Protein 9N2F (pdb70)

Sequence (948 aa):
QKALKNEDVAAKFEVATKMYDAGKYNKAIRLFEQLAPTYRGKPQAEKLFYMFSQSYYKTKQYYLAGYQFESFVSGYPRSEKVQEAAFLGAYSYSKLAPVYSLDQADTVKALDKLQAFIDNYPNSEYLAQANESVKILNGKLEKKAYENAKGYNTISDYKSALVAFDNFIADFPGTPLKEDALFYKYDSAYQLAINSVPSKMEERLHVAQTAYANLMKYKSDTKYKEKADQMNARVETDLQKFTKISSIDFTGNKQLSDSKLRAAMKDTKQKNVLRVFKASKFIPEKYKTDLEKVIASYKEKGYRDARIIYDSVIYNKKKNMLAIKIDVEEGNKYYFGNIKFLGNTVYSDQQLNRYLGIKKGETYNGVLLEKRIADNTKPDGEDITNLYQNNGYLFSKINAVEVKTVNDTIDFEIRITEGPIAYFNKIYVTGNDKTNDHVIYRELRTKPGNKYSKEELVRTIREIGQLGFFDPESIKPEFRNVDPAAGTVDIEYQLVEKGSSQVELQGGYGGGGFIGTLGLSFNNFSARKLFDKDAYKPLPMGDGQKVALRLQGSTYFQTYSLSFSEPWFGGKKPVQFSSSISYSKQFNYNYSSRDVNRNQSFNIFTVQVGLAKRLTVPDDYFVLSQSVSYQHYDLNNYYTGLFTFGNGASRNLAYTIGLSRSNKGVNPIFPTYGSEFSISAKVTPPYSLFNNINYGDLQNQKEYKTQYTGTTTTTGIDGQAINPGDYTKTETVNGQSGTVSVGSDYKSADTDVGKVDQKKYNWLEYYKVKFKADWYTKIYGKLVLRTLTEFGFLGAYDQSRGVVPFERFYLGGDGMANYSMDGRETIQLRGYPNNSLTPIIEDRNSSRYGQQIGATIYNKFSMELRYPITLKSSASIYALTFLEAGSSYPTFKDYNPFDLNRSAGAGLRVFMPAFGLLGIDFGYGFDALPGSTTNKANGWETHFIIGF

Organism: Flavobacterium johnsoniae (strain ATCC 17061 / DSM 2064 / JCM 8514 / BCRC 14874 / CCUG 350202 / NBRC 14942 / NCIMB 11054 / UW101) (NCBI:txid376686)

Nearest PDB structures (foldseek):
  3qky-assembly1_A  TM=7.562E-01  e=1.849E-13  Rhodothermus marinus DSM 4252
  5efr-assembly1_A  TM=7.863E-01  e=3.512E-13  Rhodothermus marinus
  8adg-assembly1_D  TM=7.929E-01  e=9.137E-08  Escherichia coli K-12
  9co0-assembly1_D  TM=7.496E-01  e=2.183E-07  Escherichia coli
  6lys-assembly1_D  TM=7.663E-01  e=4.982E-07  Escherichia coli K-12

Radius of gyration: 39.62 Å; Cα contacts (8 Å, |Δi|>4): 1977; chains: 2; bounding box: 113×99×93 Å

Structure (mmCIF, N/CA/C/O backbone):
data_9N2F
#
_entry.id   9N2F
#
_cell.length_a   1.00
_cell.length_b   1.00
_cell.length_c   1.00
_cell.angle_alpha   90.00
_cell.angle_beta   90.00
_cell.angle_gamma   90.00
#
_symmetry.space_group_name_H-M   'P 1'
#
loop_
_entity.id
_entity.type
_entity.pdbx_description
1 polymer 'DNA uptake lipoprotein-like protein'
2 polymer 'Surface antigen (D15)'
#
loop_
_atom_site.group_PDB
_atom_site.id
_atom_site.type_symbol
_atom_site.label_atom_id
_atom_site.label_alt_id
_atom_site.label_comp_id
_atom_site.label_asym_id
_atom_site.label_entity_id
_atom_site.label_seq_id
_atom_site.pdbx_PDB_ins_code
_atom_site.Cartn_x
_atom_site.Cartn_y
_atom_site.Cartn_z
_atom_site.occupancy
_atom_site.B_iso_or_equiv
_atom_site.auth_seq_id
_atom_site.auth_comp_id
_atom_site.auth_asym_id
_atom_site.auth_atom_id
_atom_site.pdbx_PDB_model_num
ATOM 1 N N . GLN A 1 21 ? 169.370 223.648 207.757 1.00 103.93 21 GLN F N 1
ATOM 2 C CA . GLN A 1 21 ? 170.263 222.650 208.326 1.00 103.93 21 GLN F CA 1
ATOM 3 C C . GLN A 1 21 ? 170.263 222.732 209.848 1.00 103.93 21 GLN F C 1
ATOM 4 O O . GLN A 1 21 ? 170.616 221.771 210.528 1.00 103.93 21 GLN F O 1
ATOM 10 N N . LYS A 1 22 ? 169.880 223.892 210.381 1.00 104.37 22 LYS F N 1
ATOM 11 C CA . LYS A 1 22 ? 169.721 224.015 211.826 1.00 104.37 22 LYS F CA 1
ATOM 12 C C . LYS A 1 22 ? 168.609 223.102 212.323 1.00 104.37 22 LYS F C 1
ATOM 13 O O . LYS A 1 22 ? 168.755 222.421 213.344 1.00 104.37 22 LYS F O 1
ATOM 19 N N . ALA A 1 23 ? 167.490 223.063 211.597 1.00 112.13 23 ALA F N 1
ATOM 20 C CA . ALA A 1 23 ? 166.387 222.187 211.970 1.00 112.13 23 ALA F CA 1
ATOM 21 C C . ALA A 1 23 ? 166.727 220.718 211.769 1.00 112.13 23 ALA F C 1
ATOM 22 O O . ALA A 1 23 ? 166.004 219.852 212.273 1.00 112.13 23 ALA F O 1
ATOM 24 N N . LEU A 1 24 ? 167.804 220.417 211.038 1.00 111.22 24 LEU F N 1
ATOM 25 C CA . LEU A 1 24 ? 168.217 219.028 210.873 1.00 111.22 24 LEU F CA 1
ATOM 26 C C . LEU A 1 24 ? 168.607 218.412 212.209 1.00 111.22 24 LEU F C 1
ATOM 27 O O . LEU A 1 24 ? 168.286 217.250 212.484 1.00 111.22 24 LEU F O 1
ATOM 32 N N . LYS A 1 25 ? 169.297 219.174 213.055 1.00 112.22 25 LYS F N 1
ATOM 33 C CA . LYS A 1 25 ? 169.667 218.681 214.374 1.00 112.22 25 LYS F CA 1
ATOM 34 C C . LYS A 1 25 ? 168.622 219.015 215.431 1.00 112.22 25 LYS F C 1
ATOM 35 O O . LYS A 1 25 ? 168.402 218.220 216.351 1.00 112.22 25 LYS F O 1
ATOM 41 N N . ASN A 1 26 ? 167.970 220.170 215.324 1.00 113.93 26 ASN F N 1
ATOM 42 C CA . ASN A 1 26 ? 166.923 220.508 216.274 1.00 113.93 26 ASN F CA 1
ATOM 43 C C . ASN A 1 26 ? 165.696 219.626 216.050 1.00 113.93 26 ASN F C 1
ATOM 44 O O . ASN A 1 26 ? 165.566 218.931 215.038 1.00 113.93 26 ASN F O 1
ATOM 49 N N . GLU A 1 27 ? 164.783 219.657 217.024 1.00 119.01 27 GLU F N 1
ATOM 50 C CA . GLU A 1 27 ? 163.587 218.822 216.994 1.00 119.01 27 GLU F CA 1
ATOM 51 C C . GLU A 1 27 ? 162.325 219.638 217.250 1.00 119.01 27 GLU F C 1
ATOM 52 O O . GLU A 1 27 ? 161.378 219.147 217.871 1.00 119.01 27 GLU F O 1
ATOM 58 N N . ASP A 1 28 ? 162.293 220.883 216.780 1.00 119.83 28 ASP F N 1
ATOM 59 C CA . ASP A 1 28 ? 161.099 221.712 216.898 1.00 119.83 28 ASP F CA 1
ATOM 60 C C . ASP A 1 28 ? 160.273 221.587 215.623 1.00 119.83 28 ASP F C 1
ATOM 61 O O . ASP A 1 28 ? 160.657 222.115 214.575 1.00 119.83 28 ASP F O 1
ATOM 66 N N . VAL A 1 29 ? 159.131 220.901 215.718 1.00 116.62 29 VAL F N 1
ATOM 67 C CA . VAL A 1 29 ? 158.351 220.574 214.527 1.00 116.62 29 VAL F CA 1
ATOM 68 C C . VAL A 1 29 ? 157.874 221.839 213.821 1.00 116.62 29 VAL F C 1
ATOM 69 O O . VAL A 1 29 ? 157.918 221.928 212.588 1.00 116.62 29 VAL F O 1
ATOM 73 N N . ALA A 1 30 ? 157.402 222.829 214.583 1.00 115.98 30 ALA F N 1
ATOM 74 C CA . ALA A 1 30 ? 156.936 224.069 213.971 1.00 115.98 30 ALA F CA 1
ATOM 75 C C . ALA A 1 30 ? 158.063 224.774 213.229 1.00 115.98 30 ALA F C 1
ATOM 76 O O . ALA A 1 30 ? 157.876 225.246 212.101 1.00 115.98 30 ALA F O 1
ATOM 78 N N . ALA A 1 31 ? 159.245 224.847 213.843 1.00 115.25 31 ALA F N 1
ATOM 79 C CA . ALA A 1 31 ? 160.395 225.442 213.176 1.00 115.25 31 ALA F CA 1
ATOM 80 C C . ALA A 1 31 ? 160.804 224.661 211.937 1.00 115.25 31 ALA F C 1
ATOM 81 O O . ALA A 1 31 ? 161.164 225.273 210.924 1.00 115.25 31 ALA F O 1
ATOM 83 N N . LYS A 1 32 ? 160.766 223.326 211.994 1.00 114.46 32 LYS F N 1
ATOM 84 C CA . LYS A 1 32 ? 161.086 222.531 210.815 1.00 114.46 32 LYS F CA 1
ATOM 85 C C . LYS A 1 32 ? 160.110 222.786 209.679 1.00 114.46 32 LYS F C 1
ATOM 86 O O . LYS A 1 32 ? 160.534 222.939 208.530 1.00 114.46 32 LYS F O 1
ATOM 92 N N . PHE A 1 33 ? 158.812 222.846 209.971 1.00 114.44 33 PHE F N 1
ATOM 93 C CA . PHE A 1 33 ? 157.856 223.165 208.920 1.00 114.44 33 PHE F CA 1
ATOM 94 C C . PHE A 1 33 ? 158.064 224.571 208.375 1.00 114.44 33 PHE F C 1
ATOM 95 O O . PHE A 1 33 ? 157.947 224.784 207.165 1.00 114.44 33 PHE F O 1
ATOM 103 N N . GLU A 1 34 ? 158.375 225.535 209.245 1.00 116.44 34 GLU F N 1
ATOM 104 C CA . GLU A 1 34 ? 158.596 226.902 208.786 1.00 116.44 34 GLU F CA 1
ATOM 105 C C . GLU A 1 34 ? 159.790 226.983 207.842 1.00 116.44 34 GLU F C 1
ATOM 106 O O . GLU A 1 34 ? 159.713 227.599 206.771 1.00 116.44 34 GLU F O 1
ATOM 112 N N . VAL A 1 35 ? 160.908 226.357 208.218 1.00 112.99 35 VAL F N 1
ATOM 113 C CA . VAL A 1 35 ? 162.090 226.413 207.363 1.00 112.99 35 VAL F CA 1
ATOM 114 C C . VAL A 1 35 ? 161.862 225.618 206.082 1.00 112.99 35 VAL F C 1
ATOM 115 O O . VAL A 1 35 ? 162.327 226.009 205.004 1.00 112.99 35 VAL F O 1
ATOM 119 N N . ALA A 1 36 ? 161.136 224.501 206.168 1.00 112.72 36 ALA F N 1
ATOM 120 C CA . ALA A 1 36 ? 160.812 223.755 204.960 1.00 112.72 36 ALA F CA 1
ATOM 121 C C . ALA A 1 36 ? 159.980 224.599 204.008 1.00 112.72 36 ALA F C 1
ATOM 122 O O . ALA A 1 36 ? 160.225 224.607 202.797 1.00 112.72 36 ALA F O 1
ATOM 124 N N . THR A 1 37 ? 158.996 225.328 204.540 1.00 114.38 37 THR F N 1
ATOM 125 C CA . THR A 1 37 ? 158.174 226.190 203.700 1.00 114.38 37 THR F CA 1
ATOM 126 C C . THR A 1 37 ? 159.004 227.313 203.092 1.00 114.38 37 THR F C 1
ATOM 127 O O . THR A 1 37 ? 158.812 227.675 201.925 1.00 114.38 37 THR F O 1
ATOM 131 N N . LYS A 1 38 ? 159.928 227.880 203.870 1.00 114.57 38 LYS F N 1
ATOM 132 C CA . LYS A 1 38 ? 160.772 228.947 203.342 1.00 114.57 38 LYS F CA 1
ATOM 133 C C . LYS A 1 38 ? 161.640 228.449 202.192 1.00 114.57 38 LYS F C 1
ATOM 134 O O . LYS A 1 38 ? 161.742 229.109 201.152 1.00 114.57 38 LYS F O 1
ATOM 140 N N . MET A 1 39 ? 162.268 227.282 202.356 1.00 115.44 39 MET F N 1
ATOM 141 C CA . MET A 1 39 ? 163.059 226.722 201.263 1.00 115.44 39 MET F CA 1
ATOM 142 C C . MET A 1 39 ? 162.190 226.369 200.061 1.00 115.44 39 MET F C 1
ATOM 143 O O . MET A 1 39 ? 162.605 226.568 198.913 1.00 115.44 39 MET F O 1
ATOM 148 N N . TYR A 1 40 ? 160.987 225.837 200.297 1.00 113.82 40 TYR F N 1
ATOM 149 C CA . TYR A 1 40 ? 160.104 225.501 199.184 1.00 113.82 40 TYR F CA 1
ATOM 150 C C . TYR A 1 40 ? 159.716 226.743 198.393 1.00 113.82 40 TYR F C 1
ATOM 151 O O . TYR A 1 40 ? 159.690 226.719 197.156 1.00 113.82 40 TYR F O 1
ATOM 160 N N . ASP A 1 41 ? 159.400 227.836 199.089 1.00 113.21 41 ASP F N 1
ATOM 161 C CA . ASP A 1 41 ? 159.096 229.087 198.403 1.00 113.21 41 ASP F CA 1
ATOM 162 C C . ASP A 1 41 ? 160.320 229.627 197.677 1.00 113.21 41 ASP F C 1
ATOM 163 O O . ASP A 1 41 ? 160.211 230.151 196.563 1.00 113.21 41 ASP F O 1
ATOM 168 N N . ALA A 1 42 ? 161.497 229.509 198.293 1.00 113.50 42 ALA F N 1
ATOM 169 C CA . ALA A 1 42 ? 162.714 230.030 197.684 1.00 113.50 42 ALA F CA 1
ATOM 170 C C . ALA A 1 42 ? 163.193 229.176 196.520 1.00 113.50 42 ALA F C 1
ATOM 171 O O . ALA A 1 42 ? 164.016 229.643 195.725 1.00 113.50 42 ALA F O 1
ATOM 173 N N . GLY A 1 43 ? 162.704 227.948 196.399 1.00 113.13 43 GLY F N 1
ATOM 174 C CA . GLY A 1 43 ? 163.114 227.063 195.331 1.00 113.13 43 GLY F CA 1
ATOM 175 C C . GLY A 1 43 ? 164.185 226.059 195.689 1.00 113.13 43 GLY F C 1
ATOM 176 O O . GLY A 1 43 ? 164.668 225.356 194.795 1.00 113.13 43 GLY F O 1
ATOM 177 N N . LYS A 1 44 ? 164.576 225.970 196.961 1.00 110.67 44 LYS F N 1
ATOM 178 C CA . LYS A 1 44 ? 165.545 224.972 197.410 1.00 110.67 44 LYS F CA 1
ATOM 179 C C . LYS A 1 44 ? 164.803 223.668 197.703 1.00 110.67 44 LYS F C 1
ATOM 180 O O . LYS A 1 44 ? 164.640 223.236 198.846 1.00 110.67 44 LYS F O 1
ATOM 186 N N . TYR A 1 45 ? 164.345 223.035 196.623 1.00 106.73 45 TYR F N 1
ATOM 187 C CA . TYR A 1 45 ? 163.476 221.872 196.762 1.00 106.73 45 TYR F CA 1
ATOM 188 C C . TYR A 1 45 ? 164.245 220.657 197.263 1.00 106.73 45 TYR F C 1
ATOM 189 O O . TYR A 1 45 ? 163.682 219.803 197.958 1.00 106.73 45 TYR F O 1
ATOM 198 N N . ASN A 1 46 ? 165.530 220.557 196.917 1.00 106.00 46 ASN F N 1
ATOM 199 C CA . ASN A 1 46 ? 166.310 219.382 197.293 1.00 106.00 46 ASN F CA 1
ATOM 200 C C . ASN A 1 46 ? 166.437 219.263 198.807 1.00 106.00 46 ASN F C 1
ATOM 201 O O . ASN A 1 46 ? 166.241 218.184 199.376 1.00 106.00 46 ASN F O 1
ATOM 206 N N . LYS A 1 47 ? 166.766 220.368 199.480 1.00 107.69 47 LYS F N 1
ATOM 207 C CA . LYS A 1 47 ? 166.864 220.342 200.936 1.00 107.69 47 LYS F CA 1
ATOM 208 C C . LYS A 1 47 ? 165.491 220.185 201.573 1.00 107.69 47 LYS F C 1
ATOM 209 O O . LYS A 1 47 ? 165.353 219.567 202.638 1.00 107.69 47 LYS F O 1
ATOM 215 N N . ALA A 1 48 ? 164.465 220.757 200.942 1.00 107.87 48 ALA F N 1
ATOM 216 C CA . ALA A 1 48 ? 163.102 220.572 201.420 1.00 107.87 48 ALA F CA 1
ATOM 217 C C . ALA A 1 48 ? 162.730 219.095 201.416 1.00 107.87 48 ALA F C 1
ATOM 218 O O . ALA A 1 48 ? 162.013 218.619 202.301 1.00 107.87 48 ALA F O 1
ATOM 220 N N . ILE A 1 49 ? 163.219 218.353 200.424 1.00 105.31 49 ILE F N 1
ATOM 221 C CA . ILE A 1 49 ? 162.975 216.918 200.343 1.00 105.31 49 ILE F CA 1
ATOM 222 C C . ILE A 1 49 ? 163.566 216.236 201.570 1.00 105.31 49 ILE F C 1
ATOM 223 O O . ILE A 1 49 ? 162.915 215.392 202.191 1.00 105.31 49 ILE F O 1
ATOM 228 N N . ARG A 1 50 ? 164.799 216.602 201.932 1.00 108.09 50 ARG F N 1
ATOM 229 C CA . ARG A 1 50 ? 165.429 215.994 203.100 1.00 108.09 50 ARG F CA 1
ATOM 230 C C . ARG A 1 50 ? 164.656 216.315 204.372 1.00 108.09 50 ARG F C 1
ATOM 231 O O . ARG A 1 50 ? 164.408 215.430 205.202 1.00 108.09 50 ARG F O 1
ATOM 239 N N . LEU A 1 51 ? 164.257 217.575 204.537 1.00 105.53 51 LEU F N 1
ATOM 240 C CA . LEU A 1 51 ? 163.490 217.957 205.716 1.00 105.53 51 LEU F CA 1
ATOM 241 C C . LEU A 1 51 ? 162.147 217.246 205.800 1.00 105.53 51 LEU F C 1
ATOM 242 O O . LEU A 1 51 ? 161.769 216.776 206.881 1.00 105.53 51 LEU F O 1
ATOM 247 N N . PHE A 1 52 ? 161.428 217.135 204.689 1.00 103.49 52 PHE F N 1
ATOM 248 C CA . PHE A 1 52 ? 160.143 216.456 204.688 1.00 103.49 52 PHE F CA 1
ATOM 249 C C . PHE A 1 52 ? 160.303 214.955 204.894 1.00 103.49 52 PHE F C 1
ATOM 250 O O . PHE A 1 52 ? 159.429 214.317 205.482 1.00 103.49 52 PHE F O 1
ATOM 258 N N . GLU A 1 53 ? 161.406 214.375 204.415 1.00 107.05 53 GLU F N 1
ATOM 259 C CA . GLU A 1 53 ? 161.716 212.995 204.769 1.00 107.05 53 GLU F CA 1
ATOM 260 C C . GLU A 1 53 ? 161.907 212.862 206.269 1.00 107.05 53 GLU F C 1
ATOM 261 O O . GLU A 1 53 ? 161.458 211.886 206.880 1.00 107.05 53 GLU F O 1
ATOM 267 N N . GLN A 1 54 ? 162.583 213.837 206.878 1.00 109.87 54 GLN F N 1
ATOM 268 C CA . GLN A 1 54 ? 162.711 213.858 208.331 1.00 109.87 54 GLN F CA 1
ATOM 269 C C . GLN A 1 54 ? 161.338 213.900 208.996 1.00 109.87 54 GLN F C 1
ATOM 270 O O . GLN A 1 54 ? 161.121 213.284 210.045 1.00 109.87 54 GLN F O 1
ATOM 276 N N . LEU A 1 55 ? 160.397 214.627 208.395 1.00 106.50 55 LEU F N 1
ATOM 277 C CA . LEU A 1 55 ? 159.063 214.770 208.969 1.00 106.50 55 LEU F CA 1
ATOM 278 C C . LEU A 1 55 ? 158.019 213.844 208.351 1.00 106.50 55 LEU F C 1
ATOM 279 O O . LEU A 1 55 ? 156.830 214.010 208.638 1.00 106.50 55 LEU F O 1
ATOM 284 N N . ALA A 1 56 ? 158.421 212.885 207.517 1.00 106.09 56 ALA F N 1
ATOM 285 C CA . ALA A 1 56 ? 157.441 212.177 206.700 1.00 106.09 56 ALA F CA 1
ATOM 286 C C . ALA A 1 56 ? 156.470 211.345 207.539 1.00 106.09 56 ALA F C 1
ATOM 287 O O . ALA A 1 56 ? 155.256 211.453 207.330 1.00 106.09 56 ALA F O 1
ATOM 289 N N . PRO A 1 57 ? 156.928 210.507 208.493 1.00 108.59 57 PRO F N 1
ATOM 290 C CA . PRO A 1 57 ? 155.955 209.854 209.378 1.00 108.59 57 PRO F CA 1
ATOM 291 C C . PRO A 1 57 ? 155.681 210.678 210.625 1.00 108.59 57 PRO F C 1
ATOM 292 O O . PRO A 1 57 ? 154.745 210.392 211.378 1.00 108.59 57 PRO F O 1
ATOM 296 N N . THR A 1 58 ? 156.497 211.708 210.846 1.00 113.00 58 THR F N 1
ATOM 297 C CA . THR A 1 58 ? 156.546 212.427 212.113 1.00 113.00 58 THR F CA 1
ATOM 298 C C . THR A 1 58 ? 155.595 213.624 212.117 1.00 113.00 58 THR F C 1
ATOM 299 O O . THR A 1 58 ? 155.381 214.261 213.151 1.00 113.00 58 THR F O 1
ATOM 303 N N . TYR A 1 59 ? 154.981 213.919 210.973 1.00 108.58 59 TYR F N 1
ATOM 304 C CA . TYR A 1 59 ? 154.126 215.094 210.865 1.00 108.58 59 TYR F CA 1
ATOM 305 C C . TYR A 1 59 ? 152.745 214.702 210.355 1.00 108.58 59 TYR F C 1
ATOM 306 O O . TYR A 1 59 ? 151.841 215.539 210.278 1.00 108.58 59 TYR F O 1
ATOM 315 N N . ARG A 1 60 ? 152.574 213.428 210.013 1.00 110.27 60 ARG F N 1
ATOM 316 C CA . ARG A 1 60 ? 151.300 212.952 209.493 1.00 110.27 60 ARG F CA 1
ATOM 317 C C . ARG A 1 60 ? 150.205 213.103 210.541 1.00 110.27 60 ARG F C 1
ATOM 318 O O . ARG A 1 60 ? 150.406 212.823 211.726 1.00 110.27 60 ARG F O 1
ATOM 326 N N . GLY A 1 61 ? 149.035 213.552 210.094 1.00 111.08 61 GLY F N 1
ATOM 327 C CA . GLY A 1 61 ? 147.907 213.730 210.988 1.00 111.08 61 GLY F CA 1
ATOM 328 C C . GLY A 1 61 ? 147.908 215.056 211.720 1.00 111.08 61 GLY F C 1
ATOM 329 O O . GLY A 1 61 ? 146.846 215.619 212.000 1.00 111.08 61 GLY F O 1
ATOM 330 N N . LYS A 1 62 ? 149.095 215.560 212.037 1.00 111.58 62 LYS F N 1
ATOM 331 C CA . LYS A 1 62 ? 149.215 216.832 212.731 1.00 111.58 62 LYS F CA 1
ATOM 332 C C . LYS A 1 62 ? 148.712 217.961 211.834 1.00 111.58 62 LYS F C 1
ATOM 333 O O . LYS A 1 62 ? 148.693 217.803 210.607 1.00 111.58 62 LYS F O 1
ATOM 339 N N . PRO A 1 63 ? 148.278 219.098 212.398 1.00 112.20 63 PRO F N 1
ATOM 340 C CA . PRO A 1 63 ? 147.792 220.205 211.559 1.00 112.20 63 PRO F CA 1
ATOM 341 C C . PRO A 1 63 ? 148.797 220.663 210.512 1.00 112.20 63 PRO F C 1
ATOM 342 O O . PRO A 1 63 ? 149.981 220.317 210.583 1.00 112.20 63 PRO F O 1
ATOM 346 N N . GLN A 1 64 ? 148.321 221.442 209.536 1.00 107.50 64 GLN F N 1
ATOM 347 C CA . GLN A 1 64 ? 149.118 221.877 208.392 1.00 107.50 64 GLN F CA 1
ATOM 348 C C . GLN A 1 64 ? 149.588 220.680 207.576 1.00 107.50 64 GLN F C 1
ATOM 349 O O . GLN A 1 64 ? 150.640 220.735 206.933 1.00 107.50 64 GLN F O 1
ATOM 355 N N . ALA A 1 65 ? 148.811 219.596 207.591 1.00 102.32 65 ALA F N 1
ATOM 356 C CA . ALA A 1 65 ? 149.152 218.377 206.869 1.00 102.32 65 ALA F CA 1
ATOM 357 C C . ALA A 1 65 ? 148.568 218.355 205.463 1.00 102.32 65 ALA F C 1
ATOM 358 O O . ALA A 1 65 ? 148.738 217.368 204.742 1.00 102.32 65 ALA F O 1
ATOM 360 N N . GLU A 1 66 ? 147.859 219.407 205.069 1.00 100.12 66 GLU F N 1
ATOM 361 C CA . GLU A 1 66 ? 147.476 219.604 203.678 1.00 100.12 66 GLU F CA 1
ATOM 362 C C . GLU A 1 66 ? 148.554 220.318 202.886 1.00 100.12 66 GLU F C 1
ATOM 363 O O . GLU A 1 66 ? 148.876 219.900 201.772 1.00 100.12 66 GLU F O 1
ATOM 369 N N . LYS A 1 67 ? 149.126 221.385 203.445 1.00 99.53 67 LYS F N 1
ATOM 370 C CA . LYS A 1 67 ? 150.354 221.942 202.901 1.00 99.53 67 LYS F CA 1
ATOM 371 C C . LYS A 1 67 ? 151.518 220.977 203.041 1.00 99.53 67 LYS F C 1
ATOM 372 O O . LYS A 1 67 ? 152.375 220.928 202.155 1.00 99.53 67 LYS F O 1
ATOM 378 N N . LEU A 1 68 ? 151.561 220.205 204.121 1.00 101.43 68 LEU F N 1
ATOM 379 C CA . LEU A 1 68 ? 152.467 219.074 204.197 1.00 101.43 68 LEU F CA 1
ATOM 380 C C . LEU A 1 68 ? 151.934 217.940 203.328 1.00 101.43 68 LEU F C 1
ATOM 381 O O . LEU A 1 68 ? 150.735 217.836 203.067 1.00 101.43 68 LEU F O 1
ATOM 386 N N . PHE A 1 69 ? 152.856 217.111 202.841 1.00 95.25 69 PHE F N 1
ATOM 387 C CA . PHE A 1 69 ? 152.544 216.024 201.924 1.00 95.25 69 PHE F CA 1
ATOM 388 C C . PHE A 1 69 ? 151.975 216.550 200.613 1.00 95.25 69 PHE F C 1
ATOM 389 O O . PHE A 1 69 ? 151.392 215.785 199.838 1.00 95.25 69 PHE F O 1
ATOM 397 N N . TYR A 1 70 ? 152.133 217.847 200.348 1.00 91.74 70 TYR F N 1
ATOM 398 C CA . TYR A 1 70 ? 151.783 218.368 199.034 1.00 91.74 70 TYR F CA 1
ATOM 399 C C . TYR A 1 70 ? 152.947 219.113 198.397 1.00 91.74 70 TYR F C 1
ATOM 400 O O . TYR A 1 70 ? 153.203 218.954 197.199 1.00 91.74 70 TYR F O 1
ATOM 409 N N . MET A 1 71 ? 153.665 219.927 199.176 1.00 97.50 71 MET F N 1
ATOM 410 C CA . MET A 1 71 ? 154.922 220.460 198.673 1.00 97.50 71 MET F CA 1
ATOM 411 C C . MET A 1 71 ? 156.006 219.402 198.668 1.00 97.50 71 MET F C 1
ATOM 412 O O . MET A 1 71 ? 156.944 219.498 197.875 1.00 97.50 71 MET F O 1
ATOM 417 N N . PHE A 1 72 ? 155.889 218.396 199.536 1.00 94.44 72 PHE F N 1
ATOM 418 C CA . PHE A 1 72 ? 156.750 217.225 199.441 1.00 94.44 72 PHE F CA 1
ATOM 419 C C . PHE A 1 72 ? 156.594 216.543 198.090 1.00 94.44 72 PHE F C 1
ATOM 420 O O . PHE A 1 72 ? 157.531 215.903 197.600 1.00 94.44 72 PHE F O 1
ATOM 428 N N . SER A 1 73 ? 155.422 216.680 197.469 1.00 89.35 73 SER F N 1
ATOM 429 C CA . SER A 1 73 ? 155.185 216.079 196.165 1.00 89.35 73 SER F CA 1
ATOM 430 C C . SER A 1 73 ? 155.693 216.978 195.045 1.00 89.35 73 SER F C 1
ATOM 431 O O . SER A 1 73 ? 156.356 216.518 194.107 1.00 89.35 73 SER F O 1
ATOM 434 N N . GLN A 1 74 ? 155.383 218.271 195.120 1.00 93.02 74 GLN F N 1
ATOM 435 C CA . GLN A 1 74 ? 155.733 219.164 194.023 1.00 93.02 74 GLN F CA 1
ATOM 436 C C . GLN A 1 74 ? 157.230 219.438 194.002 1.00 93.02 74 GLN F C 1
ATOM 437 O O . GLN A 1 74 ? 157.810 219.704 192.945 1.00 93.02 74 GLN F O 1
ATOM 443 N N . SER A 1 75 ? 157.877 219.366 195.164 1.00 95.88 75 SER F N 1
ATOM 444 C CA . SER A 1 75 ? 159.328 219.461 195.223 1.00 95.88 75 SER F CA 1
ATOM 445 C C . SER A 1 75 ? 159.938 218.294 194.460 1.00 95.88 75 SER F C 1
ATOM 446 O O . SER A 1 75 ? 160.886 218.476 193.691 1.00 95.88 75 SER F O 1
ATOM 449 N N . TYR A 1 76 ? 159.385 217.095 194.658 1.00 89.02 76 TYR F N 1
ATOM 450 C CA . TYR A 1 76 ? 159.804 215.940 193.875 1.00 89.02 76 TYR F CA 1
ATOM 451 C C . TYR A 1 76 ? 159.594 216.191 192.391 1.00 89.02 76 TYR F C 1
ATOM 452 O O . TYR A 1 76 ? 160.470 215.897 191.571 1.00 89.02 76 TYR F O 1
ATOM 461 N N . TYR A 1 77 ? 158.431 216.734 192.035 1.00 89.74 77 TYR F N 1
ATOM 462 C CA . TYR A 1 77 ? 158.116 216.963 190.631 1.00 89.74 77 TYR F CA 1
ATOM 463 C C . TYR A 1 77 ? 159.073 217.952 189.978 1.00 89.74 77 TYR F C 1
ATOM 464 O O . TYR A 1 77 ? 159.471 217.748 188.826 1.00 89.74 77 TYR F O 1
ATOM 473 N N . LYS A 1 78 ? 159.454 219.013 190.687 1.00 94.19 78 LYS F N 1
ATOM 474 C CA . LYS A 1 78 ? 160.369 220.018 190.161 1.00 94.19 78 LYS F CA 1
ATOM 475 C C . LYS A 1 78 ? 161.820 219.559 190.162 1.00 94.19 78 LYS F C 1
ATOM 476 O O . LYS A 1 78 ? 162.594 219.976 189.296 1.00 94.19 78 LYS F O 1
ATOM 482 N N . THR A 1 79 ? 162.213 218.710 191.113 1.00 93.49 79 THR F N 1
ATOM 483 C CA . THR A 1 79 ? 163.568 218.175 191.109 1.00 93.49 79 THR F CA 1
ATOM 484 C C . THR A 1 79 ? 163.721 216.978 190.183 1.00 93.49 79 THR F C 1
ATOM 485 O O . THR A 1 79 ? 164.824 216.429 190.090 1.00 93.49 79 THR F O 1
ATOM 489 N N . LYS A 1 80 ? 162.643 216.554 189.526 1.00 89.80 80 LYS F N 1
ATOM 490 C CA . LYS A 1 80 ? 162.633 215.493 188.522 1.00 89.80 80 LYS F CA 1
ATOM 491 C C . LYS A 1 80 ? 162.880 214.107 189.106 1.00 89.80 80 LYS F C 1
ATOM 492 O O . LYS A 1 80 ? 163.418 213.237 188.415 1.00 89.80 80 LYS F O 1
ATOM 498 N N . GLN A 1 81 ? 162.504 213.871 190.363 1.00 88.10 81 GLN F N 1
ATOM 499 C CA . GLN A 1 81 ? 162.393 212.511 190.892 1.00 88.10 81 GLN F CA 1
ATOM 500 C C . GLN A 1 81 ? 160.967 212.042 190.623 1.00 88.10 81 GLN F C 1
ATOM 501 O O . GLN A 1 81 ? 160.078 212.107 191.476 1.00 88.10 81 GLN F O 1
ATOM 507 N N . TYR A 1 82 ? 160.749 211.565 189.397 1.00 82.72 82 TYR F N 1
ATOM 508 C CA . TYR A 1 82 ? 159.385 211.381 188.912 1.00 82.72 82 TYR F CA 1
ATOM 509 C C . TYR A 1 82 ? 158.676 210.231 189.616 1.00 82.72 82 TYR F C 1
ATOM 510 O O . TYR A 1 82 ? 157.478 210.324 189.909 1.00 82.72 82 TYR F O 1
ATOM 519 N N . TYR A 1 83 ? 159.384 209.133 189.886 1.00 84.16 83 TYR F N 1
ATOM 520 C CA . TYR A 1 83 ? 158.745 208.002 190.553 1.00 84.16 83 TYR F CA 1
ATOM 521 C C . TYR A 1 83 ? 158.305 208.383 191.962 1.00 84.16 83 TYR F C 1
ATOM 522 O O . TYR A 1 83 ? 157.194 208.050 192.394 1.00 84.16 83 TYR F O 1
ATOM 531 N N . LEU A 1 84 ? 159.176 209.075 192.700 1.00 84.89 84 LEU F N 1
ATOM 532 C CA . LEU A 1 84 ? 158.815 209.516 194.041 1.00 84.89 84 LEU F CA 1
ATOM 533 C C . LEU A 1 84 ? 157.671 210.517 193.996 1.00 84.89 84 LEU F C 1
ATOM 534 O O . LEU A 1 84 ? 156.795 210.510 194.870 1.00 84.89 84 LEU F O 1
ATOM 539 N N . ALA A 1 85 ? 157.664 211.390 192.986 1.00 79.94 85 ALA F N 1
ATOM 540 C CA . ALA A 1 85 ? 156.558 212.323 192.831 1.00 79.94 85 ALA F CA 1
ATOM 541 C C . ALA A 1 85 ? 155.252 211.580 192.618 1.00 79.94 85 ALA F C 1
ATOM 542 O O . ALA A 1 85 ? 154.230 211.921 193.220 1.00 79.94 85 ALA F O 1
ATOM 544 N N . GLY A 1 86 ? 155.273 210.546 191.782 1.00 81.19 86 GLY F N 1
ATOM 545 C CA . GLY A 1 86 ? 154.072 209.760 191.570 1.00 81.19 86 GLY F CA 1
ATOM 546 C C . GLY A 1 86 ? 153.602 209.064 192.830 1.00 81.19 86 GLY F C 1
ATOM 547 O O . GLY A 1 86 ? 152.411 209.072 193.146 1.00 81.19 86 GLY F O 1
ATOM 548 N N . TYR A 1 87 ? 154.532 208.458 193.571 1.00 85.39 87 TYR F N 1
ATOM 549 C CA . TYR A 1 87 ? 154.155 207.763 194.799 1.00 85.39 87 TYR F CA 1
ATOM 550 C C . TYR A 1 87 ? 153.538 208.737 195.797 1.00 85.39 87 TYR F C 1
ATOM 551 O O . TYR A 1 87 ? 152.459 208.478 196.345 1.00 85.39 87 TYR F O 1
ATOM 560 N N . GLN A 1 88 ? 154.198 209.874 196.029 1.00 86.00 88 GLN F N 1
ATOM 561 C CA . GLN A 1 88 ? 153.692 210.829 197.010 1.00 86.00 88 GLN F CA 1
ATOM 562 C C . GLN A 1 88 ? 152.364 211.432 196.570 1.00 86.00 88 GLN F C 1
ATOM 563 O O . GLN A 1 88 ? 151.469 211.637 197.396 1.00 86.00 88 GLN F O 1
ATOM 569 N N . PHE A 1 89 ? 152.209 211.720 195.277 1.00 80.19 89 PHE F N 1
ATOM 570 C CA . PHE A 1 89 ? 150.946 212.269 194.806 1.00 80.19 89 PHE F CA 1
ATOM 571 C C . PHE A 1 89 ? 149.822 211.249 194.925 1.00 80.19 89 PHE F C 1
ATOM 572 O O . PHE A 1 89 ? 148.689 211.604 195.269 1.00 80.19 89 PHE F O 1
ATOM 580 N N . GLU A 1 90 ? 150.109 209.979 194.641 1.00 83.72 90 GLU F N 1
ATOM 581 C CA . GLU A 1 90 ? 149.088 208.951 194.786 1.00 83.72 90 GLU F CA 1
ATOM 582 C C . GLU A 1 90 ? 148.707 208.771 196.247 1.00 83.72 90 GLU F C 1
ATOM 583 O O . GLU A 1 90 ? 147.539 208.524 196.568 1.00 83.72 90 GLU F O 1
ATOM 589 N N . SER A 1 91 ? 149.682 208.887 197.150 1.00 86.43 91 SER F N 1
ATOM 590 C CA . SER A 1 91 ? 149.368 208.851 198.574 1.00 86.43 91 SER F CA 1
ATOM 591 C C . SER A 1 91 ? 148.520 210.050 198.979 1.00 86.43 91 SER F C 1
ATOM 592 O O . SER A 1 91 ? 147.604 209.926 199.799 1.00 86.43 91 SER F O 1
ATOM 595 N N . PHE A 1 92 ? 148.812 211.222 198.413 1.00 84.16 92 PHE F N 1
ATOM 596 C CA . PHE A 1 92 ? 148.075 212.426 198.777 1.00 84.16 92 PHE F CA 1
ATOM 597 C C . PHE A 1 92 ? 146.648 212.388 198.248 1.00 84.16 92 PHE F C 1
ATOM 598 O O . PHE A 1 92 ? 145.739 212.954 198.865 1.00 84.16 92 PHE F O 1
ATOM 606 N N . VAL A 1 93 ? 146.432 211.762 197.088 1.00 84.98 93 VAL F N 1
ATOM 607 C CA . VAL A 1 93 ? 145.074 211.673 196.557 1.00 84.98 93 VAL F CA 1
ATOM 608 C C . VAL A 1 93 ? 144.306 210.552 197.244 1.00 84.98 93 VAL F C 1
ATOM 609 O O . VAL A 1 93 ? 143.098 210.667 197.483 1.00 84.98 93 VAL F O 1
ATOM 613 N N . SER A 1 94 ? 144.985 209.449 197.573 1.00 86.91 94 SER F N 1
ATOM 614 C CA . SER A 1 94 ? 144.334 208.392 198.338 1.00 86.91 94 SER F CA 1
ATOM 615 C C . SER A 1 94 ? 143.935 208.896 199.717 1.00 86.91 94 SER F C 1
ATOM 616 O O . SER A 1 94 ? 142.837 208.601 200.203 1.00 86.91 94 SER F O 1
ATOM 619 N N . GLY A 1 95 ? 144.814 209.658 200.362 1.00 86.40 95 GLY F N 1
ATOM 620 C CA . GLY A 1 95 ? 144.440 210.413 201.533 1.00 86.40 95 GLY F CA 1
ATOM 621 C C . GLY A 1 95 ? 143.739 211.692 201.139 1.00 86.40 95 GLY F C 1
ATOM 622 O O . GLY A 1 95 ? 143.546 211.990 199.961 1.00 86.40 95 GLY F O 1
ATOM 623 N N . TYR A 1 96 ? 143.341 212.453 202.156 1.00 88.22 96 TYR F N 1
ATOM 624 C CA . TYR A 1 96 ? 142.730 213.771 202.001 1.00 88.22 96 TYR F CA 1
ATOM 625 C C . TYR A 1 96 ? 141.716 213.806 200.862 1.00 88.22 96 TYR F C 1
ATOM 626 O O . TYR A 1 96 ? 141.803 214.686 199.997 1.00 88.22 96 TYR F O 1
ATOM 635 N N . PRO A 1 97 ? 140.753 212.879 200.811 1.00 89.54 97 PRO F N 1
ATOM 636 C CA . PRO A 1 97 ? 139.892 212.798 199.621 1.00 89.54 97 PRO F CA 1
ATOM 637 C C . PRO A 1 97 ? 139.097 214.062 199.363 1.00 89.54 97 PRO F C 1
ATOM 638 O O . PRO A 1 97 ? 138.720 214.323 198.214 1.00 89.54 97 PRO F O 1
ATOM 642 N N . ARG A 1 98 ? 138.830 214.859 200.395 1.00 92.86 98 ARG F N 1
ATOM 643 C CA . ARG A 1 98 ? 138.091 216.103 200.245 1.00 92.86 98 ARG F CA 1
ATOM 644 C C . ARG A 1 98 ? 139.004 217.317 200.144 1.00 92.86 98 ARG F C 1
ATOM 645 O O . ARG A 1 98 ? 138.560 218.439 200.412 1.00 92.86 98 ARG F O 1
ATOM 653 N N . SER A 1 99 ? 140.263 217.120 199.764 1.00 90.19 99 SER F N 1
ATOM 654 C CA . SER A 1 99 ? 141.175 218.240 199.597 1.00 90.19 99 SER F CA 1
ATOM 655 C C . SER A 1 99 ? 140.698 219.149 198.471 1.00 90.19 99 SER F C 1
ATOM 656 O O . SER A 1 99 ? 140.072 218.704 197.505 1.00 90.19 99 SER F O 1
ATOM 659 N N . GLU A 1 100 ? 140.993 220.443 198.610 1.00 87.57 100 GLU F N 1
ATOM 660 C CA . GLU A 1 100 ? 140.553 221.411 197.612 1.00 87.57 100 GLU F CA 1
ATOM 661 C C . GLU A 1 100 ? 141.181 221.142 196.253 1.00 87.57 100 GLU F C 1
ATOM 662 O O . GLU A 1 100 ? 140.535 221.347 195.219 1.00 87.57 100 GLU F O 1
ATOM 668 N N . LYS A 1 101 ? 142.422 220.667 196.230 1.00 85.31 101 LYS F N 1
ATOM 669 C CA . LYS A 1 101 ? 143.171 220.461 194.996 1.00 85.31 101 LYS F CA 1
ATOM 670 C C . LYS A 1 101 ? 143.469 218.985 194.754 1.00 85.31 101 LYS F C 1
ATOM 671 O O . LYS A 1 101 ? 144.579 218.611 194.375 1.00 85.31 101 LYS F O 1
ATOM 677 N N . VAL A 1 102 ? 142.471 218.129 194.976 1.00 83.39 102 VAL F N 1
ATOM 678 C CA . VAL A 1 102 ? 142.644 216.702 194.722 1.00 83.39 102 VAL F CA 1
ATOM 679 C C . VAL A 1 102 ? 142.769 216.434 193.227 1.00 83.39 102 VAL F C 1
ATOM 680 O O . VAL A 1 102 ? 143.516 215.545 192.802 1.00 83.39 102 VAL F O 1
ATOM 684 N N . GLN A 1 103 ? 142.039 217.194 192.407 1.00 84.66 103 GLN F N 1
ATOM 685 C CA . GLN A 1 103 ? 142.117 217.017 190.960 1.00 84.66 103 GLN F CA 1
ATOM 686 C C . GLN A 1 103 ? 143.519 217.310 190.447 1.00 84.66 103 GLN F C 1
ATOM 687 O O . GLN A 1 103 ? 144.063 216.562 189.620 1.00 84.66 103 GLN F O 1
ATOM 693 N N . GLU A 1 104 ? 144.118 218.399 190.931 1.00 81.18 104 GLU F N 1
ATOM 694 C CA . GLU A 1 104 ? 145.480 218.740 190.543 1.00 81.18 104 GLU F CA 1
ATOM 695 C C . GLU A 1 104 ? 146.447 217.643 190.951 1.00 81.18 104 GLU F C 1
ATOM 696 O O . GLU A 1 104 ? 147.340 217.274 190.180 1.00 81.18 104 GLU F O 1
ATOM 702 N N . ALA A 1 105 ? 146.273 217.098 192.155 1.00 80.93 105 ALA F N 1
ATOM 703 C CA . ALA A 1 105 ? 147.151 216.032 192.617 1.00 80.93 105 ALA F CA 1
ATOM 704 C C . ALA A 1 105 ? 147.020 214.792 191.748 1.00 80.93 105 ALA F C 1
ATOM 705 O O . ALA A 1 105 ? 148.027 214.170 191.388 1.00 80.93 105 ALA F O 1
ATOM 707 N N . ALA A 1 106 ? 145.789 214.418 191.397 1.00 77.15 106 ALA F N 1
ATOM 708 C CA . ALA A 1 106 ? 145.590 213.233 190.570 1.00 77.15 106 ALA F CA 1
ATOM 709 C C . ALA A 1 106 ? 146.232 213.411 189.203 1.00 77.15 106 ALA F C 1
ATOM 710 O O . ALA A 1 106 ? 146.953 212.527 188.718 1.00 77.15 106 ALA F O 1
ATOM 712 N N . PHE A 1 107 ? 145.994 214.561 188.569 1.00 78.94 107 PHE F N 1
ATOM 713 C CA . PHE A 1 107 ? 146.570 214.790 187.249 1.00 78.94 107 PHE F CA 1
ATOM 714 C C . PHE A 1 107 ? 148.090 214.807 187.317 1.00 78.94 107 PHE F C 1
ATOM 715 O O . PHE A 1 107 ? 148.767 214.241 186.451 1.00 78.94 107 PHE F O 1
ATOM 723 N N . LEU A 1 108 ? 148.646 215.465 188.336 1.00 77.87 108 LEU F N 1
ATOM 724 C CA . LEU A 1 108 ? 150.095 215.557 188.448 1.00 77.87 108 LEU F CA 1
ATOM 725 C C . LEU A 1 108 ? 150.715 214.190 188.682 1.00 77.87 108 LEU F C 1
ATOM 726 O O . LEU A 1 108 ? 151.765 213.876 188.115 1.00 77.87 108 LEU F O 1
ATOM 731 N N . GLY A 1 109 ? 150.074 213.354 189.499 1.00 77.14 109 GLY F N 1
ATOM 732 C CA . GLY A 1 109 ? 150.592 212.013 189.710 1.00 77.14 109 GLY F CA 1
ATOM 733 C C . GLY A 1 109 ? 150.560 211.182 188.443 1.00 77.14 109 GLY F C 1
ATOM 734 O O . GLY A 1 109 ? 151.536 210.502 188.102 1.00 77.14 109 GLY F O 1
ATOM 735 N N . ALA A 1 110 ? 149.442 211.240 187.716 1.00 74.37 110 ALA F N 1
ATOM 736 C CA . ALA A 1 110 ? 149.350 210.495 186.467 1.00 74.37 110 ALA F CA 1
ATOM 737 C C . ALA A 1 110 ? 150.406 210.959 185.472 1.00 74.37 110 ALA F C 1
ATOM 738 O O . ALA A 1 110 ? 151.067 210.138 184.827 1.00 74.37 110 ALA F O 1
ATOM 740 N N . TYR A 1 111 ? 150.590 212.273 185.346 1.00 77.74 111 TYR F N 1
ATOM 741 C CA . TYR A 1 111 ? 151.552 212.807 184.389 1.00 77.74 111 TYR F CA 1
ATOM 742 C C . TYR A 1 111 ? 152.981 212.463 184.793 1.00 77.74 111 TYR F C 1
ATOM 743 O O . TYR A 1 111 ? 153.826 212.166 183.936 1.00 77.74 111 TYR F O 1
ATOM 752 N N . SER A 1 112 ? 153.271 212.502 186.096 1.00 76.82 112 SER F N 1
ATOM 753 C CA . SER A 1 112 ? 154.608 212.168 186.568 1.00 76.82 112 SER F CA 1
ATOM 754 C C . SER A 1 112 ? 154.923 210.704 186.318 1.00 76.82 112 SER F C 1
ATOM 755 O O . SER A 1 112 ? 156.063 210.355 185.989 1.00 76.82 112 SER F O 1
ATOM 758 N N . TYR A 1 113 ? 153.930 209.829 186.471 1.00 74.73 113 TYR F N 1
ATOM 759 C CA . TYR A 1 113 ? 154.147 208.431 186.115 1.00 74.73 113 TYR F CA 1
ATOM 760 C C . TYR A 1 113 ? 154.285 208.267 184.608 1.00 74.73 113 TYR F C 1
ATOM 761 O O . TYR A 1 113 ? 155.027 207.399 184.135 1.00 74.73 113 TYR F O 1
ATOM 770 N N . SER A 1 114 ? 153.573 209.091 183.839 1.00 73.51 114 SER F N 1
ATOM 771 C CA . SER A 1 114 ? 153.655 209.011 182.385 1.00 73.51 114 SER F CA 1
ATOM 772 C C . SER A 1 114 ? 155.044 209.378 181.884 1.00 73.51 114 SER F C 1
ATOM 773 O O . SER A 1 114 ? 155.536 208.794 180.912 1.00 73.51 114 SER F O 1
ATOM 776 N N . LYS A 1 115 ? 155.692 210.346 182.529 1.00 74.35 115 LYS F N 1
ATOM 777 C CA . LYS A 1 115 ? 157.009 210.783 182.069 1.00 74.35 115 LYS F CA 1
ATOM 778 C C . LYS A 1 115 ? 158.094 209.732 182.269 1.00 74.35 115 LYS F C 1
ATOM 779 O O . LYS A 1 115 ? 159.242 209.947 181.870 1.00 74.35 115 LYS F O 1
ATOM 785 N N . LEU A 1 116 ? 157.760 208.603 182.885 1.00 72.63 116 LEU F N 1
ATOM 786 C CA . LEU A 1 116 ? 158.738 207.564 183.176 1.00 72.63 116 LEU F CA 1
ATOM 787 C C . LEU A 1 116 ? 158.796 206.475 182.112 1.00 72.63 116 LEU F C 1
ATOM 788 O O . LEU A 1 116 ? 159.560 205.517 182.269 1.00 72.63 116 LEU F O 1
ATOM 793 N N . ALA A 1 117 ? 158.019 206.594 181.045 1.00 70.51 117 ALA F N 1
ATOM 794 C CA . ALA A 1 117 ? 157.961 205.540 180.038 1.00 70.51 117 ALA F CA 1
ATOM 795 C C . ALA A 1 117 ? 159.290 205.424 179.301 1.00 70.51 117 ALA F C 1
ATOM 796 O O . ALA A 1 117 ? 159.895 206.446 178.958 1.00 70.51 117 ALA F O 1
ATOM 798 N N . PRO A 1 118 ? 159.774 204.217 179.042 1.00 71.01 118 PRO F N 1
ATOM 799 C CA . PRO A 1 118 ? 161.046 204.042 178.338 1.00 71.01 118 PRO F CA 1
ATOM 800 C C . PRO A 1 118 ? 160.873 204.244 176.837 1.00 71.01 118 PRO F C 1
ATOM 801 O O . PRO A 1 118 ? 159.768 204.422 176.330 1.00 71.01 118 PRO F O 1
ATOM 805 N N . VAL A 1 119 ? 162.000 204.214 176.126 1.00 74.81 119 VAL F N 1
ATOM 806 C CA . VAL A 1 119 ? 162.006 204.348 174.673 1.00 74.81 119 VAL F CA 1
ATOM 807 C C . VAL A 1 119 ? 161.305 203.142 174.066 1.00 74.81 119 VAL F C 1
ATOM 808 O O . VAL A 1 119 ? 161.115 202.121 174.736 1.00 74.81 119 VAL F O 1
ATOM 812 N N . TYR A 1 120 ? 160.929 203.241 172.790 1.00 73.76 120 TYR F N 1
ATOM 813 C CA . TYR A 1 120 ? 160.103 202.210 172.173 1.00 73.76 120 TYR F CA 1
ATOM 814 C C . TYR A 1 120 ? 160.810 200.868 172.046 1.00 73.76 120 TYR F C 1
ATOM 815 O O . TYR A 1 120 ? 160.141 199.860 171.800 1.00 73.76 120 TYR F O 1
ATOM 824 N N . SER A 1 121 ? 162.129 200.825 172.203 1.00 74.60 121 SER F N 1
ATOM 825 C CA . SER A 1 121 ? 162.881 199.598 171.994 1.00 74.60 121 SER F CA 1
ATOM 826 C C . SER A 1 121 ? 163.037 198.759 173.253 1.00 74.60 121 SER F C 1
ATOM 827 O O . SER A 1 121 ? 163.602 197.663 173.178 1.00 74.60 121 SER F O 1
ATOM 830 N N . LEU A 1 122 ? 162.562 199.230 174.397 1.00 74.60 122 LEU F N 1
ATOM 831 C CA . LEU A 1 122 ? 162.667 198.494 175.644 1.00 74.60 122 LEU F CA 1
ATOM 832 C C . LEU A 1 122 ? 161.281 198.025 176.079 1.00 74.60 122 LEU F C 1
ATOM 833 O O . LEU A 1 122 ? 160.285 198.220 175.374 1.00 74.60 122 LEU F O 1
ATOM 838 N N . ASP A 1 123 ? 161.218 197.400 177.249 1.00 75.71 123 ASP F N 1
ATOM 839 C CA . ASP A 1 123 ? 159.971 196.839 177.762 1.00 75.71 123 ASP F CA 1
ATOM 840 C C . ASP A 1 123 ? 159.027 197.973 178.122 1.00 75.71 123 ASP F C 1
ATOM 841 O O . ASP A 1 123 ? 159.310 198.777 179.012 1.00 75.71 123 ASP F O 1
ATOM 846 N N . GLN A 1 124 ? 157.892 198.040 177.431 1.00 74.65 124 GLN F N 1
ATOM 847 C CA . GLN A 1 124 ? 156.891 199.052 177.731 1.00 74.65 124 GLN F CA 1
ATOM 848 C C . GLN A 1 124 ? 155.932 198.544 178.797 1.00 74.65 124 GLN F C 1
ATOM 849 O O . GLN A 1 124 ? 154.711 198.595 178.620 1.00 74.65 124 GLN F O 1
ATOM 855 N N . ALA A 1 125 ? 156.479 198.050 179.907 1.00 75.74 125 ALA F N 1
ATOM 856 C CA . ALA A 1 125 ? 155.671 197.635 181.043 1.00 75.74 125 ALA F CA 1
ATOM 857 C C . ALA A 1 125 ? 155.223 198.801 181.906 1.00 75.74 125 ALA F C 1
ATOM 858 O O . ALA A 1 125 ? 154.233 198.668 182.633 1.00 75.74 125 ALA F O 1
ATOM 860 N N . ASP A 1 126 ? 155.922 199.931 181.844 1.00 75.42 126 ASP F N 1
ATOM 861 C CA . ASP A 1 126 ? 155.511 201.146 182.531 1.00 75.42 126 ASP F CA 1
ATOM 862 C C . ASP A 1 126 ? 154.599 202.014 181.677 1.00 75.42 126 ASP F C 1
ATOM 863 O O . ASP A 1 126 ? 153.830 202.810 182.224 1.00 75.42 126 ASP F O 1
ATOM 868 N N . THR A 1 127 ? 154.663 201.874 180.354 1.00 72.38 127 THR F N 1
ATOM 869 C CA . THR A 1 127 ? 153.728 202.559 179.474 1.00 72.38 127 THR F CA 1
ATOM 870 C C . THR A 1 127 ? 152.292 202.107 179.701 1.00 72.38 127 THR F C 1
ATOM 871 O O . THR A 1 127 ? 151.385 202.946 179.732 1.00 72.38 127 THR F O 1
ATOM 875 N N . VAL A 1 128 ? 152.063 200.805 179.872 1.00 73.37 128 VAL F N 1
ATOM 876 C CA . VAL A 1 128 ? 150.705 200.327 180.112 1.00 73.37 128 VAL F CA 1
ATOM 877 C C . VAL A 1 128 ? 150.188 200.835 181.455 1.00 73.37 128 VAL F C 1
ATOM 878 O O . VAL A 1 128 ? 149.016 201.209 181.582 1.00 73.37 128 VAL F O 1
ATOM 882 N N . LYS A 1 129 ? 151.056 200.884 182.469 1.00 73.04 129 LYS F N 1
ATOM 883 C CA . LYS A 1 129 ? 150.658 201.420 183.765 1.00 73.04 129 LYS F CA 1
ATOM 884 C C . LYS A 1 129 ? 150.336 202.905 183.678 1.00 73.04 129 LYS F C 1
ATOM 885 O O . LYS A 1 129 ? 149.347 203.365 184.265 1.00 73.04 129 LYS F O 1
ATOM 891 N N . ALA A 1 130 ? 151.153 203.666 182.950 1.00 70.30 130 ALA F N 1
ATOM 892 C CA . ALA A 1 130 ? 150.887 205.088 182.776 1.00 70.30 130 ALA F CA 1
ATOM 893 C C . ALA A 1 130 ? 149.573 205.314 182.042 1.00 70.30 130 ALA F C 1
ATOM 894 O O . ALA A 1 130 ? 148.790 206.198 182.410 1.00 70.30 130 ALA F O 1
ATOM 896 N N . LEU A 1 131 ? 149.316 204.529 180.994 1.00 70.31 131 LEU F N 1
ATOM 897 C CA . LEU A 1 131 ? 148.051 204.654 180.281 1.00 70.31 131 LEU F CA 1
ATOM 898 C C . LEU A 1 131 ? 146.873 204.303 181.172 1.00 70.31 131 LEU F C 1
ATOM 899 O O . LEU A 1 131 ? 145.837 204.969 181.110 1.00 70.31 131 LEU F O 1
ATOM 904 N N . ASP A 1 132 ? 147.005 203.266 182.000 1.00 72.67 132 ASP F N 1
ATOM 905 C CA . ASP A 1 132 ? 145.926 202.905 182.912 1.00 72.67 132 ASP F CA 1
ATOM 906 C C . ASP A 1 132 ? 145.637 204.040 183.885 1.00 72.67 132 ASP F C 1
ATOM 907 O O . ASP A 1 132 ? 144.478 204.405 184.110 1.00 72.67 132 ASP F O 1
ATOM 912 N N . LYS A 1 133 ? 146.690 204.626 184.456 1.00 72.28 133 LYS F N 1
ATOM 913 C CA . LYS A 1 133 ? 146.506 205.712 185.413 1.00 72.28 133 LYS F CA 1
ATOM 914 C C . LYS A 1 133 ? 145.880 206.938 184.754 1.00 72.2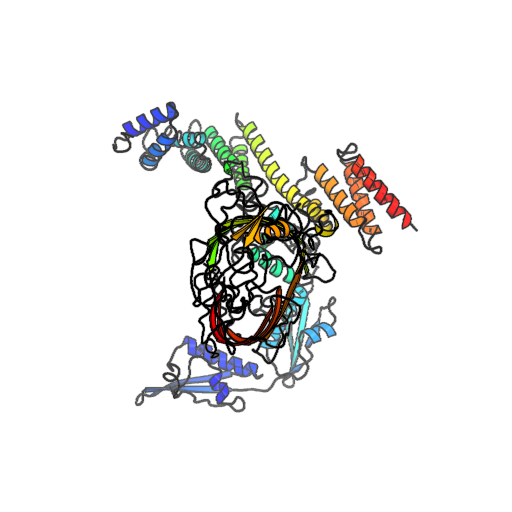8 133 LYS F C 1
ATOM 915 O O . LYS A 1 133 ? 144.973 207.568 185.313 1.00 72.28 133 LYS F O 1
ATOM 921 N N . LEU A 1 134 ? 146.347 207.289 183.555 1.00 70.09 134 LEU F N 1
ATOM 922 C CA . LEU A 1 134 ? 145.810 208.463 182.878 1.00 70.09 134 LEU F CA 1
ATOM 923 C C . LEU A 1 134 ? 144.374 208.234 182.425 1.00 70.09 134 LEU F C 1
ATOM 924 O O . LEU A 1 134 ? 143.547 209.150 182.483 1.00 70.09 134 LEU F O 1
ATOM 929 N N . GLN A 1 135 ? 144.052 207.021 181.974 1.00 74.11 135 GLN F N 1
ATOM 930 C CA . GLN A 1 135 ? 142.673 206.710 181.623 1.00 74.11 135 GLN F CA 1
ATOM 931 C C . GLN A 1 135 ? 141.778 206.763 182.851 1.00 74.11 135 GLN F C 1
ATOM 932 O O . GLN A 1 135 ? 140.619 207.184 182.766 1.00 74.11 135 GLN F O 1
ATOM 938 N N . ALA A 1 136 ? 142.293 206.325 184.001 1.00 75.46 136 ALA F N 1
ATOM 939 C CA . ALA A 1 136 ? 141.531 206.452 185.238 1.00 75.46 136 ALA F CA 1
ATOM 940 C C . ALA A 1 136 ? 141.277 207.915 185.572 1.00 75.46 136 ALA F C 1
ATOM 941 O O . ALA A 1 136 ? 140.175 208.281 185.994 1.00 75.46 136 ALA F O 1
ATOM 943 N N . PHE A 1 137 ? 142.288 208.766 185.393 1.00 74.95 137 PHE F N 1
ATOM 944 C CA . PHE A 1 137 ? 142.095 210.190 185.646 1.00 74.95 137 PHE F CA 1
ATOM 945 C C . PHE A 1 137 ? 141.135 210.809 184.637 1.00 74.95 137 PHE F C 1
ATOM 946 O O . PHE A 1 137 ? 140.485 211.819 184.925 1.00 74.95 137 PHE F O 1
ATOM 954 N N . ILE A 1 138 ? 141.054 210.242 183.434 1.00 78.11 138 ILE F N 1
ATOM 955 C CA . ILE A 1 138 ? 140.167 210.819 182.430 1.00 78.11 138 ILE F CA 1
ATOM 956 C C . ILE A 1 138 ? 138.733 210.357 182.657 1.00 78.11 138 ILE F C 1
ATOM 957 O O . ILE A 1 138 ? 137.778 211.076 182.341 1.00 78.11 138 ILE F O 1
ATOM 962 N N . ASP A 1 139 ? 138.555 209.154 183.210 1.00 82.23 139 ASP F N 1
ATOM 963 C CA . ASP A 1 139 ? 137.209 208.650 183.458 1.00 82.23 139 ASP F CA 1
ATOM 964 C C . ASP A 1 139 ? 136.598 209.297 184.693 1.00 82.23 139 ASP F C 1
ATOM 965 O O . ASP A 1 139 ? 135.396 209.582 184.723 1.00 82.23 139 ASP F O 1
ATOM 970 N N . ASN A 1 140 ? 137.409 209.532 185.718 1.00 82.76 140 ASN F N 1
ATOM 971 C CA . ASN A 1 140 ? 136.972 210.187 186.942 1.00 82.76 140 ASN F CA 1
ATOM 972 C C . ASN A 1 140 ? 137.495 211.615 186.939 1.00 82.76 140 ASN F C 1
ATOM 973 O O . ASN A 1 140 ? 138.694 211.835 186.752 1.00 82.76 140 ASN F O 1
ATOM 978 N N . TYR A 1 141 ? 136.600 212.574 187.187 1.00 84.12 141 TYR F N 1
ATOM 979 C CA . TYR A 1 141 ? 136.765 213.988 186.852 1.00 84.12 141 TYR F CA 1
ATOM 980 C C . TYR A 1 141 ? 136.832 214.151 185.339 1.00 84.12 141 TYR F C 1
ATOM 981 O O . TYR A 1 141 ? 137.871 214.567 184.813 1.00 84.12 141 TYR F O 1
ATOM 990 N N . PRO A 1 142 ? 135.763 213.836 184.600 1.00 83.48 142 PRO F N 1
ATOM 991 C CA . PRO A 1 142 ? 135.826 213.970 183.139 1.00 83.48 142 PRO F CA 1
ATOM 992 C C . PRO A 1 142 ? 135.583 215.396 182.673 1.00 83.48 142 PRO F C 1
ATOM 993 O O . PRO A 1 142 ? 134.887 215.620 181.678 1.00 83.48 142 PRO F O 1
ATOM 997 N N . ASN A 1 143 ? 136.161 216.363 183.380 1.00 85.07 143 ASN F N 1
ATOM 998 C CA . ASN A 1 143 ? 136.120 217.762 182.978 1.00 85.07 143 ASN F CA 1
ATOM 999 C C . ASN A 1 143 ? 137.138 218.557 183.783 1.00 85.07 143 ASN F C 1
ATOM 1000 O O . ASN A 1 143 ? 137.084 218.565 185.018 1.00 85.07 143 ASN F O 1
ATOM 1005 N N . SER A 1 144 ? 138.051 219.242 183.097 1.00 83.04 144 SER F N 1
ATOM 1006 C CA . SER A 1 144 ? 139.091 220.018 183.760 1.00 83.04 144 SER F CA 1
ATOM 1007 C C . SER A 1 144 ? 139.906 220.801 182.743 1.00 83.04 144 SER F C 1
ATOM 1008 O O . SER A 1 144 ? 139.671 220.698 181.536 1.00 83.04 144 SER F O 1
ATOM 1011 N N . GLU A 1 145 ? 140.864 221.588 183.223 1.00 86.40 145 GLU F N 1
ATOM 1012 C CA . GLU A 1 145 ? 141.825 222.240 182.346 1.00 86.40 145 GLU F CA 1
ATOM 1013 C C . GLU A 1 145 ? 143.017 221.349 182.032 1.00 86.40 145 GLU F C 1
ATOM 1014 O O . GLU A 1 145 ? 143.861 221.730 181.213 1.00 86.40 145 GLU F O 1
ATOM 1020 N N . TYR A 1 146 ? 143.103 220.180 182.658 1.00 84.41 146 TYR F N 1
ATOM 1021 C CA . TYR A 1 146 ? 144.174 219.227 182.416 1.00 84.41 146 TYR F CA 1
ATOM 1022 C C . TYR A 1 146 ? 143.742 218.061 181.538 1.00 84.41 146 TYR F C 1
ATOM 1023 O O . TYR A 1 146 ? 144.546 217.155 181.296 1.00 84.41 146 TYR F O 1
ATOM 1032 N N . LEU A 1 147 ? 142.494 218.055 181.066 1.00 81.20 147 LEU F N 1
ATOM 1033 C CA . LEU A 1 147 ? 142.017 216.953 180.239 1.00 81.20 147 LEU F CA 1
ATOM 1034 C C . LEU A 1 147 ? 142.758 216.891 178.909 1.00 81.20 147 LEU F C 1
ATOM 1035 O O . LEU A 1 147 ? 143.103 215.803 178.433 1.00 81.20 147 LEU F O 1
ATOM 1040 N N . ALA A 1 148 ? 143.005 218.048 178.291 1.00 81.40 148 ALA F N 1
ATOM 1041 C CA . ALA A 1 148 ? 143.662 218.066 176.987 1.00 81.40 148 ALA F CA 1
ATOM 1042 C C . ALA A 1 148 ? 145.091 217.544 177.075 1.00 81.40 148 ALA F C 1
ATOM 1043 O O . ALA A 1 148 ? 145.527 216.755 176.226 1.00 81.40 148 ALA F O 1
ATOM 1045 N N . GLN A 1 149 ? 145.837 217.975 178.093 1.00 78.96 149 GLN F N 1
ATOM 1046 C CA . GLN A 1 149 ? 147.209 217.505 178.248 1.00 78.96 149 GLN F CA 1
ATOM 1047 C C . GLN A 1 149 ? 147.246 216.007 178.529 1.00 78.96 149 GLN F C 1
ATOM 1048 O O . GLN A 1 149 ? 148.114 215.289 178.016 1.00 78.96 149 GLN F O 1
ATOM 1054 N N . ALA A 1 150 ? 146.307 215.518 179.342 1.00 77.44 150 ALA F N 1
ATOM 1055 C CA . ALA A 1 150 ? 146.235 214.088 179.616 1.00 77.44 150 ALA F CA 1
ATOM 1056 C C . ALA A 1 150 ? 145.921 213.302 178.352 1.00 77.44 150 ALA F C 1
ATOM 1057 O O . ALA A 1 150 ? 146.493 212.229 178.120 1.00 77.44 150 ALA F O 1
ATOM 1059 N N . ASN A 1 151 ? 145.011 213.816 177.523 1.00 78.00 151 ASN F N 1
ATOM 1060 C CA . ASN A 1 151 ? 144.703 213.149 176.264 1.00 78.00 151 ASN F CA 1
ATOM 1061 C C . ASN A 1 151 ? 145.918 213.119 175.346 1.00 78.00 151 ASN F C 1
ATOM 1062 O O . ASN A 1 151 ? 146.182 212.109 174.682 1.00 78.00 151 ASN F O 1
ATOM 1067 N N . GLU A 1 152 ? 146.671 214.220 175.294 1.00 78.46 152 GLU F N 1
ATOM 1068 C CA . GLU A 1 152 ? 147.877 214.249 174.473 1.00 78.46 152 GLU F CA 1
ATOM 1069 C C . GLU A 1 152 ? 148.906 213.237 174.967 1.00 78.46 152 GLU F C 1
ATOM 1070 O O . GLU A 1 152 ? 149.559 212.557 174.163 1.00 78.46 152 GLU F O 1
ATOM 1076 N N . SER A 1 153 ? 149.067 213.125 176.287 1.00 75.01 153 SER F N 1
ATOM 1077 C CA . SER A 1 153 ? 149.985 212.130 176.832 1.00 75.01 153 SER F CA 1
ATOM 1078 C C . SER A 1 153 ? 149.528 210.714 176.502 1.00 75.01 153 SER F C 1
ATOM 1079 O O . SER A 1 153 ? 150.347 209.852 176.158 1.00 75.01 153 SER F O 1
ATOM 1082 N N . VAL A 1 154 ? 148.225 210.451 176.603 1.00 72.40 154 VAL F N 1
ATOM 1083 C CA . VAL A 1 154 ? 147.707 209.137 176.237 1.00 72.40 154 VAL F CA 1
ATOM 1084 C C . VAL A 1 154 ? 148.017 208.840 174.776 1.00 72.40 154 VAL F C 1
ATOM 1085 O O . VAL A 1 154 ? 148.436 207.728 174.424 1.00 72.40 154 VAL F O 1
ATOM 1089 N N . LYS A 1 155 ? 147.839 209.837 173.908 1.00 72.35 155 LYS F N 1
ATOM 1090 C CA . LYS A 1 155 ? 148.091 209.636 172.486 1.00 72.35 155 LYS F CA 1
ATOM 1091 C C . LYS A 1 155 ? 149.562 209.344 172.213 1.00 72.35 155 LYS F C 1
ATOM 1092 O O . LYS A 1 155 ? 149.884 208.446 171.426 1.00 72.35 155 LYS F O 1
ATOM 1098 N N . ILE A 1 156 ? 150.475 210.080 172.852 1.00 70.76 156 ILE F N 1
ATOM 1099 C CA . ILE A 1 156 ? 151.894 209.848 172.582 1.00 70.76 156 ILE F CA 1
ATOM 1100 C C . ILE A 1 156 ? 152.338 208.497 173.142 1.00 70.76 156 ILE F C 1
ATOM 1101 O O . ILE A 1 156 ? 153.174 207.805 172.543 1.00 70.76 156 ILE F O 1
ATOM 1106 N N . LEU A 1 157 ? 151.786 208.088 174.288 1.00 68.72 157 LEU F N 1
ATOM 1107 C CA . LEU A 1 157 ? 152.110 206.765 174.815 1.00 68.72 157 LEU F CA 1
ATOM 1108 C C . LEU A 1 157 ? 151.608 205.663 173.886 1.00 68.72 157 LEU F C 1
ATOM 1109 O O . LEU A 1 157 ? 152.314 204.672 173.637 1.00 68.72 157 LEU F O 1
ATOM 1114 N N . ASN A 1 158 ? 150.393 205.818 173.353 1.00 67.97 158 ASN F N 1
ATOM 1115 C CA . ASN A 1 158 ? 149.897 204.852 172.379 1.00 67.97 158 ASN F CA 1
ATOM 1116 C C . ASN A 1 158 ? 150.756 204.860 171.122 1.00 67.97 158 ASN F C 1
ATOM 1117 O O . ASN A 1 158 ? 150.930 203.823 170.471 1.00 67.97 158 ASN F O 1
ATOM 1122 N N . GLY A 1 159 ? 151.306 206.021 170.768 1.00 69.71 159 GLY F N 1
ATOM 1123 C CA . GLY A 1 159 ? 152.229 206.077 169.647 1.00 69.71 159 GLY F CA 1
ATOM 1124 C C . GLY A 1 159 ? 153.499 205.290 169.905 1.00 69.71 159 GLY F C 1
ATOM 1125 O O . GLY A 1 159 ? 154.018 204.620 169.009 1.00 69.71 159 GLY F O 1
ATOM 1126 N N . LYS A 1 160 ? 154.023 205.374 171.128 1.00 68.63 160 LYS F N 1
ATOM 1127 C CA . LYS A 1 160 ? 155.174 204.557 171.506 1.00 68.63 160 LYS F CA 1
ATOM 1128 C C . LYS A 1 160 ? 154.851 203.075 171.367 1.00 68.63 160 LYS F C 1
ATOM 1129 O O . LYS A 1 160 ? 155.637 202.291 170.811 1.00 68.63 160 LYS F O 1
ATOM 1135 N N . LEU A 1 161 ? 153.677 202.678 171.864 1.00 68.17 161 LEU F N 1
ATOM 1136 C CA . LEU A 1 161 ? 153.265 201.282 171.763 1.00 68.17 161 LEU F CA 1
ATOM 1137 C C . LEU A 1 161 ? 153.146 200.829 170.312 1.00 68.17 161 LEU F C 1
ATOM 1138 O O . LEU A 1 161 ? 153.573 199.720 169.972 1.00 68.17 161 LEU F O 1
ATOM 1143 N N . GLU A 1 162 ? 152.569 201.666 169.446 1.00 69.94 162 GLU F N 1
ATOM 1144 C CA . GLU A 1 162 ? 152.447 201.333 168.030 1.00 69.94 162 GLU F CA 1
ATOM 1145 C C . GLU A 1 162 ? 153.800 201.236 167.339 1.00 69.94 162 GLU F C 1
ATOM 1146 O O . GLU A 1 162 ? 154.023 200.317 166.538 1.00 69.94 162 GLU F O 1
ATOM 1152 N N . LYS A 1 163 ? 154.701 202.176 167.622 1.00 69.43 163 LYS F N 1
ATOM 1153 C CA . LYS A 1 163 ? 156.024 202.167 167.022 1.00 69.43 163 LYS F CA 1
ATOM 1154 C C . LYS A 1 163 ? 156.832 200.948 167.428 1.00 69.43 163 LYS F C 1
ATOM 1155 O O . LYS A 1 163 ? 157.607 200.439 166.609 1.00 69.43 163 LYS F O 1
ATOM 1161 N N . LYS A 1 164 ? 156.665 200.459 168.660 1.00 69.33 164 LYS F N 1
ATOM 1162 C CA . LYS A 1 164 ? 157.327 199.211 169.030 1.00 69.33 164 LYS F CA 1
ATOM 1163 C C . LYS A 1 164 ? 156.945 198.071 168.094 1.00 69.33 164 LYS F C 1
ATOM 1164 O O . LYS A 1 164 ? 157.828 197.379 167.567 1.00 69.33 164 LYS F O 1
ATOM 1170 N N . ALA A 1 165 ? 155.647 197.872 167.866 1.00 67.97 165 ALA F N 1
ATOM 1171 C CA . ALA A 1 165 ? 155.184 196.799 166.994 1.00 67.97 165 ALA F CA 1
ATOM 1172 C C . ALA A 1 165 ? 155.642 197.016 165.558 1.00 67.97 165 ALA F C 1
ATOM 1173 O O . ALA A 1 165 ? 156.055 196.071 164.877 1.00 67.97 165 ALA F O 1
ATOM 1175 N N . TYR A 1 166 ? 155.578 198.261 165.081 1.00 67.80 166 TYR F N 1
ATOM 1176 C CA . TYR A 1 166 ? 155.995 198.531 163.710 1.00 67.80 166 TYR F CA 1
ATOM 1177 C C . TYR A 1 166 ? 157.473 198.239 163.505 1.00 67.80 166 TYR F C 1
ATOM 1178 O O . TYR A 1 166 ? 157.857 197.661 162.481 1.00 67.80 166 TYR F O 1
ATOM 1187 N N . GLU A 1 167 ? 158.318 198.615 164.464 1.00 70.08 167 GLU F N 1
ATOM 1188 C CA . GLU A 1 167 ? 159.744 198.346 164.331 1.00 70.08 167 GLU F CA 1
ATOM 1189 C C . GLU A 1 167 ? 160.049 196.859 164.459 1.00 70.08 167 GLU F C 1
ATOM 1190 O O . GLU A 1 167 ? 160.918 196.344 163.748 1.00 70.08 167 GLU F O 1
ATOM 1196 N N . ASN A 1 168 ? 159.349 196.149 165.349 1.00 69.69 168 ASN F N 1
ATOM 1197 C CA . ASN A 1 168 ? 159.544 194.704 165.428 1.00 69.69 168 ASN F CA 1
ATOM 1198 C C . ASN A 1 168 ? 159.117 194.011 164.142 1.00 69.69 168 ASN F C 1
ATOM 1199 O O . ASN A 1 168 ? 159.712 192.998 163.757 1.00 69.69 168 ASN F O 1
ATOM 1204 N N . ALA A 1 169 ? 158.095 194.535 163.468 1.00 67.58 169 ALA F N 1
ATOM 1205 C CA . ALA A 1 169 ? 157.698 193.971 162.184 1.00 67.58 169 ALA F CA 1
ATOM 1206 C C . ALA A 1 169 ? 158.717 194.290 161.097 1.00 67.58 169 ALA F C 1
ATOM 1207 O O . ALA A 1 169 ? 159.031 193.432 160.264 1.00 67.58 169 ALA F O 1
ATOM 1209 N N . LYS A 1 170 ? 159.242 195.516 161.084 1.00 67.27 170 LYS F N 1
ATOM 1210 C CA . LYS A 1 170 ? 160.240 195.886 160.087 1.00 67.27 170 LYS F CA 1
ATOM 1211 C C . LYS A 1 170 ? 161.585 195.220 160.336 1.00 67.27 170 LYS F C 1
ATOM 1212 O O . LYS A 1 170 ? 162.409 195.150 159.419 1.00 67.27 170 LYS F O 1
ATOM 1218 N N . GLY A 1 171 ? 161.820 194.714 161.542 1.00 69.24 171 GLY F N 1
ATOM 1219 C CA . GLY A 1 171 ? 163.090 194.090 161.852 1.00 69.24 171 GLY F CA 1
ATOM 1220 C C . GLY A 1 171 ? 163.280 192.762 161.156 1.00 69.24 171 GLY F C 1
ATOM 1221 O O . GLY A 1 171 ? 164.328 192.123 161.292 1.00 69.24 171 GLY F O 1
ATOM 1222 N N . TYR A 1 172 ? 162.274 192.335 160.409 1.00 68.51 172 TYR F N 1
ATOM 1223 C CA . TYR A 1 172 ? 162.372 191.155 159.566 1.00 68.51 172 TYR F CA 1
ATOM 1224 C C . TYR A 1 172 ? 162.654 191.501 158.116 1.00 68.51 172 TYR F C 1
ATOM 1225 O O . TYR A 1 172 ? 163.278 190.709 157.407 1.00 68.51 172 TYR F O 1
ATOM 1234 N N . ASN A 1 173 ? 162.208 192.669 157.656 1.00 68.81 173 ASN F N 1
ATOM 1235 C CA . ASN A 1 173 ? 162.552 193.161 156.329 1.00 68.81 173 ASN F CA 1
ATOM 1236 C C . ASN A 1 173 ? 163.993 193.630 156.233 1.00 68.81 173 ASN F C 1
ATOM 1237 O O . ASN A 1 173 ? 164.488 193.840 155.121 1.00 68.81 173 ASN F O 1
ATOM 1242 N N . THR A 1 174 ? 164.677 193.793 157.363 1.00 69.99 174 THR F N 1
ATOM 1243 C CA . THR A 1 174 ? 166.069 194.218 157.387 1.00 69.99 174 THR F CA 1
ATOM 1244 C C . THR A 1 174 ? 167.038 193.046 157.455 1.00 69.99 174 THR F C 1
ATOM 1245 O O . THR A 1 174 ? 168.051 193.044 156.748 1.00 69.99 174 THR F O 1
ATOM 1249 N N . ILE A 1 175 ? 166.743 192.038 158.273 1.00 70.53 175 ILE F N 1
ATOM 1250 C CA . ILE A 1 175 ? 167.624 190.887 158.435 1.00 70.53 175 ILE F CA 1
ATOM 1251 C C . ILE A 1 175 ? 167.310 189.844 157.370 1.00 70.53 175 ILE F C 1
ATOM 1252 O O . ILE A 1 175 ? 167.820 188.719 157.418 1.00 70.53 175 ILE F O 1
ATOM 1257 N N . SER A 1 176 ? 166.460 190.214 156.410 1.00 72.37 176 SER F N 1
ATOM 1258 C CA . SER A 1 176 ? 166.169 189.400 155.229 1.00 72.37 176 SER F CA 1
ATOM 1259 C C . SER A 1 176 ? 165.420 188.113 155.580 1.00 72.37 176 SER F C 1
ATOM 1260 O O . SER A 1 176 ? 165.727 187.041 155.059 1.00 72.37 176 SER F O 1
ATOM 1263 N N . ASP A 1 177 ? 164.434 188.216 156.467 1.00 72.11 177 ASP F N 1
ATOM 1264 C CA . ASP A 1 177 ? 163.435 187.170 156.673 1.00 72.11 177 ASP F CA 1
ATOM 1265 C C . ASP A 1 177 ? 162.122 187.721 156.130 1.00 72.11 177 ASP F C 1
ATOM 1266 O O . ASP A 1 177 ? 161.316 188.306 156.854 1.00 72.11 177 ASP F O 1
ATOM 1271 N N . TYR A 1 178 ? 161.915 187.528 154.829 1.00 72.25 178 TYR F N 1
ATOM 1272 C CA . TYR A 1 178 ? 160.854 188.242 154.130 1.00 72.25 178 TYR F CA 1
ATOM 1273 C C . TYR A 1 178 ? 159.479 187.678 154.457 1.00 72.25 178 TYR F C 1
ATOM 1274 O O . TYR A 1 178 ? 158.521 188.439 154.636 1.00 72.25 178 TYR F O 1
ATOM 1283 N N . LYS A 1 179 ? 159.354 186.353 154.534 1.00 72.40 179 LYS F N 1
ATOM 1284 C CA . LYS A 1 179 ? 158.060 185.762 154.856 1.00 72.40 179 LYS F CA 1
ATOM 1285 C C . LYS A 1 179 ? 157.628 186.127 156.271 1.00 72.40 179 LYS F C 1
ATOM 1286 O O . LYS A 1 179 ? 156.456 186.449 156.511 1.00 72.40 179 LYS F O 1
ATOM 1292 N N . SER A 1 180 ? 158.567 186.090 157.219 1.00 69.23 180 SER F N 1
ATOM 1293 C CA . SER A 1 180 ? 158.258 186.487 158.586 1.00 69.23 180 SER F CA 1
ATOM 1294 C C . SER A 1 180 ? 157.797 187.933 158.653 1.00 69.23 180 SER F C 1
ATOM 1295 O O . SER A 1 180 ? 156.881 188.254 159.414 1.00 69.23 180 SER F O 1
ATOM 1298 N N . ALA A 1 181 ? 158.415 188.818 157.870 1.00 67.32 181 ALA F N 1
ATOM 1299 C CA . ALA A 1 181 ? 157.934 190.190 157.773 1.00 67.32 181 ALA F CA 1
ATOM 1300 C C . ALA A 1 181 ? 156.529 190.236 157.191 1.00 67.32 181 ALA F C 1
ATOM 1301 O O . ALA A 1 181 ? 155.685 191.016 157.645 1.00 67.32 181 ALA F O 1
ATOM 1303 N N . LEU A 1 182 ? 156.266 189.408 156.184 1.00 68.09 182 LEU F N 1
ATOM 1304 C CA . LEU A 1 182 ? 154.956 189.343 155.554 1.00 68.09 182 LEU F CA 1
ATOM 1305 C C . LEU A 1 182 ? 153.864 188.856 156.491 1.00 68.09 182 LEU F C 1
ATOM 1306 O O . LEU A 1 182 ? 152.698 189.200 156.273 1.00 68.09 182 LEU F O 1
ATOM 1311 N N . VAL A 1 183 ? 154.192 188.075 157.520 1.00 69.16 183 VAL F N 1
ATOM 1312 C CA . VAL A 1 183 ? 153.158 187.556 158.412 1.00 69.16 183 VAL F CA 1
ATOM 1313 C C . VAL A 1 183 ? 153.216 188.326 159.730 1.00 69.16 183 VAL F C 1
ATOM 1314 O O . VAL A 1 183 ? 152.339 188.186 160.589 1.00 69.16 183 VAL F O 1
ATOM 1318 N N . ALA A 1 184 ? 154.214 189.198 159.877 1.00 67.14 184 ALA F N 1
ATOM 1319 C CA . ALA A 1 184 ? 154.294 190.062 161.046 1.00 67.14 184 ALA F CA 1
ATOM 1320 C C . ALA A 1 184 ? 153.788 191.468 160.776 1.00 67.14 184 ALA F C 1
ATOM 1321 O O . ALA A 1 184 ? 153.593 192.230 161.728 1.00 67.14 184 ALA F O 1
ATOM 1323 N N . PHE A 1 185 ? 153.581 191.838 159.515 1.00 66.44 185 PHE F N 1
ATOM 1324 C CA . PHE A 1 185 ? 152.902 193.080 159.178 1.00 66.44 185 PHE F CA 1
ATOM 1325 C C . PHE A 1 185 ? 151.403 192.901 159.021 1.00 66.44 185 PHE F C 1
ATOM 1326 O O . PHE A 1 185 ? 150.645 193.821 159.341 1.00 66.44 185 PHE F O 1
ATOM 1334 N N . ASP A 1 186 ? 150.957 191.734 158.559 1.00 71.22 186 ASP F N 1
ATOM 1335 C CA . ASP A 1 186 ? 149.534 191.460 158.426 1.00 71.22 186 ASP F CA 1
ATOM 1336 C C . ASP A 1 186 ? 148.814 191.418 159.765 1.00 71.22 186 ASP F C 1
ATOM 1337 O O . ASP A 1 186 ? 147.589 191.576 159.795 1.00 71.22 186 ASP F O 1
ATOM 1342 N N . ASN A 1 187 ? 149.533 191.210 160.866 1.00 69.36 187 ASN F N 1
ATOM 1343 C CA . ASN A 1 187 ? 148.966 191.335 162.201 1.00 69.36 187 ASN F CA 1
ATOM 1344 C C . ASN A 1 187 ? 149.442 192.618 162.876 1.00 69.36 187 ASN F C 1
ATOM 1345 O O . ASN A 1 187 ? 149.646 192.658 164.090 1.00 69.36 187 ASN F O 1
ATOM 1350 N N . PHE A 1 188 ? 149.639 193.668 162.082 1.00 67.31 188 PHE F N 1
ATOM 1351 C CA . PHE A 1 188 ? 149.903 195.007 162.589 1.00 67.31 188 PHE F CA 1
ATOM 1352 C C . PHE A 1 188 ? 148.909 195.969 161.957 1.00 67.31 188 PHE F C 1
ATOM 1353 O O . PHE A 1 188 ? 148.481 196.941 162.588 1.00 67.31 188 PHE F O 1
ATOM 1361 N N . ILE A 1 189 ? 148.540 195.701 160.706 1.00 66.90 189 ILE F N 1
ATOM 1362 C CA . ILE A 1 189 ? 147.571 196.513 159.980 1.00 66.90 189 ILE F CA 1
ATOM 1363 C C . ILE A 1 189 ? 146.172 196.176 160.478 1.00 66.90 189 ILE F C 1
ATOM 1364 O O . ILE A 1 189 ? 145.197 196.857 160.141 1.00 66.90 189 ILE F O 1
ATOM 1369 N N . ALA A 1 190 ? 146.064 195.130 161.296 1.00 69.66 190 ALA F N 1
ATOM 1370 C CA . ALA A 1 190 ? 144.765 194.685 161.782 1.00 69.66 190 ALA F CA 1
ATOM 1371 C C . ALA A 1 190 ? 144.687 194.766 163.300 1.00 69.66 190 ALA F C 1
ATOM 1372 O O . ALA A 1 190 ? 143.592 194.746 163.870 1.00 69.66 190 ALA F O 1
ATOM 1374 N N . ASP A 1 191 ? 145.837 194.857 163.965 1.00 71.78 191 ASP F N 1
ATOM 1375 C CA . ASP A 1 191 ? 145.859 194.991 165.416 1.00 71.78 191 ASP F CA 1
ATOM 1376 C C . ASP A 1 191 ? 145.758 196.449 165.850 1.00 71.78 191 ASP F C 1
ATOM 1377 O O . ASP A 1 191 ? 145.129 196.755 166.867 1.00 71.78 191 ASP F O 1
ATOM 1382 N N . PHE A 1 192 ? 146.368 197.353 165.093 1.00 68.49 192 PHE F N 1
ATOM 1383 C CA . PHE A 1 192 ? 146.291 198.778 165.377 1.00 68.49 192 PHE F CA 1
ATOM 1384 C C . PHE A 1 192 ? 145.572 199.453 164.216 1.00 68.49 192 PHE F C 1
ATOM 1385 O O . PHE A 1 192 ? 146.222 199.968 163.298 1.00 68.49 192 PHE F O 1
ATOM 1393 N N . PRO A 1 193 ? 144.235 199.468 164.221 1.00 71.64 193 PRO F N 1
ATOM 1394 C CA . PRO A 1 193 ? 143.482 199.871 163.023 1.00 71.64 193 PRO F CA 1
ATOM 1395 C C . PRO A 1 193 ? 143.766 201.286 162.545 1.00 71.64 193 PRO F C 1
ATOM 1396 O O . PRO A 1 193 ? 144.187 201.485 161.402 1.00 71.64 193 PRO F O 1
ATOM 1400 N N . GLY A 1 194 ? 143.537 202.273 163.403 1.00 74.41 194 GLY F N 1
ATOM 1401 C CA . GLY A 1 194 ? 143.788 203.652 163.036 1.00 74.41 194 GLY F CA 1
ATOM 1402 C C . GLY A 1 194 ? 145.157 204.122 163.475 1.00 74.41 194 GLY F C 1
ATOM 1403 O O . GLY A 1 194 ? 145.364 204.425 164.653 1.00 74.41 194 GLY F O 1
ATOM 1404 N N . THR A 1 195 ? 146.096 204.192 162.544 1.00 71.20 195 THR F N 1
ATOM 1405 C CA . THR A 1 195 ? 147.470 204.550 162.852 1.00 71.20 195 THR F CA 1
ATOM 1406 C C . THR A 1 195 ? 148.057 205.339 161.693 1.00 71.20 195 THR F C 1
ATOM 1407 O O . THR A 1 195 ? 147.703 205.107 160.533 1.00 71.20 195 THR F O 1
ATOM 1411 N N . PRO A 1 196 ? 148.946 206.292 161.980 1.00 71.25 196 PRO F N 1
ATOM 1412 C CA . PRO A 1 196 ? 149.638 207.016 160.907 1.00 71.25 196 PRO F CA 1
ATOM 1413 C C . PRO A 1 196 ? 150.785 206.244 160.279 1.00 71.25 196 PRO F C 1
ATOM 1414 O O . PRO A 1 196 ? 151.384 206.735 159.317 1.00 71.25 196 PRO F O 1
ATOM 1418 N N . LEU A 1 197 ? 151.110 205.061 160.794 1.00 69.95 197 LEU F N 1
ATOM 1419 C CA . LEU A 1 197 ? 152.169 204.227 160.249 1.00 69.95 197 LEU F CA 1
ATOM 1420 C C . LEU A 1 197 ? 151.648 203.142 159.316 1.00 69.95 197 LEU F C 1
ATOM 1421 O O . LEU A 1 197 ? 152.427 202.281 158.897 1.00 69.95 197 LEU F O 1
ATOM 1426 N N . LYS A 1 198 ? 150.354 203.159 158.987 1.00 71.23 198 LYS F N 1
ATOM 1427 C CA . LYS A 1 198 ? 149.787 202.105 158.153 1.00 71.23 198 LYS F CA 1
ATOM 1428 C C . LYS A 1 198 ? 150.362 202.144 156.744 1.00 71.23 198 LYS F C 1
ATOM 1429 O O . LYS A 1 198 ? 150.588 201.095 156.129 1.00 71.23 198 LYS F O 1
ATOM 1435 N N . GLU A 1 199 ? 150.600 203.343 156.212 1.00 75.17 199 GLU F N 1
ATOM 1436 C CA . GLU A 1 199 ? 151.173 203.460 154.875 1.00 75.17 199 GLU F CA 1
ATOM 1437 C C . GLU A 1 199 ? 152.566 202.843 154.821 1.00 75.17 199 GLU F C 1
ATOM 1438 O O . GLU A 1 199 ? 152.905 202.116 153.876 1.00 75.17 199 GLU F O 1
ATOM 1444 N N . ASP A 1 200 ? 153.383 203.113 155.841 1.00 71.87 200 ASP F N 1
ATOM 1445 C CA . ASP A 1 200 ? 154.711 202.517 155.905 1.00 71.87 200 ASP F CA 1
ATOM 1446 C C . ASP A 1 200 ? 154.625 201.001 156.002 1.00 71.87 200 ASP F C 1
ATOM 1447 O O . ASP A 1 200 ? 155.404 200.286 155.361 1.00 71.87 200 ASP F O 1
ATOM 1452 N N . ALA A 1 201 ? 153.686 200.494 156.802 1.00 70.17 201 ALA F N 1
ATOM 1453 C CA . ALA A 1 201 ? 153.522 199.051 156.935 1.00 70.17 201 ALA F CA 1
ATOM 1454 C C . ALA A 1 201 ? 153.134 198.419 155.606 1.00 70.17 201 ALA F C 1
ATOM 1455 O O . ALA A 1 201 ? 153.678 197.379 155.218 1.00 70.17 201 ALA F O 1
ATOM 1457 N N . LEU A 1 202 ? 152.198 199.041 154.887 1.00 69.72 202 LEU F N 1
ATOM 1458 C CA . LEU A 1 202 ? 151.785 198.501 153.597 1.00 69.72 202 LEU F CA 1
ATOM 1459 C C . LEU A 1 202 ? 152.941 198.490 152.609 1.00 69.72 202 LEU F C 1
ATOM 1460 O O . LEU A 1 202 ? 153.154 197.495 151.902 1.00 69.72 202 LEU F O 1
ATOM 1465 N N . PHE A 1 203 ? 153.711 199.579 152.550 1.00 71.90 203 PHE F N 1
ATOM 1466 C CA . PHE A 1 203 ? 154.823 199.613 151.607 1.00 71.90 203 PHE F CA 1
ATOM 1467 C C . PHE A 1 203 ? 155.893 198.595 151.972 1.00 71.90 203 PHE F C 1
ATOM 1468 O O . PHE A 1 203 ? 156.459 197.939 151.091 1.00 71.90 203 PHE F O 1
ATOM 1476 N N . TYR A 1 204 ? 156.190 198.447 153.260 1.00 70.96 204 TYR F N 1
ATOM 1477 C CA . TYR A 1 204 ? 157.296 197.587 153.655 1.00 70.96 204 TYR F CA 1
ATOM 1478 C C . TYR A 1 204 ? 156.855 196.133 153.748 1.00 70.96 204 TYR F C 1
ATOM 1479 O O . TYR A 1 204 ? 157.682 195.244 153.971 1.00 70.96 204 TYR F O 1
ATOM 1488 N N . LYS A 1 205 ? 155.560 195.881 153.587 1.00 70.39 205 LYS F N 1
ATOM 1489 C CA . LYS A 1 205 ? 155.081 194.536 153.313 1.00 70.39 205 LYS F CA 1
ATOM 1490 C C . LYS A 1 205 ? 155.068 194.211 151.830 1.00 70.39 205 LYS F C 1
ATOM 1491 O O . LYS A 1 205 ? 155.426 193.091 151.451 1.00 70.39 205 LYS F O 1
ATOM 1497 N N . TYR A 1 206 ? 154.699 195.169 150.978 1.00 72.26 206 TYR F N 1
ATOM 1498 C CA . TYR A 1 206 ? 154.860 194.996 149.543 1.00 72.26 206 TYR F CA 1
ATOM 1499 C C . TYR A 1 206 ? 156.312 194.789 149.146 1.00 72.26 206 TYR F C 1
ATOM 1500 O O . TYR A 1 206 ? 156.587 193.997 148.238 1.00 72.26 206 TYR F O 1
ATOM 1509 N N . ASP A 1 207 ? 157.242 195.478 149.805 1.00 72.43 207 ASP F N 1
ATOM 1510 C CA . ASP A 1 207 ? 158.659 195.274 149.532 1.00 72.43 207 ASP F CA 1
ATOM 1511 C C . ASP A 1 207 ? 159.087 193.855 149.871 1.00 72.43 207 ASP F C 1
ATOM 1512 O O . ASP A 1 207 ? 159.820 193.222 149.103 1.00 72.43 207 ASP F O 1
ATOM 1517 N N . SER A 1 208 ? 158.643 193.340 151.019 1.00 71.88 208 SER F N 1
ATOM 1518 C CA . SER A 1 208 ? 158.968 191.966 151.381 1.00 71.88 208 SER F CA 1
ATOM 1519 C C . SER A 1 208 ? 158.377 190.984 150.382 1.00 71.88 208 SER F C 1
ATOM 1520 O O . SER A 1 208 ? 159.049 190.033 149.958 1.00 71.88 208 SER F O 1
ATOM 1523 N N . ALA A 1 209 ? 157.126 191.212 149.976 1.00 70.74 209 ALA F N 1
ATOM 1524 C CA . ALA A 1 209 ? 156.501 190.343 148.986 1.00 70.74 209 ALA F CA 1
ATOM 1525 C C . ALA A 1 209 ? 157.285 190.338 147.681 1.00 70.74 209 ALA F C 1
ATOM 1526 O O . ALA A 1 209 ? 157.551 189.274 147.112 1.00 70.74 209 ALA F O 1
ATOM 1528 N N . TYR A 1 210 ? 157.686 191.516 147.202 1.00 74.43 210 TYR F N 1
ATOM 1529 C CA . TYR A 1 210 ? 158.442 191.590 145.956 1.00 74.43 210 TYR F CA 1
ATOM 1530 C C . TYR A 1 210 ? 159.797 190.906 146.079 1.00 74.43 210 TYR F C 1
ATOM 1531 O O . TYR A 1 210 ? 160.199 190.138 145.193 1.00 74.43 210 TYR F O 1
ATOM 1540 N N . GLN A 1 211 ? 160.525 191.186 147.161 1.00 73.48 211 GLN F N 1
ATOM 1541 C CA . GLN A 1 211 ? 161.870 190.646 147.310 1.00 73.48 211 GLN F CA 1
ATOM 1542 C C . GLN A 1 211 ? 161.837 189.137 147.492 1.00 73.48 211 GLN F C 1
ATOM 1543 O O . GLN A 1 211 ? 162.802 188.440 147.162 1.00 73.48 211 GLN F O 1
ATOM 1549 N N . LEU A 1 212 ? 160.734 188.611 148.017 1.00 73.33 212 LEU F N 1
ATOM 1550 C CA . LEU A 1 212 ? 160.583 187.165 148.146 1.00 73.33 212 LEU F CA 1
ATOM 1551 C C . LEU A 1 212 ? 159.936 186.555 146.911 1.00 73.33 212 LEU F C 1
ATOM 1552 O O . LEU A 1 212 ? 159.915 185.332 146.735 1.00 73.33 212 LEU F O 1
ATOM 1557 N N . ALA A 1 213 ? 159.444 187.396 146.004 1.00 74.49 213 ALA F N 1
ATOM 1558 C CA . ALA A 1 213 ? 158.860 186.921 144.759 1.00 74.49 213 ALA F CA 1
ATOM 1559 C C . ALA A 1 213 ? 159.765 187.056 143.546 1.00 74.49 213 ALA F C 1
ATOM 1560 O O . ALA A 1 213 ? 159.402 186.543 142.481 1.00 74.49 213 ALA F O 1
ATOM 1562 N N . ILE A 1 214 ? 160.911 187.720 143.652 1.00 74.04 214 ILE F N 1
ATOM 1563 C CA . ILE A 1 214 ? 161.848 187.764 142.531 1.00 74.04 214 ILE F CA 1
ATOM 1564 C C . ILE A 1 214 ? 163.006 186.792 142.728 1.00 74.04 214 ILE F C 1
ATOM 1565 O O . ILE A 1 214 ? 163.444 186.139 141.778 1.00 74.04 214 ILE F O 1
ATOM 1570 N N . ASN A 1 215 ? 163.528 186.671 143.950 1.00 76.73 215 ASN F N 1
ATOM 1571 C CA . ASN A 1 215 ? 164.552 185.669 144.259 1.00 76.73 215 ASN F CA 1
ATOM 1572 C C . ASN A 1 215 ? 163.875 184.391 144.755 1.00 76.73 215 ASN F C 1
ATOM 1573 O O . ASN A 1 215 ? 164.023 183.962 145.901 1.00 76.73 215 ASN F O 1
ATOM 1578 N N . SER A 1 216 ? 163.118 183.771 143.855 1.00 79.48 216 SER F N 1
ATOM 1579 C CA . SER A 1 216 ? 162.335 182.592 144.185 1.00 79.48 216 SER F CA 1
ATOM 1580 C C . SER A 1 216 ? 162.626 181.464 143.204 1.00 79.48 216 SER F C 1
ATOM 1581 O O . SER A 1 216 ? 162.966 181.692 142.041 1.00 79.48 216 SER F O 1
ATOM 1584 N N . VAL A 1 217 ? 162.485 180.242 143.701 1.00 81.74 217 VAL F N 1
ATOM 1585 C CA . VAL A 1 217 ? 162.691 179.035 142.900 1.00 81.74 217 VAL F CA 1
ATOM 1586 C C . VAL A 1 217 ? 161.677 179.030 141.754 1.00 81.74 217 VAL F C 1
ATOM 1587 O O . VAL A 1 217 ? 160.538 179.477 141.951 1.00 81.74 217 VAL F O 1
ATOM 1591 N N . PRO A 1 218 ? 162.056 178.564 140.551 1.00 82.33 218 PRO F N 1
ATOM 1592 C CA . PRO A 1 218 ? 161.140 178.640 139.403 1.00 82.33 218 PRO F CA 1
ATOM 1593 C C . PRO A 1 218 ? 159.798 177.966 139.636 1.00 82.33 218 PRO F C 1
ATOM 1594 O O . PRO A 1 218 ? 158.794 178.358 139.035 1.00 82.33 218 PRO F O 1
ATOM 1598 N N . SER A 1 219 ? 159.765 176.954 140.498 1.00 82.37 219 SER F N 1
ATOM 1599 C CA . SER A 1 219 ? 158.517 176.265 140.799 1.00 82.37 219 SER F CA 1
ATOM 1600 C C . SER A 1 219 ? 157.583 177.094 141.670 1.00 82.37 219 SER F C 1
ATOM 1601 O O . SER A 1 219 ? 156.364 176.889 141.628 1.00 82.37 219 SER F O 1
ATOM 1604 N N . LYS A 1 220 ? 158.122 178.028 142.453 1.00 82.65 220 LYS F N 1
ATOM 1605 C CA . LYS A 1 220 ? 157.313 178.807 143.380 1.00 82.65 220 LYS F CA 1
ATOM 1606 C C . LYS A 1 220 ? 157.420 180.297 143.086 1.00 82.65 220 LYS F C 1
ATOM 1607 O O . LYS A 1 220 ? 157.601 181.104 144.003 1.00 82.65 220 LYS F O 1
ATOM 1613 N N . MET A 1 221 ? 157.308 180.674 141.813 1.00 83.87 221 MET F N 1
ATOM 1614 C CA . MET A 1 221 ? 157.407 182.077 141.429 1.00 83.87 221 MET F CA 1
ATOM 1615 C C . MET A 1 221 ? 156.034 182.723 141.325 1.00 83.87 221 MET F C 1
ATOM 1616 O O . MET A 1 221 ? 155.801 183.785 141.908 1.00 83.87 221 MET F O 1
ATOM 1621 N N . GLU A 1 222 ? 155.123 182.089 140.590 1.00 82.98 222 GLU F N 1
ATOM 1622 C CA . GLU A 1 222 ? 153.856 182.712 140.226 1.00 82.98 222 GLU F CA 1
ATOM 1623 C C . GLU A 1 222 ? 153.006 183.038 141.447 1.00 82.98 222 GLU F C 1
ATOM 1624 O O . GLU A 1 222 ? 152.401 184.113 141.515 1.00 82.98 222 GLU F O 1
ATOM 1630 N N . GLU A 1 223 ? 152.956 182.124 142.417 1.00 82.09 223 GLU F N 1
ATOM 1631 C CA . GLU A 1 223 ? 152.157 182.369 143.614 1.00 82.09 223 GLU F CA 1
ATOM 1632 C C . GLU A 1 223 ? 152.668 183.581 144.381 1.00 82.09 223 GLU F C 1
ATOM 1633 O O . GLU A 1 223 ? 151.881 184.438 144.805 1.00 82.09 223 GLU F O 1
ATOM 1639 N N . ARG A 1 224 ? 153.987 183.692 144.541 1.00 78.81 224 ARG F N 1
ATOM 1640 C CA . ARG A 1 224 ? 154.545 184.823 145.268 1.00 78.81 224 ARG F CA 1
ATOM 1641 C C . ARG A 1 224 ? 154.487 186.112 144.459 1.00 78.81 224 ARG F C 1
ATOM 1642 O O . ARG A 1 224 ? 154.313 187.188 145.043 1.00 78.81 224 ARG F O 1
ATOM 1650 N N . LEU A 1 225 ? 154.582 186.031 143.135 1.00 79.67 225 LEU F N 1
ATOM 1651 C CA . LEU A 1 225 ? 154.361 187.189 142.283 1.00 79.67 225 LEU F CA 1
ATOM 1652 C C . LEU A 1 225 ? 152.922 187.686 142.333 1.00 79.67 225 LEU F C 1
ATOM 1653 O O . LEU A 1 225 ? 152.693 188.888 142.162 1.00 79.67 225 LEU F O 1
ATOM 1658 N N . HIS A 1 226 ? 151.952 186.801 142.564 1.00 78.77 226 HIS F N 1
ATOM 1659 C CA . HIS A 1 226 ? 150.573 187.215 142.792 1.00 78.77 226 HIS F CA 1
ATOM 1660 C C . HIS A 1 226 ? 150.355 187.785 144.185 1.00 78.77 226 HIS F C 1
ATOM 1661 O O . HIS A 1 226 ? 149.573 188.732 144.348 1.00 78.77 226 HIS F O 1
ATOM 1668 N N . VAL A 1 227 ? 151.031 187.226 145.190 1.00 77.66 227 VAL F N 1
ATOM 1669 C CA . VAL A 1 227 ? 150.985 187.805 146.531 1.00 77.66 227 VAL F CA 1
ATOM 1670 C C . VAL A 1 227 ? 151.532 189.228 146.509 1.00 77.66 227 VAL F C 1
ATOM 1671 O O . VAL A 1 227 ? 150.992 190.131 147.159 1.00 77.66 227 VAL F O 1
ATOM 1675 N N . ALA A 1 228 ? 152.615 189.448 145.764 1.00 75.22 228 ALA F N 1
ATOM 1676 C CA . ALA A 1 228 ? 153.149 190.799 145.620 1.00 75.22 228 ALA F CA 1
ATOM 1677 C C . ALA A 1 228 ? 152.182 191.694 144.853 1.00 75.22 228 ALA F C 1
ATOM 1678 O O . ALA A 1 228 ? 152.048 192.891 145.150 1.00 75.22 228 ALA F O 1
ATOM 1680 N N . GLN A 1 229 ? 151.513 191.134 143.844 1.00 75.66 229 GLN F N 1
ATOM 1681 C CA . GLN A 1 229 ? 150.562 191.906 143.058 1.00 75.66 229 GLN F CA 1
ATOM 1682 C C . GLN A 1 229 ? 149.391 192.388 143.894 1.00 75.66 229 GLN F C 1
ATOM 1683 O O . GLN A 1 229 ? 148.916 193.510 143.691 1.00 75.66 229 GLN F O 1
ATOM 1689 N N . THR A 1 230 ? 148.908 191.567 144.822 1.00 77.04 230 THR F N 1
ATOM 1690 C CA . THR A 1 230 ? 147.832 192.018 145.698 1.00 77.04 230 THR F CA 1
ATOM 1691 C C . THR A 1 230 ? 148.308 193.061 146.704 1.00 77.04 230 THR F C 1
ATOM 1692 O O . THR A 1 230 ? 147.545 193.975 147.047 1.00 77.04 230 THR F O 1
ATOM 1696 N N . ALA A 1 231 ? 149.564 192.979 147.150 1.00 75.93 231 ALA F N 1
ATOM 1697 C CA . ALA A 1 231 ? 150.115 194.003 148.027 1.00 75.93 231 ALA F CA 1
ATOM 1698 C C . ALA A 1 231 ? 150.242 195.349 147.333 1.00 75.93 231 ALA F C 1
ATOM 1699 O O . ALA A 1 231 ? 149.930 196.381 147.942 1.00 75.93 231 ALA F O 1
ATOM 1701 N N . TYR A 1 232 ? 150.685 195.361 146.075 1.00 77.90 232 TYR F N 1
ATOM 1702 C CA . TYR A 1 232 ? 150.713 196.609 145.322 1.00 77.90 232 TYR F CA 1
ATOM 1703 C C . TYR A 1 232 ? 149.330 197.216 145.165 1.00 77.90 232 TYR F C 1
ATOM 1704 O O . TYR A 1 232 ? 149.185 198.435 145.297 1.00 77.90 232 TYR F O 1
ATOM 1713 N N . ALA A 1 233 ? 148.316 196.397 144.883 1.00 78.49 233 ALA F N 1
ATOM 1714 C CA . ALA A 1 233 ? 146.956 196.908 144.788 1.00 78.49 233 ALA F CA 1
ATOM 1715 C C . ALA A 1 233 ? 146.453 197.432 146.122 1.00 78.49 233 ALA F C 1
ATOM 1716 O O . ALA A 1 233 ? 145.676 198.392 146.143 1.00 78.49 233 ALA F O 1
ATOM 1718 N N . ASN A 1 234 ? 146.876 196.828 147.230 1.00 78.80 234 ASN F N 1
ATOM 1719 C CA . ASN A 1 234 ? 146.500 197.328 148.545 1.00 78.80 234 ASN F CA 1
ATOM 1720 C C . ASN A 1 234 ? 147.136 198.683 148.832 1.00 78.80 234 ASN F C 1
ATOM 1721 O O . ASN A 1 234 ? 146.474 199.581 149.360 1.00 78.80 234 ASN F O 1
ATOM 1726 N N . LEU A 1 235 ? 148.417 198.844 148.498 1.00 76.28 235 LEU F N 1
ATOM 1727 C CA . LEU A 1 235 ? 149.109 200.096 148.791 1.00 76.28 235 LEU F CA 1
ATOM 1728 C C . LEU A 1 235 ? 148.523 201.281 148.037 1.00 76.28 235 LEU F C 1
ATOM 1729 O O . LEU A 1 235 ? 148.299 202.345 148.623 1.00 76.28 235 LEU F O 1
ATOM 1734 N N . MET A 1 236 ? 148.264 201.114 146.742 1.00 81.84 236 MET F N 1
ATOM 1735 C CA . MET A 1 236 ? 147.801 202.211 145.903 1.00 81.84 236 MET F CA 1
ATOM 1736 C C . MET A 1 236 ? 146.289 202.380 145.943 1.00 81.84 236 MET F C 1
ATOM 1737 O O . MET A 1 236 ? 145.748 203.210 145.204 1.00 81.84 236 MET F O 1
ATOM 1742 N N . LYS A 1 237 ? 145.593 201.616 146.782 1.00 80.09 237 LYS F N 1
ATOM 1743 C CA . LYS A 1 237 ? 144.164 201.820 146.976 1.00 80.09 237 LYS F CA 1
ATOM 1744 C C . LYS A 1 237 ? 143.949 202.710 148.192 1.00 80.09 237 LYS F C 1
ATOM 1745 O O . LYS A 1 237 ? 143.153 203.653 148.149 1.00 80.09 237 LYS F O 1
ATOM 1751 N N . TYR A 1 238 ? 144.663 202.416 149.277 1.00 79.64 238 TYR F N 1
ATOM 1752 C CA . TYR A 1 238 ? 144.591 203.210 150.496 1.00 79.64 238 TYR F CA 1
ATOM 1753 C C . TYR A 1 238 ? 145.055 204.636 150.237 1.00 79.64 238 TYR F C 1
ATOM 1754 O O . TYR A 1 238 ? 144.438 205.594 150.714 1.00 79.64 238 TYR F O 1
ATOM 1763 N N . LYS A 1 239 ? 146.141 204.786 149.482 1.00 83.72 239 LYS F N 1
ATOM 1764 C CA . LYS A 1 239 ? 146.668 206.102 149.140 1.00 83.72 239 LYS F CA 1
ATOM 1765 C C . LYS A 1 239 ? 147.165 206.066 147.705 1.00 83.72 239 LYS F C 1
ATOM 1766 O O . LYS A 1 239 ? 148.212 205.473 147.429 1.00 83.72 239 LYS F O 1
ATOM 1772 N N . SER A 1 240 ? 146.413 206.692 146.797 1.00 87.68 240 SER F N 1
ATOM 1773 C CA . SER A 1 240 ? 146.823 206.721 145.396 1.00 87.68 240 SER F CA 1
ATOM 1774 C C . SER A 1 240 ? 148.124 207.494 145.214 1.00 87.68 240 SER F C 1
ATOM 1775 O O . SER A 1 240 ? 149.017 207.054 144.480 1.00 87.68 240 SER F O 1
ATOM 1778 N N . ASP A 1 241 ? 148.249 208.643 145.869 1.00 87.63 241 ASP F N 1
ATOM 1779 C CA . ASP A 1 241 ? 149.464 209.456 145.800 1.00 87.63 241 ASP F CA 1
ATOM 1780 C C . ASP A 1 241 ? 150.390 209.142 146.974 1.00 87.63 241 ASP F C 1
ATOM 1781 O O . ASP A 1 241 ? 150.736 209.998 147.788 1.00 87.63 241 ASP F O 1
ATOM 1786 N N . THR A 1 242 ? 150.794 207.877 147.045 1.00 83.36 242 THR F N 1
ATOM 1787 C CA . THR A 1 242 ? 151.653 207.406 148.119 1.00 83.36 242 THR F CA 1
ATOM 1788 C C . THR A 1 242 ? 153.025 208.069 148.045 1.00 83.36 242 THR F C 1
ATOM 1789 O O . THR A 1 242 ? 153.477 208.515 146.987 1.00 83.36 242 THR F O 1
ATOM 1793 N N . LYS A 1 243 ? 153.691 208.132 149.199 1.00 81.11 243 LYS F N 1
ATOM 1794 C CA . LYS A 1 243 ? 155.005 208.756 149.272 1.00 81.11 243 LYS F CA 1
ATOM 1795 C C . LYS A 1 243 ? 156.067 207.971 148.510 1.00 81.11 243 LYS F C 1
ATOM 1796 O O . LYS A 1 243 ? 157.087 208.550 148.122 1.00 81.11 243 LYS F O 1
ATOM 1802 N N . TYR A 1 244 ? 155.850 206.677 148.273 1.00 78.70 244 TYR F N 1
ATOM 1803 C CA . TYR A 1 244 ? 156.801 205.839 147.554 1.00 78.70 244 TYR F CA 1
ATOM 1804 C C . TYR A 1 244 ? 156.289 205.452 146.170 1.00 78.70 244 TYR F C 1
ATOM 1805 O O . TYR A 1 244 ? 156.454 204.306 145.746 1.00 78.70 244 TYR F O 1
ATOM 1814 N N . LYS A 1 245 ? 155.660 206.389 145.457 1.00 83.74 245 LYS F N 1
ATOM 1815 C CA . LYS A 1 245 ? 155.027 206.044 144.187 1.00 83.74 245 LYS F CA 1
ATOM 1816 C C . LYS A 1 245 ? 156.032 205.552 143.152 1.00 83.74 245 LYS F C 1
ATOM 1817 O O . LYS A 1 245 ? 155.766 204.567 142.457 1.00 83.74 245 LYS F O 1
ATOM 1823 N N . GLU A 1 246 ? 157.184 206.212 143.032 1.00 86.78 246 GLU F N 1
ATOM 1824 C CA . GLU A 1 246 ? 158.157 205.852 142.006 1.00 86.78 246 GLU F CA 1
ATOM 1825 C C . GLU A 1 246 ? 158.752 204.469 142.249 1.00 86.78 246 GLU F C 1
ATOM 1826 O O . GLU A 1 246 ? 158.791 203.626 141.340 1.00 86.78 246 GLU F O 1
ATOM 1832 N N . LYS A 1 247 ? 159.225 204.236 143.475 1.00 85.02 247 LYS F N 1
ATOM 1833 C CA . LYS A 1 247 ? 159.812 202.949 143.817 1.00 85.02 247 LYS F CA 1
ATOM 1834 C C . LYS A 1 247 ? 158.800 201.819 143.720 1.00 85.02 247 LYS F C 1
ATOM 1835 O O . LYS A 1 247 ? 159.144 200.731 143.247 1.00 85.02 247 LYS F O 1
ATOM 1841 N N . ALA A 1 248 ? 157.563 202.052 144.156 1.00 82.83 248 ALA F N 1
ATOM 1842 C CA . ALA A 1 248 ? 156.525 201.037 144.037 1.00 82.83 248 ALA F CA 1
ATOM 1843 C C . ALA A 1 248 ? 156.186 200.759 142.578 1.00 82.83 248 ALA F C 1
ATOM 1844 O O . ALA A 1 248 ? 155.933 199.611 142.201 1.00 82.83 248 ALA F O 1
ATOM 1846 N N . ASP A 1 249 ? 156.166 201.801 141.745 1.00 84.21 249 ASP F N 1
ATOM 1847 C CA . ASP A 1 249 ? 155.812 201.614 140.342 1.00 84.21 249 ASP F CA 1
ATOM 1848 C C . ASP A 1 249 ? 156.884 200.825 139.603 1.00 84.21 249 ASP F C 1
ATOM 1849 O O . ASP A 1 249 ? 156.568 199.958 138.779 1.00 84.21 249 ASP F O 1
ATOM 1854 N N . GLN A 1 250 ? 158.158 201.108 139.883 1.00 83.23 250 GLN F N 1
ATOM 1855 C CA . GLN A 1 250 ? 159.229 200.323 139.273 1.00 83.23 250 GLN F CA 1
ATOM 1856 C C . GLN A 1 250 ? 159.126 198.856 139.674 1.00 83.23 250 GLN F C 1
ATOM 1857 O O . GLN A 1 250 ? 159.275 197.951 138.838 1.00 83.23 250 GLN F O 1
ATOM 1863 N N . MET A 1 251 ? 158.858 198.606 140.954 1.00 81.27 251 MET F N 1
ATOM 1864 C CA . MET A 1 251 ? 158.710 197.251 141.459 1.00 81.27 251 MET F CA 1
ATOM 1865 C C . MET A 1 251 ? 157.535 196.533 140.808 1.00 81.27 251 MET F C 1
ATOM 1866 O O . MET A 1 251 ? 157.651 195.356 140.445 1.00 81.27 251 MET F O 1
ATOM 1871 N N . ASN A 1 252 ? 156.404 197.225 140.655 1.00 81.00 252 ASN F N 1
ATOM 1872 C CA . ASN A 1 252 ? 155.250 196.639 139.985 1.00 81.00 252 ASN F CA 1
ATOM 1873 C C . ASN A 1 252 ? 155.549 196.334 138.526 1.00 81.00 252 ASN F C 1
ATOM 1874 O O . ASN A 1 252 ? 155.095 195.312 137.997 1.00 81.00 252 ASN F O 1
ATOM 1879 N N . ALA A 1 253 ? 156.296 197.213 137.858 1.00 82.04 253 ALA F N 1
ATOM 1880 C CA . ALA A 1 253 ? 156.689 196.952 136.480 1.00 82.04 253 ALA F CA 1
ATOM 1881 C C . ALA A 1 253 ? 157.533 195.689 136.387 1.00 82.04 253 ALA F C 1
ATOM 1882 O O . ALA A 1 253 ? 157.342 194.872 135.480 1.00 82.04 253 ALA F O 1
ATOM 1884 N N . ARG A 1 254 ? 158.476 195.515 137.318 1.00 81.76 254 ARG F N 1
ATOM 1885 C CA . ARG A 1 254 ? 159.266 194.286 137.327 1.00 81.76 254 ARG F CA 1
ATOM 1886 C C . ARG A 1 254 ? 158.395 193.063 137.586 1.00 81.76 254 ARG F C 1
ATOM 1887 O O . ARG A 1 254 ? 158.578 192.017 136.944 1.00 81.76 254 ARG F O 1
ATOM 1895 N N . VAL A 1 255 ? 157.447 193.174 138.518 1.00 80.80 255 VAL F N 1
ATOM 1896 C CA . VAL A 1 255 ? 156.559 192.054 138.805 1.00 80.80 255 VAL F CA 1
ATOM 1897 C C . VAL A 1 255 ? 155.779 191.657 137.561 1.00 80.80 255 VAL F C 1
ATOM 1898 O O . VAL A 1 255 ? 155.682 190.467 137.233 1.00 80.80 255 VAL F O 1
ATOM 1902 N N . GLU A 1 256 ? 155.229 192.632 136.840 1.00 83.73 256 GLU F N 1
ATOM 1903 C CA . GLU A 1 256 ? 154.492 192.336 135.618 1.00 83.73 256 GLU F CA 1
ATOM 1904 C C . GLU A 1 256 ? 155.381 191.762 134.522 1.00 83.73 256 GLU F C 1
ATOM 1905 O O . GLU A 1 256 ? 154.980 190.811 133.840 1.00 83.73 256 GLU F O 1
ATOM 1911 N N . THR A 1 257 ? 156.578 192.317 134.331 1.00 83.58 257 THR F N 1
ATOM 1912 C CA . THR A 1 257 ? 157.463 191.852 133.271 1.00 83.58 257 THR F CA 1
ATOM 1913 C C . THR A 1 257 ? 158.072 190.492 133.570 1.00 83.58 257 THR F C 1
ATOM 1914 O O . THR A 1 257 ? 158.615 189.861 132.658 1.00 83.58 257 THR F O 1
ATOM 1918 N N . ASP A 1 258 ? 158.006 190.030 134.815 1.00 84.21 258 ASP F N 1
ATOM 1919 C CA . ASP A 1 258 ? 158.339 188.644 135.111 1.00 84.21 258 ASP F CA 1
ATOM 1920 C C . ASP A 1 258 ? 157.141 187.710 135.089 1.00 84.21 258 ASP F C 1
ATOM 1921 O O . ASP A 1 258 ? 157.301 186.541 134.734 1.00 84.21 258 ASP F O 1
ATOM 1926 N N . LEU A 1 259 ? 155.949 188.186 135.451 1.00 84.38 259 LEU F N 1
ATOM 1927 C CA . LEU A 1 259 ? 154.775 187.323 135.421 1.00 84.38 259 LEU F CA 1
ATOM 1928 C C . LEU A 1 259 ? 154.274 187.083 134.003 1.00 84.38 259 LEU F C 1
ATOM 1929 O O . LEU A 1 259 ? 153.665 186.041 133.737 1.00 84.38 259 LEU F O 1
ATOM 1934 N N . GLN A 1 260 ? 154.516 188.023 133.086 1.00 89.16 260 GLN F N 1
ATOM 1935 C CA . GLN A 1 260 ? 154.043 187.845 131.718 1.00 89.16 260 GLN F CA 1
ATOM 1936 C C . GLN A 1 260 ? 154.748 186.691 131.018 1.00 89.16 260 GLN F C 1
ATOM 1937 O O . GLN A 1 260 ? 154.143 186.019 130.175 1.00 89.16 260 GLN F O 1
ATOM 1943 N N . LYS A 1 261 ? 156.020 186.451 131.341 1.00 90.99 261 LYS F N 1
ATOM 1944 C CA . LYS A 1 261 ? 156.760 185.367 130.704 1.00 90.99 261 LYS F CA 1
ATOM 1945 C C . LYS A 1 261 ? 156.165 184.010 131.063 1.00 90.99 261 LYS F C 1
ATOM 1946 O O . LYS A 1 261 ? 156.032 183.128 130.206 1.00 90.99 261 LYS F O 1
ATOM 1952 N N . PHE A 1 262 ? 155.795 183.825 132.331 1.00 90.09 262 PHE F N 1
ATOM 1953 C CA . PHE A 1 262 ? 155.246 182.547 132.768 1.00 90.09 262 PHE F CA 1
ATOM 1954 C C . PHE A 1 262 ? 153.808 182.343 132.312 1.00 90.09 262 PHE F C 1
ATOM 1955 O O . PHE A 1 262 ? 153.277 181.237 132.459 1.00 90.09 262 PHE F O 1
ATOM 1963 N N . THR A 1 263 ? 153.166 183.378 131.775 1.00 92.26 263 THR F N 1
ATOM 1964 C CA . THR A 1 263 ? 151.782 183.254 131.336 1.00 92.26 263 THR F CA 1
ATOM 1965 C C . THR A 1 263 ? 151.677 182.274 130.174 1.00 92.26 263 THR F C 1
ATOM 1966 O O . THR A 1 263 ? 152.460 182.331 129.222 1.00 92.26 263 THR F O 1
ATOM 1970 N N . LYS A 1 264 ? 150.703 181.373 130.256 1.00 96.94 264 LYS F N 1
ATOM 1971 C CA . LYS A 1 264 ? 150.503 180.364 129.222 1.00 96.94 264 LYS F CA 1
ATOM 1972 C C . LYS A 1 264 ? 149.338 180.734 128.311 1.00 96.94 264 LYS F C 1
ATOM 1973 O O . LYS A 1 264 ? 149.218 180.223 127.197 1.00 96.94 264 LYS F O 1
ATOM 1980 N N . ILE B 2 195 ? 174.243 144.382 208.817 1.00 119.79 195 ILE A N 1
ATOM 1981 C CA . ILE B 2 195 ? 173.335 143.474 209.503 1.00 119.79 195 ILE A CA 1
ATOM 1982 C C . ILE B 2 195 ? 172.914 142.361 208.551 1.00 119.79 195 ILE A C 1
ATOM 1983 O O . ILE B 2 195 ? 172.313 142.627 207.514 1.00 119.79 195 ILE A O 1
ATOM 1988 N N . SER B 2 196 ? 173.226 141.116 208.908 1.00 118.46 196 SER A N 1
ATOM 1989 C CA . SER B 2 196 ? 172.939 139.969 208.048 1.00 118.46 196 SER A CA 1
ATOM 1990 C C . SER B 2 196 ? 171.430 139.805 207.945 1.00 118.46 196 SER A C 1
ATOM 1991 O O . SER B 2 196 ? 170.778 139.320 208.871 1.00 118.46 196 SER A O 1
ATOM 1994 N N . SER B 2 197 ? 170.870 140.209 206.807 1.00 116.42 197 SER A N 1
ATOM 1995 C CA . SER B 2 197 ? 169.428 140.362 206.665 1.00 116.42 197 SER A CA 1
ATOM 1996 C C . SER B 2 197 ? 168.956 139.887 205.298 1.00 116.42 197 SER A C 1
ATOM 1997 O O . SER B 2 197 ? 168.152 140.553 204.639 1.00 116.42 197 SER A O 1
ATOM 2000 N N . ILE B 2 198 ? 169.440 138.733 204.845 1.00 110.17 198 ILE A N 1
ATOM 2001 C CA . ILE B 2 198 ? 169.116 138.303 203.490 1.00 110.17 198 ILE A CA 1
ATOM 2002 C C . ILE B 2 198 ? 167.778 137.578 203.502 1.00 110.17 198 ILE A C 1
ATOM 2003 O O . ILE B 2 198 ? 166.778 138.103 203.001 1.00 110.17 198 ILE A O 1
ATOM 2008 N N . ASP B 2 199 ? 167.752 136.394 204.115 1.00 111.11 199 ASP A N 1
ATOM 2009 C CA . ASP B 2 199 ? 166.543 135.592 204.333 1.00 111.11 199 ASP A CA 1
ATOM 2010 C C . ASP B 2 199 ? 165.545 135.709 203.180 1.00 111.11 199 ASP A C 1
ATOM 2011 O O . ASP B 2 199 ? 164.364 136.006 203.370 1.00 111.11 199 ASP A O 1
ATOM 2016 N N . PHE B 2 200 ? 166.031 135.469 201.966 1.00 105.84 200 PHE A N 1
ATOM 2017 C CA . PHE B 2 200 ? 165.188 135.526 200.772 1.00 105.84 200 PHE A CA 1
ATOM 2018 C C . PHE B 2 200 ? 164.527 134.168 200.569 1.00 105.84 200 PHE A C 1
ATOM 2019 O O . PHE B 2 200 ? 165.173 133.205 200.150 1.00 105.84 200 PHE A O 1
ATOM 2027 N N . THR B 2 201 ? 163.230 134.086 200.860 1.00 105.11 201 THR A N 1
ATOM 2028 C CA . THR B 2 201 ? 162.470 132.852 200.669 1.00 105.11 201 THR A CA 1
ATOM 2029 C C . THR B 2 201 ? 161.727 132.937 199.341 1.00 105.11 201 THR A C 1
ATOM 2030 O O . THR B 2 201 ? 160.688 133.590 199.228 1.00 105.11 201 THR A O 1
ATOM 2034 N N . GLY B 2 202 ? 162.282 132.278 198.330 1.00 106.28 202 GLY A N 1
ATOM 2035 C CA . GLY B 2 202 ? 161.730 132.209 196.992 1.00 106.28 202 GLY A CA 1
ATOM 2036 C C . GLY B 2 202 ? 162.441 133.151 196.045 1.00 106.28 202 GLY A C 1
ATOM 2037 O O . GLY B 2 202 ? 162.077 134.323 195.918 1.00 106.28 202 GLY A O 1
ATOM 2038 N N . ASN B 2 203 ? 163.450 132.627 195.356 1.00 104.35 203 ASN A N 1
ATOM 2039 C CA . ASN B 2 203 ? 164.247 133.367 194.383 1.00 104.35 203 ASN A CA 1
ATOM 2040 C C . ASN B 2 203 ? 164.556 132.456 193.204 1.00 104.35 203 ASN A C 1
ATOM 2041 O O . ASN B 2 203 ? 165.692 132.374 192.736 1.00 104.35 203 ASN A O 1
ATOM 2046 N N . LYS B 2 204 ? 163.531 131.741 192.730 1.00 104.52 204 LYS A N 1
ATOM 2047 C CA . LYS B 2 204 ? 163.743 130.631 191.804 1.00 104.52 204 LYS A CA 1
ATOM 2048 C C . LYS B 2 204 ? 164.556 131.044 190.582 1.00 104.52 204 LYS A C 1
ATOM 2049 O O . LYS B 2 204 ? 165.369 130.261 190.077 1.00 104.52 204 LYS A O 1
ATOM 2055 N N . GLN B 2 205 ? 164.362 132.268 190.094 1.00 103.88 205 GLN A N 1
ATOM 2056 C CA . GLN B 2 205 ? 165.068 132.735 188.909 1.00 103.88 205 GLN A CA 1
ATOM 2057 C C . GLN B 2 205 ? 166.030 133.877 189.209 1.00 103.88 205 GLN A C 1
ATOM 2058 O O . GLN B 2 205 ? 167.218 133.778 188.891 1.00 103.88 205 GLN A O 1
ATOM 2064 N N . LEU B 2 206 ? 165.547 134.966 189.800 1.00 104.48 206 LEU A N 1
ATOM 2065 C CA . LEU B 2 206 ? 166.406 136.111 190.072 1.00 104.48 206 LEU A CA 1
ATOM 2066 C C . LEU B 2 206 ? 167.479 135.714 191.077 1.00 104.48 206 LEU A C 1
ATOM 2067 O O . LEU B 2 206 ? 167.177 135.433 192.241 1.00 104.48 206 LEU A O 1
ATOM 2072 N N . SER B 2 207 ? 168.729 135.683 190.622 1.00 107.56 207 SER A N 1
ATOM 2073 C CA . SER B 2 207 ? 169.824 135.216 191.458 1.00 107.56 207 SER A CA 1
ATOM 2074 C C . SER B 2 207 ? 170.029 136.147 192.645 1.00 107.56 207 SER A C 1
ATOM 2075 O O . SER B 2 207 ? 169.748 137.345 192.580 1.00 107.56 207 SER A O 1
ATOM 2078 N N . ASP B 2 208 ? 170.539 135.575 193.737 1.00 107.57 208 ASP A N 1
ATOM 2079 C CA . ASP B 2 208 ? 170.640 136.309 194.993 1.00 107.57 208 ASP A CA 1
ATOM 2080 C C . ASP B 2 208 ? 171.583 137.499 194.855 1.00 107.57 208 ASP A C 1
ATOM 2081 O O . ASP B 2 208 ? 171.325 138.568 195.416 1.00 107.57 208 ASP A O 1
ATOM 2086 N N . SER B 2 209 ? 172.672 137.341 194.105 1.00 108.78 209 SER A N 1
ATOM 2087 C CA . SER B 2 209 ? 173.687 138.386 194.016 1.00 108.78 209 SER A CA 1
ATOM 2088 C C . SER B 2 209 ? 173.126 139.698 193.478 1.00 108.78 209 SER A C 1
ATOM 2089 O O . SER B 2 209 ? 173.088 140.705 194.195 1.00 108.78 209 SER A O 1
ATOM 2092 N N . LYS B 2 210 ? 172.682 139.700 192.218 1.00 110.53 210 LYS A N 1
ATOM 2093 C CA . LYS B 2 210 ? 172.151 140.931 191.645 1.00 110.53 210 LYS A CA 1
ATOM 2094 C C . LYS B 2 210 ? 170.846 141.336 192.315 1.00 110.53 210 LYS A C 1
ATOM 2095 O O . LYS B 2 210 ? 170.491 142.520 192.311 1.00 110.53 210 LYS A O 1
ATOM 2101 N N . LEU B 2 211 ? 170.130 140.377 192.904 1.00 108.36 211 LEU A N 1
ATOM 2102 C CA . LEU B 2 211 ? 168.940 140.722 193.671 1.00 108.36 211 LEU A CA 1
ATOM 2103 C C . LEU B 2 211 ? 169.305 141.624 194.839 1.00 108.36 211 LEU A C 1
ATOM 2104 O O . LEU B 2 211 ? 168.680 142.667 195.048 1.00 108.36 211 LEU A O 1
ATOM 2109 N N . ARG B 2 212 ? 170.330 141.239 195.600 1.00 111.30 212 ARG A N 1
ATOM 2110 C CA . ARG B 2 212 ? 170.836 142.076 196.681 1.00 111.30 212 ARG A CA 1
ATOM 2111 C C . ARG B 2 212 ? 171.371 143.393 196.142 1.00 111.30 212 ARG A C 1
ATOM 2112 O O . ARG B 2 212 ? 171.120 144.460 196.713 1.00 111.30 212 ARG A O 1
ATOM 2120 N N . ALA B 2 213 ? 172.108 143.333 195.032 1.00 109.02 213 ALA A N 1
ATOM 2121 C CA . ALA B 2 213 ? 172.673 144.547 194.455 1.00 109.02 213 ALA A CA 1
ATOM 2122 C C . ALA B 2 213 ? 171.587 145.512 193.997 1.00 109.02 213 ALA A C 1
ATOM 2123 O O . ALA B 2 213 ? 171.853 146.706 193.829 1.00 109.02 213 ALA A O 1
ATOM 2125 N N . ALA B 2 214 ? 170.365 145.016 193.787 1.00 109.44 214 ALA A N 1
ATOM 2126 C CA . ALA B 2 214 ? 169.283 145.881 193.328 1.00 109.44 214 ALA A CA 1
ATOM 2127 C C . ALA B 2 214 ? 169.015 147.009 194.318 1.00 109.44 214 ALA A C 1
ATOM 2128 O O . ALA B 2 214 ? 168.927 148.179 193.930 1.00 109.44 214 ALA A O 1
ATOM 2130 N N . MET B 2 215 ? 168.882 146.683 195.604 1.00 107.50 215 MET A N 1
ATOM 2131 C CA . MET B 2 215 ? 168.712 147.732 196.601 1.00 107.50 215 MET A CA 1
ATOM 2132 C C . MET B 2 215 ? 170.024 148.476 196.805 1.00 107.50 215 MET A C 1
ATOM 2133 O O . MET B 2 215 ? 171.099 147.868 196.843 1.00 107.50 215 MET A O 1
ATOM 2138 N N . LYS B 2 216 ? 169.934 149.799 196.926 1.00 106.56 216 LYS A N 1
ATOM 2139 C CA . LYS B 2 216 ? 171.115 150.647 197.018 1.00 106.56 216 LYS A CA 1
ATOM 2140 C C . LYS B 2 216 ? 171.504 150.951 198.459 1.00 106.56 216 LYS A C 1
ATOM 2141 O O . LYS B 2 216 ? 172.687 150.895 198.806 1.00 106.56 216 LYS A O 1
ATOM 2147 N N . ASP B 2 217 ? 170.531 151.274 199.309 1.00 106.61 217 ASP A N 1
ATOM 2148 C CA . ASP B 2 217 ? 170.849 151.828 200.621 1.00 106.61 217 ASP A CA 1
ATOM 2149 C C . ASP B 2 217 ? 170.960 150.753 201.699 1.00 106.61 217 ASP A C 1
ATOM 2150 O O . ASP B 2 217 ? 172.019 150.592 202.314 1.00 106.61 217 ASP A O 1
ATOM 2155 N N . THR B 2 218 ? 169.880 150.017 201.942 1.00 109.07 218 THR A N 1
ATOM 2156 C CA . THR B 2 218 ? 169.847 149.046 203.033 1.00 109.07 218 THR A CA 1
ATOM 2157 C C . THR B 2 218 ? 170.606 147.797 202.606 1.00 109.07 218 THR A C 1
ATOM 2158 O O . THR B 2 218 ? 170.042 146.889 201.990 1.00 109.07 218 THR A O 1
ATOM 2162 N N . LYS B 2 219 ? 171.890 147.749 202.934 1.00 113.05 219 LYS A N 1
ATOM 2163 C CA . LYS B 2 219 ? 172.744 146.606 202.659 1.00 113.05 219 LYS A CA 1
ATOM 2164 C C . LYS B 2 219 ? 172.936 145.792 203.934 1.00 113.05 219 LYS A C 1
ATOM 2165 O O . LYS B 2 219 ? 172.310 146.046 204.966 1.00 113.05 219 LYS A O 1
ATOM 2171 N N . GLN B 2 220 ? 173.812 144.799 203.853 1.00 120.53 220 GLN A N 1
ATOM 2172 C CA . GLN B 2 220 ? 174.040 1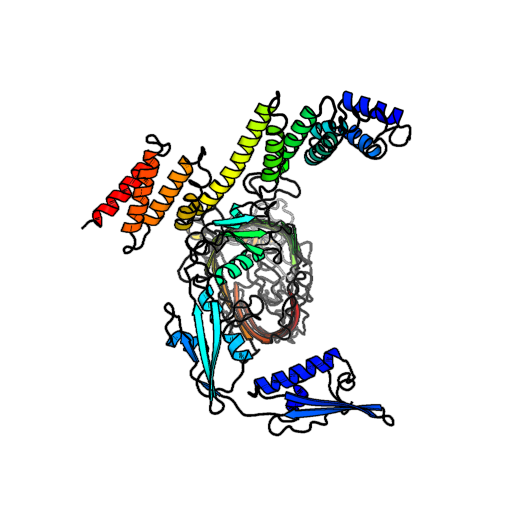43.858 204.939 1.00 120.53 220 GLN A CA 1
ATOM 2173 C C . GLN B 2 220 ? 175.434 144.048 205.528 1.00 120.53 220 GLN A C 1
ATOM 2174 O O . GLN B 2 220 ? 176.184 144.953 205.151 1.00 120.53 220 GLN A O 1
ATOM 2180 N N . LYS B 2 221 ? 175.773 143.171 206.470 1.00 129.91 221 LYS A N 1
ATOM 2181 C CA . LYS B 2 221 ? 177.079 143.192 207.113 1.00 129.91 221 LYS A CA 1
ATOM 2182 C C . LYS B 2 221 ? 178.112 142.511 206.223 1.00 129.91 221 LYS A C 1
ATOM 2183 O O . LYS B 2 221 ? 177.948 141.353 205.831 1.00 129.91 221 LYS A O 1
ATOM 2189 N N . ASN B 2 222 ? 179.176 143.240 205.904 1.00 137.17 222 ASN A N 1
ATOM 2190 C CA . ASN B 2 222 ? 180.224 142.750 205.016 1.00 137.17 222 ASN A CA 1
ATOM 2191 C C . ASN B 2 222 ? 181.521 143.471 205.368 1.00 137.17 222 ASN A C 1
ATOM 2192 O O . ASN B 2 222 ? 181.571 144.272 206.307 1.00 137.17 222 ASN A O 1
ATOM 2197 N N . VAL B 2 223 ? 182.570 143.201 204.599 1.00 140.26 223 VAL A N 1
ATOM 2198 C CA . VAL B 2 223 ? 183.904 143.703 204.900 1.00 140.26 223 VAL A CA 1
ATOM 2199 C C . VAL B 2 223 ? 184.199 144.998 204.141 1.00 140.26 223 VAL A C 1
ATOM 2200 O O . VAL B 2 223 ? 185.358 145.371 203.979 1.00 140.26 223 VAL A O 1
ATOM 2204 N N . LEU B 2 224 ? 183.165 145.691 203.680 1.00 138.59 224 LEU A N 1
ATOM 2205 C CA . LEU B 2 224 ? 183.335 146.910 202.902 1.00 138.59 224 LEU A CA 1
ATOM 2206 C C . LEU B 2 224 ? 183.670 148.080 203.832 1.00 138.59 224 LEU A C 1
ATOM 2207 O O . LEU B 2 224 ? 183.976 147.904 205.015 1.00 138.59 224 LEU A O 1
ATOM 2212 N N . ARG B 2 225 ? 183.609 149.297 203.293 1.00 137.82 225 ARG A N 1
ATOM 2213 C CA . ARG B 2 225 ? 183.919 150.505 204.050 1.00 137.82 225 ARG A CA 1
ATOM 2214 C C . ARG B 2 225 ? 182.869 150.724 205.136 1.00 137.82 225 ARG A C 1
ATOM 2215 O O . ARG B 2 225 ? 181.748 151.157 204.863 1.00 137.82 225 ARG A O 1
ATOM 2223 N N . VAL B 2 226 ? 183.256 150.373 206.373 1.00 138.77 226 VAL A N 1
ATOM 2224 C CA . VAL B 2 226 ? 182.421 150.177 207.563 1.00 138.77 226 VAL A CA 1
ATOM 2225 C C . VAL B 2 226 ? 181.115 149.521 207.119 1.00 138.77 226 VAL A C 1
ATOM 2226 O O . VAL B 2 226 ? 180.023 150.050 207.350 1.00 138.77 226 VAL A O 1
ATOM 2230 N N . PHE B 2 227 ? 181.238 148.390 206.417 1.00 135.75 227 PHE A N 1
ATOM 2231 C CA . PHE B 2 227 ? 180.134 147.592 205.884 1.00 135.75 227 PHE A CA 1
ATOM 2232 C C . PHE B 2 227 ? 179.034 148.447 205.259 1.00 135.75 227 PHE A C 1
ATOM 2233 O O . PHE B 2 227 ? 177.843 148.217 205.502 1.00 135.75 227 PHE A O 1
ATOM 2241 N N . LYS B 2 228 ? 179.430 149.444 204.466 1.00 133.80 228 LYS A N 1
ATOM 2242 C CA . LYS B 2 228 ? 178.500 150.275 203.699 1.00 133.80 228 LYS A CA 1
ATOM 2243 C C . LYS B 2 228 ? 177.476 150.971 204.595 1.00 133.80 228 LYS A C 1
ATOM 2244 O O . LYS B 2 228 ? 176.360 151.271 204.159 1.00 133.80 228 LYS A O 1
ATOM 2250 N N . ALA B 2 229 ? 177.860 151.240 205.845 1.00 128.44 229 ALA A N 1
ATOM 2251 C CA . ALA B 2 229 ? 176.989 151.890 206.824 1.00 128.44 229 ALA A CA 1
ATOM 2252 C C . ALA B 2 229 ? 175.654 151.163 206.947 1.00 128.44 229 ALA A C 1
ATOM 2253 O O . ALA B 2 229 ? 174.585 151.777 206.949 1.00 128.44 229 ALA A O 1
ATOM 2255 N N . SER B 2 230 ? 175.714 149.838 207.043 1.00 123.81 230 SER A N 1
ATOM 2256 C CA . SER B 2 230 ? 174.500 149.028 207.067 1.00 123.81 230 SER A CA 1
ATOM 2257 C C . SER B 2 230 ? 173.760 149.246 208.381 1.00 123.81 230 SER A C 1
ATOM 2258 O O . SER B 2 230 ? 174.233 148.842 209.448 1.00 123.81 230 SER A O 1
ATOM 2261 N N . LYS B 2 231 ? 172.603 149.895 208.305 1.00 114.90 231 LYS A N 1
ATOM 2262 C CA . LYS B 2 231 ? 171.715 150.039 209.450 1.00 114.90 231 LYS A CA 1
ATOM 2263 C C . LYS B 2 231 ? 170.301 150.253 208.925 1.00 114.90 231 LYS A C 1
ATOM 2264 O O . LYS B 2 231 ? 170.043 150.164 207.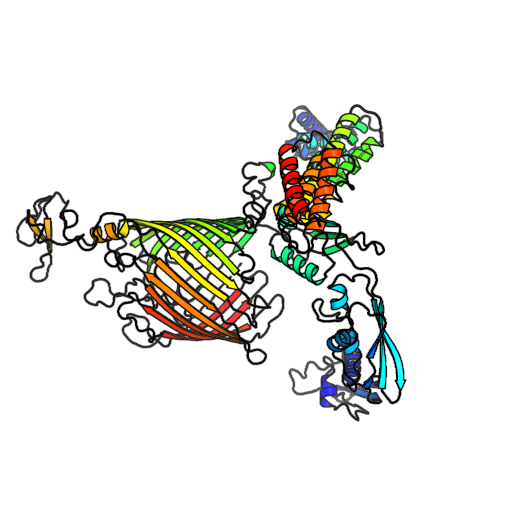722 1.00 114.90 231 LYS A O 1
ATOM 2270 N N . PHE B 2 232 ? 169.381 150.536 209.843 1.00 109.96 232 PHE A N 1
ATOM 2271 C CA . PHE B 2 232 ? 167.963 150.608 209.523 1.00 109.96 232 PHE A CA 1
ATOM 2272 C C . PHE B 2 232 ? 167.546 152.049 209.263 1.00 109.96 232 PHE A C 1
ATOM 2273 O O . PHE B 2 232 ? 167.734 152.923 210.115 1.00 109.96 232 PHE A O 1
ATOM 2281 N N . ILE B 2 233 ? 166.978 152.289 208.087 1.00 105.72 233 ILE A N 1
ATOM 2282 C CA . ILE B 2 233 ? 166.355 153.567 207.755 1.00 105.72 233 ILE A CA 1
ATOM 2283 C C . ILE B 2 233 ? 165.007 153.247 207.124 1.00 105.72 233 ILE A C 1
ATOM 2284 O O . ILE B 2 233 ? 164.955 152.512 206.129 1.00 105.72 233 ILE A O 1
ATOM 2289 N N . PRO B 2 234 ? 163.900 153.760 207.658 1.00 105.56 234 PRO A N 1
ATOM 2290 C CA . PRO B 2 234 ? 162.577 153.339 207.171 1.00 105.56 234 PRO A CA 1
ATOM 2291 C C . PRO B 2 234 ? 162.306 153.702 205.718 1.00 105.56 234 PRO A C 1
ATOM 2292 O O . PRO B 2 234 ? 161.984 152.828 204.902 1.00 105.56 234 PRO A O 1
ATOM 2296 N N . GLU B 2 235 ? 162.425 154.989 205.385 1.00 106.93 235 GLU A N 1
ATOM 2297 C CA . GLU B 2 235 ? 162.125 155.423 204.025 1.00 106.93 235 GLU A CA 1
ATOM 2298 C C . GLU B 2 235 ? 163.104 154.821 203.027 1.00 106.93 235 GLU A C 1
ATOM 2299 O O . GLU B 2 235 ? 162.714 154.423 201.920 1.00 106.93 235 GLU A O 1
ATOM 2305 N N . LYS B 2 236 ? 164.378 154.723 203.408 1.00 106.15 236 LYS A N 1
ATOM 2306 C CA . LYS B 2 236 ? 165.355 154.095 202.531 1.00 106.15 236 LYS A CA 1
ATOM 2307 C C . LYS B 2 236 ? 165.034 152.621 202.320 1.00 106.15 236 LYS A C 1
ATOM 2308 O O . LYS B 2 236 ? 165.146 152.109 201.203 1.00 106.15 236 LYS A O 1
ATOM 2314 N N . TYR B 2 237 ? 164.614 151.926 203.379 1.00 101.73 237 TYR A N 1
ATOM 2315 C CA . TYR B 2 237 ? 164.253 150.519 203.243 1.00 101.73 237 TYR A CA 1
ATOM 2316 C C . TYR B 2 237 ? 163.055 150.341 202.320 1.00 101.73 237 TYR A C 1
ATOM 2317 O O . TYR B 2 237 ? 163.044 149.434 201.478 1.00 101.73 237 TYR A O 1
ATOM 2326 N N . LYS B 2 238 ? 162.038 151.197 202.451 1.00 103.96 238 LYS A N 1
ATOM 2327 C CA . LYS B 2 238 ? 160.860 151.022 201.608 1.00 103.96 238 LYS A CA 1
ATOM 2328 C C . LYS B 2 238 ? 161.174 151.338 200.150 1.00 103.96 238 LYS A C 1
ATOM 2329 O O . LYS B 2 238 ? 160.731 150.617 199.245 1.00 103.96 238 LYS A O 1
ATOM 2335 N N . THR B 2 239 ? 161.958 152.391 199.892 1.00 104.91 239 THR A N 1
ATOM 2336 C CA . THR B 2 239 ? 162.303 152.678 198.504 1.00 104.91 239 THR A CA 1
ATOM 2337 C C . THR B 2 239 ? 163.218 151.598 197.939 1.00 104.91 239 THR A C 1
ATOM 2338 O O . THR B 2 239 ? 163.145 151.272 196.749 1.00 104.91 239 THR A O 1
ATOM 2342 N N . ASP B 2 240 ? 164.056 150.994 198.787 1.00 107.17 240 ASP A N 1
ATOM 2343 C CA . ASP B 2 240 ? 164.862 149.864 198.342 1.00 107.17 240 ASP A CA 1
ATOM 2344 C C . ASP B 2 240 ? 163.984 148.688 197.939 1.00 107.17 240 ASP A C 1
ATOM 2345 O O . ASP B 2 240 ? 164.238 148.040 196.921 1.00 107.17 240 ASP A O 1
ATOM 2350 N N . LEU B 2 241 ? 162.950 148.394 198.729 1.00 101.23 241 LEU A N 1
ATOM 2351 C CA . LEU B 2 241 ? 162.039 147.309 198.373 1.00 101.23 241 LEU A CA 1
ATOM 2352 C C . LEU B 2 241 ? 161.330 147.598 197.054 1.00 101.23 241 LEU A C 1
ATOM 2353 O O . LEU B 2 241 ? 161.161 146.700 196.211 1.00 101.23 241 LEU A O 1
ATOM 2358 N N . GLU B 2 242 ? 160.892 148.845 196.865 1.00 103.28 242 GLU A N 1
ATOM 2359 C CA . GLU B 2 242 ? 160.306 149.217 195.582 1.00 103.28 242 GLU A CA 1
ATOM 2360 C C . GLU B 2 242 ? 161.303 149.017 194.448 1.00 103.28 242 GLU A C 1
ATOM 2361 O O . GLU B 2 242 ? 160.923 148.615 193.345 1.00 103.28 242 GLU A O 1
ATOM 2367 N N . LYS B 2 243 ? 162.586 149.275 194.704 1.00 102.81 243 LYS A N 1
ATOM 2368 C CA . LYS B 2 243 ? 163.594 149.021 193.679 1.00 102.81 243 LYS A CA 1
ATOM 2369 C C . LYS B 2 243 ? 163.786 147.528 193.423 1.00 102.81 243 LYS A C 1
ATOM 2370 O O . LYS B 2 243 ? 164.086 147.133 192.293 1.00 102.81 243 LYS A O 1
ATOM 2376 N N . VAL B 2 244 ? 163.633 146.692 194.449 1.00 100.83 244 VAL A N 1
ATOM 2377 C CA . VAL B 2 244 ? 163.632 145.244 194.232 1.00 100.83 244 VAL A CA 1
ATOM 2378 C C . VAL B 2 244 ? 162.531 144.857 193.255 1.00 100.83 244 VAL A C 1
ATOM 2379 O O . VAL B 2 244 ? 162.761 144.134 192.275 1.00 100.83 244 VAL A O 1
ATOM 2383 N N . ILE B 2 245 ? 161.314 145.330 193.519 1.00 98.53 245 ILE A N 1
ATOM 2384 C CA . ILE B 2 245 ? 160.202 145.016 192.625 1.00 98.53 245 ILE A CA 1
ATOM 2385 C C . ILE B 2 245 ? 160.469 145.577 191.232 1.00 98.53 245 ILE A C 1
ATOM 2386 O O . ILE B 2 245 ? 160.149 144.946 190.216 1.00 98.53 245 ILE A O 1
ATOM 2391 N N . ALA B 2 246 ? 161.074 146.765 191.165 1.00 101.50 246 ALA A N 1
ATOM 2392 C CA . ALA B 2 246 ? 161.374 147.382 189.879 1.00 101.50 246 ALA A CA 1
ATOM 2393 C C . ALA B 2 246 ? 162.366 146.547 189.083 1.00 101.50 246 ALA A C 1
ATOM 2394 O O . ALA B 2 246 ? 162.214 146.384 187.869 1.00 101.50 246 ALA A O 1
ATOM 2396 N N . SER B 2 247 ? 163.396 146.021 189.746 1.00 101.11 247 SER A N 1
ATOM 2397 C CA . SER B 2 247 ? 164.350 145.153 189.063 1.00 101.11 247 SER A CA 1
ATOM 2398 C C . SER B 2 247 ? 163.682 143.869 188.591 1.00 101.11 247 SER A C 1
ATOM 2399 O O . SER B 2 247 ? 163.953 143.390 187.481 1.00 101.11 247 SER A O 1
ATOM 2402 N N . TYR B 2 248 ? 162.804 143.300 189.419 1.00 100.08 248 TYR A N 1
ATOM 2403 C CA . TYR B 2 248 ? 162.076 142.105 189.004 1.00 100.08 248 TYR A CA 1
ATOM 2404 C C . TYR B 2 248 ? 161.259 142.373 187.747 1.00 100.08 248 TYR A C 1
ATOM 2405 O O . TYR B 2 248 ? 161.235 141.554 186.821 1.00 100.08 248 TYR A O 1
ATOM 2414 N N . LYS B 2 249 ? 160.577 143.519 187.699 1.00 99.76 249 LYS A N 1
ATOM 2415 C CA . LYS B 2 249 ? 159.820 143.872 186.501 1.00 99.76 249 LYS A CA 1
ATOM 2416 C C . LYS B 2 249 ? 160.745 144.132 185.320 1.00 99.76 249 LYS A C 1
ATOM 2417 O O . LYS B 2 249 ? 160.404 143.818 184.174 1.00 99.76 249 LYS A O 1
ATOM 2423 N N . GLU B 2 250 ? 161.914 144.722 185.576 1.00 100.94 250 GLU A N 1
ATOM 2424 C CA . GLU B 2 250 ? 162.864 144.988 184.503 1.00 100.94 250 GLU A CA 1
ATOM 2425 C C . GLU B 2 250 ? 163.326 143.695 183.852 1.00 100.94 250 GLU A C 1
ATOM 2426 O O . GLU B 2 250 ? 163.509 143.636 182.631 1.00 100.94 250 GLU A O 1
ATOM 2432 N N . LYS B 2 251 ? 163.527 142.647 184.653 1.00 101.94 251 LYS A N 1
ATOM 2433 C CA . LYS B 2 251 ? 163.837 141.346 184.073 1.00 101.94 251 LYS A CA 1
ATOM 2434 C C . LYS B 2 251 ? 162.666 140.802 183.263 1.00 101.94 251 LYS A C 1
ATOM 2435 O O . LYS B 2 251 ? 162.861 139.961 182.379 1.00 101.94 251 LYS A O 1
ATOM 2441 N N . GLY B 2 252 ? 161.452 141.267 183.541 1.00 100.46 252 GLY A N 1
ATOM 2442 C CA . GLY B 2 252 ? 160.315 140.869 182.738 1.00 100.46 252 GLY A CA 1
ATOM 2443 C C . GLY B 2 252 ? 159.214 140.141 183.477 1.00 100.46 252 GLY A C 1
ATOM 2444 O O . GLY B 2 252 ? 158.520 139.303 182.894 1.00 100.46 252 GLY A O 1
ATOM 2445 N N . TYR B 2 253 ? 159.041 140.445 184.758 1.00 99.14 253 TYR A N 1
ATOM 2446 C CA . TYR B 2 253 ? 158.018 139.816 185.589 1.00 99.14 253 TYR A CA 1
ATOM 2447 C C . TYR B 2 253 ? 157.128 140.890 186.203 1.00 99.14 253 TYR A C 1
ATOM 2448 O O . TYR B 2 253 ? 157.496 141.534 187.188 1.00 99.14 253 TYR A O 1
ATOM 2457 N N . ARG B 2 254 ? 155.946 141.079 185.612 1.00 99.71 254 ARG A N 1
ATOM 2458 C CA . ARG B 2 254 ? 154.990 142.027 186.170 1.00 99.71 254 ARG A CA 1
ATOM 2459 C C . ARG B 2 254 ? 154.279 141.444 187.385 1.00 99.71 254 ARG A C 1
ATOM 2460 O O . ARG B 2 254 ? 153.957 142.171 188.333 1.00 99.71 254 ARG A O 1
ATOM 2468 N N . ASP B 2 255 ? 154.028 140.135 187.380 1.00 101.07 255 ASP A N 1
ATOM 2469 C CA . ASP B 2 255 ? 153.362 139.495 188.507 1.00 101.07 255 ASP A CA 1
ATOM 2470 C C . ASP B 2 255 ? 154.235 139.428 189.751 1.00 101.07 255 ASP A C 1
ATOM 2471 O O . ASP B 2 255 ? 153.790 138.872 190.762 1.00 101.07 255 ASP A O 1
ATOM 2476 N N . ALA B 2 256 ? 155.454 139.961 189.704 1.00 98.97 256 ALA A N 1
ATOM 2477 C CA . ALA B 2 256 ? 156.340 139.909 190.857 1.00 98.97 256 ALA A CA 1
ATOM 2478 C C . ALA B 2 256 ? 155.743 140.687 192.020 1.00 98.97 256 ALA A C 1
ATOM 2479 O O . ALA B 2 256 ? 155.096 141.720 191.832 1.00 98.97 256 ALA A O 1
ATOM 2481 N N . ARG B 2 257 ? 155.961 140.180 193.229 1.00 100.91 257 ARG A N 1
ATOM 2482 C CA . ARG B 2 257 ? 155.410 140.799 194.422 1.00 100.91 257 ARG A CA 1
ATOM 2483 C C . ARG B 2 257 ? 156.231 140.384 195.632 1.00 100.91 257 ARG A C 1
ATOM 2484 O O . ARG B 2 257 ? 156.950 139.382 195.609 1.00 100.91 257 ARG A O 1
ATOM 2492 N N . ILE B 2 258 ? 156.113 141.173 196.695 1.00 97.86 258 ILE A N 1
ATOM 2493 C CA . ILE B 2 258 ? 156.671 140.849 198.001 1.00 97.86 258 ILE A CA 1
ATOM 2494 C C . ILE B 2 258 ? 155.511 140.548 198.939 1.00 97.86 258 ILE A C 1
ATOM 2495 O O . ILE B 2 258 ? 154.496 141.256 198.926 1.00 97.86 258 ILE A O 1
ATOM 2500 N N . ILE B 2 259 ? 155.646 139.490 199.735 1.00 99.44 259 ILE A N 1
ATOM 2501 C CA . ILE B 2 259 ? 154.552 138.987 200.564 1.00 99.44 259 ILE A CA 1
ATOM 2502 C C . ILE B 2 259 ? 154.872 139.110 202.053 1.00 99.44 259 ILE A C 1
ATOM 2503 O O . ILE B 2 259 ? 154.098 139.695 202.813 1.00 99.44 259 ILE A O 1
ATOM 2508 N N . TYR B 2 260 ? 156.006 138.569 202.490 1.00 102.20 260 TYR A N 1
ATOM 2509 C CA . TYR B 2 260 ? 156.400 138.651 203.894 1.00 102.20 260 TYR A CA 1
ATOM 2510 C C . TYR B 2 260 ? 157.772 139.298 203.996 1.00 102.20 260 TYR A C 1
ATOM 2511 O O . TYR B 2 260 ? 158.791 138.645 203.748 1.00 102.20 260 TYR A O 1
ATOM 2520 N N . ASP B 2 261 ? 157.796 140.573 204.365 1.00 104.09 261 ASP A N 1
ATOM 2521 C CA . ASP B 2 261 ? 159.019 141.251 204.763 1.00 104.09 261 ASP A CA 1
ATOM 2522 C C . ASP B 2 261 ? 158.976 141.449 206.271 1.00 104.09 261 ASP A C 1
ATOM 2523 O O . ASP B 2 261 ? 157.959 141.883 206.821 1.00 104.09 261 ASP A O 1
ATOM 2528 N N . SER B 2 262 ? 160.062 141.075 206.938 1.00 107.51 262 SER A N 1
ATOM 2529 C CA . SER B 2 262 ? 160.077 141.044 208.393 1.00 107.51 262 SER A CA 1
ATOM 2530 C C . SER B 2 262 ? 161.478 141.353 208.889 1.00 107.51 262 SER A C 1
ATOM 2531 O O . SER B 2 262 ? 162.466 141.128 208.191 1.00 107.51 262 SER A O 1
ATOM 2534 N N . VAL B 2 263 ? 161.549 141.855 210.116 1.00 109.86 263 VAL A N 1
ATOM 2535 C CA . VAL B 2 263 ? 162.810 142.167 210.772 1.00 109.86 263 VAL A CA 1
ATOM 2536 C C . VAL B 2 263 ? 162.822 141.480 212.128 1.00 109.86 263 VAL A C 1
ATOM 2537 O O . VAL B 2 263 ? 161.861 141.596 212.897 1.00 109.86 263 VAL A O 1
ATOM 2541 N N . ILE B 2 264 ? 163.898 140.758 212.415 1.00 114.49 264 ILE A N 1
ATOM 2542 C CA . ILE B 2 264 ? 164.134 140.183 213.732 1.00 114.49 264 ILE A CA 1
ATOM 2543 C C . ILE B 2 264 ? 165.446 140.745 214.253 1.00 114.49 264 ILE A C 1
ATOM 2544 O O . ILE B 2 264 ? 166.487 140.609 213.601 1.00 114.49 264 ILE A O 1
ATOM 2549 N N . TYR B 2 265 ? 165.391 141.390 215.413 1.00 125.34 265 TYR A N 1
ATOM 2550 C CA . TYR B 2 265 ? 166.566 141.973 216.043 1.00 125.34 265 TYR A CA 1
ATOM 2551 C C . TYR B 2 265 ? 167.173 140.950 216.991 1.00 125.34 265 TYR A C 1
ATOM 2552 O O . TYR B 2 265 ? 166.471 140.389 217.839 1.00 125.34 265 TYR A O 1
ATOM 2561 N N . ASN B 2 266 ? 168.471 140.712 216.846 1.00 123.04 266 ASN A N 1
ATOM 2562 C CA . ASN B 2 266 ? 169.156 139.682 217.619 1.00 123.04 266 ASN A CA 1
ATOM 2563 C C . ASN B 2 266 ? 169.432 140.250 219.003 1.00 123.04 266 ASN A C 1
ATOM 2564 O O . ASN B 2 266 ? 170.293 141.113 219.176 1.00 123.04 266 ASN A O 1
ATOM 2569 N N . LYS B 2 267 ? 168.685 139.767 219.996 1.00 123.51 267 LYS A N 1
ATOM 2570 C CA . LYS B 2 267 ? 168.842 140.260 221.359 1.00 123.51 267 LYS A CA 1
ATOM 2571 C C . LYS B 2 267 ? 170.218 139.944 221.927 1.00 123.51 267 LYS A C 1
ATOM 2572 O O . LYS B 2 267 ? 170.680 140.645 222.833 1.00 123.51 267 LYS A O 1
ATOM 2578 N N . LYS B 2 268 ? 170.892 138.923 221.403 1.00 123.50 268 LYS A N 1
ATOM 2579 C CA . LYS B 2 268 ? 172.178 138.489 221.930 1.00 123.50 268 LYS A CA 1
ATOM 2580 C C . LYS B 2 268 ? 173.370 139.056 221.170 1.00 123.50 268 LYS A C 1
ATOM 2581 O O . LYS B 2 268 ? 174.374 139.414 221.793 1.00 123.50 268 LYS A O 1
ATOM 2587 N N . LYS B 2 269 ? 173.297 139.151 219.841 1.00 122.71 269 LYS A N 1
ATOM 2588 C CA . LYS B 2 269 ? 174.435 139.604 219.052 1.00 122.71 269 LYS A CA 1
ATOM 2589 C C . LYS B 2 269 ? 174.198 140.922 218.324 1.00 122.71 269 LYS A C 1
ATOM 2590 O O . LYS B 2 269 ? 175.130 141.432 217.693 1.00 122.71 269 LYS A O 1
ATOM 2596 N N . ASN B 2 270 ? 172.991 141.484 218.399 1.00 123.20 270 ASN A N 1
ATOM 2597 C CA . ASN B 2 270 ? 172.696 142.841 217.931 1.00 123.20 270 ASN A CA 1
ATOM 2598 C C . ASN B 2 270 ? 172.934 143.009 216.426 1.00 123.20 270 ASN A C 1
ATOM 2599 O O . ASN B 2 270 ? 173.784 143.784 215.982 1.00 123.20 270 ASN A O 1
ATOM 2604 N N . MET B 2 271 ? 172.159 142.264 215.640 1.00 123.95 271 MET A N 1
ATOM 2605 C CA . MET B 2 271 ? 171.961 142.576 214.231 1.00 123.95 271 MET A CA 1
ATOM 2606 C C . MET B 2 271 ? 170.495 142.362 213.890 1.00 123.95 271 MET A C 1
ATOM 2607 O O . MET B 2 271 ? 169.743 141.748 214.649 1.00 123.95 271 MET A O 1
ATOM 2612 N N . LEU B 2 272 ? 170.092 142.881 212.737 1.00 120.78 272 LEU A N 1
ATOM 2613 C CA . LEU B 2 272 ? 168.726 142.737 212.254 1.00 120.78 272 LEU A CA 1
ATOM 2614 C C . LEU B 2 272 ? 168.722 141.822 211.036 1.00 120.78 272 LEU A C 1
ATOM 2615 O O . LEU B 2 272 ? 169.451 142.064 210.069 1.00 120.78 272 LEU A O 1
ATOM 2620 N N . ALA B 2 273 ? 167.905 140.774 211.090 1.00 118.70 273 ALA A N 1
ATOM 2621 C CA . ALA B 2 273 ? 167.732 139.849 209.979 1.00 118.70 273 ALA A CA 1
ATOM 2622 C C . ALA B 2 273 ? 166.394 140.140 209.313 1.00 118.70 273 ALA A C 1
ATOM 2623 O O . ALA B 2 273 ? 165.361 140.198 209.988 1.00 118.70 273 ALA A O 1
ATOM 2625 N N . ILE B 2 274 ? 166.415 140.323 207.996 1.00 115.26 274 ILE A N 1
ATOM 2626 C CA . ILE B 2 274 ? 165.237 140.709 207.231 1.00 115.26 274 ILE A CA 1
ATOM 2627 C C . ILE B 2 274 ? 164.821 139.530 206.365 1.00 115.26 274 ILE A C 1
ATOM 2628 O O . ILE B 2 274 ? 165.568 139.102 205.477 1.00 115.26 274 ILE A O 1
ATOM 2633 N N . LYS B 2 275 ? 163.623 139.018 206.622 1.00 113.07 275 LYS A N 1
ATOM 2634 C CA . LYS B 2 275 ? 163.027 137.968 205.810 1.00 113.07 275 LYS A CA 1
ATOM 2635 C C . LYS B 2 275 ? 162.230 138.601 204.679 1.00 113.07 275 LYS A C 1
ATOM 2636 O O . LYS B 2 275 ? 161.334 139.413 204.925 1.00 113.07 275 LYS A O 1
ATOM 2642 N N . ILE B 2 276 ? 162.569 138.236 203.446 1.00 106.12 276 ILE A N 1
ATOM 2643 C CA . ILE B 2 276 ? 161.914 138.751 202.252 1.00 106.12 276 ILE A CA 1
ATOM 2644 C C . ILE B 2 276 ? 161.331 137.568 201.495 1.00 106.12 276 ILE A C 1
ATOM 2645 O O . ILE B 2 276 ? 162.057 136.629 201.148 1.00 106.12 276 ILE A O 1
ATOM 2650 N N . ASP B 2 277 ? 160.028 137.618 201.232 1.00 108.42 277 ASP A N 1
ATOM 2651 C CA . ASP B 2 277 ? 159.319 136.572 200.505 1.00 108.42 277 ASP A CA 1
ATOM 2652 C C . ASP B 2 277 ? 158.864 137.142 199.168 1.00 108.42 277 ASP A C 1
ATOM 2653 O O . ASP B 2 277 ? 158.202 138.185 199.127 1.00 108.42 277 ASP A O 1
ATOM 2658 N N . VAL B 2 278 ? 159.227 136.467 198.079 1.00 106.90 278 VAL A N 1
ATOM 2659 C CA . VAL B 2 278 ? 158.996 136.971 196.731 1.00 106.90 278 VAL A CA 1
ATOM 2660 C C . VAL B 2 278 ? 158.281 135.905 195.912 1.00 106.90 278 VAL A C 1
ATOM 2661 O O . VAL B 2 278 ? 158.719 134.750 195.869 1.00 106.90 278 VAL A O 1
ATOM 2665 N N . GLU B 2 279 ? 157.182 136.293 195.267 1.00 105.14 279 GLU A N 1
ATOM 2666 C CA . GLU B 2 279 ? 156.504 135.464 194.279 1.00 105.14 279 GLU A CA 1
ATOM 2667 C C . GLU B 2 279 ? 156.870 135.983 192.896 1.00 105.14 279 GLU A C 1
ATOM 2668 O O . GLU B 2 279 ? 156.633 137.155 192.589 1.00 105.14 279 GLU A O 1
ATOM 2674 N N . GLU B 2 280 ? 157.444 135.114 192.064 1.00 105.45 280 GLU A N 1
ATOM 2675 C CA . GLU B 2 280 ? 158.027 135.572 190.806 1.00 105.45 280 GLU A CA 1
ATOM 2676 C C . GLU B 2 280 ? 156.968 135.765 189.725 1.00 105.45 280 GLU A C 1
ATOM 2677 O O . GLU B 2 280 ? 156.759 136.882 189.240 1.00 105.45 280 GLU A O 1
ATOM 2683 N N . GLY B 2 281 ? 156.289 134.689 189.335 1.00 104.59 281 GLY A N 1
ATOM 2684 C CA . GLY B 2 281 ? 155.275 134.783 188.301 1.00 104.59 281 GLY A CA 1
ATOM 2685 C C . GLY B 2 281 ? 155.636 134.065 187.016 1.00 104.59 281 GLY A C 1
ATOM 2686 O O . GLY B 2 281 ? 156.236 132.987 187.051 1.00 104.59 281 GLY A O 1
ATOM 2687 N N . ASN B 2 282 ? 155.276 134.651 185.875 1.00 103.92 282 ASN A N 1
ATOM 2688 C CA . ASN B 2 282 ? 155.500 134.026 184.580 1.00 103.92 282 ASN A CA 1
ATOM 2689 C C . ASN B 2 282 ? 156.118 135.033 183.621 1.00 103.92 282 ASN A C 1
ATOM 2690 O O . ASN B 2 282 ? 155.849 136.234 183.700 1.00 103.92 282 ASN A O 1
ATOM 2695 N N . LYS B 2 283 ? 156.961 134.529 182.721 1.00 104.78 283 LYS A N 1
ATOM 2696 C CA . LYS B 2 283 ? 157.605 135.377 181.729 1.00 104.78 283 LYS A CA 1
ATOM 2697 C C . LYS B 2 283 ? 156.569 135.966 180.780 1.00 104.78 283 LYS A C 1
ATOM 2698 O O . LYS B 2 283 ? 155.497 135.395 180.563 1.00 104.78 283 LYS A O 1
ATOM 2704 N N . TYR B 2 284 ? 156.897 137.123 180.212 1.00 100.43 284 TYR A N 1
ATOM 2705 C CA . TYR B 2 284 ? 155.950 137.858 179.388 1.00 100.43 284 TYR A CA 1
ATOM 2706 C C . TYR B 2 284 ? 156.646 138.414 178.155 1.00 100.43 284 TYR A C 1
ATOM 2707 O O . TYR B 2 284 ? 157.789 138.873 178.229 1.00 100.43 284 TYR A O 1
ATOM 2716 N N . TYR B 2 285 ? 155.941 138.377 177.027 1.00 107.21 285 TYR A N 1
ATOM 2717 C CA . TYR B 2 285 ? 156.474 138.805 175.744 1.00 107.21 285 TYR A CA 1
ATOM 2718 C C . TYR B 2 285 ? 155.603 139.903 175.150 1.00 107.21 285 TYR A C 1
ATOM 2719 O O . TYR B 2 285 ? 154.373 139.857 175.246 1.00 107.21 285 TYR A O 1
ATOM 2728 N N . PHE B 2 286 ? 156.254 140.888 174.539 1.00 103.16 286 PHE A N 1
ATOM 2729 C CA . PHE B 2 286 ? 155.550 141.900 173.766 1.00 103.16 286 PHE A CA 1
ATOM 2730 C C . PHE B 2 286 ? 154.989 141.284 172.492 1.00 103.16 286 PHE A C 1
ATOM 2731 O O . PHE B 2 286 ? 155.623 140.430 171.866 1.00 103.16 286 PHE A O 1
ATOM 2739 N N . GLY B 2 287 ? 153.794 141.720 172.100 1.00 104.24 287 GLY A N 1
ATOM 2740 C CA . GLY B 2 287 ? 153.176 141.165 170.910 1.00 104.24 287 GLY A CA 1
ATOM 2741 C C . GLY B 2 287 ? 152.164 142.051 170.212 1.00 104.24 287 GLY A C 1
ATOM 2742 O O . GLY B 2 287 ? 151.240 142.573 170.843 1.00 104.24 287 GLY A O 1
ATOM 2743 N N . ASN B 2 288 ? 152.332 142.217 168.898 1.00 103.10 288 ASN A N 1
ATOM 2744 C CA . ASN B 2 288 ? 151.378 142.920 168.040 1.00 103.10 288 ASN A CA 1
ATOM 2745 C C . ASN B 2 288 ? 151.136 144.350 168.535 1.00 103.10 288 ASN A C 1
ATOM 2746 O O . ASN B 2 288 ? 150.040 144.726 168.953 1.00 103.10 288 ASN A O 1
ATOM 2751 N N . ILE B 2 289 ? 152.205 145.142 168.472 1.00 97.76 289 ILE A N 1
ATOM 2752 C CA . ILE B 2 289 ? 152.148 146.560 168.835 1.00 97.76 289 ILE A CA 1
ATOM 2753 C C . ILE B 2 289 ? 151.596 147.292 167.616 1.00 97.76 289 ILE A C 1
ATOM 2754 O O . ILE B 2 289 ? 152.335 147.747 166.743 1.00 97.76 289 ILE A O 1
ATOM 2759 N N . LYS B 2 290 ? 150.277 147.412 167.558 1.00 98.36 290 LYS A N 1
ATOM 2760 C CA . LYS B 2 290 ? 149.628 148.039 166.420 1.00 98.36 290 LYS A CA 1
ATOM 2761 C C . LYS B 2 290 ? 149.363 149.515 166.694 1.00 98.36 290 LYS A C 1
ATOM 2762 O O . LYS B 2 290 ? 149.118 149.934 167.828 1.00 98.36 290 LYS A O 1
ATOM 2768 N N . PHE B 2 291 ? 149.427 150.307 165.627 1.00 94.83 291 PHE A N 1
ATOM 2769 C CA . PHE B 2 291 ? 149.232 151.748 165.688 1.00 94.83 291 PHE A CA 1
ATOM 2770 C C . PHE B 2 291 ? 147.913 152.099 165.018 1.00 94.83 291 PHE A C 1
ATOM 2771 O O . PHE B 2 291 ? 147.673 151.709 163.871 1.00 94.83 291 PHE A O 1
ATOM 2779 N N . LEU B 2 292 ? 147.066 152.836 165.730 1.00 96.08 292 LEU A N 1
ATOM 2780 C CA . LEU B 2 292 ? 145.763 153.250 165.227 1.00 96.08 292 LEU A CA 1
ATOM 2781 C C . LEU B 2 292 ? 145.657 154.763 165.326 1.00 96.08 292 LEU A C 1
ATOM 2782 O O . LEU B 2 292 ? 145.854 155.332 166.405 1.00 96.08 292 LEU A O 1
ATOM 2787 N N . GLY B 2 293 ? 145.353 155.410 164.205 1.00 93.96 293 GLY A N 1
ATOM 2788 C CA . GLY B 2 293 ? 145.165 156.846 164.198 1.00 93.96 293 GLY A CA 1
ATOM 2789 C C . GLY B 2 293 ? 146.379 157.618 163.732 1.00 93.96 293 GLY A C 1
ATOM 2790 O O . GLY B 2 293 ? 146.665 158.704 164.246 1.00 93.96 293 GLY A O 1
ATOM 2791 N N . ASN B 2 294 ? 147.106 157.073 162.763 1.00 95.08 294 ASN A N 1
ATOM 2792 C CA . ASN B 2 294 ? 148.261 157.737 162.181 1.00 95.08 294 ASN A CA 1
ATOM 2793 C C . ASN B 2 294 ? 148.048 157.927 160.686 1.00 95.08 294 ASN A C 1
ATOM 2794 O O . ASN B 2 294 ? 147.698 156.979 159.975 1.00 95.08 294 ASN A O 1
ATOM 2799 N N . THR B 2 295 ? 148.256 159.154 160.209 1.00 96.66 295 THR A N 1
ATOM 2800 C CA . THR B 2 295 ? 148.166 159.425 158.779 1.00 96.66 295 THR A CA 1
ATOM 2801 C C . THR B 2 295 ? 149.432 160.112 158.288 1.00 96.66 295 THR A C 1
ATOM 2802 O O . THR B 2 295 ? 149.764 160.031 157.102 1.00 96.66 295 THR A O 1
ATOM 2806 N N . VAL B 2 296 ? 150.150 160.785 159.187 1.00 94.41 296 VAL A N 1
ATOM 2807 C CA . VAL B 2 296 ? 151.313 161.566 158.783 1.00 94.41 296 VAL A CA 1
ATOM 2808 C C . VAL B 2 296 ? 152.553 160.681 158.774 1.00 94.41 296 VAL A C 1
ATOM 2809 O O . VAL B 2 296 ? 153.492 160.922 158.006 1.00 94.41 296 VAL A O 1
ATOM 2813 N N . TYR B 2 297 ? 152.560 159.640 159.604 1.00 96.72 297 TYR A N 1
ATOM 2814 C CA . TYR B 2 297 ? 153.637 158.660 159.587 1.00 96.72 297 TYR A CA 1
ATOM 2815 C C . TYR B 2 297 ? 153.044 157.283 159.345 1.00 96.72 297 TYR A C 1
ATOM 2816 O O . TYR B 2 297 ? 152.022 156.931 159.938 1.00 96.72 297 TYR A O 1
ATOM 2825 N N . SER B 2 298 ? 153.692 156.517 158.474 1.00 101.56 298 SER A N 1
ATOM 2826 C CA . SER B 2 298 ? 153.275 155.159 158.166 1.00 101.56 298 SER A CA 1
ATOM 2827 C C . SER B 2 298 ? 153.563 154.233 159.340 1.00 101.56 298 SER A C 1
ATOM 2828 O O . SER B 2 298 ? 154.348 154.557 160.235 1.00 101.56 298 SER A O 1
ATOM 2831 N N . ASP B 2 299 ? 152.905 153.071 159.331 1.00 99.66 299 ASP A N 1
ATOM 2832 C CA . ASP B 2 299 ? 153.093 152.103 160.406 1.00 99.66 299 ASP A CA 1
ATOM 2833 C C . ASP B 2 299 ? 154.535 151.622 160.488 1.00 99.66 299 ASP A C 1
ATOM 2834 O O . ASP B 2 299 ? 155.061 151.413 161.588 1.00 99.66 299 ASP A O 1
ATOM 2839 N N . GLN B 2 300 ? 155.185 151.436 159.338 1.00 102.32 300 GLN A N 1
ATOM 2840 C CA . GLN B 2 300 ? 156.551 150.926 159.326 1.00 102.32 300 GLN A CA 1
ATOM 2841 C C . GLN B 2 300 ? 157.512 151.890 160.012 1.00 102.32 300 GLN A C 1
ATOM 2842 O O . GLN B 2 300 ? 158.377 151.467 160.790 1.00 102.32 300 GLN A O 1
ATOM 2848 N N . GLN B 2 301 ? 157.369 153.191 159.746 1.00 101.61 301 GLN A N 1
ATOM 2849 C CA . GLN B 2 301 ? 158.251 154.177 160.362 1.00 101.61 301 GLN A CA 1
ATOM 2850 C C . GLN B 2 301 ? 158.057 154.229 161.873 1.00 101.61 301 GLN A C 1
ATOM 2851 O O . GLN B 2 301 ? 159.032 154.303 162.629 1.00 101.61 301 GLN A O 1
ATOM 2857 N N . LEU B 2 302 ? 156.805 154.191 162.330 1.00 99.21 302 LEU A N 1
ATOM 2858 C CA . LEU B 2 302 ? 156.542 154.207 163.764 1.00 99.21 302 LEU A CA 1
ATOM 2859 C C . LEU B 2 302 ? 157.080 152.950 164.439 1.00 99.21 302 LEU A C 1
ATOM 2860 O O . LEU B 2 302 ? 157.630 153.017 165.545 1.00 99.21 302 LEU A O 1
ATOM 2865 N N . ASN B 2 303 ? 156.926 151.793 163.788 1.00 98.38 303 ASN A N 1
ATOM 2866 C CA . ASN B 2 303 ? 157.479 150.558 164.336 1.00 98.38 303 ASN A CA 1
ATOM 2867 C C . ASN B 2 303 ? 158.998 150.627 164.426 1.00 98.38 303 ASN A C 1
ATOM 2868 O O . ASN B 2 303 ? 159.589 150.163 165.408 1.00 98.38 303 ASN A O 1
ATOM 2873 N N . ARG B 2 304 ? 159.648 151.192 163.408 1.00 100.72 304 ARG A N 1
ATOM 2874 C CA . ARG B 2 304 ? 161.095 151.376 163.469 1.00 100.72 304 ARG A CA 1
ATOM 2875 C C . ARG B 2 304 ? 161.477 152.291 164.623 1.00 100.72 304 ARG A C 1
ATOM 2876 O O . ARG B 2 304 ? 162.447 152.035 165.346 1.00 100.72 304 ARG A O 1
ATOM 2884 N N . TYR B 2 305 ? 160.719 153.373 164.805 1.00 98.90 305 TYR A N 1
ATOM 2885 C CA . TYR B 2 305 ? 161.055 154.360 165.825 1.00 98.90 305 TYR A CA 1
ATOM 2886 C C . TYR B 2 305 ? 160.882 153.797 167.231 1.00 98.90 305 TYR A C 1
ATOM 2887 O O . TYR B 2 305 ? 161.676 154.099 168.128 1.00 98.90 305 TYR A O 1
ATOM 2896 N N . LEU B 2 306 ? 159.847 152.980 167.442 1.00 95.15 306 LEU A N 1
ATOM 2897 C CA . LEU B 2 306 ? 159.561 152.476 168.783 1.00 95.15 306 LEU A CA 1
ATOM 2898 C C . LEU B 2 306 ? 160.661 151.545 169.276 1.00 95.15 306 LEU A C 1
ATOM 2899 O O . LEU B 2 306 ? 160.963 151.509 170.474 1.00 95.15 306 LEU A O 1
ATOM 2904 N N . GLY B 2 307 ? 161.269 150.786 168.372 1.00 98.67 307 GLY A N 1
ATOM 2905 C CA . GLY B 2 307 ? 162.342 149.878 168.743 1.00 98.67 307 GLY A CA 1
ATOM 2906 C C . GLY B 2 307 ? 161.916 148.700 169.592 1.00 98.67 307 GLY A C 1
ATOM 2907 O O . GLY B 2 307 ? 162.671 148.272 170.474 1.00 98.67 307 GLY A O 1
ATOM 2908 N N . ILE B 2 308 ? 160.727 148.160 169.342 1.00 100.76 308 ILE A N 1
ATOM 2909 C CA . ILE B 2 308 ? 160.234 146.953 169.997 1.00 100.76 308 ILE A CA 1
ATOM 2910 C C . ILE B 2 308 ? 159.814 145.973 168.913 1.00 100.76 308 ILE A C 1
ATOM 2911 O O . ILE B 2 308 ? 159.069 146.339 167.995 1.00 100.76 308 ILE A O 1
ATOM 2916 N N . LYS B 2 309 ? 160.290 144.737 169.013 1.00 106.89 309 LYS A N 1
ATOM 2917 C CA . LYS B 2 309 ? 159.917 143.674 168.093 1.00 106.89 309 LYS A CA 1
ATOM 2918 C C . LYS B 2 309 ? 159.157 142.582 168.834 1.00 106.89 309 LYS A C 1
ATOM 2919 O O . LYS B 2 309 ? 158.984 142.626 170.055 1.00 106.89 309 LYS A O 1
ATOM 2925 N N . LYS B 2 310 ? 158.697 141.595 168.072 1.00 107.19 310 LYS A N 1
ATOM 2926 C CA . LYS B 2 310 ? 157.974 140.473 168.654 1.00 107.19 310 LYS A CA 1
ATOM 2927 C C . LYS B 2 310 ? 158.901 139.622 169.513 1.00 107.19 310 LYS A C 1
ATOM 2928 O O . LYS B 2 310 ? 160.065 139.397 169.169 1.00 107.19 310 LYS A O 1
ATOM 2934 N N . GLY B 2 311 ? 158.378 139.149 170.643 1.00 106.67 311 GLY A N 1
ATOM 2935 C CA . GLY B 2 311 ? 159.091 138.215 171.489 1.00 106.67 311 GLY A CA 1
ATOM 2936 C C . GLY B 2 311 ? 160.010 138.827 172.524 1.00 106.67 311 GLY A C 1
ATOM 2937 O O . GLY B 2 311 ? 160.576 138.085 173.338 1.00 106.67 311 GLY A O 1
ATOM 2938 N N . GLU B 2 312 ? 160.186 140.145 172.522 1.00 104.28 312 GLU A N 1
ATOM 2939 C CA . GLU B 2 312 ? 161.028 140.786 173.519 1.00 104.28 312 GLU A CA 1
ATOM 2940 C C . GLU B 2 312 ? 160.311 140.772 174.866 1.00 104.28 312 GLU A C 1
ATOM 2941 O O . GLU B 2 312 ? 159.092 140.936 174.946 1.00 104.28 312 GLU A O 1
ATOM 2947 N N . THR B 2 313 ? 161.081 140.559 175.929 1.00 103.10 313 THR A N 1
ATOM 2948 C CA . THR B 2 313 ? 160.517 140.467 177.269 1.00 103.10 313 THR A CA 1
ATOM 2949 C C . THR B 2 313 ? 159.832 141.769 177.675 1.00 103.10 313 THR A C 1
ATOM 2950 O O . THR B 2 313 ? 160.265 142.863 177.300 1.00 103.10 313 THR A O 1
ATOM 2954 N N . TYR B 2 314 ? 158.749 141.640 178.442 1.00 95.00 314 TYR A N 1
ATOM 2955 C CA . TYR B 2 314 ? 157.973 142.796 178.874 1.00 95.00 314 TYR A CA 1
ATOM 2956 C C . TYR B 2 314 ? 158.816 143.708 179.755 1.00 95.00 314 TYR A C 1
ATOM 2957 O O . TYR B 2 314 ? 159.533 143.246 180.646 1.00 95.00 314 TYR A O 1
ATOM 2966 N N . ASN B 2 315 ? 158.732 145.011 179.491 1.00 94.22 315 ASN A N 1
ATOM 2967 C CA . ASN B 2 315 ? 159.311 146.031 180.363 1.00 94.22 315 ASN A CA 1
ATOM 2968 C C . ASN B 2 315 ? 158.459 147.286 180.199 1.00 94.22 315 ASN A C 1
ATOM 2969 O O . ASN B 2 315 ? 158.632 148.031 179.230 1.00 94.22 315 ASN A O 1
ATOM 2974 N N . GLY B 2 316 ? 157.540 147.506 181.142 1.00 92.48 316 GLY A N 1
ATOM 2975 C CA . GLY B 2 316 ? 156.624 148.631 181.024 1.00 92.48 316 GLY A CA 1
ATOM 2976 C C . GLY B 2 316 ? 157.333 149.971 181.022 1.00 92.48 316 GLY A C 1
ATOM 2977 O O . GLY B 2 316 ? 156.920 150.905 180.327 1.00 92.48 316 GLY A O 1
ATOM 2978 N N . VAL B 2 317 ? 158.408 150.084 181.803 1.00 92.43 317 VAL A N 1
ATOM 2979 C CA . VAL B 2 317 ? 159.179 151.322 181.831 1.00 92.43 317 VAL A CA 1
ATOM 2980 C C . VAL B 2 317 ? 159.763 151.611 180.456 1.00 92.43 317 VAL A C 1
ATOM 2981 O O . VAL B 2 317 ? 159.823 152.768 180.024 1.00 92.43 317 VAL A O 1
ATOM 2985 N N . LEU B 2 318 ? 160.182 150.568 179.737 1.00 92.92 318 LEU A N 1
ATOM 2986 C CA . LEU B 2 318 ? 160.710 150.766 178.391 1.00 92.92 318 LEU A CA 1
ATOM 2987 C C . LEU B 2 318 ? 159.651 151.335 177.456 1.00 92.92 318 LEU A C 1
ATOM 2988 O O . LEU B 2 318 ? 159.927 152.263 176.686 1.00 92.92 318 LEU A O 1
ATOM 2993 N N . LEU B 2 319 ? 158.432 150.788 177.501 1.00 92.24 319 LEU A N 1
ATOM 2994 C CA . LEU B 2 319 ? 157.367 151.303 176.648 1.00 92.24 319 LEU A CA 1
ATOM 2995 C C . LEU B 2 319 ? 157.023 152.741 177.006 1.00 92.24 319 LEU A C 1
ATOM 2996 O O . LEU B 2 319 ? 156.833 153.581 176.119 1.00 92.24 319 LEU A O 1
ATOM 3001 N N . GLU B 2 320 ? 156.941 153.045 178.303 1.00 92.39 320 GLU A N 1
ATOM 3002 C CA . GLU B 2 320 ? 156.626 154.409 178.710 1.00 92.39 320 GLU A CA 1
ATOM 3003 C C . GLU B 2 320 ? 157.724 155.380 178.294 1.00 92.39 320 GLU A C 1
ATOM 3004 O O . GLU B 2 320 ? 157.440 156.519 177.908 1.00 92.39 320 GLU A O 1
ATOM 3010 N N . LYS B 2 321 ? 158.984 154.950 178.365 1.00 91.75 321 LYS A N 1
ATOM 3011 C CA . LYS B 2 321 ? 160.088 155.816 177.966 1.00 91.75 321 LYS A CA 1
ATOM 3012 C C . LYS B 2 321 ? 160.100 156.041 176.460 1.00 91.75 321 LYS A C 1
ATOM 3013 O O . LYS B 2 321 ? 160.349 157.159 175.995 1.00 91.75 321 LYS A O 1
ATOM 3019 N N . ARG B 2 322 ? 159.840 154.989 175.679 1.00 93.11 322 ARG A N 1
ATOM 3020 C CA . ARG B 2 322 ? 159.813 155.142 174.229 1.00 93.11 322 ARG A CA 1
ATOM 3021 C C . ARG B 2 322 ? 158.598 155.935 173.768 1.00 93.11 322 ARG A C 1
ATOM 3022 O O . ARG B 2 322 ? 158.635 156.558 172.701 1.00 93.11 322 ARG A O 1
ATOM 3030 N N . ILE B 2 323 ? 157.517 155.924 174.545 1.00 90.62 323 ILE A N 1
ATOM 3031 C CA . ILE B 2 323 ? 156.332 156.695 174.183 1.00 90.62 323 ILE A CA 1
ATOM 3032 C C . ILE B 2 323 ? 156.516 158.163 174.547 1.00 90.62 323 ILE A C 1
ATOM 3033 O O . ILE B 2 323 ? 156.446 159.048 173.687 1.00 90.62 323 ILE A O 1
ATOM 3038 N N . ALA B 2 324 ? 156.763 158.443 175.825 1.00 94.33 324 ALA A N 1
ATOM 3039 C CA . ALA B 2 324 ? 156.980 159.803 176.305 1.00 94.33 324 ALA A CA 1
ATOM 3040 C C . ALA B 2 324 ? 158.230 159.820 177.168 1.00 94.33 324 ALA A C 1
ATOM 3041 O O . ALA B 2 324 ? 158.273 159.164 178.213 1.00 94.33 324 ALA A O 1
ATOM 3043 N N . ASP B 2 325 ? 159.240 160.572 176.739 1.00 99.48 325 ASP A N 1
ATOM 3044 C CA . ASP B 2 325 ? 160.534 160.596 177.418 1.00 99.48 325 ASP A CA 1
ATOM 3045 C C . ASP B 2 325 ? 160.528 161.730 178.437 1.00 99.48 325 ASP A C 1
ATOM 3046 O O . ASP B 2 325 ? 160.759 162.891 178.095 1.00 99.48 325 ASP A O 1
ATOM 3051 N N . ASN B 2 326 ? 160.258 161.387 179.698 1.00 101.56 326 ASN A N 1
ATOM 3052 C CA . ASN B 2 326 ? 160.185 162.398 180.748 1.00 101.56 326 ASN A CA 1
ATOM 3053 C C . ASN B 2 326 ? 161.582 162.878 181.128 1.00 101.56 326 ASN A C 1
ATOM 3054 O O . ASN B 2 326 ? 161.810 164.084 181.273 1.00 101.56 326 ASN A O 1
ATOM 3059 N N . THR B 2 327 ? 162.533 161.950 181.265 1.00 102.28 327 THR A N 1
ATOM 3060 C CA . THR B 2 327 ? 163.844 162.297 181.808 1.00 102.28 327 THR A CA 1
ATOM 3061 C C . THR B 2 327 ? 164.581 163.295 180.922 1.00 102.28 327 THR A C 1
ATOM 3062 O O . THR B 2 327 ? 165.192 164.246 181.424 1.00 102.28 327 THR A O 1
ATOM 3066 N N . LYS B 2 328 ? 164.537 163.101 179.606 1.00 102.48 328 LYS A N 1
ATOM 3067 C CA . LYS B 2 328 ? 165.250 163.987 178.704 1.00 102.48 328 LYS A CA 1
ATOM 3068 C C . LYS B 2 328 ? 164.288 164.643 177.722 1.00 102.48 328 LYS A C 1
ATOM 3069 O O . LYS B 2 328 ? 163.389 163.979 177.197 1.00 102.48 328 LYS A O 1
ATOM 3075 N N . PRO B 2 329 ? 164.448 165.938 177.457 1.00 103.71 329 PRO A N 1
ATOM 3076 C CA . PRO B 2 329 ? 163.531 166.621 176.537 1.00 103.71 329 PRO A CA 1
ATOM 3077 C C . PRO B 2 329 ? 163.960 166.512 175.082 1.00 103.71 329 PRO A C 1
ATOM 3078 O O . PRO B 2 329 ? 163.158 166.753 174.175 1.00 103.71 329 PRO A O 1
ATOM 3082 N N . ASP B 2 330 ? 165.221 166.155 174.848 1.00 105.71 330 ASP A N 1
ATOM 3083 C CA . ASP B 2 330 ? 165.771 166.065 173.502 1.00 105.71 330 ASP A CA 1
ATOM 3084 C C . ASP B 2 330 ? 165.824 164.635 172.977 1.00 105.71 330 ASP A C 1
ATOM 3085 O O . ASP B 2 330 ? 166.440 164.392 171.935 1.00 105.71 330 ASP A O 1
ATOM 3090 N N . GLY B 2 331 ? 165.192 163.690 173.667 1.00 102.58 331 GLY A N 1
ATOM 3091 C CA . GLY B 2 331 ? 165.272 162.305 173.260 1.00 102.58 331 GLY A CA 1
ATOM 3092 C C . GLY B 2 331 ? 164.495 162.020 171.989 1.00 102.58 331 GLY A C 1
ATOM 3093 O O . GLY B 2 331 ? 163.748 162.850 171.472 1.00 102.58 331 GLY A O 1
ATOM 3094 N N . GLU B 2 332 ? 164.692 160.807 171.473 1.00 100.85 332 GLU A N 1
ATOM 3095 C CA . GLU B 2 332 ? 164.011 160.352 170.262 1.00 100.85 332 GLU A CA 1
ATOM 3096 C C . GLU B 2 332 ? 162.823 159.484 170.666 1.00 100.85 332 GLU A C 1
ATOM 3097 O O . GLU B 2 332 ? 162.846 158.254 170.579 1.00 100.85 332 GLU A O 1
ATOM 3103 N N . ASP B 2 333 ? 161.764 160.145 171.119 1.00 96.52 333 ASP A N 1
ATOM 3104 C CA . ASP B 2 333 ? 160.519 159.483 171.476 1.00 96.52 333 ASP A CA 1
ATOM 3105 C C . ASP B 2 333 ? 159.439 159.857 170.471 1.00 96.52 333 ASP A C 1
ATOM 3106 O O . ASP B 2 333 ? 159.580 160.811 169.701 1.00 96.52 333 ASP A O 1
ATOM 3111 N N . ILE B 2 334 ? 158.351 159.086 170.479 1.00 90.55 334 ILE A N 1
ATOM 3112 C CA . ILE B 2 334 ? 157.302 159.289 169.486 1.00 90.55 334 ILE A CA 1
ATOM 3113 C C . ILE B 2 334 ? 156.545 160.590 169.752 1.00 90.55 334 ILE A C 1
ATOM 3114 O O . ILE B 2 334 ? 156.134 161.291 168.814 1.00 90.55 334 ILE A O 1
ATOM 3119 N N . THR B 2 335 ? 156.367 160.949 171.025 1.00 91.05 335 THR A N 1
ATOM 3120 C CA . THR B 2 335 ? 155.790 162.253 171.338 1.00 91.05 335 THR A CA 1
ATOM 3121 C C . THR B 2 335 ? 156.656 163.379 170.788 1.00 91.05 335 THR A C 1
ATOM 3122 O O . THR B 2 335 ? 156.138 164.368 170.256 1.00 91.05 335 THR A O 1
ATOM 3126 N N . ASN B 2 336 ? 157.978 163.244 170.899 1.00 91.42 336 ASN A N 1
ATOM 3127 C CA . ASN B 2 336 ? 158.866 164.284 170.396 1.00 91.42 336 ASN A CA 1
ATOM 3128 C C . ASN B 2 336 ? 158.833 164.371 168.876 1.00 91.42 336 ASN A C 1
ATOM 3129 O O . ASN B 2 336 ? 158.861 165.475 168.320 1.00 91.42 336 ASN A O 1
ATOM 3134 N N . LEU B 2 337 ? 158.770 163.232 168.185 1.00 90.57 337 LEU A N 1
ATOM 3135 C CA . LEU B 2 337 ? 158.671 163.278 166.730 1.00 90.57 337 LEU A CA 1
ATOM 3136 C C . LEU B 2 337 ? 157.351 163.887 166.279 1.00 90.57 337 LEU A C 1
ATOM 3137 O O . LEU B 2 337 ? 157.294 164.542 165.232 1.00 90.57 337 LEU A O 1
ATOM 3142 N N . TYR B 2 338 ? 156.274 163.682 167.039 1.00 85.64 338 TYR A N 1
ATOM 3143 C CA . TYR B 2 338 ? 155.019 164.320 166.656 1.00 85.64 338 TYR A CA 1
ATOM 3144 C C . TYR B 2 338 ? 155.037 165.817 166.939 1.00 85.64 338 TYR A C 1
ATOM 3145 O O . TYR B 2 338 ? 154.567 166.611 166.117 1.00 85.64 338 TYR A O 1
ATOM 3154 N N . GLN B 2 339 ? 155.576 166.228 168.088 1.00 86.19 339 GLN A N 1
ATOM 3155 C CA . GLN B 2 339 ? 155.610 167.639 168.454 1.00 86.19 339 GLN A CA 1
ATOM 3156 C C . GLN B 2 339 ? 156.860 168.351 167.958 1.00 86.19 339 GLN A C 1
ATOM 3157 O O . GLN B 2 339 ? 157.166 169.455 168.426 1.00 86.19 339 GLN A O 1
ATOM 3163 N N . ASN B 2 340 ? 157.602 167.748 167.028 1.00 82.90 340 ASN A N 1
ATOM 3164 C CA . ASN B 2 340 ? 158.735 168.418 166.402 1.00 82.90 340 ASN A CA 1
ATOM 3165 C C . ASN B 2 340 ? 158.440 168.802 164.957 1.00 82.90 340 ASN A C 1
ATOM 3166 O O . ASN B 2 340 ? 159.300 169.381 164.288 1.00 82.90 340 ASN A O 1
ATOM 3171 N N . ASN B 2 341 ? 157.246 168.488 164.459 1.00 81.26 341 ASN A N 1
ATOM 3172 C CA . ASN B 2 341 ? 156.852 168.894 163.117 1.00 81.26 341 ASN A CA 1
ATOM 3173 C C . ASN B 2 341 ? 155.600 169.754 163.169 1.00 81.26 341 ASN A C 1
ATOM 3174 O O . ASN B 2 341 ? 154.980 170.022 162.136 1.00 81.26 341 ASN A O 1
ATOM 3179 N N . GLY B 2 342 ? 155.217 170.184 164.364 1.00 80.88 342 GLY A N 1
ATOM 3180 C CA . GLY B 2 342 ? 154.116 171.116 164.490 1.00 80.88 342 GLY A CA 1
ATOM 3181 C C . GLY B 2 342 ? 152.772 170.480 164.746 1.00 80.88 342 GLY A C 1
ATOM 3182 O O . GLY B 2 342 ? 151.750 170.988 164.271 1.00 80.88 342 GLY A O 1
ATOM 3183 N N . TYR B 2 343 ? 152.736 169.380 165.489 1.00 81.13 343 TYR A N 1
ATOM 3184 C CA . TYR B 2 343 ? 151.482 168.737 165.844 1.00 81.13 343 TYR A CA 1
ATOM 3185 C C . TYR B 2 343 ? 151.165 168.893 167.323 1.00 81.13 343 TYR A C 1
ATOM 3186 O O . TYR B 2 343 ? 150.718 167.932 167.955 1.00 81.13 343 TYR A O 1
ATOM 3195 N N . LEU B 2 344 ? 151.410 170.079 167.883 1.00 82.04 344 LEU A N 1
ATOM 3196 C CA . LEU B 2 344 ? 151.272 170.394 169.301 1.00 82.04 344 LEU A CA 1
ATOM 3197 C C . LEU B 2 344 ? 150.074 169.730 169.965 1.00 82.04 344 LEU A C 1
ATOM 3198 O O . LEU B 2 344 ? 150.196 169.187 171.068 1.00 82.04 344 LEU A O 1
ATOM 3203 N N . PHE B 2 345 ? 148.915 169.764 169.313 1.00 84.45 345 PHE A N 1
ATOM 3204 C CA . PHE B 2 345 ? 147.710 169.214 169.919 1.00 84.45 345 PHE A CA 1
ATOM 3205 C C . PHE B 2 345 ? 147.603 167.720 169.641 1.00 84.45 345 PHE A C 1
ATOM 3206 O O . PHE B 2 345 ? 146.582 167.248 169.132 1.00 84.45 345 PHE A O 1
ATOM 3214 N N . SER B 2 346 ? 148.649 166.971 169.976 1.00 84.20 346 SER A N 1
ATOM 3215 C CA . SER B 2 346 ? 148.689 165.532 169.779 1.00 84.20 346 SER A CA 1
ATOM 3216 C C . SER B 2 346 ? 148.678 164.818 171.122 1.00 84.20 346 SER A C 1
ATOM 3217 O O . SER B 2 346 ? 149.327 165.247 172.080 1.00 84.20 346 SER A O 1
ATOM 3220 N N . LYS B 2 347 ? 147.932 163.719 171.180 1.00 88.86 347 LYS A N 1
ATOM 3221 C CA . LYS B 2 347 ? 147.860 162.887 172.374 1.00 88.86 347 LYS A CA 1
ATOM 3222 C C . LYS B 2 347 ? 148.022 161.438 171.953 1.00 88.86 347 LYS A C 1
ATOM 3223 O O . LYS B 2 347 ? 147.233 160.936 171.146 1.00 88.86 347 LYS A O 1
ATOM 3229 N N . ILE B 2 348 ? 149.037 160.770 172.490 1.00 87.98 348 ILE A N 1
ATOM 3230 C CA . ILE B 2 348 ? 149.269 159.354 172.235 1.00 87.98 348 ILE A CA 1
ATOM 3231 C C . ILE B 2 348 ? 149.259 158.626 173.571 1.00 87.98 348 ILE A C 1
ATOM 3232 O O . ILE B 2 348 ? 150.010 158.981 174.488 1.00 87.98 348 ILE A O 1
ATOM 3237 N N . ASN B 2 349 ? 148.393 157.623 173.687 1.00 89.23 349 ASN A N 1
ATOM 3238 C CA . ASN B 2 349 ? 148.234 156.852 174.911 1.00 89.23 349 ASN A CA 1
ATOM 3239 C C . ASN B 2 349 ? 148.408 155.375 174.601 1.00 89.23 349 ASN A C 1
ATOM 3240 O O . ASN B 2 349 ? 147.982 154.900 173.544 1.00 89.23 349 ASN A O 1
ATOM 3245 N N . ALA B 2 350 ? 149.032 154.651 175.523 1.00 89.99 350 ALA A N 1
ATOM 3246 C CA . ALA B 2 350 ? 149.221 153.218 175.372 1.00 89.99 350 ALA A CA 1
ATOM 3247 C C . ALA B 2 350 ? 148.142 152.465 176.139 1.00 89.99 350 ALA A C 1
ATOM 3248 O O . ALA B 2 350 ? 147.877 152.757 177.308 1.00 89.99 350 ALA A O 1
ATOM 3250 N N . VAL B 2 351 ? 147.518 151.493 175.472 1.00 94.37 351 VAL A N 1
ATOM 3251 C CA . VAL B 2 351 ? 146.459 150.692 176.071 1.00 94.37 351 VAL A CA 1
ATOM 3252 C C . VAL B 2 351 ? 146.722 149.218 175.794 1.00 94.37 351 VAL A C 1
ATOM 3253 O O . VAL B 2 351 ? 147.414 148.851 174.842 1.00 94.37 351 VAL A O 1
ATOM 3257 N N . GLU B 2 352 ? 146.153 148.371 176.648 1.00 98.82 352 GLU A N 1
ATOM 3258 C CA . GLU B 2 352 ? 146.240 146.922 176.520 1.00 98.82 352 GLU A CA 1
ATOM 3259 C C . GLU B 2 352 ? 144.879 146.377 176.117 1.00 98.82 352 GLU A C 1
ATOM 3260 O O . GLU B 2 352 ? 143.867 146.709 176.742 1.00 98.82 352 GLU A O 1
ATOM 3266 N N . VAL B 2 353 ? 144.853 145.545 175.080 1.00 101.98 353 VAL A N 1
ATOM 3267 C CA . VAL B 2 353 ? 143.614 144.993 174.558 1.00 101.98 353 VAL A CA 1
ATOM 3268 C C . VAL B 2 353 ? 143.486 143.502 174.852 1.00 101.98 353 VAL A C 1
ATOM 3269 O O . VAL B 2 353 ? 142.410 143.037 175.236 1.00 101.98 353 VAL A O 1
ATOM 3273 N N . LYS B 2 354 ? 144.564 142.737 174.693 1.00 104.36 354 LYS A N 1
ATOM 3274 C CA . LYS B 2 354 ? 144.517 141.293 174.869 1.00 104.36 354 LYS A CA 1
ATOM 3275 C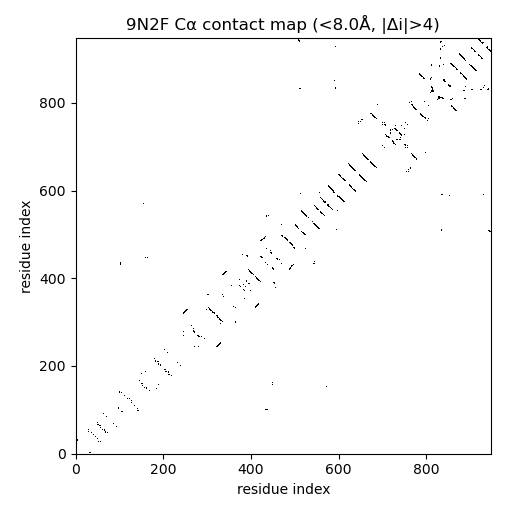 C . LYS B 2 354 ? 145.698 140.831 175.708 1.00 104.36 354 LYS A C 1
ATOM 3276 O O . LYS B 2 354 ? 146.795 141.390 175.619 1.00 104.36 354 LYS A O 1
ATOM 3282 N N . THR B 2 355 ? 145.467 139.800 176.518 1.00 104.97 355 THR A N 1
ATOM 3283 C CA . THR B 2 355 ? 146.500 139.221 177.375 1.00 104.97 355 THR A CA 1
ATOM 3284 C C . THR B 2 355 ? 146.304 137.711 177.325 1.00 104.97 355 THR A C 1
ATOM 3285 O O . THR B 2 355 ? 145.405 137.183 177.986 1.00 104.97 355 THR A O 1
ATOM 3289 N N . VAL B 2 356 ? 147.130 137.014 176.549 1.00 104.74 356 VAL A N 1
ATOM 3290 C CA . VAL B 2 356 ? 146.894 135.587 176.349 1.00 104.74 356 VAL A CA 1
ATOM 3291 C C . VAL B 2 356 ? 148.223 134.876 176.155 1.00 104.74 356 VAL A C 1
ATOM 3292 O O . VAL B 2 356 ? 149.153 135.420 175.556 1.00 104.74 356 VAL A O 1
ATOM 3296 N N . ASN B 2 357 ? 148.306 133.653 176.683 1.00 105.23 357 ASN A N 1
ATOM 3297 C CA . ASN B 2 357 ? 149.505 132.820 176.595 1.00 105.23 357 ASN A CA 1
ATOM 3298 C C . ASN B 2 357 ? 150.743 133.561 177.085 1.00 105.23 357 ASN A C 1
ATOM 3299 O O . ASN B 2 357 ? 151.829 133.417 176.517 1.00 105.23 357 ASN A O 1
ATOM 3304 N N . ASP B 2 358 ? 150.577 134.361 178.138 1.00 105.46 358 ASP A N 1
ATOM 3305 C CA . ASP B 2 358 ? 151.665 135.147 178.719 1.00 105.46 358 ASP A CA 1
ATOM 3306 C C . ASP B 2 358 ? 152.288 136.092 177.693 1.00 105.46 358 ASP A C 1
ATOM 3307 O O . ASP B 2 358 ? 153.495 136.345 177.706 1.00 105.46 358 ASP A O 1
ATOM 3312 N N . THR B 2 359 ? 151.462 136.616 176.789 1.00 104.76 359 THR A N 1
ATOM 3313 C CA . THR B 2 359 ? 151.897 137.636 175.844 1.00 104.76 359 THR A CA 1
ATOM 3314 C C . THR B 2 359 ? 150.873 138.761 175.830 1.00 104.76 359 THR A C 1
ATOM 3315 O O . THR B 2 359 ? 149.670 138.522 176.005 1.00 104.76 359 THR A O 1
ATOM 3319 N N . ILE B 2 360 ? 151.373 139.987 175.620 1.00 103.59 360 ILE A N 1
ATOM 3320 C CA . ILE B 2 360 ? 150.606 141.225 175.674 1.00 103.59 360 ILE A CA 1
ATOM 3321 C C . ILE B 2 360 ? 150.230 141.630 174.255 1.00 103.59 360 ILE A C 1
ATOM 3322 O O . ILE B 2 360 ? 150.960 141.351 173.299 1.00 103.59 360 ILE A O 1
ATOM 3327 N N . ASP B 2 361 ? 149.082 142.289 174.104 1.00 103.99 361 ASP A N 1
ATOM 3328 C CA . ASP B 2 361 ? 148.665 142.875 172.835 1.00 103.99 361 ASP A CA 1
ATOM 3329 C C . ASP B 2 361 ? 148.495 144.372 173.049 1.00 103.99 361 ASP A C 1
ATOM 3330 O O . ASP B 2 361 ? 147.542 144.806 173.706 1.00 103.99 361 ASP A O 1
ATOM 3335 N N . PHE B 2 362 ? 149.412 145.157 172.495 1.00 100.87 362 PHE A N 1
ATOM 3336 C CA . PHE B 2 362 ? 149.467 146.593 172.724 1.00 100.87 362 PHE A CA 1
ATOM 3337 C C . PHE B 2 362 ? 148.889 147.351 171.538 1.00 100.87 362 PHE A C 1
ATOM 3338 O O . PHE B 2 362 ? 149.108 146.979 170.381 1.00 100.87 362 PHE A O 1
ATOM 3346 N N . GLU B 2 363 ? 148.152 148.418 171.836 1.00 100.22 363 GLU A N 1
ATOM 3347 C CA . GLU B 2 363 ? 147.617 149.320 170.826 1.00 100.22 363 GLU A CA 1
ATOM 3348 C C . GLU B 2 363 ? 147.940 150.748 171.233 1.00 100.22 363 GLU A C 1
ATOM 3349 O O . GLU B 2 363 ? 147.811 151.105 172.408 1.00 100.22 363 GLU A O 1
ATOM 3355 N N . ILE B 2 364 ? 148.369 151.556 170.270 1.00 94.09 364 ILE A N 1
ATOM 3356 C CA . ILE B 2 364 ? 148.703 152.954 170.508 1.00 94.09 364 ILE A CA 1
ATOM 3357 C C . ILE B 2 364 ? 147.624 153.808 169.857 1.00 94.09 364 ILE A C 1
ATOM 3358 O O . ILE B 2 364 ? 147.502 153.844 168.628 1.00 94.09 364 ILE A O 1
ATOM 3363 N N . ARG B 2 365 ? 146.840 154.496 170.680 1.00 93.66 365 ARG A N 1
ATOM 3364 C CA . ARG B 2 365 ? 145.815 155.410 170.197 1.00 93.66 365 ARG A CA 1
ATOM 3365 C C . ARG B 2 365 ? 146.449 156.773 169.950 1.00 93.66 365 ARG A C 1
ATOM 3366 O O . ARG B 2 365 ? 146.908 157.429 170.891 1.00 93.66 365 ARG A O 1
ATOM 3374 N N . ILE B 2 366 ? 146.474 157.196 168.690 1.00 90.20 366 ILE A N 1
ATOM 3375 C CA . ILE B 2 366 ? 147.121 158.439 168.285 1.00 90.20 366 ILE A CA 1
ATOM 3376 C C . ILE B 2 366 ? 146.046 159.397 167.798 1.00 90.20 366 ILE A C 1
ATOM 3377 O O . ILE B 2 366 ? 145.318 159.090 166.844 1.00 90.20 366 ILE A O 1
ATOM 3382 N N . THR B 2 367 ? 145.947 160.553 168.447 1.00 90.35 367 THR A N 1
ATOM 3383 C CA . THR B 2 367 ? 145.068 161.634 168.019 1.00 90.35 367 THR A CA 1
ATOM 3384 C C . THR B 2 367 ? 145.956 162.784 167.564 1.00 90.35 367 THR A C 1
ATOM 3385 O O . THR B 2 367 ? 146.724 163.337 168.358 1.00 90.35 367 THR A O 1
ATOM 3389 N N . GLU B 2 368 ? 145.852 163.137 166.286 1.00 90.10 368 GLU A N 1
ATOM 3390 C CA . GLU B 2 368 ? 146.759 164.093 165.664 1.00 90.10 368 GLU A CA 1
ATOM 3391 C C . GLU B 2 368 ? 146.357 165.540 165.908 1.00 90.10 368 GLU A C 1
ATOM 3392 O O . GLU B 2 368 ? 147.130 166.305 166.495 1.00 90.10 368 GLU A O 1
ATOM 3398 N N . GLY B 2 369 ? 145.168 165.936 165.465 1.00 87.72 369 GLY A N 1
ATOM 3399 C CA . GLY B 2 369 ? 144.714 167.296 165.617 1.00 87.72 369 GLY A CA 1
ATOM 3400 C C . GLY B 2 369 ? 145.281 168.216 164.555 1.00 87.72 369 GLY A C 1
ATOM 3401 O O . GLY B 2 369 ? 146.105 167.818 163.726 1.00 87.72 369 GLY A O 1
ATOM 3402 N N . PRO B 2 370 ? 144.841 169.472 164.560 1.00 79.96 370 PRO A N 1
ATOM 3403 C CA . PRO B 2 370 ? 145.319 170.424 163.554 1.00 79.96 370 PRO A CA 1
ATOM 3404 C C . PRO B 2 370 ? 146.787 170.766 163.742 1.00 79.96 370 PRO A C 1
ATOM 3405 O O . PRO B 2 370 ? 147.340 170.665 164.839 1.00 79.96 370 PRO A O 1
ATOM 3409 N N . ILE B 2 371 ? 147.417 171.180 162.640 1.00 74.76 371 ILE A N 1
ATOM 3410 C CA . ILE B 2 371 ? 148.816 171.586 162.684 1.00 74.76 371 ILE A CA 1
ATOM 3411 C C . ILE B 2 371 ? 148.945 172.933 163.392 1.00 74.76 371 ILE A C 1
ATOM 3412 O O . ILE B 2 371 ? 147.977 173.686 163.550 1.00 74.76 371 ILE A O 1
ATOM 3417 N N . ALA B 2 372 ? 150.163 173.235 163.832 1.00 76.77 372 ALA A N 1
ATOM 3418 C CA . ALA B 2 372 ? 150.443 174.412 164.641 1.00 76.77 372 ALA A CA 1
ATOM 3419 C C . ALA B 2 372 ? 151.361 175.356 163.880 1.00 76.77 372 ALA A C 1
ATOM 3420 O O . ALA B 2 372 ? 152.347 174.920 163.276 1.00 76.77 372 ALA A O 1
ATOM 3422 N N . TYR B 2 373 ? 151.035 176.646 163.916 1.00 75.49 373 TYR A N 1
ATOM 3423 C CA . TYR B 2 373 ? 151.797 177.681 163.238 1.00 75.49 373 TYR A CA 1
ATOM 3424 C C . TYR B 2 373 ? 152.046 178.838 164.194 1.00 75.49 373 TYR A C 1
ATOM 3425 O O . TYR B 2 373 ? 151.145 179.261 164.923 1.00 75.49 373 TYR A O 1
ATOM 3434 N N . PHE B 2 374 ? 153.274 179.349 164.189 1.00 70.15 374 PHE A N 1
ATOM 3435 C CA . PHE B 2 374 ? 153.613 180.543 164.952 1.00 70.15 374 PHE A CA 1
ATOM 3436 C C . PHE B 2 374 ? 152.948 181.741 164.288 1.00 70.15 374 PHE A C 1
ATOM 3437 O O . PHE B 2 374 ? 152.992 181.877 163.061 1.00 70.15 374 PHE A O 1
ATOM 3445 N N . ASN B 2 375 ? 152.334 182.606 165.091 1.00 70.76 375 ASN A N 1
ATOM 3446 C CA . ASN B 2 375 ? 151.598 183.733 164.534 1.00 70.76 375 ASN A CA 1
ATOM 3447 C C . ASN B 2 375 ? 152.011 185.036 165.207 1.00 70.76 375 ASN A C 1
ATOM 3448 O O . ASN B 2 375 ? 151.961 186.101 164.585 1.00 70.76 375 ASN A O 1
ATOM 3453 N N . LYS B 2 376 ? 152.445 184.964 166.462 1.00 70.32 376 LYS A N 1
ATOM 3454 C CA . LYS B 2 376 ? 152.856 186.163 167.181 1.00 70.32 376 LYS A CA 1
ATOM 3455 C C . LYS B 2 376 ? 153.922 185.843 168.218 1.00 70.32 376 LYS A C 1
ATOM 3456 O O . LYS B 2 376 ? 153.602 185.398 169.324 1.00 70.32 376 LYS A O 1
ATOM 3462 N N . ILE B 2 377 ? 155.184 186.074 167.883 1.00 66.82 377 ILE A N 1
ATOM 3463 C CA . ILE B 2 377 ? 156.274 185.829 168.820 1.00 66.82 377 ILE A CA 1
ATOM 3464 C C . ILE B 2 377 ? 156.836 187.168 169.278 1.00 66.82 377 ILE A C 1
ATOM 3465 O O . ILE B 2 377 ? 157.219 188.006 168.456 1.00 66.82 377 ILE A O 1
ATOM 3470 N N . TYR B 2 378 ? 156.875 187.378 170.593 1.00 67.67 378 TYR A N 1
ATOM 3471 C CA . TYR B 2 378 ? 157.395 188.613 171.154 1.00 67.67 378 TYR A CA 1
ATOM 3472 C C . TYR B 2 378 ? 158.134 188.340 172.456 1.00 67.67 378 TYR A C 1
ATOM 3473 O O . TYR B 2 378 ? 157.975 187.292 173.088 1.00 67.67 378 TYR A O 1
ATOM 3482 N N . VAL B 2 379 ? 158.957 189.310 172.845 1.00 67.59 379 VAL A N 1
ATOM 3483 C CA . VAL B 2 379 ? 159.813 189.212 174.021 1.00 67.59 379 VAL A CA 1
ATOM 3484 C C . VAL B 2 379 ? 159.363 190.260 175.028 1.00 67.59 379 VAL A C 1
ATOM 3485 O O . VAL B 2 379 ? 158.913 191.346 174.646 1.00 67.59 379 VAL A O 1
ATOM 3489 N N . THR B 2 380 ? 159.437 189.920 176.311 1.00 70.16 380 THR A N 1
ATOM 3490 C CA . THR B 2 380 ? 158.996 190.793 177.387 1.00 70.16 380 THR A CA 1
ATOM 3491 C C . THR B 2 380 ? 159.943 190.655 178.567 1.00 70.16 380 THR A C 1
ATOM 3492 O O . THR B 2 380 ? 160.229 189.542 179.016 1.00 70.16 380 THR A O 1
ATOM 3496 N N . GLY B 2 381 ? 160.429 191.787 179.065 1.00 71.25 381 GLY A N 1
ATOM 3497 C CA . GLY B 2 381 ? 161.345 191.805 180.191 1.00 71.25 381 GLY A CA 1
ATOM 3498 C C . GLY B 2 381 ? 162.679 192.467 179.922 1.00 71.25 381 GLY A C 1
ATOM 3499 O O . GLY B 2 381 ? 163.532 192.477 180.820 1.00 71.25 381 GLY A O 1
ATOM 3500 N N . ASN B 2 382 ? 162.912 193.025 178.738 1.00 75.89 382 ASN A N 1
ATOM 3501 C CA . ASN B 2 382 ? 164.172 193.687 178.423 1.00 75.89 382 ASN A CA 1
ATOM 3502 C C . ASN B 2 382 ? 164.101 195.129 178.912 1.00 75.89 382 ASN A C 1
ATOM 3503 O O . ASN B 2 382 ? 163.435 195.968 178.299 1.00 75.89 382 ASN A O 1
ATOM 3508 N N . ASP B 2 383 ? 164.790 195.419 180.015 1.00 78.76 383 ASP A N 1
ATOM 3509 C CA . ASP B 2 383 ? 164.775 196.755 180.591 1.00 78.76 383 ASP A CA 1
ATOM 3510 C C . ASP B 2 383 ? 165.980 197.596 180.199 1.00 78.76 383 ASP A C 1
ATOM 3511 O O . ASP B 2 383 ? 165.942 198.818 180.375 1.00 78.76 383 ASP A O 1
ATOM 3516 N N . LYS B 2 384 ? 167.042 196.982 179.678 1.00 79.37 384 LYS A N 1
ATOM 3517 C CA . LYS B 2 384 ? 168.209 197.724 179.226 1.00 79.37 384 LYS A CA 1
ATOM 3518 C C . LYS B 2 384 ? 168.754 197.268 177.881 1.00 79.37 384 LYS A C 1
ATOM 3519 O O . LYS B 2 384 ? 169.602 197.969 177.318 1.00 79.37 384 LYS A O 1
ATOM 3525 N N . THR B 2 385 ? 168.305 196.136 177.349 1.00 77.57 385 THR A N 1
ATOM 3526 C CA . THR B 2 385 ? 168.733 195.656 176.042 1.00 77.57 385 THR A CA 1
ATOM 3527 C C . THR B 2 385 ? 167.643 195.936 175.018 1.00 77.57 385 THR A C 1
ATOM 3528 O O . THR B 2 385 ? 166.463 195.679 175.276 1.00 77.57 385 THR A O 1
ATOM 3532 N N . ASN B 2 386 ? 168.039 196.462 173.864 1.00 74.20 386 ASN A N 1
ATOM 3533 C CA . ASN B 2 386 ? 167.075 196.873 172.860 1.00 74.20 386 ASN A CA 1
ATOM 3534 C C . ASN B 2 386 ? 166.368 195.664 172.254 1.00 74.20 386 ASN A C 1
ATOM 3535 O O . ASN B 2 386 ? 166.820 194.521 172.359 1.00 74.20 386 ASN A O 1
ATOM 3540 N N . ASP B 2 387 ? 165.235 195.940 171.610 1.00 76.92 387 ASP A N 1
ATOM 3541 C CA . ASP B 2 387 ? 164.391 194.868 171.097 1.00 76.92 387 ASP A CA 1
ATOM 3542 C C . ASP B 2 387 ? 164.956 194.249 169.822 1.00 76.92 387 ASP A C 1
ATOM 3543 O O . ASP B 2 387 ? 164.717 193.068 169.549 1.00 76.92 387 ASP A O 1
ATOM 3548 N N . HIS B 2 388 ? 165.715 195.012 169.033 1.00 73.38 388 HIS A N 1
ATOM 3549 C CA . HIS B 2 388 ? 166.211 194.462 167.776 1.00 73.38 388 HIS A CA 1
ATOM 3550 C C . HIS B 2 388 ? 167.377 193.509 167.997 1.00 73.38 388 HIS A C 1
ATOM 3551 O O . HIS B 2 388 ? 167.620 192.630 167.162 1.00 73.38 388 HIS A O 1
ATOM 3558 N N . VAL B 2 389 ? 168.107 193.661 169.102 1.00 72.53 389 VAL A N 1
ATOM 3559 C CA . VAL B 2 389 ? 169.190 192.732 169.410 1.00 72.53 389 VAL A CA 1
ATOM 3560 C C . VAL B 2 389 ? 168.639 191.337 169.671 1.00 72.53 389 VAL A C 1
ATOM 3561 O O . VAL B 2 389 ? 169.183 190.336 169.189 1.00 72.53 389 VAL A O 1
ATOM 3565 N N . ILE B 2 390 ? 167.550 191.248 170.434 1.00 71.59 390 ILE A N 1
ATOM 3566 C CA . ILE B 2 390 ? 166.962 189.958 170.771 1.00 71.59 390 ILE A CA 1
ATOM 3567 C C . ILE B 2 390 ? 166.290 189.274 169.586 1.00 71.59 390 ILE A C 1
ATOM 3568 O O . ILE B 2 390 ? 166.494 188.069 169.383 1.00 71.59 390 ILE A O 1
ATOM 3573 N N . TYR B 2 391 ? 165.519 190.007 168.785 1.00 69.73 391 TYR A N 1
ATOM 3574 C CA . TYR B 2 391 ? 164.660 189.425 167.763 1.00 69.73 391 TYR A CA 1
ATOM 3575 C C . TYR B 2 391 ? 165.437 188.794 166.617 1.00 69.73 391 TYR A C 1
ATOM 3576 O O . TYR B 2 391 ? 164.935 187.861 165.984 1.00 69.73 391 TYR A O 1
ATOM 3585 N N . ARG B 2 392 ? 166.645 189.274 166.335 1.00 73.14 392 ARG A N 1
ATOM 3586 C CA . ARG B 2 392 ? 167.426 188.780 165.213 1.00 73.14 392 ARG A CA 1
ATOM 3587 C C . ARG B 2 392 ? 168.245 187.546 165.552 1.00 73.14 392 ARG A C 1
ATOM 3588 O O . ARG B 2 392 ? 168.956 187.035 164.679 1.00 73.14 392 ARG A O 1
ATOM 3596 N N . GLU B 2 393 ? 168.169 187.053 166.785 1.00 76.22 393 GLU A N 1
ATOM 3597 C CA . GLU B 2 393 ? 168.862 185.830 167.160 1.00 76.22 393 GLU A CA 1
ATOM 3598 C C . GLU B 2 393 ? 167.867 184.810 167.692 1.00 76.22 393 GLU A C 1
ATOM 3599 O O . GLU B 2 393 ? 168.150 184.100 168.661 1.00 76.22 393 GLU A O 1
ATOM 3605 N N . LEU B 2 394 ? 166.698 184.737 167.065 1.00 75.98 394 LEU A N 1
ATOM 3606 C CA . LEU B 2 394 ? 165.653 183.808 167.459 1.00 75.98 394 LEU A CA 1
ATOM 3607 C C . LEU B 2 394 ? 165.350 182.869 166.301 1.00 75.98 394 LEU A C 1
ATOM 3608 O O . LEU B 2 394 ? 165.166 183.303 165.161 1.00 75.98 394 LEU A O 1
ATOM 3613 N N . ARG B 2 395 ? 165.301 181.575 166.607 1.00 80.56 395 ARG A N 1
ATOM 3614 C CA . ARG B 2 395 ? 165.013 180.550 165.614 1.00 80.56 395 ARG A CA 1
ATOM 3615 C C . ARG B 2 395 ? 163.532 180.227 165.516 1.00 80.56 395 ARG A C 1
ATOM 3616 O O . ARG B 2 395 ? 163.156 179.334 164.750 1.00 80.56 395 ARG A O 1
ATOM 3624 N N . THR B 2 396 ? 162.685 180.920 166.268 1.00 76.86 396 THR A N 1
ATOM 3625 C CA . THR B 2 396 ? 161.239 180.814 166.130 1.00 76.86 396 THR A CA 1
ATOM 3626 C C . THR B 2 396 ? 160.753 182.047 165.378 1.00 76.86 396 THR A C 1
ATOM 3627 O O . THR B 2 396 ? 160.893 183.173 165.863 1.00 76.86 396 THR A O 1
ATOM 3631 N N . LYS B 2 397 ? 160.193 181.834 164.190 1.00 71.50 397 LYS A N 1
ATOM 3632 C CA . LYS B 2 397 ? 159.801 182.941 163.343 1.00 71.50 397 LYS A CA 1
ATOM 3633 C C . LYS B 2 397 ? 158.355 182.781 162.897 1.00 71.50 397 LYS A C 1
ATOM 3634 O O . LYS B 2 397 ? 157.899 181.654 162.676 1.00 71.50 397 LYS A O 1
ATOM 3640 N N . PRO B 2 398 ? 157.609 183.875 162.772 1.00 68.62 398 PRO A N 1
ATOM 3641 C CA . PRO B 2 398 ? 156.209 183.767 162.348 1.00 68.62 398 PRO A CA 1
ATOM 3642 C C . PRO B 2 398 ? 156.100 183.162 160.958 1.00 68.62 398 PRO A C 1
ATOM 3643 O O . PRO B 2 398 ? 156.923 183.428 160.079 1.00 68.62 398 PRO A O 1
ATOM 3647 N N . GLY B 2 399 ? 155.071 182.345 160.763 1.00 71.51 399 GLY A N 1
ATOM 3648 C CA . GLY B 2 399 ? 154.845 181.653 159.518 1.00 71.51 399 GLY A CA 1
ATOM 3649 C C . GLY B 2 399 ? 155.437 180.261 159.455 1.00 71.51 399 GLY A C 1
ATOM 3650 O O . GLY B 2 399 ? 155.014 179.462 158.612 1.00 71.51 399 GLY A O 1
ATOM 3651 N N . ASN B 2 400 ? 156.399 179.951 160.320 1.00 74.08 400 ASN A N 1
ATOM 3652 C CA . ASN B 2 400 ? 156.930 178.602 160.419 1.00 74.08 400 ASN A CA 1
ATOM 3653 C C . ASN B 2 400 ? 155.944 177.699 161.156 1.00 74.08 400 ASN A C 1
ATOM 3654 O O . ASN B 2 400 ? 154.954 178.150 161.738 1.00 74.08 400 ASN A O 1
ATOM 3659 N N . LYS B 2 401 ? 156.222 176.402 161.131 1.00 77.84 401 LYS A N 1
ATOM 3660 C CA . LYS B 2 401 ? 155.465 175.426 161.897 1.00 77.84 401 LYS A CA 1
ATOM 3661 C C . LYS B 2 401 ? 156.139 175.199 163.242 1.00 77.84 401 LYS A C 1
ATOM 3662 O O . LYS B 2 401 ? 157.353 175.367 163.383 1.00 77.84 401 LYS A O 1
ATOM 3668 N N . TYR B 2 402 ? 155.334 174.826 164.233 1.00 80.84 402 TYR A N 1
ATOM 3669 C CA . TYR B 2 402 ? 155.839 174.631 165.585 1.00 80.84 402 TYR A CA 1
ATOM 3670 C C . TYR B 2 402 ? 156.927 173.565 165.607 1.00 80.84 402 TYR A C 1
ATOM 3671 O O . TYR B 2 402 ? 156.834 172.543 164.924 1.00 80.84 402 TYR A O 1
ATOM 3680 N N . SER B 2 403 ? 157.977 173.825 166.381 1.00 81.89 403 SER A N 1
ATOM 3681 C CA . SER B 2 403 ? 159.046 172.849 166.579 1.00 81.89 403 SER A CA 1
ATOM 3682 C C . SER B 2 403 ? 159.614 173.077 167.977 1.00 81.89 403 SER A C 1
ATOM 3683 O O . SER B 2 403 ? 160.225 174.117 168.237 1.00 81.89 403 SER A O 1
ATOM 3686 N N . LYS B 2 404 ? 159.403 172.104 168.868 1.00 84.93 404 LYS A N 1
ATOM 3687 C CA . LYS B 2 404 ? 159.942 172.211 170.220 1.00 84.93 404 LYS A CA 1
ATOM 3688 C C . LYS B 2 404 ? 161.463 172.233 170.212 1.00 84.93 404 LYS A C 1
ATOM 3689 O O . LYS B 2 404 ? 162.083 172.927 171.030 1.00 84.93 404 LYS A O 1
ATOM 3695 N N . GLU B 2 405 ? 162.083 171.477 169.306 1.00 84.55 405 GLU A N 1
ATOM 3696 C CA . GLU B 2 405 ? 163.529 171.512 169.155 1.00 84.55 405 GLU A CA 1
ATOM 3697 C C . GLU B 2 405 ? 164.038 172.885 168.745 1.00 84.55 405 GLU A C 1
ATOM 3698 O O . GLU B 2 405 ? 165.159 173.246 169.116 1.00 84.55 405 GLU A O 1
ATOM 3704 N N . GLU B 2 406 ? 163.247 173.653 167.995 1.00 84.13 406 GLU A N 1
ATOM 3705 C CA . GLU B 2 406 ? 163.625 175.026 167.686 1.00 84.13 406 GLU A CA 1
ATOM 3706 C C . GLU B 2 406 ? 163.507 175.915 168.917 1.00 84.13 406 GLU A C 1
ATOM 3707 O O . GLU B 2 406 ? 164.334 176.809 169.129 1.00 84.13 406 GLU A O 1
ATOM 3713 N N . LEU B 2 407 ? 162.485 175.679 169.742 1.00 79.61 407 LEU A N 1
ATOM 3714 C CA . LEU B 2 407 ? 162.332 176.409 170.993 1.00 79.61 407 LEU A CA 1
ATOM 3715 C C . LEU B 2 407 ? 163.490 176.178 171.953 1.00 79.61 407 LEU A C 1
ATOM 3716 O O . LEU B 2 407 ? 163.980 177.143 172.554 1.00 79.61 407 LEU A O 1
ATOM 3721 N N . VAL B 2 408 ? 163.944 174.937 172.105 1.00 81.61 408 VAL A N 1
ATOM 3722 C CA . VAL B 2 408 ? 165.066 174.643 172.989 1.00 81.61 408 VAL A CA 1
ATOM 3723 C C . VAL B 2 408 ? 166.310 175.342 172.459 1.00 81.61 408 VAL A C 1
ATOM 3724 O O . VAL B 2 408 ? 167.082 175.935 173.225 1.00 81.61 408 VAL A O 1
ATOM 3728 N N . ARG B 2 409 ? 166.505 175.286 171.140 1.00 82.37 409 ARG A N 1
ATOM 3729 C CA . ARG B 2 409 ? 167.678 175.910 170.539 1.00 82.37 409 ARG A CA 1
ATOM 3730 C C . ARG B 2 409 ? 167.676 177.420 170.736 1.00 82.37 409 ARG A C 1
ATOM 3731 O O . ARG B 2 409 ? 168.720 178.008 171.037 1.00 82.37 409 ARG A O 1
ATOM 3739 N N . THR B 2 410 ? 166.523 178.073 170.569 1.00 80.64 410 THR A N 1
ATOM 3740 C CA . THR B 2 410 ? 166.506 179.525 170.728 1.00 80.64 410 THR A CA 1
ATOM 3741 C C . THR B 2 410 ? 166.630 179.919 172.194 1.00 80.64 410 THR A C 1
ATOM 3742 O O . THR B 2 410 ? 167.214 180.963 172.510 1.00 80.64 410 THR A O 1
ATOM 3746 N N . ILE B 2 411 ? 166.111 179.093 173.107 1.00 79.89 411 ILE A N 1
ATOM 3747 C CA . ILE B 2 411 ? 166.342 179.335 174.529 1.00 79.89 411 ILE A CA 1
ATOM 3748 C C . ILE B 2 411 ? 167.834 179.292 174.827 1.00 79.89 411 ILE A C 1
ATOM 3749 O O . ILE B 2 411 ? 168.381 180.169 175.510 1.00 79.89 411 ILE A O 1
ATOM 3754 N N . ARG B 2 412 ? 168.517 178.273 174.303 1.00 82.62 412 ARG A N 1
ATOM 3755 C CA . ARG B 2 412 ? 169.951 178.150 174.531 1.00 82.62 412 ARG A CA 1
ATOM 3756 C C . ARG B 2 412 ? 170.712 179.309 173.901 1.00 82.62 412 ARG A C 1
ATOM 3757 O O . ARG B 2 412 ? 171.674 179.817 174.486 1.00 82.62 412 ARG A O 1
ATOM 3765 N N . GLU B 2 413 ? 170.297 179.743 172.710 1.00 82.98 413 GLU A N 1
ATOM 3766 C CA . GLU B 2 413 ? 170.967 180.861 172.053 1.00 82.98 413 GLU A CA 1
ATOM 3767 C C . GLU B 2 413 ? 170.802 182.151 172.848 1.00 82.98 413 GLU A C 1
ATOM 3768 O O . GLU B 2 413 ? 171.768 182.904 173.034 1.00 82.98 413 GLU A O 1
ATOM 3774 N N . ILE B 2 414 ? 169.586 182.420 173.331 1.00 79.87 414 ILE A N 1
ATOM 3775 C CA . ILE B 2 414 ? 169.350 183.607 174.147 1.00 79.87 414 ILE A CA 1
ATOM 3776 C C . ILE B 2 414 ? 170.190 183.552 175.415 1.00 79.87 414 ILE A C 1
ATOM 3777 O O . ILE B 2 414 ? 170.807 184.547 175.813 1.00 79.87 414 ILE A O 1
ATOM 3782 N N . GLY B 2 415 ? 170.233 182.388 176.066 1.00 82.68 415 GLY A N 1
ATOM 3783 C CA . GLY B 2 415 ? 171.047 182.256 177.262 1.00 82.68 415 GLY A CA 1
ATOM 3784 C C . GLY B 2 415 ? 172.525 182.460 176.990 1.00 82.68 415 GLY A C 1
ATOM 3785 O O . GLY B 2 415 ? 173.236 183.068 177.794 1.00 82.68 415 GLY A O 1
ATOM 3786 N N . GLN B 2 416 ? 173.007 181.959 175.853 1.00 84.74 416 GLN A N 1
ATOM 3787 C CA . GLN B 2 416 ? 174.417 182.061 175.507 1.00 84.74 416 GLN A CA 1
ATOM 3788 C C . GLN B 2 416 ? 174.787 183.406 174.902 1.00 84.74 416 GLN A C 1
ATOM 3789 O O . GLN B 2 416 ? 175.974 183.643 174.650 1.00 84.74 416 GLN A O 1
ATOM 3795 N N . LEU B 2 417 ? 173.809 184.277 174.642 1.00 81.18 417 LEU A N 1
ATOM 3796 C CA . LEU B 2 417 ? 174.121 185.617 174.155 1.00 81.18 417 LEU A CA 1
ATOM 3797 C C . LEU B 2 417 ? 175.048 186.354 175.113 1.00 81.18 417 LEU A C 1
ATOM 3798 O O . LEU B 2 417 ? 176.078 186.901 174.703 1.00 81.18 417 LEU A O 1
ATOM 3803 N N . GLY B 2 418 ? 174.703 186.371 176.396 1.00 81.80 418 GLY A N 1
ATOM 3804 C CA . GLY B 2 418 ? 175.511 187.042 177.400 1.00 81.80 418 GLY A CA 1
ATOM 3805 C C . GLY B 2 418 ? 174.849 188.224 178.078 1.00 81.80 418 GLY A C 1
ATOM 3806 O O . GLY B 2 418 ? 175.504 188.886 178.895 1.00 81.80 418 GLY A O 1
ATOM 3807 N N . PHE B 2 419 ? 173.588 188.538 177.790 1.00 81.77 419 PHE A N 1
ATOM 3808 C CA . PHE B 2 419 ? 172.899 189.639 178.446 1.00 81.77 419 PHE A CA 1
ATOM 3809 C C . PHE B 2 419 ? 171.784 189.175 179.370 1.00 81.77 419 PHE A C 1
ATOM 3810 O O . PHE B 2 419 ? 171.228 189.998 180.105 1.00 81.77 419 PHE A O 1
ATOM 3818 N N . PHE B 2 420 ? 171.440 187.892 179.358 1.00 81.67 420 PHE A N 1
ATOM 3819 C CA . PHE B 2 420 ? 170.343 187.383 180.164 1.00 81.67 420 PHE A CA 1
ATOM 3820 C C . PHE B 2 420 ? 170.791 186.144 180.924 1.00 81.67 420 PHE A C 1
ATOM 3821 O O . PHE B 2 420 ? 171.601 185.354 180.433 1.00 81.67 420 PHE A O 1
ATOM 3829 N N . ASP B 2 421 ? 170.260 185.987 182.131 1.00 86.01 421 ASP A N 1
ATOM 3830 C CA . ASP B 2 421 ? 170.638 184.856 182.971 1.00 86.01 421 ASP A CA 1
ATOM 3831 C C . ASP B 2 421 ? 170.047 183.575 182.394 1.00 86.01 421 ASP A C 1
ATOM 3832 O O . ASP B 2 421 ? 168.855 183.543 182.066 1.00 86.01 421 ASP A O 1
ATOM 3837 N N . PRO B 2 422 ? 170.838 182.509 182.250 1.00 86.17 422 PRO A N 1
ATOM 3838 C CA . PRO B 2 422 ? 170.347 181.318 181.537 1.00 86.17 422 PRO A CA 1
ATOM 3839 C C . PRO B 2 422 ? 169.155 180.642 182.190 1.00 86.17 422 PRO A C 1
ATOM 3840 O O . PRO B 2 422 ? 168.450 179.884 181.513 1.00 86.17 422 PRO A O 1
ATOM 3844 N N . GLU B 2 423 ? 168.904 180.880 183.473 1.00 86.64 423 GLU A N 1
ATOM 3845 C CA . GLU B 2 423 ? 167.802 180.235 184.175 1.00 86.64 423 GLU A CA 1
ATOM 3846 C C . GLU B 2 423 ? 166.525 181.067 184.196 1.00 86.64 423 GLU A C 1
ATOM 3847 O O . GLU B 2 423 ? 165.544 180.644 184.815 1.00 86.64 423 GLU A O 1
ATOM 3853 N N . SER B 2 424 ? 166.504 182.227 183.541 1.00 82.96 424 SER A N 1
ATOM 3854 C CA . SER B 2 424 ? 165.332 183.094 183.565 1.00 82.96 424 SER A CA 1
ATOM 3855 C C . SER B 2 424 ? 164.462 182.990 182.321 1.00 82.96 424 SER A C 1
ATOM 3856 O O . SER B 2 424 ? 163.277 183.334 182.384 1.00 82.96 424 SER A O 1
ATOM 3859 N N . ILE B 2 425 ? 165.011 182.535 181.194 1.00 76.80 425 ILE A N 1
ATOM 3860 C CA . ILE B 2 425 ? 164.228 182.463 179.965 1.00 76.80 425 ILE A CA 1
ATOM 3861 C C . ILE B 2 425 ? 163.136 181.420 180.133 1.00 76.80 425 ILE A C 1
ATOM 3862 O O . ILE B 2 425 ? 163.413 180.248 180.420 1.00 76.80 425 ILE A O 1
ATOM 3867 N N . LYS B 2 426 ? 161.890 181.838 179.953 1.00 75.48 426 LYS A N 1
ATOM 3868 C CA . LYS B 2 426 ? 160.754 180.954 180.164 1.00 75.48 426 LYS A CA 1
ATOM 3869 C C . LYS B 2 426 ? 159.653 181.252 179.155 1.00 75.48 426 LYS A C 1
ATOM 3870 O O . LYS B 2 426 ? 158.841 182.160 179.373 1.00 75.48 426 LYS A O 1
ATOM 3876 N N . PRO B 2 427 ? 159.595 180.523 178.045 1.00 71.52 427 PRO A N 1
ATOM 3877 C CA . PRO B 2 427 ? 158.503 180.721 177.090 1.00 71.52 427 PRO A CA 1
ATOM 3878 C C . PRO B 2 427 ? 157.156 180.384 177.700 1.00 71.52 427 PRO A C 1
ATOM 3879 O O . PRO B 2 427 ? 157.044 179.556 178.606 1.00 71.52 427 PRO A O 1
ATOM 3883 N N . GLU B 2 428 ? 156.122 181.046 177.188 1.00 74.49 428 GLU A N 1
ATOM 3884 C CA . GLU B 2 428 ? 154.768 180.862 177.702 1.00 74.49 428 GLU A CA 1
ATOM 3885 C C . GLU B 2 428 ? 153.820 180.862 176.508 1.00 74.49 428 GLU A C 1
ATOM 3886 O O . GLU B 2 428 ? 153.560 181.915 175.919 1.00 74.49 428 GLU A O 1
ATOM 3892 N N . PHE B 2 429 ? 153.316 179.684 176.160 1.00 75.76 429 PHE A N 1
ATOM 3893 C CA . PHE B 2 429 ? 152.374 179.562 175.057 1.00 75.76 429 PHE A CA 1
ATOM 3894 C C . PHE B 2 429 ? 151.111 180.350 175.367 1.00 75.76 429 PHE A C 1
ATOM 3895 O O . PHE B 2 429 ? 150.407 180.056 176.338 1.00 75.76 429 PHE A O 1
ATOM 3903 N N . ARG B 2 430 ? 150.822 181.348 174.540 1.00 76.25 430 ARG A N 1
ATOM 3904 C CA . ARG B 2 430 ? 149.683 182.225 174.747 1.00 76.25 430 ARG A CA 1
ATOM 3905 C C . ARG B 2 430 ? 148.801 182.227 173.508 1.00 76.25 430 ARG A C 1
ATOM 3906 O O . ARG B 2 430 ? 149.281 182.061 172.384 1.00 76.25 430 ARG A O 1
ATOM 3914 N N . ASN B 2 431 ? 147.501 182.413 173.735 1.00 78.50 431 ASN A N 1
ATOM 3915 C CA . ASN B 2 431 ? 146.499 182.452 172.672 1.00 78.50 431 ASN A CA 1
ATOM 3916 C C . ASN B 2 431 ? 146.526 181.191 171.815 1.00 78.50 431 ASN A C 1
ATOM 3917 O O . ASN B 2 431 ? 146.368 181.256 170.594 1.00 78.50 431 ASN A O 1
ATOM 3922 N N . VAL B 2 432 ? 146.728 180.036 172.444 1.00 78.08 432 VAL A N 1
ATOM 3923 C CA . VAL B 2 432 ? 146.717 178.768 171.723 1.00 78.08 432 VAL A CA 1
ATOM 3924 C C . VAL B 2 432 ? 145.289 178.503 171.253 1.00 78.08 432 VAL A C 1
ATOM 3925 O O . VAL B 2 432 ? 144.380 178.310 172.064 1.00 78.08 432 VAL A O 1
ATOM 3929 N N . ASP B 2 433 ? 145.087 178.508 169.941 1.00 82.98 433 ASP A N 1
ATOM 3930 C CA . ASP B 2 433 ? 143.758 178.349 169.366 1.00 82.98 433 ASP A CA 1
ATOM 3931 C C . ASP B 2 433 ? 143.740 177.040 168.592 1.00 82.98 433 ASP A C 1
ATOM 3932 O O . ASP B 2 433 ? 144.469 176.906 167.597 1.00 82.98 433 ASP A O 1
ATOM 3937 N N . PRO B 2 434 ? 142.941 176.051 168.999 1.00 84.14 434 PRO A N 1
ATOM 3938 C CA . PRO B 2 434 ? 142.981 174.739 168.344 1.00 84.14 434 PRO A CA 1
ATOM 3939 C C . PRO B 2 434 ? 142.198 174.656 167.045 1.00 84.14 434 PRO A C 1
ATOM 3940 O O . PRO B 2 434 ? 142.181 173.588 166.425 1.00 84.14 434 PRO A O 1
ATOM 3944 N N . ALA B 2 435 ? 141.549 175.737 166.617 1.00 83.44 435 ALA A N 1
ATOM 3945 C CA . ALA B 2 435 ? 140.753 175.721 165.394 1.00 83.44 435 ALA A CA 1
ATOM 3946 C C . ALA B 2 435 ? 141.572 176.156 164.181 1.00 83.44 435 ALA A C 1
ATOM 3947 O O . ALA B 2 435 ? 141.688 175.411 163.203 1.00 83.44 435 ALA A O 1
ATOM 3949 N N . ALA B 2 436 ? 142.143 177.358 164.232 1.00 83.51 436 ALA A N 1
ATOM 3950 C CA . ALA B 2 436 ? 142.888 177.900 163.105 1.00 83.51 436 ALA A CA 1
ATOM 3951 C C . ALA B 2 436 ? 144.366 177.537 163.128 1.00 83.51 436 ALA A C 1
ATOM 3952 O O . ALA B 2 436 ? 145.082 177.866 162.177 1.00 83.51 436 ALA A O 1
ATOM 3954 N N . GLY B 2 437 ? 144.838 176.874 164.178 1.00 79.80 437 GLY A N 1
ATOM 3955 C CA . GLY B 2 437 ? 146.230 176.481 164.257 1.00 79.80 437 GLY A CA 1
ATOM 3956 C C . GLY B 2 437 ? 147.183 177.646 164.423 1.00 79.80 437 GLY A C 1
ATOM 3957 O O . GLY B 2 437 ? 148.050 177.871 163.574 1.00 79.80 437 GLY A O 1
ATOM 3958 N N . THR B 2 438 ? 147.033 178.397 165.512 1.00 78.04 438 THR A N 1
ATOM 3959 C CA . THR B 2 438 ? 147.921 179.510 165.818 1.00 78.04 438 THR A CA 1
ATOM 3960 C C . THR B 2 438 ? 148.419 179.370 167.246 1.00 78.04 438 THR A C 1
ATOM 3961 O O . THR B 2 438 ? 147.639 179.057 168.150 1.00 78.04 438 THR A O 1
ATOM 3965 N N . VAL B 2 439 ? 149.715 179.586 167.443 1.00 73.53 439 VAL A N 1
ATOM 3966 C CA . VAL B 2 439 ? 150.323 179.632 168.765 1.00 73.53 439 VAL A CA 1
ATOM 3967 C C . VAL B 2 439 ? 151.204 180.869 168.850 1.00 73.53 439 VAL A C 1
ATOM 3968 O O . VAL B 2 439 ? 152.057 181.100 167.986 1.00 73.53 439 VAL A O 1
ATOM 3972 N N . ASP B 2 440 ? 150.985 181.676 169.887 1.00 75.34 440 ASP A N 1
ATOM 3973 C CA . ASP B 2 440 ? 151.689 182.945 170.079 1.00 75.34 440 ASP A CA 1
ATOM 3974 C C . ASP B 2 440 ? 152.631 182.774 171.265 1.00 75.34 440 ASP A C 1
ATOM 3975 O O . ASP B 2 440 ? 152.188 182.566 172.396 1.00 75.34 440 ASP A O 1
ATOM 3980 N N . ILE B 2 441 ? 153.935 182.869 171.005 1.00 71.35 441 ILE A N 1
ATOM 3981 C CA . ILE B 2 441 ? 154.908 182.597 172.048 1.00 71.35 441 ILE A CA 1
ATOM 3982 C C . ILE B 2 441 ? 155.449 183.905 172.623 1.00 71.35 441 ILE A C 1
ATOM 3983 O O . ILE B 2 441 ? 155.687 184.881 171.901 1.00 71.35 441 ILE A O 1
ATOM 3988 N N . GLU B 2 442 ? 155.641 183.925 173.953 1.00 72.70 442 GLU A N 1
ATOM 3989 C CA . GLU B 2 442 ? 156.094 185.105 174.684 1.00 72.70 442 GLU A CA 1
ATOM 3990 C C . GLU B 2 442 ? 157.325 184.727 175.512 1.00 72.70 442 GLU A C 1
ATOM 3991 O O . GLU B 2 442 ? 157.261 183.976 176.482 1.00 72.70 442 GLU A O 1
ATOM 3997 N N . TYR B 2 443 ? 158.480 185.258 175.118 1.00 72.70 443 TYR A N 1
ATOM 3998 C CA . TYR B 2 443 ? 159.713 184.982 175.843 1.00 72.70 443 TYR A CA 1
ATOM 3999 C C . TYR B 2 443 ? 159.881 185.942 177.011 1.00 72.70 443 TYR A C 1
ATOM 4000 O O . TYR B 2 443 ? 160.074 187.144 176.807 1.00 72.70 443 TYR A O 1
ATOM 4009 N N . GLN B 2 444 ? 159.828 185.425 178.234 1.00 73.97 444 GLN A N 1
ATOM 4010 C CA . GLN B 2 444 ? 160.012 186.230 179.433 1.00 73.97 444 GLN A CA 1
ATOM 4011 C C . GLN B 2 444 ? 161.479 186.203 179.834 1.00 73.97 444 GLN A C 1
ATOM 4012 O O . GLN B 2 444 ? 162.025 185.138 180.140 1.00 73.97 444 GLN A O 1
ATOM 4018 N N . LEU B 2 445 ? 162.109 187.372 179.832 1.00 74.45 445 LEU A N 1
ATOM 4019 C CA . LEU B 2 445 ? 163.544 187.492 180.025 1.00 74.45 445 LEU A CA 1
ATOM 4020 C C . LEU B 2 445 ? 163.840 188.377 181.226 1.00 74.45 445 LEU A C 1
ATOM 4021 O O . LEU B 2 445 ? 163.105 189.325 181.515 1.00 74.45 445 LEU A O 1
ATOM 4026 N N . VAL B 2 446 ? 164.926 188.055 181.925 1.00 79.40 446 VAL A N 1
ATOM 4027 C CA . VAL B 2 446 ? 165.418 188.849 183.044 1.00 79.40 446 VAL A CA 1
ATOM 4028 C C . VAL B 2 446 ? 166.892 189.144 182.806 1.00 79.40 446 VAL A C 1
ATOM 4029 O O . VAL B 2 446 ? 167.674 188.230 182.525 1.00 79.40 446 VAL A O 1
ATOM 4033 N N . GLU B 2 447 ? 167.266 190.415 182.915 1.00 81.01 447 GLU A N 1
ATOM 4034 C CA . GLU B 2 447 ? 168.639 190.832 182.672 1.00 81.01 447 GLU A CA 1
ATOM 4035 C C . GLU B 2 447 ? 169.545 190.408 183.819 1.00 81.01 447 GLU A C 1
ATOM 4036 O O . GLU B 2 447 ? 169.111 190.273 184.966 1.00 81.01 447 GLU A O 1
ATOM 4042 N N . LYS B 2 448 ? 170.822 190.199 183.499 1.00 82.88 448 LYS A N 1
ATOM 4043 C CA . LYS B 2 448 ? 171.794 189.709 184.467 1.00 82.88 448 LYS A CA 1
ATOM 4044 C C . LYS B 2 448 ? 172.888 190.727 184.764 1.00 82.88 448 LYS A C 1
ATOM 4045 O O . LYS B 2 448 ? 173.095 191.087 185.926 1.00 82.88 448 LYS A O 1
ATOM 4051 N N . GLY B 2 449 ? 173.596 191.205 183.746 1.00 79.09 449 GLY A N 1
ATOM 4052 C CA . GLY B 2 449 ? 174.691 192.127 183.974 1.00 79.09 449 GLY A CA 1
ATOM 4053 C C . GLY B 2 449 ? 175.610 192.276 182.780 1.00 79.09 449 GLY A C 1
ATOM 4054 O O . GLY B 2 449 ? 175.640 191.411 181.900 1.00 79.09 449 GLY A O 1
ATOM 4055 N N . SER B 2 450 ? 176.366 193.372 182.737 1.00 80.05 450 SER A N 1
ATOM 4056 C CA . SER B 2 450 ? 177.238 193.648 181.602 1.00 80.05 450 SER A CA 1
ATOM 4057 C C . SER B 2 450 ? 178.707 193.449 181.955 1.00 80.05 450 SER A C 1
ATOM 4058 O O . SER B 2 450 ? 179.430 192.745 181.243 1.00 80.05 450 SER A O 1
ATOM 4061 N N . SER B 2 451 ? 179.157 194.067 183.046 1.00 78.41 451 SER A N 1
ATOM 4062 C CA . SER B 2 451 ? 180.570 194.061 183.406 1.00 78.41 451 SER A CA 1
ATOM 4063 C C . SER B 2 451 ? 181.060 192.662 183.749 1.00 78.41 451 SER A C 1
ATOM 4064 O O . SER B 2 451 ? 180.306 191.847 184.289 1.00 78.41 451 SER A O 1
ATOM 4067 N N . GLN B 2 452 ? 182.324 192.379 183.441 1.00 79.92 452 GLN A N 1
ATOM 4068 C CA . GLN B 2 452 ? 182.911 191.072 183.705 1.00 79.92 452 GLN A CA 1
ATOM 4069 C C . GLN B 2 452 ? 184.431 191.163 183.667 1.00 79.92 452 GLN A C 1
ATOM 4070 O O . GLN B 2 452 ? 184.995 191.808 182.777 1.00 79.92 452 GLN A O 1
ATOM 4076 N N . VAL B 2 453 ? 185.103 190.525 184.621 1.00 76.91 453 VAL A N 1
ATOM 4077 C CA . VAL B 2 453 ? 186.552 190.605 184.763 1.00 76.91 453 VAL A CA 1
ATOM 4078 C C . VAL B 2 453 ? 187.151 189.248 184.419 1.00 76.91 453 VAL A C 1
ATOM 4079 O O . VAL B 2 453 ? 186.695 188.215 184.924 1.00 76.91 453 VAL A O 1
ATOM 4083 N N . GLU B 2 454 ? 188.168 189.253 183.562 1.00 78.02 454 GLU A N 1
ATOM 4084 C CA . GLU B 2 454 ? 188.818 188.042 183.085 1.00 78.02 454 GLU A CA 1
ATOM 4085 C C . GLU B 2 454 ? 190.257 187.987 183.580 1.00 78.02 454 GLU A C 1
ATOM 4086 O O . GLU B 2 454 ? 190.905 189.013 183.800 1.00 78.02 454 GLU A O 1
ATOM 4092 N N . LEU B 2 455 ? 190.757 186.764 183.759 1.00 74.90 455 LEU A N 1
ATOM 4093 C CA . LEU B 2 455 ? 192.103 186.571 184.284 1.00 74.90 455 LEU A CA 1
ATOM 4094 C C . LEU B 2 455 ? 192.847 185.454 183.560 1.00 74.90 455 LEU A C 1
ATOM 4095 O O . LEU B 2 455 ? 193.542 184.657 184.197 1.00 74.90 455 LEU A O 1
ATOM 4100 N N . GLN B 2 456 ? 192.710 185.385 182.239 1.00 79.31 456 GLN A N 1
ATOM 4101 C CA . GLN B 2 456 ? 193.371 184.347 181.462 1.00 79.31 456 GLN A CA 1
ATOM 4102 C C . GLN B 2 456 ? 194.891 184.494 181.555 1.00 79.31 456 GLN A C 1
ATOM 4103 O O . GLN B 2 456 ? 195.433 185.597 181.611 1.00 79.31 456 GLN A O 1
ATOM 4109 N N . GLY B 2 457 ? 195.581 183.358 181.575 1.00 78.29 457 GLY A N 1
ATOM 4110 C CA . GLY B 2 457 ? 197.025 183.331 181.601 1.00 78.29 457 GLY A CA 1
ATOM 4111 C C . GLY B 2 457 ? 197.524 182.058 182.245 1.00 78.29 457 GLY A C 1
ATOM 4112 O O . GLY B 2 457 ? 196.841 181.036 182.239 1.00 78.29 457 GLY A O 1
ATOM 4113 N N . GLY B 2 458 ? 198.732 182.119 182.802 1.00 77.67 458 GLY A N 1
ATOM 4114 C CA . GLY B 2 458 ? 199.283 180.957 183.468 1.00 77.67 458 GLY A CA 1
ATOM 4115 C C . GLY B 2 458 ? 200.691 181.087 184.013 1.00 77.67 458 GLY A C 1
ATOM 4116 O O . GLY B 2 458 ? 201.507 181.864 183.509 1.00 77.67 458 GLY A O 1
ATOM 4117 N N . TYR B 2 459 ? 200.972 180.314 185.057 1.00 80.09 459 TYR A N 1
ATOM 4118 C CA . TYR B 2 459 ? 202.299 180.155 185.635 1.00 80.09 459 TYR A CA 1
ATOM 4119 C C . TYR B 2 459 ? 203.008 179.007 184.915 1.00 80.09 459 TYR A C 1
ATOM 4120 O O . TYR B 2 459 ? 202.624 178.628 183.806 1.00 80.09 459 TYR A O 1
ATOM 4129 N N . GLY B 2 460 ? 204.052 178.449 185.521 1.00 77.85 460 GLY A N 1
ATOM 4130 C CA . GLY B 2 460 ? 204.776 177.378 184.868 1.00 77.85 460 GLY A CA 1
ATOM 4131 C C . GLY B 2 460 ? 206.280 177.523 184.804 1.00 77.85 460 GLY A C 1
ATOM 4132 O O . GLY B 2 460 ? 206.923 177.008 183.884 1.00 77.85 460 GLY A O 1
ATOM 4133 N N . GLY B 2 461 ? 206.854 178.223 185.774 1.00 79.67 461 GLY A N 1
ATOM 4134 C CA . GLY B 2 461 ? 208.295 178.355 185.901 1.00 79.67 461 GLY A CA 1
ATOM 4135 C C . GLY B 2 461 ? 208.835 179.598 185.244 1.00 79.67 461 GLY A C 1
ATOM 4136 O O . GLY B 2 461 ? 209.749 180.235 185.769 1.00 79.67 461 GLY A O 1
ATOM 4137 N N . GLY B 2 462 ? 208.283 179.956 184.091 1.00 77.86 462 GLY A N 1
ATOM 4138 C CA . GLY B 2 462 ? 208.591 181.231 183.487 1.00 77.86 462 GLY A CA 1
ATOM 4139 C C . GLY B 2 462 ? 208.049 182.357 184.336 1.00 77.86 462 GLY A C 1
ATOM 4140 O O . GLY B 2 462 ? 208.807 183.175 184.866 1.00 77.86 462 GLY A O 1
ATOM 4141 N N . GLY B 2 463 ? 206.733 182.402 184.473 1.00 76.09 463 GLY A N 1
ATOM 4142 C CA . GLY B 2 463 ? 206.102 183.418 185.287 1.00 76.09 463 GLY A CA 1
ATOM 4143 C C . GLY B 2 463 ? 204.735 183.746 184.744 1.00 76.09 463 GLY A C 1
ATOM 4144 O O . GLY B 2 463 ? 204.250 183.136 183.787 1.00 76.09 463 GLY A O 1
ATOM 4145 N N . PHE B 2 464 ? 204.115 184.731 185.380 1.00 78.01 464 PHE A N 1
ATOM 4146 C CA . PHE B 2 464 ? 202.814 185.215 184.946 1.00 78.01 464 PHE A CA 1
ATOM 4147 C C . PHE B 2 464 ? 202.882 185.706 183.509 1.00 78.01 464 PHE A C 1
ATOM 4148 O O . PHE 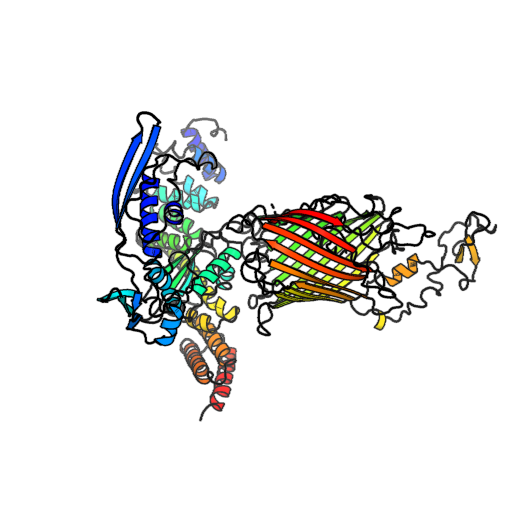B 2 464 ? 203.593 186.666 183.204 1.00 78.01 464 PHE A O 1
ATOM 4156 N N . ILE B 2 465 ? 202.146 185.039 182.625 1.00 73.53 465 ILE A N 1
ATOM 4157 C CA . ILE B 2 465 ? 202.061 185.446 181.228 1.00 73.53 465 ILE A CA 1
ATOM 4158 C C . ILE B 2 465 ? 200.624 185.855 180.957 1.00 73.53 465 ILE A C 1
ATOM 4159 O O . ILE B 2 465 ? 200.138 185.770 179.824 1.00 73.53 465 ILE A O 1
ATOM 4164 N N . GLY B 2 466 ? 199.947 186.337 181.997 1.00 74.25 466 GLY A N 1
ATOM 4165 C CA . GLY B 2 466 ? 198.513 186.491 181.989 1.00 74.25 466 GLY A CA 1
ATOM 4166 C C . GLY B 2 466 ? 198.043 187.870 181.561 1.00 74.25 466 GLY A C 1
ATOM 4167 O O . GLY B 2 466 ? 198.822 188.737 181.154 1.00 74.25 466 GLY A O 1
ATOM 4168 N N . THR B 2 467 ? 196.725 188.036 181.642 1.00 72.84 467 THR A N 1
ATOM 4169 C CA . THR B 2 467 ? 196.045 189.269 181.283 1.00 72.84 467 THR A CA 1
ATOM 4170 C C . THR B 2 467 ? 195.148 189.705 182.431 1.00 72.84 467 THR A C 1
ATOM 4171 O O . THR B 2 467 ? 195.111 189.058 183.481 1.00 72.84 467 THR A O 1
ATOM 4175 N N . LEU B 2 468 ? 194.427 190.803 182.236 1.00 70.62 468 LEU A N 1
ATOM 4176 C CA . LEU B 2 468 ? 193.412 191.258 183.175 1.00 70.62 468 LEU A CA 1
ATOM 4177 C C . LEU B 2 468 ? 192.489 192.195 182.415 1.00 70.62 468 LEU A C 1
ATOM 4178 O O . LEU B 2 468 ? 192.917 193.265 181.973 1.00 70.62 468 LEU A O 1
ATOM 4183 N N . GLY B 2 469 ? 191.242 191.807 182.240 1.00 72.29 469 GLY A N 1
ATOM 4184 C CA . GLY B 2 469 ? 190.348 192.518 181.344 1.00 72.29 469 GLY A CA 1
ATOM 4185 C C . GLY B 2 469 ? 189.057 192.934 182.024 1.00 72.29 469 GLY A C 1
ATOM 4186 O O . GLY B 2 469 ? 188.403 192.127 182.675 1.00 72.29 469 GLY A O 1
ATOM 4187 N N . LEU B 2 470 ? 188.714 194.202 181.854 1.00 74.31 470 LEU A N 1
ATOM 4188 C CA . LEU B 2 470 ? 187.435 194.736 182.299 1.00 74.31 470 LEU A CA 1
ATOM 4189 C C . LEU B 2 470 ? 186.601 195.014 181.055 1.00 74.31 470 LEU A C 1
ATOM 4190 O O . LEU B 2 470 ? 186.983 195.841 180.219 1.00 74.31 470 LEU A O 1
ATOM 4195 N N . SER B 2 471 ? 185.476 194.316 180.924 1.00 76.87 471 SER A N 1
ATOM 4196 C CA . SER B 2 471 ? 184.706 194.310 179.686 1.00 76.87 471 SER A CA 1
ATOM 4197 C C . SER B 2 471 ? 183.242 194.593 179.978 1.00 76.87 471 SER A C 1
ATOM 4198 O O . SER B 2 471 ? 182.683 194.050 180.936 1.00 76.87 471 SER A O 1
ATOM 4201 N N . PHE B 2 472 ? 182.627 195.436 179.154 1.00 80.02 472 PHE A N 1
ATOM 4202 C CA . PHE B 2 472 ? 181.180 195.600 179.144 1.00 80.02 472 PHE A CA 1
ATOM 4203 C C . PHE B 2 472 ? 180.643 195.020 177.842 1.00 80.02 472 PHE A C 1
ATOM 4204 O O . PHE B 2 472 ? 181.066 195.429 176.754 1.00 80.02 472 PHE A O 1
ATOM 4212 N N . ASN B 2 473 ? 179.711 194.082 177.952 1.00 80.42 473 ASN A N 1
ATOM 4213 C CA . ASN B 2 473 ? 179.219 193.325 176.800 1.00 80.42 473 ASN A CA 1
ATOM 4214 C C . ASN B 2 473 ? 177.930 193.915 176.245 1.00 80.42 473 ASN A C 1
ATOM 4215 O O . ASN B 2 473 ? 177.299 193.334 175.365 1.00 80.42 473 ASN A O 1
ATOM 4220 N N . ASN B 2 474 ? 177.520 195.080 176.740 1.00 80.36 474 ASN A N 1
ATOM 4221 C CA . ASN B 2 474 ? 176.272 195.679 176.285 1.00 80.36 474 ASN A CA 1
ATOM 4222 C C . ASN B 2 474 ? 176.431 197.169 176.019 1.00 80.36 474 ASN A C 1
ATOM 4223 O O . ASN B 2 474 ? 175.563 197.966 176.383 1.00 80.36 474 ASN A O 1
ATOM 4228 N N . PHE B 2 475 ? 177.532 197.553 175.384 1.00 80.40 475 PHE A N 1
ATOM 4229 C CA . PHE B 2 475 ? 177.802 198.945 175.068 1.00 80.40 475 PHE A CA 1
ATOM 4230 C C . PHE B 2 475 ? 176.908 199.415 173.923 1.00 80.40 475 PHE A C 1
ATOM 4231 O O . PHE B 2 475 ? 176.299 198.621 173.202 1.00 80.40 475 PHE A O 1
ATOM 4239 N N . SER B 2 476 ? 176.829 200.739 173.754 1.00 84.38 476 SER A N 1
ATOM 4240 C CA . SER B 2 476 ? 176.079 201.358 172.659 1.00 84.38 476 SER A CA 1
ATOM 4241 C C . SER B 2 476 ? 176.853 202.612 172.242 1.00 84.38 476 SER A C 1
ATOM 4242 O O . SER B 2 476 ? 176.950 203.599 172.975 1.00 84.38 476 SER A O 1
ATOM 4245 N N . ALA B 2 477 ? 177.414 202.567 171.036 1.00 86.44 477 ALA A N 1
ATOM 4246 C CA . ALA B 2 477 ? 178.277 203.640 170.562 1.00 86.44 477 ALA A CA 1
ATOM 4247 C C . ALA B 2 477 ? 177.476 204.776 169.942 1.00 86.44 477 ALA A C 1
ATOM 4248 O O . ALA B 2 477 ? 178.040 205.814 169.585 1.00 86.44 477 ALA A O 1
ATOM 4250 N N . ARG B 2 478 ? 176.164 204.594 169.807 1.00 91.75 478 ARG A N 1
ATOM 4251 C CA . ARG B 2 478 ? 175.302 205.629 169.260 1.00 91.75 478 ARG A CA 1
ATOM 4252 C C . ARG B 2 478 ? 174.683 206.510 170.332 1.00 91.75 478 ARG A C 1
ATOM 4253 O O . ARG B 2 478 ? 173.960 207.455 169.995 1.00 91.75 478 ARG A O 1
ATOM 4261 N N . LYS B 2 479 ? 174.946 206.236 171.606 1.00 95.22 479 LYS A N 1
ATOM 4262 C CA . LYS B 2 479 ? 174.427 207.018 172.722 1.00 95.22 479 LYS A CA 1
ATOM 4263 C C . LYS B 2 479 ? 175.569 207.469 173.619 1.00 95.22 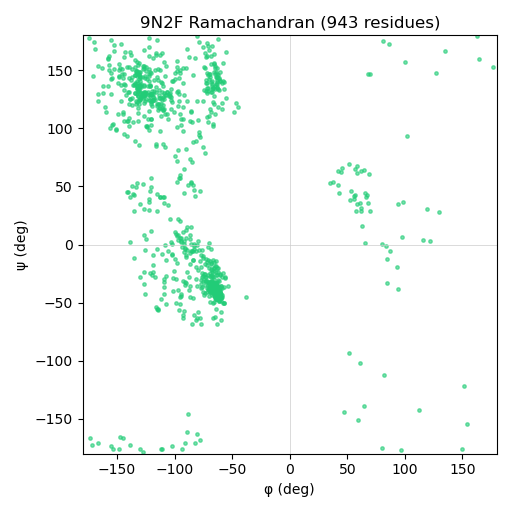479 LYS A C 1
ATOM 4264 O O . LYS B 2 479 ? 175.423 207.628 174.832 1.00 95.22 479 LYS A O 1
ATOM 4270 N N . LEU B 2 480 ? 176.740 207.679 173.017 1.00 97.88 480 LEU A N 1
ATOM 4271 C CA . LEU B 2 480 ? 177.905 208.153 173.751 1.00 97.88 480 LEU A CA 1
ATOM 4272 C C . LEU B 2 480 ? 177.779 209.605 174.188 1.00 97.88 480 LEU A C 1
ATOM 4273 O O . LEU B 2 480 ? 178.571 210.054 175.022 1.00 97.88 480 LEU A O 1
ATOM 4278 N N . PHE B 2 481 ? 176.810 210.343 173.653 1.00 101.74 481 PHE A N 1
ATOM 4279 C CA . PHE B 2 481 ? 176.603 211.750 173.969 1.00 101.74 481 PHE A CA 1
ATOM 4280 C C . PHE B 2 481 ? 175.196 211.966 174.507 1.00 101.74 481 PHE A C 1
ATOM 4281 O O . PHE B 2 481 ? 174.548 212.982 174.251 1.00 101.74 481 PHE A O 1
ATOM 4289 N N . ASP B 2 482 ? 174.703 210.987 175.278 1.00 103.23 482 ASP A N 1
ATOM 4290 C CA . ASP B 2 482 ? 173.373 211.032 175.875 1.00 103.23 482 ASP A CA 1
ATOM 4291 C C . ASP B 2 482 ? 173.545 210.948 177.394 1.00 103.23 482 ASP A C 1
ATOM 4292 O O . ASP B 2 482 ? 173.887 209.909 177.955 1.00 103.23 482 ASP A O 1
ATOM 4297 N N . LYS B 2 483 ? 173.300 212.071 178.066 1.00 103.50 483 LYS A N 1
ATOM 4298 C CA . LYS B 2 483 ? 173.558 212.199 179.494 1.00 103.50 483 LYS A CA 1
ATOM 4299 C C . LYS B 2 483 ? 172.744 211.204 180.311 1.00 103.50 483 LYS A C 1
ATOM 4300 O O . LYS B 2 483 ? 173.269 210.580 181.238 1.00 103.50 483 LYS A O 1
ATOM 4306 N N . ASP B 2 484 ? 171.463 211.053 179.981 1.00 103.52 484 ASP A N 1
ATOM 4307 C CA . ASP B 2 484 ? 170.579 210.176 180.739 1.00 103.52 484 ASP A CA 1
ATOM 4308 C C . ASP B 2 484 ? 171.010 208.718 180.635 1.00 103.52 484 ASP A C 1
ATOM 4309 O O . ASP B 2 484 ? 171.067 208.008 181.645 1.00 103.52 484 ASP A O 1
ATOM 4314 N N . ALA B 2 485 ? 171.316 208.263 179.419 1.00 100.46 485 ALA A N 1
ATOM 4315 C CA . ALA B 2 485 ? 171.638 206.859 179.195 1.00 100.46 485 ALA A CA 1
ATOM 4316 C C . ALA B 2 485 ? 173.033 206.482 179.670 1.00 100.46 485 ALA A C 1
ATOM 4317 O O . ALA B 2 485 ? 173.342 205.287 179.736 1.00 100.46 485 ALA A O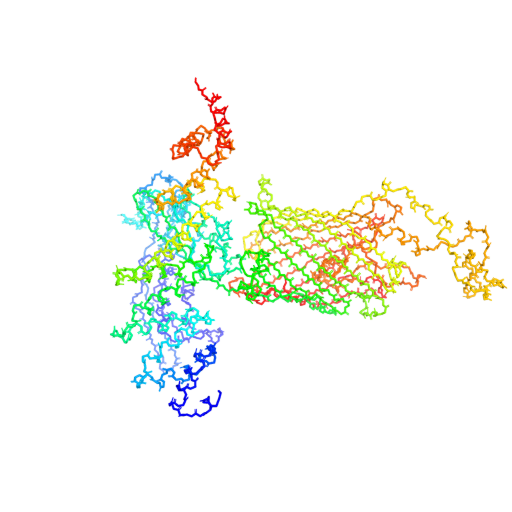 1
ATOM 4319 N N . TYR B 2 486 ? 173.877 207.454 179.998 1.00 95.38 486 TYR A N 1
ATOM 4320 C CA . TYR B 2 486 ? 175.270 207.189 180.357 1.00 95.38 486 TYR A CA 1
ATOM 4321 C C . TYR B 2 486 ? 175.451 206.781 181.814 1.00 95.38 486 TYR A C 1
ATOM 4322 O O . TYR B 2 486 ? 176.343 207.301 182.487 1.00 95.38 486 TYR A O 1
ATOM 4331 N N . LYS B 2 487 ? 174.638 205.862 182.334 1.00 93.75 487 LYS A N 1
ATOM 4332 C CA . LYS B 2 487 ? 174.786 205.591 183.759 1.00 93.75 487 LYS A CA 1
ATOM 4333 C C . LYS B 2 487 ? 176.000 204.711 184.113 1.00 93.75 487 LYS A C 1
ATOM 4334 O O . LYS B 2 487 ? 176.914 205.253 184.746 1.00 93.75 487 LYS A O 1
ATOM 4340 N N . PRO B 2 488 ? 176.118 203.382 183.777 1.00 91.14 488 PRO A N 1
ATOM 4341 C CA . PRO B 2 488 ? 177.452 202.773 183.868 1.00 91.14 488 PRO A CA 1
ATOM 4342 C C . PRO B 2 488 ? 178.157 202.719 182.524 1.00 91.14 488 PRO A C 1
ATOM 4343 O O . PRO B 2 488 ? 178.560 201.626 182.114 1.00 91.14 488 PRO A O 1
ATOM 4347 N N . LEU B 2 489 ? 178.291 203.853 181.822 1.00 90.89 489 LEU A N 1
ATOM 4348 C CA . LEU B 2 489 ? 178.620 203.892 180.395 1.00 90.89 489 LEU A CA 1
ATOM 4349 C C . LEU B 2 489 ? 177.443 203.328 179.602 1.00 90.89 489 LEU A C 1
ATOM 4350 O O . LEU B 2 489 ? 176.746 202.426 180.084 1.00 90.89 489 LEU A O 1
ATOM 4355 N N . PRO B 2 490 ? 177.188 203.831 178.394 1.00 87.46 490 PRO A N 1
ATOM 4356 C CA . PRO B 2 490 ? 175.904 203.566 177.734 1.00 87.46 490 PRO A CA 1
ATOM 4357 C C . PRO B 2 490 ? 175.619 202.081 177.564 1.00 87.46 490 PRO A C 1
ATOM 4358 O O . PRO B 2 490 ? 176.507 201.286 177.247 1.00 87.46 490 PRO A O 1
ATOM 4362 N N . MET B 2 491 ? 174.361 201.715 177.784 1.00 84.93 491 MET A N 1
ATOM 4363 C CA . MET B 2 491 ? 173.875 200.363 177.570 1.00 84.93 491 MET A CA 1
ATOM 4364 C C . MET B 2 491 ? 172.890 200.361 176.411 1.00 84.93 491 MET A C 1
ATOM 4365 O O . MET B 2 491 ? 172.377 201.410 176.012 1.00 84.93 491 MET A O 1
ATOM 4370 N N . GLY B 2 492 ? 172.627 199.175 175.871 1.00 79.82 492 GLY A N 1
ATOM 4371 C CA . GLY B 2 492 ? 171.906 199.096 174.618 1.00 79.82 492 GLY A CA 1
ATOM 4372 C C . GLY B 2 492 ? 172.251 197.871 173.801 1.00 79.82 492 GLY A C 1
ATOM 4373 O O . GLY B 2 492 ? 172.078 196.737 174.258 1.00 79.82 492 GLY A O 1
ATOM 4374 N N . ASP B 2 493 ? 172.728 198.095 172.577 1.00 78.29 493 ASP A N 1
ATOM 4375 C CA . ASP B 2 493 ? 173.022 197.025 171.632 1.00 78.29 493 ASP A CA 1
ATOM 4376 C C . ASP B 2 493 ? 174.106 196.087 172.149 1.00 78.29 493 ASP A C 1
ATOM 4377 O O . ASP B 2 493 ? 174.675 196.309 173.222 1.00 78.29 493 ASP A O 1
ATOM 4382 N N . GLY B 2 494 ? 174.403 195.041 171.386 1.00 76.26 494 GLY A N 1
ATOM 4383 C CA . GLY B 2 494 ? 175.270 193.981 171.859 1.00 76.26 494 GLY A CA 1
ATOM 4384 C C . GLY B 2 494 ? 176.748 194.236 171.664 1.00 76.26 494 GLY A C 1
ATOM 4385 O O . GLY B 2 494 ? 177.557 193.308 171.749 1.00 76.26 494 GLY A O 1
ATOM 4386 N N . GLN B 2 495 ? 177.114 195.485 171.392 1.00 75.35 495 GLN A N 1
ATOM 4387 C CA . GLN B 2 495 ? 178.518 195.830 171.231 1.00 75.35 495 GLN A CA 1
ATOM 4388 C C . GLN B 2 495 ? 179.280 195.589 172.528 1.00 75.35 495 GLN A C 1
ATOM 4389 O O . GLN B 2 495 ? 178.771 195.833 173.624 1.00 75.35 495 GLN A O 1
ATOM 4395 N N . LYS B 2 496 ? 180.504 195.090 172.396 1.00 75.65 496 LYS A N 1
ATOM 4396 C CA . LYS B 2 496 ? 181.344 194.710 173.522 1.00 75.65 496 LYS A CA 1
ATOM 4397 C C . LYS B 2 496 ? 182.612 195.547 173.510 1.00 75.65 496 LYS A C 1
ATOM 4398 O O . LYS B 2 496 ? 183.335 195.565 172.511 1.00 75.65 496 LYS A O 1
ATOM 4404 N N . VAL B 2 497 ? 182.880 196.234 174.615 1.00 73.30 497 VAL A N 1
ATOM 4405 C CA . VAL B 2 497 ? 184.067 197.069 174.750 1.00 73.30 497 VAL A CA 1
ATOM 4406 C C . VAL B 2 497 ? 184.875 196.573 175.937 1.00 73.30 497 VAL A C 1
ATOM 4407 O O . VAL B 2 497 ? 184.349 196.429 177.046 1.00 73.30 497 VAL A O 1
ATOM 4411 N N . ALA B 2 498 ? 186.159 196.324 175.704 1.00 71.55 498 ALA A N 1
ATOM 4412 C CA . ALA B 2 498 ? 187.016 195.719 176.714 1.00 71.55 498 ALA A CA 1
ATOM 4413 C C . ALA B 2 498 ? 188.316 196.494 176.839 1.00 71.55 498 ALA A C 1
ATOM 4414 O O . ALA B 2 498 ? 188.936 196.842 175.830 1.00 71.55 498 ALA A O 1
ATOM 4416 N N . LEU B 2 499 ? 188.719 196.761 178.076 1.00 68.39 499 LEU A N 1
ATOM 4417 C CA . LEU B 2 499 ? 190.019 197.338 178.390 1.00 68.39 499 LEU A CA 1
ATOM 4418 C C . LEU B 2 499 ? 190.844 196.258 179.071 1.00 68.39 499 LEU A C 1
ATOM 4419 O O . LEU B 2 499 ? 190.458 195.753 180.131 1.00 68.39 499 LEU A O 1
ATOM 4424 N N . ARG B 2 500 ? 191.973 195.905 178.469 1.00 69.95 500 ARG A N 1
ATOM 4425 C CA . ARG B 2 500 ? 192.777 194.787 178.932 1.00 69.95 500 ARG A CA 1
ATOM 4426 C C . ARG B 2 500 ? 194.202 195.235 179.214 1.00 69.95 500 ARG A C 1
ATOM 4427 O O . ARG B 2 500 ? 194.764 196.072 178.502 1.00 69.95 500 ARG A O 1
ATOM 4435 N N . LEU B 2 501 ? 194.780 194.666 180.268 1.00 68.37 501 LEU A N 1
ATOM 4436 C CA . LEU B 2 501 ? 196.183 194.865 180.604 1.00 68.37 501 LEU A CA 1
ATOM 4437 C C . LEU B 2 501 ? 196.826 193.487 180.659 1.00 68.37 501 LEU A C 1
ATOM 4438 O O . LEU B 2 501 ? 196.538 192.696 181.562 1.00 68.37 501 LEU A O 1
ATOM 4443 N N . GLN B 2 502 ? 197.653 193.188 179.666 1.00 70.46 502 GLN A N 1
ATOM 4444 C CA . GLN B 2 502 ? 198.383 191.935 179.585 1.00 70.46 502 GLN A CA 1
ATOM 4445 C C . GLN B 2 502 ? 199.802 192.168 180.075 1.00 70.46 502 GLN A C 1
ATOM 4446 O O . GLN B 2 502 ? 200.391 193.221 179.824 1.00 70.46 502 GLN A O 1
ATOM 4452 N N . GLY B 2 503 ? 200.356 191.194 180.781 1.00 68.40 503 GLY A N 1
ATOM 4453 C CA . GLY B 2 503 ? 201.634 191.461 181.397 1.00 68.40 503 GLY A CA 1
ATOM 4454 C C . GLY B 2 503 ? 202.462 190.215 181.587 1.00 68.40 503 GLY A C 1
ATOM 4455 O O . GLY B 2 503 ? 202.002 189.093 181.378 1.00 68.40 503 GLY A O 1
ATOM 4456 N N . SER B 2 504 ? 203.705 190.451 181.992 1.00 67.44 504 SER A N 1
ATOM 4457 C CA . SER B 2 504 ? 204.669 189.411 182.311 1.00 67.44 504 SER A CA 1
ATOM 4458 C C . SER B 2 504 ? 205.825 190.064 183.050 1.00 67.44 504 SER A C 1
ATOM 4459 O O . SER B 2 504 ? 205.740 191.239 183.419 1.00 67.44 504 SER A O 1
ATOM 4462 N N . THR B 2 505 ? 206.907 189.327 183.275 1.00 68.98 505 THR A N 1
ATOM 4463 C CA . THR B 2 505 ? 208.103 189.901 183.870 1.00 68.98 505 THR A CA 1
ATOM 4464 C C . THR B 2 505 ? 208.889 190.743 182.877 1.00 68.98 505 THR A C 1
ATOM 4465 O O . THR B 2 505 ? 209.878 191.375 183.260 1.00 68.98 505 THR A O 1
ATOM 4469 N N . TYR B 2 506 ? 208.470 190.769 181.612 1.00 69.39 506 TYR A N 1
ATOM 4470 C CA . TYR B 2 506 ? 209.242 191.464 180.592 1.00 69.39 506 TYR A CA 1
ATOM 4471 C C . TYR B 2 506 ? 208.409 192.261 179.600 1.00 69.39 506 TYR A C 1
ATOM 4472 O O . TYR B 2 506 ? 208.993 192.840 178.682 1.00 69.39 506 TYR A O 1
ATOM 4481 N N . PHE B 2 507 ? 207.086 192.326 179.735 1.00 69.55 507 PHE A N 1
ATOM 4482 C CA . PHE B 2 507 ? 206.301 193.144 178.821 1.00 69.55 507 PHE A CA 1
ATOM 4483 C C . PHE B 2 507 ? 205.026 193.601 179.511 1.00 69.55 507 PHE A C 1
ATOM 4484 O O . PHE B 2 507 ? 204.516 192.935 180.416 1.00 69.55 507 PHE A O 1
ATOM 4492 N N . GLN B 2 508 ? 204.536 194.762 179.083 1.00 68.18 508 GLN A N 1
ATOM 4493 C CA . GLN B 2 508 ? 203.270 195.312 179.555 1.00 68.18 508 GLN A CA 1
ATOM 4494 C C . GLN B 2 508 ? 202.512 195.854 178.355 1.00 68.18 508 GLN A C 1
ATOM 4495 O O . GLN B 2 508 ? 203.050 196.675 177.607 1.00 68.18 508 GLN A O 1
ATOM 4501 N N . THR B 2 509 ? 201.272 195.408 178.172 1.00 67.01 509 THR A N 1
ATOM 4502 C CA . THR B 2 509 ? 200.464 195.784 177.021 1.00 67.01 509 THR A CA 1
ATOM 4503 C C . THR B 2 509 ? 199.105 196.275 177.493 1.00 67.01 509 THR A C 1
ATOM 4504 O O . THR B 2 509 ? 198.429 195.589 178.265 1.00 67.01 509 THR A O 1
ATOM 4508 N N . TYR B 2 510 ? 198.711 197.456 177.032 1.00 66.18 510 TYR A N 1
ATOM 4509 C CA . TYR B 2 510 ? 197.406 198.029 177.325 1.00 66.18 510 TYR A CA 1
ATOM 4510 C C . TYR B 2 510 ? 196.602 198.090 176.036 1.00 66.18 510 TYR A C 1
ATOM 4511 O O . TYR B 2 510 ? 197.069 198.653 175.039 1.00 66.18 510 TYR A O 1
ATOM 4520 N N . SER B 2 511 ? 195.400 197.517 176.055 1.00 64.38 511 SER A N 1
ATOM 4521 C CA . SER B 2 511 ? 194.611 197.358 174.845 1.00 64.38 511 SER A CA 1
ATOM 4522 C C . SER B 2 511 ? 193.165 197.759 175.083 1.00 64.38 511 SER A C 1
ATOM 4523 O O . SER B 2 511 ? 192.613 197.555 176.167 1.00 64.38 511 SER A O 1
ATOM 4526 N N . LEU B 2 512 ? 192.558 198.328 174.045 1.00 65.60 512 LEU A N 1
ATOM 4527 C CA . LEU B 2 512 ? 191.147 198.682 174.024 1.00 65.60 512 LEU A CA 1
ATOM 4528 C C . LEU B 2 512 ? 190.522 198.040 172.797 1.00 65.60 512 LEU A C 1
ATOM 4529 O O . LEU B 2 512 ? 191.036 198.197 171.683 1.00 65.60 512 LEU A O 1
ATOM 4534 N N . SER B 2 513 ? 189.419 197.323 172.998 1.00 67.21 513 SER A N 1
ATOM 4535 C CA . SER B 2 513 ? 188.779 196.570 171.930 1.00 67.21 513 SER A CA 1
ATOM 4536 C C . SER B 2 513 ? 187.291 196.877 171.885 1.00 67.21 513 SER A C 1
ATOM 4537 O O . SER B 2 513 ? 186.654 197.057 172.928 1.00 67.21 513 SER A O 1
ATOM 4540 N N . PHE B 2 514 ? 186.744 196.913 170.671 1.00 68.99 514 PHE A N 1
ATOM 4541 C CA . PHE B 2 514 ? 185.334 197.205 170.435 1.00 68.99 514 PHE A CA 1
ATOM 4542 C C . PHE B 2 514 ? 184.813 196.264 169.362 1.00 68.99 514 PHE A C 1
ATOM 4543 O O . PHE B 2 514 ? 185.370 196.208 168.263 1.00 68.99 514 PHE A O 1
ATOM 4551 N N . SER B 2 515 ? 183.741 195.539 169.668 1.00 71.61 515 SER A N 1
ATOM 4552 C CA . SER B 2 515 ? 183.205 194.523 168.773 1.00 71.61 515 SER A CA 1
ATOM 4553 C C . SER B 2 515 ? 181.709 194.719 168.592 1.00 71.61 515 SER A C 1
ATOM 4554 O O . SER B 2 515 ? 180.974 194.874 169.570 1.00 71.61 515 SER A O 1
ATOM 4557 N N . GLU B 2 516 ? 181.266 194.712 167.339 1.00 72.36 516 GLU A N 1
ATOM 4558 C CA . GLU B 2 516 ? 179.855 194.752 166.990 1.00 72.36 516 GLU A CA 1
ATOM 4559 C C . GLU B 2 516 ? 179.476 193.434 166.338 1.00 72.36 516 GLU A C 1
ATOM 4560 O O . GLU B 2 516 ? 180.021 193.105 165.274 1.00 72.36 516 GLU A O 1
ATOM 4566 N N . PRO B 2 517 ? 178.573 192.646 166.923 1.00 71.21 517 PRO A N 1
ATOM 4567 C CA . PRO B 2 517 ? 178.267 191.324 166.368 1.00 71.21 517 PRO A CA 1
ATOM 4568 C C . PRO B 2 517 ? 177.328 191.346 165.175 1.00 71.21 517 PRO A C 1
ATOM 4569 O O . PRO B 2 517 ? 176.969 190.275 164.675 1.00 71.21 517 PRO A O 1
ATOM 4573 N N . TRP B 2 518 ? 176.918 192.525 164.707 1.00 73.97 518 TRP A N 1
ATOM 4574 C CA . TRP B 2 518 ? 176.015 192.615 163.564 1.00 73.97 518 TRP A CA 1
ATOM 4575 C C . TRP B 2 518 ? 176.232 193.988 162.929 1.00 73.97 518 TRP A C 1
ATOM 4576 O O . TRP B 2 518 ? 175.706 194.987 163.425 1.00 73.97 518 TRP A O 1
ATOM 4587 N N . PHE B 2 519 ? 176.992 194.023 161.841 1.00 73.69 519 PHE A N 1
ATOM 4588 C CA . PHE B 2 519 ? 177.366 195.269 161.187 1.00 73.69 519 PHE A CA 1
ATOM 4589 C C . PHE B 2 519 ? 176.419 195.545 160.029 1.00 73.69 519 PHE A C 1
ATOM 4590 O O . PHE B 2 519 ? 176.192 194.673 159.184 1.00 73.69 519 PHE A O 1
ATOM 4598 N N . GLY B 2 520 ? 175.870 196.756 159.996 1.00 75.28 520 GLY A N 1
ATOM 4599 C CA . GLY B 2 520 ? 174.899 197.133 158.997 1.00 75.28 520 GLY A CA 1
ATOM 4600 C C . GLY B 2 520 ? 173.478 196.733 159.319 1.00 75.28 520 GLY A C 1
ATOM 4601 O O . GLY B 2 520 ? 172.550 197.212 158.655 1.00 75.28 520 GLY A O 1
ATOM 4602 N N . GLY B 2 521 ? 173.279 195.874 160.314 1.00 74.51 521 GLY A N 1
ATOM 4603 C CA . GLY B 2 521 ? 171.954 195.471 160.727 1.00 74.51 521 GLY A CA 1
ATOM 4604 C C . GLY B 2 521 ? 171.300 194.415 159.870 1.00 74.51 521 GLY A C 1
ATOM 4605 O O . GLY B 2 521 ? 170.167 194.019 160.166 1.00 74.51 521 GLY A O 1
ATOM 4606 N N . LYS B 2 522 ? 171.973 193.929 158.829 1.00 73.47 522 LYS A N 1
ATOM 4607 C CA . LYS B 2 522 ? 171.360 192.987 157.901 1.00 73.47 522 LYS A CA 1
ATOM 4608 C C . LYS B 2 522 ? 171.967 191.597 157.976 1.00 73.47 522 LYS A C 1
ATOM 4609 O O . LYS B 2 522 ? 171.227 190.608 158.038 1.00 73.47 522 LYS A O 1
ATOM 4615 N N . LYS B 2 523 ? 173.290 191.485 157.972 1.00 75.20 523 LYS A N 1
ATOM 4616 C CA . LYS B 2 523 ? 173.941 190.187 157.981 1.00 75.20 523 LYS A CA 1
ATOM 4617 C C . LYS B 2 523 ? 174.853 190.071 159.191 1.00 75.20 523 LYS A C 1
ATOM 4618 O O . LYS B 2 523 ? 175.378 191.079 159.675 1.00 75.20 523 LYS A O 1
ATOM 4624 N N . PRO B 2 524 ? 175.055 188.856 159.703 1.00 73.40 524 PRO A N 1
ATOM 4625 C CA . PRO B 2 524 ? 175.936 188.684 160.865 1.00 73.40 524 PRO A CA 1
ATOM 4626 C C . PRO B 2 524 ? 177.405 188.833 160.511 1.00 73.40 524 PRO A C 1
ATOM 4627 O O . PRO B 2 524 ? 178.122 187.838 160.364 1.00 73.40 524 PRO A O 1
ATOM 4631 N N . VAL B 2 525 ? 177.863 190.074 160.373 1.00 70.48 525 VAL A N 1
ATOM 4632 C CA . VAL B 2 525 ? 179.256 190.361 160.065 1.00 70.48 525 VAL A CA 1
ATOM 4633 C C . VAL B 2 525 ? 179.886 191.049 161.266 1.00 70.48 525 VAL A C 1
ATOM 4634 O O . VAL B 2 525 ? 179.741 192.262 161.447 1.00 70.48 525 VAL A O 1
ATOM 4638 N N . GLN B 2 526 ? 180.588 190.281 162.091 1.00 67.55 526 GLN A N 1
ATOM 4639 C CA . GLN B 2 526 ? 181.191 190.834 163.294 1.00 67.55 526 GLN A CA 1
ATOM 4640 C C . GLN B 2 526 ? 182.326 191.779 162.926 1.00 67.55 526 GLN A C 1
ATOM 4641 O O . GLN B 2 526 ? 183.188 191.444 162.111 1.00 67.55 526 GLN A O 1
ATOM 4647 N N . PHE B 2 527 ? 182.319 192.966 163.520 1.00 66.52 527 PHE A N 1
ATOM 4648 C CA . PHE B 2 527 ? 183.333 193.984 163.277 1.00 66.52 527 PHE A CA 1
ATOM 4649 C C . PHE B 2 527 ? 184.107 194.206 164.566 1.00 66.52 527 PHE A C 1
ATOM 4650 O O . PHE B 2 527 ? 183.522 194.584 165.584 1.00 66.52 527 PHE A O 1
ATOM 4658 N N . SER B 2 528 ? 185.414 193.985 164.520 1.00 66.01 528 SER A N 1
ATOM 4659 C CA . SER B 2 528 ? 186.268 194.112 165.691 1.00 66.01 528 SER A CA 1
ATOM 4660 C C . SER B 2 528 ? 187.368 195.128 165.429 1.00 66.01 528 SER A C 1
ATOM 4661 O O . SER B 2 528 ? 188.081 195.042 164.426 1.00 66.01 528 SER A O 1
ATOM 4664 N N . SER B 2 529 ? 187.513 196.081 166.341 1.00 65.12 529 SER A N 1
ATOM 4665 C CA . SER B 2 529 ? 188.553 197.091 166.259 1.00 65.12 529 SER A CA 1
ATOM 4666 C C . SER B 2 529 ? 189.344 197.084 167.557 1.00 65.12 529 SER A C 1
ATOM 4667 O O . SER B 2 529 ? 188.801 196.847 168.638 1.00 65.12 529 SER A O 1
ATOM 4670 N N . SER B 2 530 ? 190.642 197.338 167.439 1.00 62.08 530 SER A N 1
ATOM 4671 C CA . SER B 2 530 ? 191.518 197.227 168.595 1.00 62.08 530 SER A CA 1
ATOM 4672 C C . SER B 2 530 ? 192.658 198.223 168.476 1.00 62.08 530 SER A C 1
ATOM 4673 O O . SER B 2 530 ? 193.215 198.412 167.392 1.00 62.08 530 SER A O 1
ATOM 4676 N N . ILE B 2 531 ? 192.994 198.853 169.597 1.00 60.54 531 ILE A N 1
ATOM 4677 C CA . ILE B 2 531 ? 194.140 199.747 169.691 1.00 60.54 531 ILE A CA 1
ATOM 4678 C C . ILE B 2 531 ? 194.938 199.370 170.930 1.00 60.54 531 ILE A C 1
ATOM 4679 O O . ILE B 2 531 ? 194.383 199.263 172.028 1.00 60.54 531 ILE A O 1
ATOM 4684 N N . SER B 2 532 ? 196.240 199.161 170.758 1.00 61.84 532 SER A N 1
ATOM 4685 C CA . SER B 2 532 ? 197.039 198.667 171.870 1.00 61.84 532 SER A CA 1
ATOM 4686 C C . SER B 2 532 ? 198.443 199.247 171.822 1.00 61.84 532 SER A C 1
ATOM 4687 O O . SER B 2 532 ? 198.972 199.573 170.756 1.00 61.84 532 SER A O 1
ATOM 4690 N N . TYR B 2 533 ? 199.037 199.371 173.007 1.00 64.04 533 TYR A N 1
ATOM 4691 C CA . TYR B 2 533 ? 200.409 199.848 173.166 1.00 64.04 533 TYR A CA 1
ATOM 4692 C C . TYR B 2 533 ? 201.128 198.902 174.115 1.00 64.04 533 TYR A C 1
ATOM 4693 O O . TYR B 2 533 ? 200.630 198.622 175.209 1.00 64.04 533 TYR A O 1
ATOM 4702 N N . SER B 2 534 ? 202.297 198.426 173.706 1.00 64.82 534 SER A N 1
ATOM 4703 C CA . SER B 2 534 ? 203.056 197.439 174.459 1.00 64.82 534 SER A CA 1
ATOM 4704 C C . SER B 2 534 ? 204.498 197.893 174.616 1.00 64.82 534 SER A C 1
ATOM 4705 O O . SER B 2 534 ? 205.069 198.502 173.708 1.00 64.82 534 SER A O 1
ATOM 4708 N N . LYS B 2 535 ? 205.078 197.592 175.772 1.00 66.49 535 LYS A N 1
ATOM 4709 C CA . LYS B 2 535 ? 206.480 197.855 176.063 1.00 66.49 535 LYS A CA 1
ATOM 4710 C C . LYS B 2 535 ? 207.129 196.557 176.512 1.00 66.49 535 LYS A C 1
ATOM 4711 O O . LYS B 2 535 ? 206.660 195.931 177.468 1.00 66.49 535 LYS A O 1
ATOM 4717 N N . GLN B 2 536 ? 208.200 196.148 175.829 1.00 68.81 536 GLN A N 1
ATOM 4718 C CA . GLN B 2 536 ? 208.856 194.884 176.126 1.00 68.81 536 GLN A CA 1
ATOM 4719 C C . GLN B 2 536 ? 210.357 195.086 176.251 1.00 68.81 536 GLN A C 1
ATOM 4720 O O . GLN B 2 536 ? 210.924 196.024 175.687 1.00 68.81 536 GLN A O 1
ATOM 4726 N N . PHE B 2 537 ? 210.992 194.193 177.006 1.00 68.70 537 PHE A N 1
ATOM 4727 C CA . PHE B 2 537 ? 212.420 194.238 177.265 1.00 68.70 537 PHE A CA 1
ATOM 4728 C C . PHE B 2 537 ? 213.079 192.973 176.737 1.00 68.70 537 PHE A C 1
ATOM 4729 O O . PHE B 2 537 ? 212.422 191.955 176.508 1.00 68.70 537 PHE A O 1
ATOM 4737 N N . ASN B 2 538 ? 214.392 193.050 176.536 1.00 70.89 538 ASN A N 1
ATOM 4738 C CA . ASN B 2 538 ? 215.141 191.883 176.090 1.00 70.89 538 ASN A CA 1
ATOM 4739 C C . ASN B 2 538 ? 215.068 190.779 177.134 1.00 70.89 538 ASN A C 1
ATOM 4740 O O . ASN B 2 538 ? 215.023 191.041 178.339 1.00 70.89 538 ASN A O 1
ATOM 4745 N N . TYR B 2 539 ? 215.060 189.533 176.665 1.00 72.88 539 TYR A N 1
ATOM 4746 C CA . TYR B 2 539 ? 214.797 188.396 177.536 1.00 72.88 539 TYR A CA 1
ATOM 4747 C C . TYR B 2 539 ? 215.285 187.132 176.846 1.00 72.88 539 TYR A C 1
ATOM 4748 O O . TYR B 2 539 ? 214.967 186.902 175.676 1.00 72.88 539 TYR A O 1
ATOM 4757 N N . ASN B 2 540 ? 216.054 186.323 177.570 1.00 73.34 540 ASN A N 1
ATOM 4758 C CA . ASN B 2 540 ? 216.554 185.048 177.073 1.00 73.34 540 ASN A CA 1
ATOM 4759 C C . ASN B 2 540 ? 215.736 183.962 177.767 1.00 73.34 540 ASN A C 1
ATOM 4760 O O . ASN B 2 540 ? 215.899 183.728 178.967 1.00 73.34 540 ASN A O 1
ATOM 4765 N N . TYR B 2 541 ? 214.846 183.310 177.013 1.00 72.30 541 TYR A N 1
ATOM 4766 C CA . TYR B 2 541 ? 213.946 182.330 177.615 1.00 72.30 541 TYR A CA 1
ATOM 4767 C C . TYR B 2 541 ? 214.691 181.098 178.115 1.00 72.30 541 TYR A C 1
ATOM 4768 O O . TYR B 2 541 ? 214.261 180.473 179.091 1.00 72.30 541 TYR A O 1
ATOM 4777 N N . SER B 2 542 ? 215.795 180.729 177.464 1.00 74.21 542 SER A N 1
ATOM 4778 C CA . SER B 2 542 ? 216.570 179.572 177.899 1.00 74.21 542 SER A CA 1
ATOM 4779 C C . SER B 2 542 ? 217.218 179.785 179.261 1.00 74.21 542 SER A C 1
ATOM 4780 O O . SER B 2 542 ? 217.450 178.808 179.980 1.00 74.21 542 SER A O 1
ATOM 4783 N N . SER B 2 543 ? 217.513 181.032 179.629 1.00 73.92 543 SER A N 1
ATOM 4784 C CA . SER B 2 543 ? 218.104 181.345 180.933 1.00 73.92 543 SER A CA 1
ATOM 4785 C C . SER B 2 543 ? 217.498 182.672 181.392 1.00 73.92 543 SER A C 1
ATOM 4786 O O . SER B 2 543 ? 217.847 183.736 180.877 1.00 73.92 543 SER A O 1
ATOM 4789 N N . ARG B 2 544 ? 216.594 182.584 182.364 1.00 77.62 544 ARG A N 1
ATOM 4790 C CA . ARG B 2 544 ? 215.794 183.707 182.839 1.00 77.62 544 ARG A CA 1
ATOM 4791 C C . ARG B 2 544 ? 216.653 184.930 183.125 1.00 77.62 544 ARG A C 1
ATOM 4792 O O . ARG B 2 544 ? 217.477 184.925 184.045 1.00 77.62 544 ARG A O 1
ATOM 4800 N N . ASP B 2 545 ? 216.450 185.987 182.339 1.00 74.84 545 ASP A N 1
ATOM 4801 C CA . ASP B 2 545 ? 217.253 187.199 182.448 1.00 74.84 545 ASP A CA 1
ATOM 4802 C C . ASP B 2 545 ? 216.500 188.344 181.791 1.00 74.84 545 ASP A C 1
ATOM 4803 O O . ASP B 2 545 ? 216.240 188.299 180.586 1.00 74.84 545 ASP A O 1
ATOM 4808 N N . VAL B 2 546 ? 216.170 189.368 182.570 1.00 72.37 546 VAL A N 1
ATOM 4809 C CA . VAL B 2 546 ? 215.467 190.541 182.064 1.00 72.37 546 VAL A CA 1
ATOM 4810 C C . VAL B 2 546 ? 216.481 191.677 182.005 1.00 72.37 546 VAL A C 1
ATOM 4811 O O . VAL B 2 546 ? 216.965 192.148 183.041 1.00 72.37 546 VAL A O 1
ATOM 4815 N N . ASN B 2 547 ? 216.817 192.110 180.792 1.00 73.27 547 ASN A N 1
ATOM 4816 C CA . ASN B 2 547 ? 217.673 193.273 180.591 1.00 73.27 547 ASN A CA 1
ATOM 4817 C C . ASN B 2 547 ? 216.785 194.490 180.371 1.00 73.27 547 ASN A C 1
ATOM 4818 O O . ASN B 2 547 ? 216.095 194.586 179.351 1.00 73.27 547 ASN A O 1
ATOM 4823 N N . ARG B 2 548 ? 216.799 195.421 181.318 1.00 75.63 548 ARG A N 1
ATOM 4824 C CA . ARG B 2 548 ? 215.869 196.540 181.303 1.00 75.63 548 ARG A CA 1
ATOM 4825 C C . ARG B 2 548 ? 216.401 197.761 180.566 1.00 75.63 548 ARG A C 1
ATOM 4826 O O . ARG B 2 548 ? 215.675 198.753 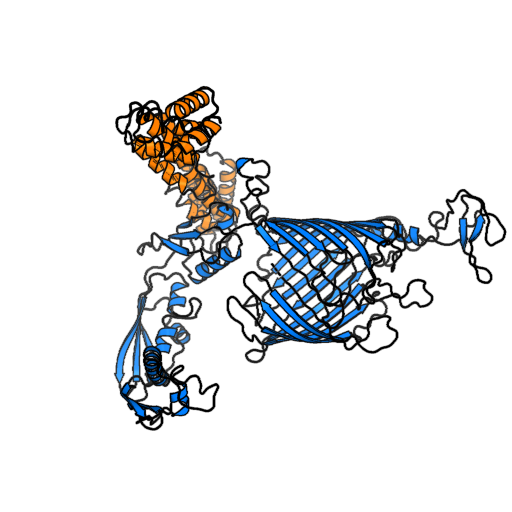180.444 1.00 75.63 548 ARG A O 1
ATOM 4834 N N . ASN B 2 549 ? 217.636 197.724 180.074 1.00 74.55 549 ASN A N 1
ATOM 4835 C CA . ASN B 2 549 ? 218.171 198.819 179.276 1.00 74.55 549 ASN A CA 1
ATOM 4836 C C . ASN B 2 549 ? 218.055 198.571 177.777 1.00 74.55 549 ASN A C 1
ATOM 4837 O O . ASN B 2 549 ? 218.531 199.393 176.988 1.00 74.55 549 ASN A O 1
ATOM 4842 N N . GLN B 2 550 ? 217.438 197.464 177.370 1.00 71.56 550 GLN A N 1
ATOM 4843 C CA . GLN B 2 550 ? 217.194 197.142 175.966 1.00 71.56 550 GLN A CA 1
ATOM 4844 C C . GLN B 2 550 ? 215.696 196.901 175.823 1.00 71.56 550 GLN A C 1
ATOM 4845 O O . GLN B 2 550 ? 215.196 195.837 176.201 1.00 71.56 550 GLN A O 1
ATOM 4851 N N . SER B 2 551 ? 214.973 197.887 175.297 1.00 67.64 551 SER A N 1
ATOM 4852 C CA . SER B 2 551 ? 213.520 197.808 175.310 1.00 67.64 551 SER A CA 1
ATOM 4853 C C . SER B 2 551 ? 212.959 198.360 174.013 1.00 67.64 551 SER A C 1
ATOM 4854 O O . SER B 2 551 ? 213.567 199.218 173.372 1.00 67.64 551 SER A O 1
ATOM 4857 N N . PHE B 2 552 ? 211.784 197.871 173.638 1.00 66.39 552 PHE A N 1
ATOM 4858 C CA . PHE B 2 552 ? 211.122 198.333 172.431 1.00 66.39 552 PHE A CA 1
ATOM 4859 C C . PHE B 2 552 ? 209.609 198.287 172.600 1.00 66.39 552 PHE A C 1
ATOM 4860 O O . PHE B 2 552 ? 209.061 197.492 173.371 1.00 66.39 552 PHE A O 1
ATOM 4868 N N . ASN B 2 553 ? 208.942 199.175 171.866 1.00 64.25 553 ASN A N 1
ATOM 4869 C CA . ASN B 2 553 ? 207.525 199.454 172.035 1.00 64.25 553 ASN A CA 1
ATOM 4870 C C . ASN B 2 553 ? 206.775 199.175 170.743 1.00 64.25 553 ASN A C 1
ATOM 4871 O O . ASN B 2 553 ? 207.308 199.366 169.647 1.00 64.25 553 ASN A O 1
ATOM 4876 N N . ILE B 2 554 ? 205.530 198.734 170.886 1.00 62.33 554 ILE A N 1
ATOM 4877 C CA . ILE B 2 554 ? 204.656 198.401 169.769 1.00 62.33 554 ILE A CA 1
ATOM 4878 C C . ILE B 2 554 ? 203.367 199.196 169.902 1.00 62.33 554 ILE A C 1
ATOM 4879 O O . ILE B 2 554 ? 202.747 199.215 170.970 1.00 62.33 554 ILE A O 1
ATOM 4884 N N . PHE B 2 555 ? 202.963 199.850 168.818 1.00 63.36 555 PHE A N 1
ATOM 4885 C CA . PHE B 2 555 ? 201.676 200.531 168.742 1.00 63.36 555 PHE A CA 1
ATOM 4886 C C . PHE B 2 555 ? 200.876 199.895 167.617 1.00 63.36 555 PHE A C 1
ATOM 4887 O O . PHE B 2 555 ? 201.303 199.931 166.460 1.00 63.36 555 PHE A O 1
ATOM 4895 N N . THR B 2 556 ? 199.722 199.322 167.946 1.00 61.96 556 THR A N 1
ATOM 4896 C CA . THR B 2 556 ? 198.957 198.552 166.978 1.00 61.96 556 THR A CA 1
ATOM 4897 C C . THR B 2 556 ? 197.518 199.041 166.889 1.00 61.96 556 THR A C 1
ATOM 4898 O O . THR B 2 556 ? 196.863 199.316 167.899 1.00 61.96 556 THR A O 1
ATOM 4902 N N . VAL B 2 557 ? 197.040 199.138 165.648 1.00 59.83 557 VAL A N 1
ATOM 4903 C CA . VAL B 2 557 ? 195.653 199.470 165.340 1.00 59.83 557 VAL A CA 1
ATOM 4904 C C . VAL B 2 557 ? 195.130 198.449 164.339 1.00 59.83 557 VAL A C 1
ATOM 4905 O O . VAL B 2 557 ? 195.723 198.251 163.272 1.00 59.83 557 VAL A O 1
ATOM 4909 N N . GLN B 2 558 ? 194.018 197.798 164.667 1.00 61.90 558 GLN A N 1
ATOM 4910 C CA . GLN B 2 558 ? 193.518 196.669 163.897 1.00 61.90 558 GLN A CA 1
ATOM 4911 C C . GLN B 2 558 ? 192.018 196.793 163.677 1.00 61.90 558 GLN A C 1
ATOM 4912 O O . GLN B 2 558 ? 191.275 197.145 164.599 1.00 61.90 558 GLN A O 1
ATOM 4918 N N . VAL B 2 559 ? 191.577 196.496 162.452 1.00 60.30 559 VAL A N 1
ATOM 4919 C CA . VAL B 2 559 ? 190.162 196.493 162.095 1.00 60.30 559 VAL A CA 1
ATOM 4920 C C . VAL B 2 559 ? 189.854 195.217 161.324 1.00 60.30 559 VAL A C 1
ATOM 4921 O O . VAL B 2 559 ? 190.575 194.854 160.393 1.00 60.30 559 VAL A O 1
ATOM 4925 N N . GLY B 2 560 ? 188.765 194.545 161.687 1.00 62.69 560 GLY A N 1
ATOM 4926 C CA . GLY B 2 560 ? 188.480 193.252 161.097 1.00 62.69 560 GLY A CA 1
ATOM 4927 C C . GLY B 2 560 ? 187.001 192.972 160.983 1.00 62.69 560 GLY A C 1
ATOM 4928 O O . GLY B 2 560 ? 186.197 193.440 161.794 1.00 62.69 560 GLY A O 1
ATOM 4929 N N . LEU B 2 561 ? 186.648 192.187 159.967 1.00 64.41 561 LEU A N 1
ATOM 4930 C CA . LEU B 2 561 ? 185.290 191.710 159.735 1.00 64.41 561 LEU A CA 1
ATOM 4931 C C . LEU B 2 561 ? 185.306 190.194 159.620 1.00 64.41 561 LEU A C 1
ATOM 4932 O O . LEU B 2 561 ? 186.085 189.635 158.843 1.00 64.41 561 LEU A O 1
ATOM 4937 N N . ALA B 2 562 ? 184.440 189.536 160.382 1.00 69.14 562 ALA A N 1
ATOM 4938 C CA . ALA B 2 562 ? 184.284 188.088 160.347 1.00 69.14 562 ALA A CA 1
ATOM 4939 C C . ALA B 2 562 ? 182.863 187.765 159.915 1.00 69.14 562 ALA A C 1
ATOM 4940 O O . ALA B 2 562 ? 181.903 188.223 160.542 1.00 69.14 562 ALA A O 1
ATOM 4942 N N . LYS B 2 563 ? 182.732 186.976 158.856 1.00 76.76 563 LYS A N 1
ATOM 4943 C CA . LYS B 2 563 ? 181.447 186.665 158.253 1.00 76.76 563 LYS A CA 1
ATOM 4944 C C . LYS B 2 563 ? 181.215 185.163 158.253 1.00 76.76 563 LYS A C 1
ATOM 4945 O O . LYS B 2 563 ? 182.120 184.382 157.939 1.00 76.76 563 LYS A O 1
ATOM 4951 N N . ARG B 2 564 ? 179.997 184.764 158.606 1.00 86.93 564 ARG A N 1
ATOM 4952 C CA . ARG B 2 564 ? 179.584 183.366 158.521 1.00 86.93 564 ARG A CA 1
ATOM 4953 C C . ARG B 2 564 ? 179.123 183.133 157.089 1.00 86.93 564 ARG A C 1
ATOM 4954 O O . ARG B 2 564 ? 177.949 183.298 156.753 1.00 86.93 564 ARG A O 1
ATOM 4962 N N . LEU B 2 565 ? 180.071 182.766 156.231 1.00 92.43 565 LEU A N 1
ATOM 4963 C CA . LEU B 2 565 ? 179.779 182.570 154.818 1.00 92.43 565 LEU A CA 1
ATOM 4964 C C . LEU B 2 565 ? 178.783 181.432 154.618 1.00 92.43 565 LEU A C 1
ATOM 4965 O O . LEU B 2 565 ? 178.843 180.402 155.293 1.00 92.43 565 LEU A O 1
ATOM 4970 N N . THR B 2 566 ? 177.850 181.638 153.689 1.00 104.33 566 THR A N 1
ATOM 4971 C CA . THR B 2 566 ? 176.620 180.858 153.619 1.00 104.33 566 THR A CA 1
ATOM 4972 C C . THR B 2 566 ? 176.666 179.819 152.504 1.00 104.33 566 THR A C 1
ATOM 4973 O O . THR B 2 566 ? 176.922 180.149 151.341 1.00 104.33 566 THR A O 1
ATOM 4977 N N . VAL B 2 567 ? 176.441 178.564 152.887 1.00 106.99 567 VAL A N 1
ATOM 4978 C CA . VAL B 2 567 ? 176.158 177.385 152.059 1.00 106.99 567 VAL A CA 1
ATOM 4979 C C . VAL B 2 567 ? 177.192 177.043 150.977 1.00 106.99 567 VAL A C 1
ATOM 4980 O O . VAL B 2 567 ? 176.815 176.653 149.862 1.00 106.99 567 VAL A O 1
ATOM 4984 N N . PRO B 2 568 ? 178.521 177.108 151.255 1.00 105.28 568 PRO A N 1
ATOM 4985 C CA . PRO B 2 568 ? 179.441 176.065 150.781 1.00 105.28 568 PRO A CA 1
ATOM 4986 C C . PRO B 2 568 ? 179.673 175.034 151.881 1.00 105.28 568 PRO A C 1
ATOM 4987 O O . PRO B 2 568 ? 180.812 174.796 152.303 1.00 105.28 568 PRO A O 1
ATOM 4991 N N . ASP B 2 569 ? 178.581 174.433 152.365 1.00 104.27 569 ASP A N 1
ATOM 4992 C CA . ASP B 2 569 ? 178.491 173.735 153.646 1.00 104.27 569 ASP A CA 1
ATOM 4993 C C . ASP B 2 569 ? 178.581 174.745 154.785 1.00 104.27 569 ASP A C 1
ATOM 4994 O O . ASP B 2 569 ? 179.277 175.759 154.674 1.00 104.27 569 ASP A O 1
ATOM 4999 N N . ASP B 2 570 ? 177.882 174.478 155.883 1.00 100.09 570 ASP A N 1
ATOM 5000 C CA . ASP B 2 570 ? 177.814 175.411 156.997 1.00 100.09 570 ASP A CA 1
ATOM 5001 C C . ASP B 2 570 ? 179.050 175.253 157.882 1.00 100.09 570 ASP A C 1
ATOM 5002 O O . ASP B 2 570 ? 180.009 174.561 157.531 1.00 100.09 570 ASP A O 1
ATOM 5007 N N . TYR B 2 571 ? 179.031 175.903 159.047 1.00 96.84 571 TYR A N 1
ATOM 5008 C CA . TYR B 2 571 ? 180.115 175.883 160.025 1.00 96.84 571 TYR A CA 1
ATOM 5009 C C . TYR B 2 571 ? 181.414 176.466 159.483 1.00 96.84 571 TYR A C 1
ATOM 5010 O O . TYR B 2 571 ? 182.499 176.035 159.884 1.00 96.84 571 TYR A O 1
ATOM 5019 N N . PHE B 2 572 ? 181.336 177.440 158.582 1.00 89.16 572 PHE A N 1
ATOM 5020 C CA . PHE B 2 572 ? 182.508 178.107 158.034 1.00 89.16 572 PHE A CA 1
ATOM 5021 C C . PHE B 2 572 ? 182.482 179.585 158.396 1.00 89.16 572 PHE A C 1
ATOM 5022 O O . PHE B 2 572 ? 181.419 180.215 158.402 1.00 89.16 572 PHE A O 1
ATOM 5030 N N . VAL B 2 573 ? 183.656 180.134 158.697 1.00 78.08 573 VAL A N 1
ATOM 5031 C CA . VAL B 2 573 ? 183.804 181.540 159.055 1.00 78.08 573 VAL A CA 1
ATOM 5032 C C . VAL B 2 573 ? 184.994 182.108 158.296 1.00 78.08 573 VAL A C 1
ATOM 5033 O O . VAL B 2 573 ? 186.078 181.515 158.297 1.00 78.08 573 VAL A O 1
ATOM 5037 N N . LEU B 2 574 ? 184.792 183.253 157.647 1.00 70.78 574 LEU A N 1
ATOM 5038 C CA . LEU B 2 574 ? 185.841 183.954 156.918 1.00 70.78 574 LEU A CA 1
ATOM 5039 C C . LEU B 2 574 ? 186.144 185.256 157.643 1.00 70.78 574 LEU A C 1
ATOM 5040 O O . LEU B 2 574 ? 185.257 186.100 157.800 1.00 70.78 574 LEU A O 1
ATOM 5045 N N . SER B 2 575 ? 187.390 185.424 158.072 1.00 66.92 575 SER A N 1
ATOM 5046 C CA . SER B 2 575 ? 187.798 186.588 158.848 1.00 66.92 575 SER A CA 1
ATOM 5047 C C . SER B 2 575 ? 188.859 187.358 158.077 1.00 66.92 575 SER A C 1
ATOM 5048 O O . SER B 2 575 ? 189.870 186.785 157.663 1.00 66.92 575 SER A O 1
ATOM 5051 N N . GLN B 2 576 ? 188.624 188.648 157.878 1.00 62.91 576 GLN A N 1
ATOM 5052 C CA . GLN B 2 576 ? 189.574 189.533 157.230 1.00 62.91 576 GLN A CA 1
ATOM 5053 C C . GLN B 2 576 ? 189.928 190.661 158.184 1.00 62.91 576 GLN A C 1
ATOM 5054 O O . GLN B 2 576 ? 189.111 191.067 159.011 1.00 62.91 576 GLN A O 1
ATOM 5060 N N . SER B 2 577 ? 191.155 191.156 158.079 1.00 62.15 577 SER A N 1
ATOM 5061 C CA . SER B 2 577 ? 191.563 192.240 158.959 1.00 62.15 577 SER A CA 1
ATOM 5062 C C . SER B 2 577 ? 192.707 193.019 158.332 1.00 62.15 577 SER A C 1
ATOM 5063 O O . SER B 2 577 ? 193.514 192.473 157.577 1.00 62.15 577 SER A O 1
ATOM 5066 N N . VAL B 2 578 ? 192.756 194.304 158.662 1.00 60.14 578 VAL A N 1
ATOM 5067 C CA . VAL B 2 578 ? 193.827 195.210 158.276 1.00 60.14 578 VAL A CA 1
ATOM 5068 C C . VAL B 2 578 ? 194.452 195.754 159.551 1.00 60.14 578 VAL A C 1
ATOM 5069 O O . VAL B 2 578 ? 193.745 196.234 160.447 1.00 60.14 578 VAL A O 1
ATOM 5073 N N . SER B 2 579 ? 195.777 195.664 159.636 1.00 60.87 579 SER A N 1
ATOM 5074 C CA . SER B 2 579 ? 196.495 196.014 160.849 1.00 60.87 579 SER A CA 1
ATOM 5075 C C . SER B 2 579 ? 197.678 196.909 160.514 1.00 60.87 579 SER A C 1
ATOM 5076 O O . SER B 2 579 ? 198.370 196.717 159.509 1.00 60.87 579 SER A O 1
ATOM 5079 N N . TYR B 2 580 ? 197.899 197.894 161.381 1.00 61.11 580 TYR A N 1
ATOM 5080 C CA . TYR B 2 580 ? 199.049 198.782 161.286 1.00 61.11 580 TYR A CA 1
ATOM 5081 C C . TYR B 2 580 ? 199.790 198.747 162.610 1.00 61.11 580 TYR A C 1
ATOM 5082 O O . TYR B 2 580 ? 199.177 198.893 163.673 1.00 61.11 580 TYR A O 1
ATOM 5091 N N . GLN B 2 581 ? 201.102 198.559 162.540 1.00 63.93 581 GLN A N 1
ATOM 5092 C CA . GLN B 2 581 ? 201.935 198.397 163.720 1.00 63.93 581 GLN A CA 1
ATOM 5093 C C . GLN B 2 581 ? 203.186 199.249 163.592 1.00 63.93 581 GLN A C 1
ATOM 5094 O O . GLN B 2 581 ? 203.795 199.322 162.521 1.00 63.93 581 GLN A O 1
ATOM 5100 N N . HIS B 2 582 ? 203.561 199.891 164.691 1.00 63.12 582 HIS A N 1
ATOM 5101 C CA . HIS B 2 582 ? 204.769 200.698 164.771 1.00 63.12 582 HIS A CA 1
ATOM 5102 C C . HIS B 2 582 ? 205.675 200.105 165.836 1.00 63.12 582 HIS A C 1
ATOM 5103 O O . HIS B 2 582 ? 205.242 199.898 166.976 1.00 63.12 582 HIS A O 1
ATOM 5110 N N . TYR B 2 583 ? 206.923 199.831 165.461 1.00 62.95 583 TYR A N 1
ATOM 5111 C CA . TYR B 2 583 ? 207.932 199.289 166.360 1.00 62.95 583 TYR A CA 1
ATOM 5112 C C . TYR B 2 583 ? 208.957 200.383 166.617 1.00 62.95 583 TYR A C 1
ATOM 5113 O O . TYR B 2 583 ? 209.645 200.819 165.689 1.00 62.95 583 TYR A O 1
ATOM 5122 N N . ASP B 2 584 ? 209.061 200.825 167.864 1.00 65.03 584 ASP A N 1
ATOM 5123 C CA . ASP B 2 584 ? 210.034 201.836 168.262 1.00 65.03 584 ASP A CA 1
ATOM 5124 C C . ASP B 2 584 ? 211.062 201.171 169.165 1.00 65.03 584 ASP A C 1
ATOM 5125 O O . ASP B 2 584 ? 210.747 200.783 170.293 1.00 65.03 584 ASP A O 1
ATOM 5130 N N . LEU B 2 585 ? 212.284 201.034 168.669 1.00 65.06 585 LEU A N 1
ATOM 5131 C CA . LEU B 2 585 ? 213.340 200.349 169.395 1.00 65.06 585 LEU A CA 1
ATOM 5132 C C . LEU B 2 585 ? 214.078 201.321 170.311 1.00 65.06 585 LEU A C 1
ATOM 5133 O O . LEU B 2 585 ? 214.016 202.541 170.143 1.00 65.06 585 LEU A O 1
ATOM 5138 N N . ASN B 2 586 ? 214.793 200.760 171.289 1.00 67.07 586 ASN A N 1
ATOM 5139 C CA . ASN B 2 586 ? 215.593 201.552 172.221 1.00 67.07 586 ASN A CA 1
ATOM 5140 C C . ASN B 2 586 ? 216.714 200.645 172.728 1.00 67.07 586 ASN A C 1
ATOM 5141 O O . ASN B 2 586 ? 216.493 199.781 173.584 1.00 67.07 586 ASN A O 1
ATOM 5146 N N . ASN B 2 587 ? 217.911 200.857 172.181 1.00 67.98 587 ASN A N 1
ATOM 5147 C CA . ASN B 2 587 ? 219.107 200.098 172.540 1.00 67.98 587 ASN A CA 1
ATOM 5148 C C . ASN B 2 587 ? 218.884 198.600 172.352 1.00 67.98 587 ASN A C 1
ATOM 5149 O O . ASN B 2 587 ? 219.299 197.776 173.168 1.00 67.98 587 ASN A O 1
ATOM 5154 N N . TYR B 2 588 ? 218.224 198.246 171.253 1.00 65.90 588 TYR A N 1
ATOM 5155 C CA . TYR B 2 588 ? 217.897 196.855 170.950 1.00 65.90 588 TYR A CA 1
ATOM 5156 C C . TYR B 2 588 ? 218.953 196.303 170.004 1.00 65.90 588 TYR A C 1
ATOM 5157 O O . TYR B 2 588 ? 218.753 196.232 168.791 1.00 65.90 588 TYR A O 1
ATOM 5166 N N . TYR B 2 589 ? 220.085 195.898 170.568 1.00 66.66 589 TYR A N 1
ATOM 5167 C CA . TYR B 2 589 ? 221.119 195.191 169.823 1.00 66.66 589 TYR A CA 1
ATOM 5168 C C . TYR B 2 589 ? 221.085 193.745 170.304 1.00 66.66 589 TYR A C 1
ATOM 5169 O O . TYR B 2 589 ? 221.847 193.334 171.179 1.00 66.66 589 TYR A O 1
ATOM 5178 N N . THR B 2 590 ? 220.183 192.969 169.710 1.00 67.88 590 THR A N 1
ATOM 5179 C CA . THR B 2 590 ? 219.907 191.607 170.136 1.00 67.88 590 THR A CA 1
ATOM 5180 C C . THR B 2 590 ? 219.369 190.826 168.949 1.00 67.88 590 THR A C 1
ATOM 5181 O O . THR B 2 590 ? 218.617 191.359 168.129 1.00 67.88 590 THR A O 1
ATOM 5185 N N . GLY B 2 591 ? 219.753 189.557 168.872 1.00 65.57 591 GLY A N 1
ATOM 5186 C CA . GLY B 2 591 ? 219.294 188.733 167.772 1.00 65.57 591 GLY A CA 1
ATOM 5187 C C . GLY B 2 591 ? 219.821 189.246 166.452 1.00 65.57 591 GLY A C 1
ATOM 5188 O O . GLY B 2 591 ? 220.979 189.657 166.332 1.00 65.57 591 GLY A O 1
ATOM 5189 N N . LEU B 2 592 ? 218.961 189.228 165.443 1.00 64.81 592 LEU A N 1
ATOM 5190 C CA . LEU B 2 592 ? 219.334 189.688 164.116 1.00 64.81 592 LEU A CA 1
ATOM 5191 C C . LEU B 2 592 ? 219.061 191.172 163.910 1.00 64.81 592 LEU A C 1
ATOM 5192 O O . LEU B 2 592 ? 219.238 191.670 162.793 1.00 64.81 592 LEU A O 1
ATOM 5197 N N . PHE B 2 593 ? 218.638 191.887 164.952 1.00 64.96 593 PHE A N 1
ATOM 5198 C CA . PHE B 2 593 ? 218.475 193.331 164.872 1.00 64.96 593 PHE A CA 1
ATOM 5199 C C . PHE B 2 593 ? 219.834 194.011 164.893 1.00 64.96 593 PHE A C 1
ATOM 5200 O O . PHE B 2 593 ? 220.688 193.688 165.723 1.00 64.96 593 PHE A O 1
ATOM 5208 N N . THR B 2 594 ? 220.034 194.957 163.977 1.00 68.96 594 THR A N 1
ATOM 5209 C CA . THR B 2 594 ? 221.198 195.824 164.014 1.00 68.96 594 THR A CA 1
ATOM 5210 C C . THR B 2 594 ? 220.836 197.294 164.169 1.00 68.96 594 THR A C 1
ATOM 5211 O O . THR B 2 594 ? 221.658 198.068 164.669 1.00 68.96 594 THR A O 1
ATOM 5215 N N . PHE B 2 595 ? 219.622 197.688 163.787 1.00 68.27 595 PHE A N 1
ATOM 5216 C CA . PHE B 2 595 ? 219.158 199.064 163.938 1.00 68.27 595 PHE A CA 1
ATOM 5217 C C . PHE B 2 595 ? 218.561 199.209 165.335 1.00 68.27 595 PHE A C 1
ATOM 5218 O O . PHE B 2 595 ? 217.352 199.318 165.523 1.00 68.27 595 PHE A O 1
ATOM 5226 N N . GLY B 2 596 ? 219.442 199.233 166.329 1.00 67.29 596 GLY A N 1
ATOM 5227 C CA . GLY B 2 596 ? 219.010 199.223 167.713 1.00 67.29 596 GLY A CA 1
ATOM 5228 C C . GLY B 2 596 ? 218.262 200.450 168.180 1.00 67.29 596 GLY A C 1
ATOM 5229 O O . GLY B 2 596 ? 217.648 200.408 169.250 1.00 67.29 596 GLY A O 1
ATOM 5230 N N . ASN B 2 597 ? 218.290 201.540 167.413 1.00 63.33 597 ASN A N 1
ATOM 5231 C CA . ASN B 2 597 ? 217.663 202.784 167.836 1.00 63.33 597 ASN A CA 1
ATOM 5232 C C . ASN B 2 597 ? 216.653 203.311 166.826 1.00 63.33 597 ASN A C 1
ATOM 5233 O O . ASN B 2 597 ? 216.113 204.405 167.024 1.00 63.33 597 ASN A O 1
ATOM 5238 N N . GLY B 2 598 ? 216.376 202.571 165.766 1.00 64.76 598 GLY A N 1
ATOM 5239 C CA . GLY B 2 598 ? 215.485 203.016 164.713 1.00 64.76 598 GLY A CA 1
ATOM 5240 C C . GLY B 2 598 ? 214.038 202.670 164.977 1.00 64.76 598 GLY A C 1
ATOM 5241 O O . GLY B 2 598 ? 213.573 202.665 166.119 1.00 64.76 598 GLY A O 1
ATOM 5242 N N . ALA B 2 599 ? 213.314 202.381 163.899 1.00 63.41 599 ALA A N 1
ATOM 5243 C CA . ALA B 2 599 ? 211.898 202.063 163.995 1.00 63.41 599 ALA A CA 1
ATOM 5244 C C . ALA B 2 599 ? 211.484 201.277 162.763 1.00 63.41 599 ALA A C 1
ATOM 5245 O O . ALA B 2 599 ? 212.162 201.296 161.733 1.00 63.41 599 ALA A O 1
ATOM 5247 N N . SER B 2 600 ? 210.356 200.587 162.885 1.00 63.81 600 SER A N 1
ATOM 5248 C CA . SER B 2 600 ? 209.818 199.779 161.801 1.00 63.81 600 SER A CA 1
ATOM 5249 C C . SER B 2 600 ? 208.315 199.986 161.702 1.00 63.81 600 SER A C 1
ATOM 5250 O O . SER B 2 600 ? 207.644 200.270 162.697 1.00 63.81 600 SER A O 1
ATOM 5253 N N . ARG B 2 601 ? 207.792 199.838 160.489 1.00 64.82 601 ARG A N 1
ATOM 5254 C CA . ARG B 2 601 ? 206.371 199.983 160.215 1.00 64.82 601 ARG A CA 1
ATOM 5255 C C . ARG B 2 601 ? 205.847 198.702 159.587 1.00 64.82 601 ARG A C 1
ATOM 5256 O O . ARG B 2 601 ? 206.551 198.048 158.813 1.00 64.82 601 ARG A O 1
ATOM 5264 N N . ASN B 2 602 ? 204.608 198.347 159.916 1.00 62.97 602 ASN A N 1
ATOM 5265 C CA . ASN B 2 602 ? 204.015 197.095 159.464 1.00 62.97 602 ASN A CA 1
ATOM 5266 C C . ASN B 2 602 ? 202.585 197.364 159.030 1.00 62.97 602 ASN A C 1
ATOM 5267 O O . ASN B 2 602 ? 201.768 197.812 159.838 1.00 62.97 602 ASN A O 1
ATOM 5272 N N . LEU B 2 603 ? 202.284 197.092 157.763 1.00 63.25 603 LEU A N 1
ATOM 5273 C CA . LEU B 2 603 ? 200.934 197.209 157.220 1.00 63.25 603 LEU A CA 1
ATOM 5274 C C . LEU B 2 603 ? 200.545 195.847 156.666 1.00 63.25 603 LEU A C 1
ATOM 5275 O O . LEU B 2 603 ? 201.151 195.372 155.700 1.00 63.25 603 LEU A O 1
ATOM 5280 N N . ALA B 2 604 ? 199.541 195.217 157.267 1.00 61.87 604 ALA A N 1
ATOM 5281 C CA . ALA B 2 604 ? 199.225 193.836 156.946 1.00 61.87 604 ALA A CA 1
ATOM 5282 C C . ALA B 2 604 ? 197.735 193.655 156.710 1.00 61.87 604 ALA A C 1
ATOM 5283 O O . ALA B 2 604 ? 196.904 194.353 157.297 1.00 61.87 604 ALA A O 1
ATOM 5285 N N . TYR B 2 605 ? 197.413 192.697 155.845 1.00 62.51 605 TYR A N 1
ATOM 5286 C CA . TYR B 2 605 ? 196.049 192.251 155.601 1.00 62.51 605 TYR A CA 1
ATOM 5287 C C . TYR B 2 605 ? 196.011 190.744 155.789 1.00 62.51 605 TYR A C 1
ATOM 5288 O O . TYR B 2 605 ? 196.739 190.015 155.110 1.00 62.51 605 TYR A O 1
ATOM 5297 N N . THR B 2 606 ? 195.170 190.280 156.705 1.00 63.52 606 THR A N 1
ATOM 5298 C CA . THR B 2 606 ? 195.088 188.868 157.047 1.00 63.52 606 THR A CA 1
ATOM 5299 C C . THR B 2 606 ? 193.717 188.329 156.675 1.00 63.52 606 THR A C 1
ATOM 5300 O O . THR B 2 606 ? 192.694 188.940 157.002 1.00 63.52 606 THR A O 1
ATOM 5304 N N . ILE B 2 607 ? 193.706 187.195 155.981 1.00 64.85 607 ILE A N 1
ATOM 5305 C CA . ILE B 2 607 ? 192.484 186.531 155.547 1.00 64.85 607 ILE A CA 1
ATOM 5306 C C . ILE B 2 607 ? 192.537 185.087 156.022 1.00 64.85 607 ILE A C 1
ATOM 5307 O O . ILE B 2 607 ? 193.548 184.402 155.832 1.00 64.85 607 ILE A O 1
ATOM 5312 N N . GLY B 2 608 ? 191.459 184.629 156.649 1.00 68.81 608 GLY A N 1
ATOM 5313 C CA . GLY B 2 608 ? 191.449 183.307 157.236 1.00 68.81 608 GLY A CA 1
ATOM 5314 C C . GLY B 2 608 ? 190.118 182.596 157.138 1.00 68.81 608 GLY A C 1
ATOM 5315 O O . GLY B 2 608 ? 189.058 183.223 157.199 1.00 68.81 608 GLY A O 1
ATOM 5316 N N . LEU B 2 609 ? 190.173 181.278 156.993 1.00 74.74 609 LEU A N 1
ATOM 5317 C CA . LEU B 2 609 ? 188.996 180.429 156.885 1.00 74.74 609 LEU A CA 1
ATOM 5318 C C . LEU B 2 609 ? 189.033 179.403 158.005 1.00 74.74 609 LEU A C 1
ATOM 5319 O O . LEU B 2 609 ? 190.051 178.727 158.201 1.00 74.74 609 LEU A O 1
ATOM 5324 N N . SER B 2 610 ? 187.927 179.291 158.737 1.00 81.06 610 SER A N 1
ATOM 5325 C CA . SER B 2 610 ? 187.832 178.391 159.880 1.00 81.06 610 SER A CA 1
ATOM 5326 C C . SER B 2 610 ? 186.566 177.558 159.767 1.00 81.06 610 SER A C 1
ATOM 5327 O O . SER B 2 610 ? 185.466 178.107 159.659 1.00 81.06 610 SER A O 1
ATOM 5330 N N . ARG B 2 611 ? 186.723 176.239 159.798 1.00 88.71 611 ARG A N 1
ATOM 5331 C CA . ARG B 2 611 ? 185.613 175.300 159.834 1.00 88.71 611 ARG A CA 1
ATOM 5332 C C . ARG B 2 611 ? 185.618 174.578 161.173 1.00 88.71 611 ARG A C 1
ATOM 5333 O O . ARG B 2 611 ? 186.666 174.108 161.630 1.00 88.71 611 ARG A O 1
ATOM 5341 N N . SER B 2 612 ? 184.448 174.494 161.800 1.00 92.74 612 SER A N 1
ATOM 5342 C CA . SER B 2 612 ? 184.324 173.923 163.138 1.00 92.74 612 SER A CA 1
ATOM 5343 C C . SER B 2 612 ? 183.059 173.080 163.201 1.00 92.74 612 SER A C 1
ATOM 5344 O O . SER B 2 612 ? 181.950 173.624 163.201 1.00 92.74 612 SER A O 1
ATOM 5347 N N . ASN B 2 613 ? 183.222 171.759 163.261 1.00 96.92 613 ASN A N 1
ATOM 5348 C CA . ASN B 2 613 ? 182.091 170.872 163.513 1.00 96.92 613 ASN A CA 1
ATOM 5349 C C . ASN B 2 613 ? 181.965 170.591 165.008 1.00 96.92 613 ASN A C 1
ATOM 5350 O O . ASN B 2 613 ? 180.967 170.964 165.631 1.00 96.92 613 ASN A O 1
ATOM 5355 N N . LYS B 2 614 ? 182.980 169.950 165.583 1.00 99.50 614 LYS A N 1
ATOM 5356 C CA . LYS B 2 614 ? 183.219 169.889 167.027 1.00 99.50 614 LYS A CA 1
ATOM 5357 C C . LYS B 2 614 ? 181.942 169.595 167.815 1.00 99.50 614 LYS A C 1
ATOM 5358 O O . LYS B 2 614 ? 181.478 170.392 168.630 1.00 99.50 614 LYS A O 1
ATOM 5364 N N . GLY B 2 615 ? 181.373 168.421 167.556 1.00 104.14 615 GLY A N 1
ATOM 5365 C CA . GLY B 2 615 ? 180.162 168.013 168.240 1.00 104.14 615 GLY A CA 1
ATOM 5366 C C . GLY B 2 615 ? 180.380 166.896 169.241 1.00 104.14 615 GLY A C 1
ATOM 5367 O O . GLY B 2 615 ? 181.351 166.143 169.130 1.00 104.14 615 GLY A O 1
ATOM 5368 N N . VAL B 2 616 ? 179.490 166.776 170.223 1.00 108.04 616 VAL A N 1
ATOM 5369 C CA . VAL B 2 616 ? 178.378 167.704 170.388 1.00 108.04 616 VAL A CA 1
ATOM 5370 C C . VAL B 2 616 ? 178.596 168.582 171.616 1.00 108.04 616 VAL A C 1
ATOM 5371 O O . VAL B 2 616 ? 178.182 169.741 171.643 1.00 108.04 616 VAL A O 1
ATOM 5375 N N . ASN B 2 617 ? 179.243 168.024 172.629 1.00 106.24 617 ASN A N 1
ATOM 5376 C CA . ASN B 2 617 ? 179.479 168.765 173.861 1.00 106.24 617 ASN A CA 1
ATOM 5377 C C . ASN B 2 617 ? 180.599 169.776 173.643 1.00 106.24 617 ASN A C 1
ATOM 5378 O O . ASN B 2 617 ? 181.701 169.392 173.233 1.00 106.24 617 ASN A O 1
ATOM 5383 N N . PRO B 2 618 ? 180.361 171.065 173.893 1.00 104.82 618 PRO A N 1
ATOM 5384 C CA . PRO B 2 618 ? 181.403 172.069 173.620 1.00 104.82 618 PRO A CA 1
ATOM 5385 C C . PRO B 2 618 ? 182.646 171.919 174.476 1.00 104.82 618 PRO A C 1
ATOM 5386 O O . PRO B 2 618 ? 183.696 172.463 174.110 1.00 104.82 618 PRO A O 1
ATOM 5390 N N . ILE B 2 619 ? 182.573 171.207 175.596 1.00 101.80 619 ILE A N 1
ATOM 5391 C CA . ILE B 2 619 ? 183.707 171.125 176.511 1.00 101.80 619 ILE A CA 1
ATOM 5392 C C . ILE B 2 619 ? 184.464 169.813 176.348 1.00 101.80 619 ILE A C 1
ATOM 5393 O O . ILE B 2 619 ? 185.671 169.750 176.591 1.00 101.80 619 ILE A O 1
ATOM 5398 N N . PHE B 2 620 ? 183.780 168.746 175.934 1.00 101.04 620 PHE A N 1
ATOM 5399 C CA . PHE B 2 620 ? 184.396 167.437 175.723 1.00 101.04 620 PHE A CA 1
ATOM 5400 C C . PHE B 2 620 ? 183.904 166.882 174.394 1.00 101.04 620 PHE A C 1
ATOM 5401 O O . PHE B 2 620 ? 182.883 166.177 174.343 1.00 101.04 620 PHE A O 1
ATOM 5409 N N . PRO B 2 621 ? 184.589 167.180 173.294 1.00 99.85 621 PRO A N 1
ATOM 5410 C CA . PRO B 2 621 ? 184.133 166.695 171.989 1.00 99.85 621 PRO A CA 1
ATOM 5411 C C . PRO B 2 621 ? 184.213 165.180 171.890 1.00 99.85 621 PRO A C 1
ATOM 5412 O O . PRO B 2 621 ? 185.073 164.536 172.494 1.00 99.85 621 PRO A O 1
ATOM 5416 N N . THR B 2 622 ? 183.293 164.613 171.113 1.00 101.67 622 THR A N 1
ATOM 5417 C CA . THR B 2 622 ? 183.335 163.204 170.753 1.00 101.67 622 THR A CA 1
ATOM 5418 C C . THR B 2 622 ? 183.693 162.972 169.296 1.00 101.67 622 THR A C 1
ATOM 5419 O O . THR B 2 622 ? 184.290 161.944 168.974 1.00 101.67 622 THR A O 1
ATOM 5423 N N . TYR B 2 623 ? 183.343 163.904 168.414 1.00 101.98 623 TYR A N 1
ATOM 5424 C CA . TYR B 2 623 ? 183.685 163.833 167.001 1.00 101.98 623 TYR A CA 1
ATOM 5425 C C . TYR B 2 623 ? 183.945 165.254 166.515 1.00 101.98 623 TYR A C 1
ATOM 5426 O O . TYR B 2 623 ? 184.093 166.186 167.312 1.00 101.98 623 TYR A O 1
ATOM 5435 N N . GLY B 2 624 ? 184.003 165.423 165.200 1.00 98.85 624 GLY A N 1
ATOM 5436 C CA . GLY B 2 624 ? 184.152 166.737 164.604 1.00 98.85 624 GLY A CA 1
ATOM 5437 C C . GLY B 2 624 ? 185.594 167.057 164.264 1.00 98.85 624 GLY A C 1
ATOM 5438 O O . GLY B 2 624 ? 186.511 166.245 164.421 1.00 98.85 624 GLY A O 1
ATOM 5439 N N . SER B 2 625 ? 185.782 168.283 163.783 1.00 92.91 625 SER A N 1
ATOM 5440 C CA . SER B 2 625 ? 187.089 168.745 163.347 1.00 92.91 625 SER A CA 1
ATOM 5441 C C . SER B 2 625 ? 187.123 170.264 163.399 1.00 92.91 625 SER A C 1
ATOM 5442 O O . SER B 2 625 ? 186.086 170.926 163.307 1.00 92.91 625 SER A O 1
ATOM 5445 N N . GLU B 2 626 ? 188.327 170.810 163.550 1.00 89.27 626 GLU A N 1
ATOM 5446 C CA . GLU B 2 626 ? 188.547 172.253 163.571 1.00 89.27 626 GLU A CA 1
ATOM 5447 C C . GLU B 2 626 ? 189.708 172.551 162.635 1.00 89.27 626 GLU A C 1
ATOM 5448 O O . GLU B 2 626 ? 190.860 172.251 162.958 1.00 89.27 626 GLU A O 1
ATOM 5454 N N . PHE B 2 627 ? 189.404 173.124 161.476 1.00 85.23 627 PHE A N 1
ATOM 5455 C CA . PHE B 2 627 ? 190.401 173.428 160.457 1.00 85.23 627 PHE A CA 1
ATOM 5456 C C . PHE B 2 627 ? 190.491 174.935 160.292 1.00 85.23 627 PHE A C 1
ATOM 5457 O O . PHE B 2 627 ? 189.498 175.582 159.953 1.00 85.23 627 PHE A O 1
ATOM 5465 N N . SER B 2 628 ? 191.678 175.490 160.510 1.00 77.60 628 SER A N 1
ATOM 5466 C CA . SER B 2 628 ? 191.895 176.923 160.371 1.00 77.60 628 SER A CA 1
ATOM 5467 C C . SER B 2 628 ? 193.093 177.165 159.471 1.00 77.60 628 SER A C 1
ATOM 5468 O O . SER B 2 628 ? 194.176 176.624 159.716 1.00 77.60 628 SER A O 1
ATOM 5471 N N . ILE B 2 629 ? 192.898 177.976 158.434 1.00 71.24 629 ILE A N 1
ATOM 5472 C CA . ILE B 2 629 ? 193.980 178.381 157.545 1.00 71.24 629 ILE A CA 1
ATOM 5473 C C . ILE B 2 629 ? 193.975 179.901 157.456 1.00 71.24 629 ILE A C 1
ATOM 5474 O O . ILE B 2 629 ? 192.930 180.512 157.207 1.00 71.24 629 ILE A O 1
ATOM 5479 N N . SER B 2 630 ? 195.129 180.514 157.701 1.00 67.98 630 SER A N 1
ATOM 5480 C CA . SER B 2 630 ? 195.234 181.965 157.739 1.00 67.98 630 SER A CA 1
ATOM 5481 C C . SER B 2 630 ? 196.428 182.421 156.920 1.00 67.98 630 SER A C 1
ATOM 5482 O O . SER B 2 630 ? 197.462 181.748 156.889 1.00 67.98 630 SER A O 1
ATOM 5485 N N . ALA B 2 631 ? 196.285 183.571 156.266 1.00 64.13 631 ALA A N 1
ATOM 5486 C CA . ALA B 2 631 ? 197.341 184.128 155.432 1.00 64.13 631 ALA A CA 1
ATOM 5487 C C . ALA B 2 631 ? 197.391 185.631 155.640 1.00 64.13 631 ALA A C 1
ATOM 5488 O O . ALA B 2 631 ? 196.401 186.326 155.395 1.00 64.13 631 ALA A O 1
ATOM 5490 N N . LYS B 2 632 ? 198.538 186.125 156.091 1.00 62.85 632 LYS A N 1
ATOM 5491 C CA . LYS B 2 632 ? 198.785 187.548 156.263 1.00 62.85 632 LYS A CA 1
ATOM 5492 C C . LYS B 2 632 ? 199.764 188.023 155.202 1.00 62.85 632 LYS A C 1
ATOM 5493 O O . LYS B 2 632 ? 200.833 187.433 155.022 1.00 62.85 632 LYS A O 1
ATOM 5499 N N . VAL B 2 633 ? 199.399 189.089 154.500 1.00 62.18 633 VAL A N 1
ATOM 5500 C CA . VAL B 2 633 ? 200.195 189.604 153.397 1.00 62.18 633 VAL A CA 1
ATOM 5501 C C . VAL B 2 633 ? 200.394 191.099 153.582 1.00 62.18 633 VAL A C 1
ATOM 5502 O O . VAL B 2 633 ? 199.484 191.813 154.017 1.00 62.18 633 VAL A O 1
ATOM 5506 N N . THR B 2 634 ? 201.588 191.565 153.267 1.00 63.12 634 THR A N 1
ATOM 5507 C CA . THR B 2 634 ? 201.906 192.975 153.191 1.00 63.12 634 THR A CA 1
ATOM 5508 C C . THR B 2 634 ? 202.073 193.375 151.731 1.00 63.12 634 THR A C 1
ATOM 5509 O O . THR B 2 634 ? 202.399 192.528 150.893 1.00 63.12 634 THR A O 1
ATOM 5513 N N . PRO B 2 635 ? 201.838 194.637 151.384 1.00 65.07 635 PRO A N 1
ATOM 5514 C CA . PRO B 2 635 ? 201.937 195.050 149.985 1.00 65.07 635 PRO A CA 1
ATOM 5515 C C . PRO B 2 635 ? 203.316 194.758 149.426 1.00 65.07 635 PRO A C 1
ATOM 5516 O O . PRO B 2 635 ? 204.326 194.917 150.127 1.00 65.07 635 PRO A O 1
ATOM 5520 N N . PRO B 2 636 ? 203.399 194.315 148.179 1.00 67.82 636 PRO A N 1
ATOM 5521 C CA . PRO B 2 636 ? 204.702 194.002 147.562 1.00 67.82 636 PRO A CA 1
ATOM 5522 C C . PRO B 2 636 ? 205.473 195.258 147.166 1.00 67.82 636 PRO A C 1
ATOM 5523 O O . PRO B 2 636 ? 205.444 195.735 146.032 1.00 67.82 636 PRO A O 1
ATOM 5527 N N . TYR B 2 637 ? 206.186 195.821 148.144 1.00 66.97 637 TYR A N 1
ATOM 5528 C CA . TYR B 2 637 ? 206.929 197.051 147.904 1.00 66.97 637 TYR A CA 1
ATOM 5529 C C . TYR B 2 637 ? 208.051 196.850 146.898 1.00 66.97 637 TYR A C 1
ATOM 5530 O O . TYR B 2 637 ? 208.365 197.770 146.135 1.00 66.97 637 TYR A O 1
ATOM 5539 N N . SER B 2 638 ? 208.660 195.664 146.878 1.00 70.64 638 SER A N 1
ATOM 5540 C CA . SER B 2 638 ? 209.863 195.457 146.078 1.00 70.64 638 SER A CA 1
ATOM 5541 C C . SER B 2 638 ? 209.590 195.631 144.590 1.00 70.64 638 SER A C 1
ATOM 5542 O O . SER B 2 638 ? 210.401 196.224 143.869 1.00 70.64 638 SER A O 1
ATOM 5545 N N . LEU B 2 639 ? 208.456 195.119 144.109 1.00 73.52 639 LEU A N 1
ATOM 5546 C CA . LEU B 2 639 ? 208.185 195.159 142.676 1.00 73.52 639 LEU A CA 1
ATOM 5547 C C . LEU B 2 639 ? 207.907 196.573 142.183 1.00 73.52 639 LEU A C 1
ATOM 5548 O O . LEU B 2 639 ? 208.029 196.842 140.984 1.00 73.52 639 LEU A O 1
ATOM 5553 N N . PHE B 2 640 ? 207.539 197.486 143.079 1.00 75.30 640 PHE A N 1
ATOM 5554 C CA . PHE B 2 640 ? 207.139 198.827 142.666 1.00 75.30 640 PHE A CA 1
ATOM 5555 C C . PHE B 2 640 ? 208.294 199.823 142.754 1.00 75.30 640 PHE A C 1
ATOM 5556 O O . PHE B 2 640 ? 208.635 200.472 141.760 1.00 75.30 640 PHE A O 1
ATOM 5564 N N . ASN B 2 641 ? 208.900 199.956 143.931 1.00 77.68 641 ASN A N 1
ATOM 5565 C CA . ASN B 2 641 ? 209.963 200.936 144.111 1.00 77.68 641 ASN A CA 1
ATOM 5566 C C . ASN B 2 641 ? 211.214 200.527 143.342 1.00 77.68 641 ASN A C 1
ATOM 5567 O O . ASN B 2 641 ? 211.507 199.340 143.179 1.00 77.68 641 ASN A O 1
ATOM 5572 N N . ASN B 2 642 ? 211.941 201.524 142.844 1.00 85.19 642 ASN A N 1
ATOM 5573 C CA . ASN B 2 642 ? 213.129 201.278 142.026 1.00 85.19 642 ASN A CA 1
ATOM 5574 C C . ASN B 2 642 ? 214.394 201.308 142.886 1.00 85.19 642 ASN A C 1
ATOM 5575 O O . ASN B 2 642 ? 215.326 202.078 142.656 1.00 85.19 642 ASN A O 1
ATOM 5580 N N . ILE B 2 643 ? 214.410 200.443 143.896 1.00 81.63 643 ILE A N 1
ATOM 5581 C CA . ILE B 2 643 ? 215.556 200.281 144.783 1.00 81.63 643 ILE A CA 1
ATOM 5582 C C . ILE B 2 643 ? 216.031 198.841 144.674 1.00 81.63 643 ILE A C 1
ATOM 5583 O O . ILE B 2 643 ? 215.253 197.908 144.906 1.00 81.63 643 ILE A O 1
ATOM 5588 N N . ASN B 2 644 ? 217.300 198.661 144.320 1.00 83.73 644 ASN A N 1
ATOM 5589 C CA . ASN B 2 644 ? 217.896 197.336 144.202 1.00 83.73 644 ASN A CA 1
ATOM 5590 C C . ASN B 2 644 ? 218.550 196.988 145.533 1.00 83.73 644 ASN A C 1
ATOM 5591 O O . ASN B 2 644 ? 219.590 197.552 145.889 1.00 83.73 644 ASN A O 1
ATOM 5596 N N . TYR B 2 645 ? 217.941 196.059 146.268 1.00 78.04 645 TYR A N 1
ATOM 5597 C CA . TYR B 2 645 ? 218.401 195.748 147.614 1.00 78.04 645 TYR A CA 1
ATOM 5598 C C . TYR B 2 645 ? 219.654 194.887 147.630 1.00 78.04 645 TYR A C 1
ATOM 5599 O O . TYR B 2 645 ? 220.349 194.850 148.650 1.00 78.04 645 TYR A O 1
ATOM 5608 N N . GLY B 2 646 ? 219.960 194.199 146.531 1.00 85.07 646 GLY A N 1
ATOM 5609 C CA . GLY B 2 646 ? 221.173 193.400 146.490 1.00 85.07 646 GLY A CA 1
ATOM 5610 C C . GLY B 2 646 ? 222.431 194.246 146.533 1.00 85.07 646 GLY A C 1
ATOM 5611 O O . GLY B 2 646 ? 223.429 193.862 147.147 1.00 85.07 646 GLY A O 1
ATOM 5612 N N . ASP B 2 647 ? 222.401 195.408 145.882 1.00 91.25 647 ASP A N 1
ATOM 5613 C CA . ASP B 2 647 ? 223.556 196.291 145.790 1.00 91.25 647 ASP A CA 1
ATOM 5614 C C . ASP B 2 647 ? 223.448 197.498 146.714 1.00 91.25 647 ASP A C 1
ATOM 5615 O O . ASP B 2 647 ? 224.116 198.512 146.487 1.00 91.25 647 ASP A O 1
ATOM 5620 N N . LEU B 2 648 ? 222.626 197.406 147.760 1.00 90.61 648 LEU A N 1
ATOM 5621 C CA . LEU B 2 648 ? 222.454 198.524 148.678 1.00 90.61 648 LEU A CA 1
ATOM 5622 C C . LEU B 2 648 ? 223.704 198.801 149.501 1.00 90.61 648 LEU A C 1
ATOM 5623 O O . LEU B 2 648 ? 223.862 199.915 150.009 1.00 90.61 648 LEU A O 1
ATOM 5628 N N . GLN B 2 649 ? 224.594 197.821 149.639 1.00 93.44 649 GLN A N 1
ATOM 5629 C CA . GLN B 2 649 ? 225.785 197.969 150.460 1.00 93.44 649 GLN A CA 1
ATOM 5630 C C . GLN B 2 649 ? 226.958 198.590 149.714 1.00 93.44 649 GLN A C 1
ATOM 5631 O O . GLN B 2 649 ? 227.979 198.891 150.342 1.00 93.44 649 GLN A O 1
ATOM 5637 N N . ASN B 2 650 ? 226.843 198.789 148.405 1.00 98.23 650 ASN A N 1
ATOM 5638 C CA . ASN B 2 650 ? 227.915 199.342 147.585 1.00 98.23 650 ASN A CA 1
ATOM 5639 C C . ASN B 2 650 ? 227.589 200.760 147.125 1.00 98.23 650 ASN A C 1
ATOM 5640 O O . ASN B 2 650 ? 227.920 201.160 146.009 1.00 98.23 650 ASN A O 1
ATOM 5645 N N . GLN B 2 651 ? 226.930 201.532 147.984 1.00 103.65 651 GLN A N 1
ATOM 5646 C CA . GLN B 2 651 ? 226.588 202.917 147.702 1.00 103.65 651 GLN A CA 1
ATOM 5647 C C . GLN B 2 651 ? 227.285 203.827 148.703 1.00 103.65 651 GLN A C 1
ATOM 5648 O O . GLN B 2 651 ? 227.534 203.439 149.848 1.00 103.65 651 GLN A O 1
ATOM 5654 N N . LYS B 2 652 ? 227.600 205.046 148.261 1.00 113.03 652 LYS A N 1
ATOM 5655 C CA . LYS B 2 652 ? 228.332 205.975 149.116 1.00 113.03 652 LYS A CA 1
ATOM 5656 C C . LYS B 2 652 ? 227.513 206.399 150.328 1.00 113.03 652 LYS A C 1
ATOM 5657 O O . LYS B 2 652 ? 228.077 206.866 151.323 1.00 113.03 652 LYS A O 1
ATOM 5663 N N . GLU B 2 653 ? 226.191 206.249 150.267 1.00 111.34 653 GLU A N 1
ATOM 5664 C CA . GLU B 2 653 ? 225.337 206.755 151.333 1.00 111.34 653 GLU A CA 1
ATOM 5665 C C . GLU B 2 653 ? 225.227 205.808 152.521 1.00 111.34 653 GLU A C 1
ATOM 5666 O O . GLU B 2 653 ? 224.586 206.170 153.513 1.00 111.34 653 GLU A O 1
ATOM 5672 N N . TYR B 2 654 ? 225.827 204.617 152.456 1.00 105.10 654 TYR A N 1
ATOM 5673 C CA . TYR B 2 654 ? 225.623 203.610 153.490 1.00 105.10 654 TYR A CA 1
ATOM 5674 C C . TYR B 2 654 ? 226.926 202.943 153.915 1.00 105.10 654 TYR A C 1
ATOM 5675 O O . TYR B 2 654 ? 226.917 201.785 154.341 1.00 105.10 654 TYR A O 1
ATOM 5684 N N . LYS B 2 655 ? 228.061 203.642 153.812 1.00 111.53 655 LYS A N 1
ATOM 5685 C CA . LYS B 2 655 ? 229.360 203.054 154.161 1.00 111.53 655 LYS A CA 1
ATOM 5686 C C . LYS B 2 655 ? 230.133 203.993 155.089 1.00 111.53 655 LYS A C 1
ATOM 5687 O O . LYS B 2 655 ? 230.964 204.780 154.629 1.00 111.53 655 LYS A O 1
ATOM 5693 N N . THR B 2 656 ? 229.860 203.881 156.389 1.00 120.62 656 THR A N 1
ATOM 5694 C CA . THR B 2 656 ? 230.663 204.463 157.471 1.00 120.62 656 THR A CA 1
ATOM 5695 C C . THR B 2 656 ? 231.137 205.880 157.147 1.00 120.62 656 THR A C 1
ATOM 5696 O O . THR B 2 656 ? 232.330 206.161 157.034 1.00 120.62 656 THR A O 1
ATOM 5700 N N . GLN B 2 657 ? 230.163 206.778 156.993 1.00 133.89 657 GLN A N 1
ATOM 5701 C CA . GLN B 2 657 ? 230.463 208.164 156.647 1.00 133.89 657 GLN A CA 1
ATOM 5702 C C . GLN B 2 657 ? 231.335 208.855 157.689 1.00 133.89 657 GLN A C 1
ATOM 5703 O O . GLN B 2 657 ? 232.071 209.786 157.341 1.00 133.89 657 GLN A O 1
ATOM 5709 N N . TYR B 2 658 ? 231.290 208.410 158.947 1.00 142.51 658 TYR A N 1
ATOM 5710 C CA . TYR B 2 658 ? 231.994 209.055 160.058 1.00 142.51 658 TYR A CA 1
ATOM 5711 C C . TYR B 2 658 ? 231.543 210.511 160.211 1.00 142.51 658 TYR A C 1
ATOM 5712 O O . TYR B 2 658 ? 232.282 211.464 159.959 1.00 142.51 658 TYR A O 1
ATOM 5721 N N . THR B 2 659 ? 230.280 210.650 160.619 1.00 148.63 659 THR A N 1
ATOM 5722 C CA . THR B 2 659 ? 229.699 211.969 160.838 1.00 148.63 659 THR A CA 1
ATOM 5723 C C . THR B 2 659 ? 230.379 212.734 161.966 1.00 148.63 659 THR A C 1
ATOM 5724 O O . THR B 2 659 ? 230.153 213.943 162.092 1.00 148.63 659 THR A O 1
ATOM 5728 N N . GLY B 2 660 ? 231.188 212.067 162.789 1.00 150.18 660 GLY A N 1
ATOM 5729 C CA . GLY B 2 660 ? 231.927 212.732 163.845 1.00 150.18 660 GLY A CA 1
ATOM 5730 C C . GLY B 2 660 ? 232.825 213.841 163.336 1.00 150.18 660 GLY A C 1
ATOM 5731 O O . GLY B 2 660 ? 233.554 213.661 162.356 1.00 150.18 660 GLY A O 1
ATOM 5732 N N . THR B 2 661 ? 232.779 214.996 163.997 1.00 153.69 661 THR A N 1
ATOM 5733 C CA . THR B 2 661 ? 233.492 216.185 163.549 1.00 153.69 661 THR A CA 1
ATOM 5734 C C . THR B 2 661 ? 234.850 216.364 164.216 1.00 153.69 661 THR A C 1
ATOM 5735 O O . THR B 2 661 ? 235.500 217.391 163.990 1.00 153.69 661 THR A O 1
ATOM 5739 N N . THR B 2 662 ? 235.296 215.407 165.023 1.00 155.34 662 THR A N 1
ATOM 5740 C CA . THR B 2 662 ? 236.559 215.512 165.742 1.00 155.34 662 THR A CA 1
ATOM 5741 C C . THR B 2 662 ? 237.619 214.664 165.052 1.00 155.34 662 THR A C 1
ATOM 5742 O O . THR B 2 662 ? 237.402 213.476 164.793 1.00 155.34 662 THR A O 1
ATOM 5746 N N . THR B 2 663 ? 238.755 215.284 164.741 1.00 154.01 663 THR A N 1
ATOM 5747 C CA . THR B 2 663 ? 239.890 214.584 164.141 1.00 154.01 663 THR A CA 1
ATOM 5748 C C . THR B 2 663 ? 240.899 214.229 165.233 1.00 154.01 663 THR A C 1
ATOM 5749 O O . THR B 2 663 ? 241.984 214.803 165.352 1.00 154.01 663 THR A O 1
ATOM 5753 N N . THR B 2 664 ? 240.510 213.249 166.050 1.00 155.64 664 THR A N 1
ATOM 5754 C CA . THR B 2 664 ? 241.278 212.935 167.251 1.00 155.64 664 THR A CA 1
ATOM 5755 C C . THR B 2 664 ? 242.481 212.049 166.942 1.00 155.64 664 THR A C 1
ATOM 5756 O O . THR B 2 664 ? 243.632 212.473 167.096 1.00 155.64 664 THR A O 1
ATOM 5760 N N . THR B 2 665 ? 242.235 210.821 166.491 1.00 154.59 665 THR A N 1
ATOM 5761 C CA . THR B 2 665 ? 243.306 209.857 166.262 1.00 154.59 665 THR A CA 1
ATOM 5762 C C . THR B 2 665 ? 242.735 208.671 165.498 1.00 154.59 665 THR A C 1
ATOM 5763 O O . THR B 2 665 ? 241.518 208.519 165.364 1.00 154.59 665 THR A O 1
ATOM 5767 N N . GLY B 2 666 ? 243.637 207.825 165.000 1.00 153.49 666 GLY A N 1
ATOM 5768 C CA . GLY B 2 666 ? 243.241 206.619 164.305 1.00 153.49 666 GLY A CA 1
ATOM 5769 C C . GLY B 2 666 ? 244.193 205.482 164.616 1.00 153.49 666 GLY A C 1
ATOM 5770 O O . GLY B 2 666 ? 245.288 205.683 165.146 1.00 153.49 666 GLY A O 1
ATOM 5771 N N . ILE B 2 667 ? 243.749 204.269 164.275 1.00 149.18 667 ILE A N 1
ATOM 5772 C CA . ILE B 2 667 ? 244.551 203.080 164.548 1.00 149.18 667 ILE A CA 1
ATOM 5773 C C . ILE B 2 667 ? 245.794 203.046 163.670 1.00 149.18 667 ILE A C 1
ATOM 5774 O O . ILE B 2 667 ? 246.815 202.459 164.048 1.00 149.18 667 ILE A O 1
ATOM 5779 N N . ASP B 2 668 ? 245.739 203.670 162.494 1.00 149.42 668 ASP A N 1
ATOM 5780 C CA . ASP B 2 668 ? 246.861 203.688 161.567 1.00 149.42 668 ASP A CA 1
ATOM 5781 C C . ASP B 2 668 ? 247.793 204.869 161.801 1.00 149.42 668 ASP A C 1
ATOM 5782 O O . ASP B 2 668 ? 248.649 205.150 160.954 1.00 149.42 668 ASP A O 1
ATOM 5787 N N . GLY B 2 669 ? 247.646 205.564 162.925 1.00 151.74 669 GLY A N 1
ATOM 5788 C CA . GLY B 2 669 ? 248.456 206.725 163.216 1.00 151.74 669 GLY A CA 1
ATOM 5789 C C . GLY B 2 669 ? 247.971 208.012 162.591 1.00 151.74 669 GLY A C 1
ATOM 5790 O O . GLY B 2 669 ? 248.594 209.059 162.808 1.00 151.74 669 GLY A O 1
ATOM 5791 N N . GLN B 2 670 ? 246.885 207.973 161.826 1.00 151.84 670 GLN A N 1
ATOM 5792 C CA . GLN B 2 670 ? 246.314 209.156 161.200 1.00 151.84 670 GLN A CA 1
ATOM 5793 C C . GLN B 2 670 ? 245.024 209.526 161.916 1.00 151.84 670 GLN A C 1
ATOM 5794 O O . GLN B 2 670 ? 244.145 208.677 162.096 1.00 151.84 670 GLN A O 1
ATOM 5800 N N . ALA B 2 671 ? 244.914 210.787 162.324 1.00 151.62 671 ALA A N 1
ATOM 5801 C CA . ALA B 2 671 ? 243.667 211.275 162.893 1.00 151.62 671 ALA A CA 1
ATOM 5802 C C . ALA B 2 671 ? 242.592 211.303 161.816 1.00 151.62 671 ALA A C 1
ATOM 5803 O O . ALA B 2 671 ? 242.813 211.821 160.717 1.00 151.62 671 ALA A O 1
ATOM 5805 N N . ILE B 2 672 ? 241.425 210.740 162.132 1.00 149.30 672 ILE A N 1
ATOM 5806 C CA . ILE B 2 672 ? 240.371 210.598 161.134 1.00 149.30 672 ILE A CA 1
ATOM 5807 C C . ILE B 2 672 ? 239.880 211.977 160.724 1.00 149.30 672 ILE A C 1
ATOM 5808 O O . ILE B 2 672 ? 239.406 212.758 161.558 1.00 149.30 672 ILE A O 1
ATOM 5813 N N . ASN B 2 673 ? 239.986 212.280 159.437 1.00 147.34 673 ASN A N 1
ATOM 5814 C CA . ASN B 2 673 ? 239.468 213.543 158.931 1.00 147.34 673 ASN A CA 1
ATOM 5815 C C . ASN B 2 673 ? 237.950 213.554 159.064 1.00 147.34 673 ASN A C 1
ATOM 5816 O O . ASN B 2 673 ? 237.289 212.607 158.619 1.00 147.34 673 ASN A O 1
ATOM 5821 N N . PRO B 2 674 ? 237.365 214.580 159.682 1.00 146.74 674 PRO A N 1
ATOM 5822 C CA . PRO B 2 674 ? 235.910 214.589 159.878 1.00 146.74 674 PRO A CA 1
ATOM 5823 C C . PRO B 2 674 ? 235.167 214.546 158.552 1.00 146.74 674 PRO A C 1
ATOM 5824 O O . PRO B 2 674 ? 235.559 215.189 157.576 1.00 146.74 674 PRO A O 1
ATOM 5828 N N . GLY B 2 675 ? 234.077 213.788 158.531 1.00 142.81 675 GLY A N 1
ATOM 5829 C CA . GLY B 2 675 ? 233.309 213.609 157.312 1.00 142.81 675 GLY A CA 1
ATOM 5830 C C . GLY B 2 675 ? 234.040 212.851 156.225 1.00 142.81 675 GLY A C 1
ATOM 5831 O O . GLY B 2 675 ? 233.944 213.219 155.047 1.00 142.81 675 GLY A O 1
ATOM 5832 N N . ASP B 2 676 ? 234.770 211.799 156.589 1.00 139.86 676 ASP A N 1
ATOM 5833 C CA . ASP B 2 676 ? 235.483 210.971 155.629 1.00 139.86 676 ASP A CA 1
ATOM 5834 C C . ASP B 2 676 ? 235.184 209.504 155.898 1.00 139.86 676 ASP A C 1
ATOM 5835 O O . ASP B 2 676 ? 234.957 209.099 157.041 1.00 139.86 676 ASP A O 1
ATOM 5840 N N . TYR B 2 677 ? 235.190 208.711 154.830 1.00 130.07 677 TYR A N 1
ATOM 5841 C CA . TYR B 2 677 ? 234.866 207.297 154.947 1.00 130.07 677 TYR A CA 1
ATOM 5842 C C . TYR B 2 677 ? 235.987 206.545 155.651 1.00 130.07 677 TYR A C 1
ATOM 5843 O O . TYR B 2 677 ? 237.172 206.783 155.402 1.00 130.07 677 TYR A O 1
ATOM 5852 N N . THR B 2 678 ? 235.604 205.628 156.535 1.00 130.61 678 THR A N 1
ATOM 5853 C CA . THR B 2 678 ? 236.550 204.853 157.319 1.00 130.61 678 THR A CA 1
ATOM 5854 C C . THR B 2 678 ? 236.269 203.368 157.147 1.00 130.61 678 THR A C 1
ATOM 5855 O O . THR B 2 678 ? 235.227 202.964 156.626 1.00 130.61 678 THR A O 1
ATOM 5859 N N . LYS B 2 679 ? 237.224 202.558 157.593 1.00 134.08 679 LYS A N 1
ATOM 5860 C CA . LYS B 2 679 ? 237.098 201.110 157.582 1.00 134.08 679 LYS A CA 1
ATOM 5861 C C . LYS B 2 679 ? 237.829 200.552 158.792 1.00 134.08 679 LYS A C 1
ATOM 5862 O O . LYS B 2 679 ? 238.925 201.011 159.127 1.00 134.08 679 LYS A O 1
ATOM 5868 N N . THR B 2 680 ? 237.215 199.577 159.454 1.00 139.81 680 THR A N 1
ATOM 5869 C CA . THR B 2 680 ? 237.835 198.962 160.618 1.00 139.81 680 THR A CA 1
ATOM 5870 C C . THR B 2 680 ? 239.006 198.093 160.178 1.00 139.81 680 THR A C 1
ATOM 5871 O O . THR B 2 680 ? 238.880 197.282 159.255 1.00 139.81 680 THR A O 1
ATOM 5875 N N . GLU B 2 681 ? 240.153 198.278 160.832 1.00 150.16 681 GLU A N 1
ATOM 5876 C CA . GLU B 2 681 ? 241.373 197.536 160.506 1.00 150.16 681 GLU A CA 1
ATOM 5877 C C . GLU B 2 681 ? 242.078 197.215 161.822 1.00 150.16 681 GLU A C 1
ATOM 5878 O O . GLU B 2 681 ? 242.864 198.018 162.332 1.00 150.16 681 GLU A O 1
ATOM 5884 N N . THR B 2 682 ? 241.788 196.037 162.367 1.00 158.76 682 THR A N 1
ATOM 5885 C CA . THR B 2 682 ? 242.418 195.616 163.610 1.00 158.76 682 THR A CA 1
ATOM 5886 C C . THR B 2 682 ? 243.888 195.287 163.378 1.00 158.76 682 THR A C 1
ATOM 5887 O O . THR B 2 682 ? 244.277 194.807 162.309 1.00 158.76 682 THR A O 1
ATOM 5891 N N . VAL B 2 683 ? 244.712 195.578 164.381 1.00 163.70 683 VAL A N 1
ATOM 5892 C CA . VAL B 2 683 ? 246.144 195.310 164.336 1.00 163.70 683 VAL A CA 1
ATOM 5893 C C . VAL B 2 683 ? 246.553 194.705 165.672 1.00 163.70 683 VAL A C 1
ATOM 5894 O O . VAL B 2 683 ? 246.093 195.156 166.727 1.00 163.70 683 VAL A O 1
ATOM 5898 N N . ASN B 2 684 ? 247.395 193.670 165.620 1.00 164.83 684 ASN A N 1
ATOM 5899 C CA . ASN B 2 684 ? 247.864 192.964 166.808 1.00 164.83 684 ASN A CA 1
ATOM 5900 C C . ASN B 2 684 ? 246.695 192.348 167.568 1.00 164.83 684 ASN A C 1
ATOM 5901 O O . ASN B 2 684 ? 246.171 191.304 167.167 1.00 164.83 684 ASN A O 1
ATOM 5906 N N . GLY B 2 685 ? 246.280 192.983 168.660 1.00 165.64 685 GLY A N 1
ATOM 5907 C CA . GLY B 2 685 ? 245.190 192.461 169.460 1.00 165.64 685 GLY A CA 1
ATOM 5908 C C . GLY B 2 685 ? 244.004 193.398 169.570 1.00 165.64 685 GLY A C 1
ATOM 5909 O O . GLY B 2 685 ? 242.871 192.950 169.770 1.00 165.64 685 GLY A O 1
ATOM 5910 N N . GLN B 2 686 ? 244.249 194.696 169.440 1.00 162.46 686 GLN A N 1
ATOM 5911 C CA . GLN B 2 686 ? 243.205 195.702 169.555 1.00 162.46 686 GLN A CA 1
ATOM 5912 C C . GLN B 2 686 ? 242.706 196.119 168.176 1.00 162.46 686 GLN A C 1
ATOM 5913 O O . GLN B 2 686 ? 243.427 196.052 167.178 1.00 162.46 686 GLN A O 1
ATOM 5919 N N . SER B 2 687 ? 241.450 196.552 168.135 1.00 158.30 687 SER A N 1
ATOM 5920 C CA . SER B 2 687 ? 240.814 196.961 166.894 1.00 158.30 687 SER A CA 1
ATOM 5921 C C . SER B 2 687 ? 241.026 198.459 166.673 1.00 158.30 687 SER A C 1
ATOM 5922 O O . SER B 2 687 ? 241.796 199.115 167.379 1.00 158.30 687 SER A O 1
ATOM 5925 N N . GLY B 2 688 ? 240.340 199.011 165.685 1.00 150.31 688 GLY A N 1
ATOM 5926 C CA . GLY B 2 688 ? 240.471 200.417 165.357 1.00 150.31 688 GLY A CA 1
ATOM 5927 C C . GLY B 2 688 ? 239.938 200.690 163.972 1.00 150.31 688 GLY A C 1
ATOM 5928 O O . GLY B 2 688 ? 239.471 199.796 163.268 1.00 150.31 688 GLY A O 1
ATOM 5929 N N . THR B 2 689 ? 240.015 201.960 163.586 1.00 141.26 689 THR A N 1
ATOM 5930 C CA . THR B 2 689 ? 239.526 202.410 162.291 1.00 141.26 689 THR A CA 1
ATOM 5931 C C . THR B 2 689 ? 240.554 203.316 161.626 1.00 141.26 689 THR A C 1
ATOM 5932 O O . THR B 2 689 ? 241.313 204.016 162.303 1.00 141.26 689 THR A O 1
ATOM 5936 N N . VAL B 2 690 ? 240.582 203.285 160.297 1.00 135.99 690 VAL A N 1
ATOM 5937 C CA . VAL B 2 690 ? 241.518 204.066 159.498 1.00 135.99 690 VAL A CA 1
ATOM 5938 C C . VAL B 2 690 ? 240.740 204.773 158.397 1.00 135.99 690 VAL A C 1
ATOM 5939 O O . VAL B 2 690 ? 239.913 204.152 157.717 1.00 135.99 690 VAL A O 1
ATOM 5943 N N . SER B 2 691 ? 240.993 206.068 158.232 1.00 132.73 691 SER A N 1
ATOM 5944 C CA . SER B 2 691 ? 240.349 206.825 157.170 1.00 132.73 691 SER A CA 1
ATOM 5945 C C . SER B 2 691 ? 240.917 206.432 155.811 1.00 132.73 691 SER A C 1
ATOM 5946 O O . SER B 2 691 ? 242.090 206.076 155.680 1.00 132.73 691 SER A O 1
ATOM 5949 N N . VAL B 2 692 ? 240.063 206.495 154.792 1.00 131.24 692 VAL A N 1
ATOM 5950 C CA . VAL B 2 692 ? 240.469 206.202 153.422 1.00 131.24 692 VAL A CA 1
ATOM 5951 C C . VAL B 2 692 ? 240.286 207.388 152.488 1.00 131.24 692 VAL A C 1
ATOM 5952 O O . VAL B 2 692 ? 240.749 207.326 151.338 1.00 131.24 692 VAL A O 1
ATOM 5956 N N . GLY B 2 693 ? 239.637 208.461 152.930 1.00 129.18 693 GLY A N 1
ATOM 5957 C CA . GLY B 2 693 ? 239.460 209.636 152.101 1.00 129.18 693 GLY A CA 1
ATOM 5958 C C . GLY B 2 693 ? 238.308 209.526 151.124 1.00 129.18 693 GLY A C 1
ATOM 5959 O O . GLY B 2 693 ? 237.142 209.500 151.526 1.00 129.18 693 GLY A O 1
ATOM 5960 N N . SER B 2 694 ? 238.626 209.464 149.833 1.00 127.75 694 SER A N 1
ATOM 5961 C CA . SER B 2 694 ? 237.636 209.379 148.766 1.00 127.75 694 SER A CA 1
ATOM 5962 C C . SER B 2 694 ? 237.700 208.026 148.064 1.00 127.75 694 SER A C 1
ATOM 5963 O O . SER B 2 694 ? 237.598 207.932 146.840 1.00 127.75 694 SER A O 1
ATOM 5966 N N . ASP B 2 695 ? 237.873 206.963 148.846 1.00 127.42 695 ASP A N 1
ATOM 5967 C CA . ASP B 2 695 ? 237.969 205.610 148.317 1.00 127.42 695 ASP A CA 1
ATOM 5968 C C . ASP B 2 695 ? 236.860 204.742 148.897 1.00 127.42 695 ASP A C 1
ATOM 5969 O O . ASP B 2 695 ? 237.124 203.645 149.401 1.00 127.42 695 ASP A O 1
ATOM 5974 N N . TYR B 2 696 ? 235.620 205.240 148.849 1.00 120.26 696 TYR A N 1
ATOM 5975 C CA . TYR B 2 696 ? 234.501 204.530 149.463 1.00 120.26 696 TYR A CA 1
ATOM 5976 C C . TYR B 2 696 ? 234.340 203.127 148.899 1.00 120.26 696 TYR A C 1
ATOM 5977 O O . TYR B 2 696 ? 233.775 202.255 149.568 1.00 120.26 696 TYR A O 1
ATOM 5986 N N . LYS B 2 697 ? 234.814 202.891 147.671 1.00 122.19 697 LYS A N 1
ATOM 5987 C CA . LYS B 2 697 ? 234.698 201.566 147.068 1.00 122.19 697 LYS A CA 1
ATOM 5988 C C . LYS B 2 697 ? 235.326 200.492 147.946 1.00 122.19 697 LYS A C 1
ATOM 5989 O O . LYS B 2 697 ? 234.896 199.333 147.912 1.00 122.19 697 LYS A O 1
ATOM 5995 N N . SER B 2 698 ? 236.334 200.852 148.732 1.00 122.24 698 SER A N 1
ATOM 5996 C CA . SER B 2 698 ? 236.932 199.965 149.725 1.00 122.24 698 SER A CA 1
ATOM 5997 C C . SER B 2 698 ? 236.669 200.585 151.095 1.00 122.24 698 SER A C 1
ATOM 5998 O O . SER B 2 698 ? 237.490 201.335 151.624 1.00 122.24 698 SER A O 1
ATOM 6001 N N . ALA B 2 699 ? 235.511 200.267 151.664 1.00 119.17 699 ALA A N 1
ATOM 6002 C CA . ALA B 2 699 ? 235.130 200.743 152.985 1.00 119.17 699 ALA A CA 1
ATOM 6003 C C . ALA B 2 699 ? 234.262 199.675 153.638 1.00 119.17 699 ALA A C 1
ATOM 6004 O O . ALA B 2 699 ? 234.052 198.595 153.077 1.00 119.17 699 ALA A O 1
ATOM 6006 N N . ASP B 2 700 ? 233.751 199.975 154.826 1.00 116.84 700 ASP A N 1
ATOM 6007 C CA . ASP B 2 700 ? 232.951 199.032 155.593 1.00 116.84 700 ASP A CA 1
ATOM 6008 C C . ASP B 2 700 ? 231.482 199.413 155.499 1.00 116.84 700 ASP A C 1
ATOM 6009 O O . ASP B 2 700 ? 231.121 200.574 155.723 1.00 116.84 700 ASP A O 1
ATOM 6014 N N . THR B 2 701 ? 230.643 198.436 155.167 1.00 99.25 701 THR A N 1
ATOM 6015 C CA . THR B 2 701 ? 229.215 198.685 155.045 1.00 99.25 701 THR A CA 1
ATOM 6016 C C . THR B 2 701 ? 228.598 198.874 156.422 1.00 99.25 701 THR A C 1
ATOM 6017 O O . THR B 2 701 ? 228.855 198.094 157.343 1.00 99.25 701 THR A O 1
ATOM 6021 N N . ASP B 2 702 ? 227.797 199.924 156.569 1.00 93.05 702 ASP A N 1
ATOM 6022 C CA . ASP B 2 702 ? 227.069 200.162 157.812 1.00 93.05 702 ASP A CA 1
ATOM 6023 C C . ASP B 2 702 ? 225.866 199.232 157.809 1.00 93.05 702 ASP A C 1
ATOM 6024 O O . ASP B 2 702 ? 224.813 199.540 157.248 1.00 93.05 702 ASP A O 1
ATOM 6029 N N . VAL B 2 703 ? 226.035 198.068 158.439 1.00 83.32 703 VAL A N 1
ATOM 6030 C CA . VAL B 2 703 ? 224.985 197.056 158.428 1.00 83.32 703 VAL A CA 1
ATOM 6031 C C . VAL B 2 703 ? 223.726 197.593 159.094 1.00 83.32 703 VAL A C 1
ATOM 6032 O O . VAL B 2 703 ? 222.604 197.242 158.710 1.00 83.32 703 VAL A O 1
ATOM 6036 N N . GLY B 2 704 ? 223.888 198.479 160.076 1.00 80.99 704 GLY A N 1
ATOM 6037 C CA . GLY B 2 704 ? 222.726 199.068 160.722 1.00 80.99 704 GLY A CA 1
ATOM 6038 C C . GLY B 2 704 ? 221.862 199.862 159.763 1.00 80.99 704 GLY A C 1
ATOM 6039 O O . GLY B 2 704 ? 220.642 199.696 159.724 1.00 80.99 704 GLY A O 1
ATOM 6040 N N . LYS B 2 705 ? 222.487 200.722 158.955 1.00 81.84 705 LYS A N 1
ATOM 6041 C CA . LYS B 2 705 ? 221.719 201.554 158.034 1.00 81.84 705 LYS A CA 1
ATOM 6042 C C . LYS B 2 705 ? 221.124 200.727 156.901 1.00 81.84 705 LYS A C 1
ATOM 6043 O O . LYS B 2 705 ? 219.988 200.971 156.473 1.00 81.84 705 LYS A O 1
ATOM 6049 N N . VAL B 2 706 ? 221.877 199.746 156.400 1.00 79.77 706 VAL A N 1
ATOM 6050 C CA . VAL B 2 706 ? 221.353 198.872 155.355 1.00 79.77 706 VAL A CA 1
ATOM 6051 C C . VAL B 2 706 ? 220.149 198.097 155.871 1.00 79.77 706 VAL A C 1
ATOM 6052 O O . VAL B 2 706 ? 219.126 197.980 155.187 1.00 79.77 706 VAL A O 1
ATOM 6056 N N . ASP B 2 707 ? 220.242 197.573 157.095 1.00 75.58 707 ASP A N 1
ATOM 6057 C CA . ASP B 2 707 ? 219.119 196.850 157.679 1.00 75.58 707 ASP A CA 1
ATOM 6058 C C . ASP B 2 707 ? 217.941 197.778 157.940 1.00 75.58 707 ASP A C 1
ATOM 6059 O O . ASP B 2 707 ? 216.782 197.368 157.814 1.00 75.58 707 ASP A O 1
ATOM 6064 N N . GLN B 2 708 ? 218.216 199.028 158.316 1.00 71.90 708 GLN A N 1
ATOM 6065 C CA . GLN B 2 708 ? 217.138 199.987 158.525 1.00 71.90 708 GLN A CA 1
ATOM 6066 C C . GLN B 2 708 ? 216.393 200.264 157.230 1.00 71.90 708 GLN A C 1
ATOM 6067 O O . GLN B 2 708 ? 215.160 200.342 157.219 1.00 71.90 708 GLN A O 1
ATOM 6073 N N . LYS B 2 709 ? 217.125 200.420 156.127 1.00 73.83 709 LYS A N 1
ATOM 6074 C CA . LYS B 2 709 ? 216.462 200.622 154.844 1.00 73.83 709 LYS A CA 1
ATOM 6075 C C . LYS B 2 709 ? 215.732 199.348 154.427 1.00 73.83 709 LYS A C 1
ATOM 6076 O O . LYS B 2 709 ? 214.659 199.413 153.817 1.00 73.83 709 LYS A O 1
ATOM 6082 N N . LYS B 2 710 ? 216.268 198.185 154.798 1.00 71.14 710 LYS A N 1
ATOM 6083 C CA . LYS B 2 710 ? 215.625 196.926 154.441 1.00 71.14 710 LYS A CA 1
ATOM 6084 C C . LYS B 2 710 ? 214.310 196.735 155.186 1.00 71.14 710 LYS A C 1
ATOM 6085 O O . LYS B 2 710 ? 213.353 196.184 154.632 1.00 71.14 710 LYS A O 1
ATOM 6091 N N . TYR B 2 711 ? 214.243 197.172 156.443 1.00 68.85 711 TYR A N 1
ATOM 6092 C CA . TYR B 2 711 ? 213.094 196.901 157.300 1.00 68.85 711 TYR A CA 1
ATOM 6093 C C . TYR B 2 711 ? 212.441 198.179 157.816 1.00 68.85 711 TYR A C 1
ATOM 6094 O O . TYR B 2 711 ? 211.872 198.193 158.909 1.00 68.85 711 TYR A O 1
ATOM 6103 N N . ASN B 2 712 ? 212.515 199.265 157.046 1.00 68.07 712 ASN A N 1
ATOM 6104 C CA . ASN B 2 712 ? 211.757 200.458 157.405 1.00 68.07 712 ASN A CA 1
ATOM 6105 C C . ASN B 2 712 ? 210.272 200.267 157.140 1.00 68.07 712 ASN A C 1
ATOM 6106 O O . ASN B 2 712 ? 209.437 200.886 157.808 1.00 68.07 712 ASN A O 1
ATOM 6111 N N . TRP B 2 713 ? 209.929 199.419 156.173 1.00 65.12 713 TRP A N 1
ATOM 6112 C CA . TRP B 2 713 ? 208.544 199.055 155.885 1.00 65.12 713 TRP A CA 1
ATOM 6113 C C . TRP B 2 713 ? 208.538 197.547 155.665 1.00 65.12 713 TRP A C 1
ATOM 6114 O O . TRP B 2 713 ? 208.996 197.068 154.624 1.00 65.12 713 TRP A O 1
ATOM 6125 N N . LEU B 2 714 ? 208.031 196.806 156.647 1.00 63.09 714 LEU A N 1
ATOM 6126 C CA . LEU B 2 714 ? 208.144 195.356 156.620 1.00 63.09 714 LEU A CA 1
ATOM 6127 C C . LEU B 2 714 ? 207.405 194.774 155.422 1.00 63.09 714 LEU A C 1
ATOM 6128 O O . LEU B 2 714 ? 206.274 195.160 155.118 1.00 63.09 714 LEU A O 1
ATOM 6133 N N . GLU B 2 715 ? 208.060 193.837 154.739 1.00 67.63 715 GLU A N 1
ATOM 6134 C CA . GLU B 2 715 ? 207.494 193.159 153.580 1.00 67.63 715 GLU A CA 1
ATOM 6135 C C . GLU B 2 715 ? 207.684 191.663 153.774 1.00 67.63 715 GLU A C 1
ATOM 6136 O O . GLU B 2 715 ? 208.816 191.197 153.937 1.00 67.63 715 GLU A O 1
ATOM 6142 N N . TYR B 2 716 ? 206.581 190.919 153.778 1.00 63.43 716 TYR A N 1
ATOM 6143 C CA . TYR B 2 716 ? 206.608 189.497 154.099 1.00 63.43 716 TYR A CA 1
ATOM 6144 C C . TYR B 2 716 ? 205.253 188.886 153.775 1.00 63.43 716 TYR A C 1
ATOM 6145 O O . TYR B 2 716 ? 204.301 189.586 153.419 1.00 63.43 716 TYR A O 1
ATOM 6154 N N . TYR B 2 717 ? 205.182 187.563 153.902 1.00 64.98 717 TYR A N 1
ATOM 6155 C CA . TYR B 2 717 ? 203.926 186.834 153.835 1.00 64.98 717 TYR A CA 1
ATOM 6156 C C . TYR B 2 717 ? 203.978 185.675 154.816 1.00 64.98 717 TYR A C 1
ATOM 6157 O O . TYR B 2 717 ? 205.000 184.991 154.929 1.00 64.98 717 TYR A O 1
ATOM 6166 N N . LYS B 2 718 ? 202.872 185.460 155.521 1.00 64.36 718 LYS A N 1
ATOM 6167 C CA . LYS B 2 718 ? 202.793 184.495 156.606 1.00 64.36 718 LYS A CA 1
ATOM 6168 C C . LYS B 2 718 ? 201.593 183.587 156.394 1.00 64.36 718 LYS A C 1
ATOM 6169 O O . LYS B 2 718 ? 200.518 184.047 156.003 1.00 64.36 718 LYS A O 1
ATOM 6175 N N . VAL B 2 719 ? 201.784 182.298 156.652 1.00 65.08 719 VAL A N 1
ATOM 6176 C CA . VAL B 2 719 ? 200.741 181.291 156.506 1.00 65.08 719 VAL A CA 1
ATOM 6177 C C . VAL B 2 719 ? 200.696 180.453 157.773 1.00 65.08 719 VAL A C 1
ATOM 6178 O O . VAL B 2 719 ? 201.739 180.036 158.290 1.00 65.08 719 VAL A O 1
ATOM 6182 N N . LYS B 2 720 ? 199.487 180.208 158.272 1.00 68.86 720 LYS A N 1
ATOM 6183 C CA . LYS B 2 720 ? 199.266 179.392 159.457 1.00 68.86 720 LYS A CA 1
ATOM 6184 C C . LYS B 2 720 ? 198.190 178.354 159.171 1.00 68.86 720 LYS A C 1
ATOM 6185 O O . LYS B 2 720 ? 197.236 178.622 158.434 1.00 68.86 720 LYS A O 1
ATOM 6191 N N . PHE B 2 721 ? 198.339 177.183 159.788 1.00 74.72 721 PHE A N 1
ATOM 6192 C CA . PHE B 2 721 ? 197.499 176.023 159.511 1.00 74.72 721 PHE A CA 1
ATOM 6193 C C . PHE B 2 721 ? 197.341 175.251 160.811 1.00 74.72 721 PHE A C 1
ATOM 6194 O O . PHE B 2 721 ? 198.342 174.848 161.411 1.00 74.72 721 PHE A O 1
ATOM 6202 N N . LYS B 2 722 ? 196.097 175.043 161.239 1.00 77.72 722 LYS A N 1
ATOM 6203 C CA . LYS B 2 722 ? 195.790 174.246 162.418 1.00 77.72 722 LYS A CA 1
ATOM 6204 C C . LYS B 2 722 ? 194.675 173.265 162.086 1.00 77.72 722 LYS A C 1
ATOM 6205 O O . LYS B 2 722 ? 193.714 173.618 161.396 1.00 77.72 722 LYS A O 1
ATOM 6211 N N . ALA B 2 723 ? 194.803 172.033 162.580 1.00 81.67 723 ALA A N 1
ATOM 6212 C CA . ALA B 2 723 ? 193.858 170.974 162.239 1.00 81.67 723 ALA A CA 1
ATOM 6213 C C . ALA B 2 723 ? 193.663 170.070 163.449 1.00 81.67 723 ALA A C 1
ATOM 6214 O O . ALA B 2 723 ? 194.600 169.378 163.868 1.00 81.67 723 ALA A O 1
ATOM 6216 N N . ASP B 2 724 ? 192.448 170.083 163.995 1.00 87.77 724 ASP A N 1
ATOM 6217 C CA . ASP B 2 724 ? 192.022 169.178 165.054 1.00 87.77 724 ASP A CA 1
ATOM 6218 C C . ASP B 2 724 ? 191.070 168.139 164.472 1.00 87.77 724 ASP A C 1
ATOM 6219 O O . ASP B 2 724 ? 190.110 168.491 163.776 1.00 87.77 724 ASP A O 1
ATOM 6224 N N . TRP B 2 725 ? 191.330 166.869 164.776 1.00 94.75 725 TRP A N 1
ATOM 6225 C CA . TRP B 2 725 ? 190.678 165.723 164.146 1.00 94.75 725 TRP A CA 1
ATOM 6226 C C . TRP B 2 725 ? 190.094 164.785 165.194 1.00 94.75 725 TRP A C 1
ATOM 6227 O O . TRP B 2 725 ? 190.373 163.585 165.202 1.00 94.75 725 TRP A O 1
ATOM 6238 N N . TYR B 2 726 ? 189.298 165.334 166.111 1.00 96.26 726 TYR A N 1
ATOM 6239 C CA . TYR B 2 726 ? 188.678 164.552 167.178 1.00 96.26 726 TYR A CA 1
ATOM 6240 C C . TYR B 2 726 ? 188.057 163.267 166.645 1.00 96.26 726 TYR A C 1
ATOM 6241 O O . TYR B 2 726 ? 187.187 163.302 165.769 1.00 96.26 726 TYR A O 1
ATOM 6250 N N . THR B 2 727 ? 188.506 162.134 167.176 1.00 101.71 727 THR A N 1
ATOM 6251 C CA . THR B 2 727 ? 188.015 160.817 166.791 1.00 101.71 727 THR A CA 1
ATOM 6252 C C . THR B 2 727 ? 187.468 160.096 168.023 1.00 101.71 727 THR A C 1
ATOM 6253 O O . THR B 2 727 ? 187.515 160.611 169.143 1.00 101.71 727 THR A O 1
ATOM 6257 N N . LYS B 2 728 ? 186.943 158.891 167.807 1.00 106.39 728 LYS A N 1
ATOM 6258 C CA . LYS B 2 728 ? 186.264 158.134 168.851 1.00 106.39 728 LYS A CA 1
ATOM 6259 C C . LYS B 2 728 ? 186.812 156.716 168.905 1.00 106.39 728 LYS A C 1
ATOM 6260 O O . LYS B 2 728 ? 186.803 156.005 167.894 1.00 106.39 728 LYS A O 1
ATOM 6266 N N . ILE B 2 729 ? 187.279 156.307 170.082 1.00 107.63 729 ILE A N 1
ATOM 6267 C CA . ILE B 2 729 ? 187.737 154.941 170.323 1.00 107.63 729 ILE A CA 1
ATOM 6268 C C . ILE B 2 729 ? 187.249 154.512 171.699 1.00 107.63 729 ILE A C 1
ATOM 6269 O O . ILE B 2 729 ? 187.196 155.320 172.631 1.00 107.63 729 ILE A O 1
ATOM 6274 N N . TYR B 2 730 ? 186.885 153.239 171.817 1.00 111.35 730 TYR A N 1
ATOM 6275 C CA . TYR B 2 730 ? 186.370 152.652 173.062 1.00 111.35 730 TYR A CA 1
ATOM 6276 C C . TYR B 2 730 ? 185.112 153.421 173.478 1.00 111.35 730 TYR A C 1
ATOM 6277 O O . TYR B 2 730 ? 184.386 153.955 172.629 1.00 111.35 730 TYR A O 1
ATOM 6286 N N . GLY B 2 731 ? 184.839 153.483 174.779 1.00 107.62 731 GLY A N 1
ATOM 6287 C CA . GLY B 2 731 ? 183.650 154.149 175.273 1.00 107.62 731 GLY A CA 1
ATOM 6288 C C . GLY B 2 731 ? 183.937 155.469 175.954 1.00 107.62 731 GLY A C 1
ATOM 6289 O O . GLY B 2 731 ? 183.083 156.361 175.981 1.00 107.62 731 GLY A O 1
ATOM 6290 N N . LYS B 2 732 ? 185.136 155.606 176.519 1.00 103.94 732 LYS A N 1
ATOM 6291 C CA . LYS B 2 732 ? 185.537 156.828 177.196 1.00 103.94 732 LYS A CA 1
ATOM 6292 C C . LYS B 2 732 ? 186.782 157.480 176.615 1.00 103.94 732 LYS A C 1
ATOM 6293 O O . LYS B 2 732 ? 186.953 158.692 176.782 1.00 103.94 732 LYS A O 1
ATOM 6299 N N . LEU B 2 733 ? 187.646 156.726 175.944 1.00 101.18 733 LEU A N 1
ATOM 6300 C CA . LEU B 2 733 ? 188.827 157.310 175.327 1.00 101.18 733 LEU A CA 1
ATOM 6301 C C . LEU B 2 733 ? 188.430 158.269 174.212 1.00 101.18 733 LEU A C 1
ATOM 6302 O O . LEU B 2 733 ? 187.540 157.979 173.408 1.00 101.18 733 LEU A O 1
ATOM 6307 N N . VAL B 2 734 ? 189.092 159.424 174.171 1.00 97.78 734 VAL A N 1
ATOM 6308 C CA . VAL B 2 734 ? 188.904 160.397 173.098 1.00 97.78 734 VAL A CA 1
ATOM 6309 C C . VAL B 2 734 ? 190.289 160.824 172.629 1.00 97.78 734 VAL A C 1
ATOM 6310 O O . VAL B 2 734 ? 191.091 161.311 173.431 1.00 97.78 734 VAL A O 1
ATOM 6314 N N . LEU B 2 735 ? 190.575 160.637 171.346 1.00 94.07 735 LEU A N 1
ATOM 6315 C CA . LEU B 2 735 ? 191.876 160.970 170.784 1.00 94.07 735 LEU A CA 1
ATOM 6316 C C . LEU B 2 735 ? 191.776 162.260 169.982 1.00 94.07 735 LEU A C 1
ATOM 6317 O O . LEU B 2 735 ? 190.912 162.390 169.109 1.00 94.07 735 LEU A O 1
ATOM 6322 N N . ARG B 2 736 ? 192.661 163.208 170.283 1.00 89.51 736 ARG A N 1
ATOM 6323 C CA . ARG B 2 736 ? 192.720 164.484 169.582 1.00 89.51 736 ARG A CA 1
ATOM 6324 C C . ARG B 2 736 ? 194.068 164.613 168.898 1.00 89.51 736 ARG A C 1
ATOM 6325 O O . ARG B 2 736 ? 195.111 164.367 169.518 1.00 89.51 736 ARG A O 1
ATOM 6333 N N . THR B 2 737 ? 194.039 164.989 167.625 1.00 84.54 737 THR A N 1
ATOM 6334 C CA . THR B 2 737 ? 195.224 165.345 166.862 1.00 84.54 737 THR A CA 1
ATOM 6335 C C . THR B 2 737 ? 195.218 166.849 166.619 1.00 84.54 737 THR A C 1
ATOM 6336 O O . THR B 2 737 ? 194.157 167.451 166.445 1.00 84.54 737 THR A O 1
ATOM 6340 N N . LEU B 2 738 ? 196.403 167.454 166.623 1.00 79.27 738 LEU A N 1
ATOM 6341 C CA . LEU B 2 738 ? 196.557 168.904 166.527 1.00 79.27 738 LEU A CA 1
ATOM 6342 C C . LEU B 2 738 ? 197.613 169.267 165.497 1.00 79.27 738 LEU A C 1
ATOM 6343 O O . LEU B 2 738 ? 198.563 170.001 165.776 1.00 79.27 738 LEU A O 1
ATOM 6348 N N . THR B 2 739 ? 197.465 168.739 164.286 1.00 76.95 739 THR A N 1
ATOM 6349 C CA . THR B 2 739 ? 198.459 168.987 163.248 1.00 76.95 739 THR A CA 1
ATOM 6350 C C . THR B 2 739 ? 198.542 170.476 162.929 1.00 76.95 739 THR A C 1
ATOM 6351 O O . THR B 2 739 ? 197.521 171.142 162.746 1.00 76.95 739 THR A O 1
ATOM 6355 N N . GLU B 2 740 ? 199.762 171.003 162.859 1.00 71.98 740 GLU A N 1
ATOM 6356 C CA . GLU B 2 740 ? 199.950 172.434 162.680 1.00 71.98 740 GLU A CA 1
ATOM 6357 C C . GLU B 2 740 ? 201.061 172.694 161.676 1.00 71.98 740 GLU A C 1
ATOM 6358 O O . GLU B 2 740 ? 201.864 171.816 161.354 1.00 71.98 740 GLU A O 1
ATOM 6364 N N . PHE B 2 741 ? 201.086 173.926 161.177 1.00 68.79 741 PHE A N 1
ATOM 6365 C CA . PHE B 2 741 ? 202.054 174.350 160.176 1.00 68.79 741 PHE A CA 1
ATOM 6366 C C . PHE B 2 741 ? 202.268 175.850 160.308 1.00 68.79 741 PHE A C 1
ATOM 6367 O O . PHE B 2 741 ? 201.507 176.552 160.978 1.00 68.79 741 PHE A O 1
ATOM 6375 N N . GLY B 2 742 ? 203.319 176.335 159.663 1.00 66.02 742 GLY A N 1
ATOM 6376 C CA . GLY B 2 742 ? 203.609 177.754 159.671 1.00 66.02 742 GLY A CA 1
ATOM 6377 C C . GLY B 2 742 ? 204.634 178.084 158.610 1.00 66.02 742 GLY A C 1
ATOM 6378 O O . GLY B 2 742 ? 205.450 177.243 158.217 1.00 66.02 742 GLY A O 1
ATOM 6379 N N . PHE B 2 743 ? 204.573 179.328 158.148 1.00 67.50 743 PHE A N 1
ATOM 6380 C CA . PHE B 2 743 ? 205.452 179.770 157.077 1.00 67.50 743 PHE A CA 1
ATOM 6381 C C . PHE B 2 743 ? 205.560 181.285 157.136 1.00 67.50 743 PHE A C 1
ATOM 6382 O O . PHE B 2 743 ? 204.563 181.985 157.320 1.00 67.50 743 PHE A O 1
ATOM 6390 N N . LEU B 2 744 ? 206.784 181.783 156.975 1.00 64.39 744 LEU A N 1
ATOM 6391 C CA . LEU B 2 744 ? 207.014 183.213 156.813 1.00 64.39 744 LEU A CA 1
ATOM 6392 C C . LEU B 2 744 ? 208.093 183.444 155.765 1.00 64.39 744 LEU A C 1
ATOM 6393 O O . LEU B 2 744 ? 209.152 182.812 155.812 1.00 64.39 744 LEU A O 1
ATOM 6398 N N . GLY B 2 745 ? 207.837 184.338 154.815 1.00 64.86 745 GLY A N 1
ATOM 6399 C CA . GLY B 2 745 ? 208.757 184.532 153.715 1.00 64.86 745 GLY A CA 1
ATOM 6400 C C . GLY B 2 745 ? 208.781 185.968 153.240 1.00 64.86 745 GLY A C 1
ATOM 6401 O O . GLY B 2 745 ? 207.980 186.803 153.666 1.00 64.86 745 GLY A O 1
ATOM 6402 N N . ALA B 2 746 ? 209.719 186.247 152.340 1.00 64.77 746 ALA A N 1
ATOM 6403 C CA . ALA B 2 746 ? 209.908 187.570 151.769 1.00 64.77 746 ALA A CA 1
ATOM 6404 C C . ALA B 2 746 ? 209.752 187.499 150.259 1.00 64.77 746 ALA A C 1
ATOM 6405 O O . ALA B 2 746 ? 210.262 186.576 149.618 1.00 64.77 746 ALA A O 1
ATOM 6407 N N . TYR B 2 747 ? 209.035 188.475 149.696 1.00 66.78 747 TYR A N 1
ATOM 6408 C CA . TYR B 2 747 ? 208.800 188.485 148.256 1.00 66.78 747 TYR A CA 1
ATOM 6409 C C . TYR B 2 747 ? 210.107 188.603 147.486 1.00 66.78 747 TYR A C 1
ATOM 6410 O O . TYR B 2 747 ? 210.333 187.872 146.515 1.00 66.78 747 TYR A O 1
ATOM 6419 N N . ASP B 2 748 ? 210.978 189.513 147.904 1.00 74.88 748 ASP A N 1
ATOM 6420 C CA . ASP B 2 748 ? 212.307 189.658 147.323 1.00 74.88 748 ASP A CA 1
ATOM 6421 C C . ASP B 2 748 ? 213.292 188.971 148.258 1.00 74.88 748 ASP A C 1
ATOM 6422 O O . ASP B 2 748 ? 213.484 189.411 149.397 1.00 74.88 748 ASP A O 1
ATOM 6427 N N . GLN B 2 749 ? 213.908 187.890 147.779 1.00 76.88 749 GLN A N 1
ATOM 6428 C CA . GLN B 2 749 ? 214.866 187.159 148.598 1.00 76.88 749 GLN A CA 1
ATOM 6429 C C . GLN B 2 749 ? 216.088 187.999 148.939 1.00 76.88 749 GLN A C 1
ATOM 6430 O O . GLN B 2 749 ? 216.817 187.659 149.877 1.00 76.88 749 GLN A O 1
ATOM 6436 N N . SER B 2 750 ? 216.331 189.082 148.200 1.00 75.63 750 SER A N 1
ATOM 6437 C CA . SER B 2 750 ? 217.434 189.970 148.540 1.00 75.63 750 SER A CA 1
ATOM 6438 C C . SER B 2 750 ? 217.110 190.830 149.753 1.00 75.63 750 SER A C 1
ATOM 6439 O O . SER B 2 750 ? 218.014 191.184 150.518 1.00 75.63 750 SER A O 1
ATOM 6442 N N . ARG B 2 751 ? 215.836 191.177 149.946 1.00 71.14 751 ARG A N 1
ATOM 6443 C CA . ARG B 2 751 ? 215.462 191.982 151.104 1.00 71.14 751 ARG A CA 1
ATOM 6444 C C . ARG B 2 751 ? 215.591 191.187 152.397 1.00 71.14 751 ARG A C 1
ATOM 6445 O O . ARG B 2 751 ? 216.029 191.724 153.420 1.00 71.14 751 ARG A O 1
ATOM 6453 N N . GLY B 2 752 ? 215.217 189.914 152.373 1.00 69.45 752 GLY A N 1
ATOM 6454 C CA . GLY B 2 752 ? 215.405 189.041 153.511 1.00 69.45 752 GLY A CA 1
ATOM 6455 C C . GLY B 2 752 ? 214.133 188.861 154.321 1.00 69.45 752 GLY A C 1
ATOM 6456 O O . GLY B 2 752 ? 213.215 189.682 154.295 1.00 69.45 752 GLY A O 1
ATOM 6457 N N . VAL B 2 753 ? 214.086 187.750 155.057 1.00 65.67 753 VAL A N 1
ATOM 6458 C CA . VAL B 2 753 ? 212.952 187.475 155.928 1.00 65.67 753 VAL A CA 1
ATOM 6459 C C . VAL B 2 753 ? 212.935 188.488 157.062 1.00 65.67 753 VAL A C 1
ATOM 6460 O O . VAL B 2 753 ? 213.976 188.800 157.654 1.00 65.67 753 VAL A O 1
ATOM 6464 N N . VAL B 2 754 ? 211.754 189.009 157.363 1.00 65.23 754 VAL A N 1
ATOM 6465 C CA . VAL B 2 754 ? 211.631 190.111 158.322 1.00 65.23 754 VAL A CA 1
ATOM 6466 C C . VAL B 2 754 ? 212.026 189.623 159.712 1.00 65.23 754 VAL A C 1
ATOM 6467 O O . VAL B 2 754 ? 211.619 188.521 160.120 1.00 65.23 754 VAL A O 1
ATOM 6471 N N . PRO B 2 755 ? 212.826 190.384 160.462 1.00 63.89 755 PRO A N 1
ATOM 6472 C CA . PRO B 2 755 ? 213.138 189.983 161.841 1.00 63.89 755 PRO A CA 1
ATOM 6473 C C . PRO B 2 755 ? 211.927 189.931 162.752 1.00 63.89 755 PRO A C 1
ATOM 6474 O O . PRO B 2 755 ? 211.941 189.174 163.729 1.00 63.89 755 PRO A O 1
ATOM 6478 N N . PHE B 2 756 ? 210.884 190.702 162.471 1.00 65.08 756 PHE A N 1
ATOM 6479 C CA . PHE B 2 756 ? 209.675 190.679 163.277 1.00 65.08 756 PHE A CA 1
ATOM 6480 C C . PHE B 2 756 ? 208.702 189.629 162.752 1.00 65.08 756 PHE A C 1
ATOM 6481 O O . PHE B 2 756 ? 208.865 189.078 161.661 1.00 65.08 756 PHE A O 1
ATOM 6489 N N . GLU B 2 757 ? 207.671 189.359 163.553 1.00 68.36 757 GLU A N 1
ATOM 6490 C CA . GLU B 2 757 ? 206.580 188.449 163.200 1.00 68.36 757 GLU A CA 1
ATOM 6491 C C . GLU B 2 757 ? 207.110 187.048 162.880 1.00 68.36 757 GLU A C 1
ATOM 6492 O O . GLU B 2 757 ? 206.949 186.522 161.780 1.00 68.36 757 GLU A O 1
ATOM 6498 N N . ARG B 2 758 ? 207.734 186.448 163.889 1.00 61.23 758 ARG A N 1
ATOM 6499 C CA . ARG B 2 758 ? 208.361 185.147 163.741 1.00 61.23 758 ARG A CA 1
ATOM 6500 C C . ARG B 2 758 ? 207.757 184.173 164.741 1.00 61.23 758 ARG A C 1
ATOM 6501 O O . ARG B 2 758 ? 207.117 184.565 165.719 1.00 61.23 758 ARG A O 1
ATOM 6509 N N . PHE B 2 759 ? 207.960 182.885 164.477 1.00 63.46 759 PHE A N 1
ATOM 6510 C CA . PHE B 2 759 ? 207.384 181.811 165.273 1.00 63.46 759 PHE A CA 1
ATOM 6511 C C . PHE B 2 759 ? 208.358 181.379 166.358 1.00 63.46 759 PHE A C 1
ATOM 6512 O O . PHE B 2 759 ? 209.565 181.278 166.122 1.00 63.46 759 PHE A O 1
ATOM 6520 N N . TYR B 2 760 ? 207.824 181.123 167.549 1.00 65.28 760 TYR A N 1
ATOM 6521 C CA . TYR B 2 760 ? 208.623 180.794 168.724 1.00 65.28 760 TYR A CA 1
ATOM 6522 C C . TYR B 2 760 ? 208.022 179.561 169.383 1.00 65.28 760 TYR A C 1
ATOM 6523 O O . TYR B 2 760 ? 206.917 179.627 169.927 1.00 65.28 760 TYR A O 1
ATOM 6532 N N . LEU B 2 761 ? 208.749 178.445 169.356 1.00 69.41 761 LEU A N 1
ATOM 6533 C CA . LEU B 2 761 ? 208.222 177.179 169.850 1.00 69.41 761 LEU A CA 1
ATOM 6534 C C . LEU B 2 761 ? 208.656 176.927 171.288 1.00 69.41 761 LEU A C 1
ATOM 6535 O O . LEU B 2 761 ? 209.781 177.250 171.678 1.00 69.41 761 LEU A O 1
ATOM 6540 N N . GLY B 2 762 ? 207.756 176.343 172.069 1.00 72.66 762 GLY A N 1
ATOM 6541 C CA . GLY B 2 762 ? 208.052 175.963 173.440 1.00 72.66 762 GLY A CA 1
ATOM 6542 C C . GLY B 2 762 ? 207.060 176.508 174.448 1.00 72.66 762 GLY A C 1
ATOM 6543 O O . GLY B 2 762 ? 206.497 177.593 174.283 1.00 72.66 762 GLY A O 1
ATOM 6544 N N . GLY B 2 763 ? 206.838 175.738 175.510 1.00 75.74 763 GLY A N 1
ATOM 6545 C CA . GLY B 2 763 ? 206.003 176.179 176.607 1.00 75.74 763 GLY A CA 1
ATOM 6546 C C . GLY B 2 763 ? 204.524 176.017 176.322 1.00 75.74 763 GLY A C 1
ATOM 6547 O O . GLY B 2 763 ? 204.105 175.471 175.302 1.00 75.74 763 GLY A O 1
ATOM 6548 N N . ASP B 2 764 ? 203.718 176.509 177.258 1.00 79.24 764 ASP A N 1
ATOM 6549 C CA . ASP B 2 764 ? 202.278 176.515 177.063 1.00 79.24 764 ASP A CA 1
ATOM 6550 C C . ASP B 2 764 ? 201.912 177.569 176.019 1.00 79.24 764 ASP A C 1
ATOM 6551 O O . ASP B 2 764 ? 202.753 178.341 175.550 1.00 79.24 764 ASP A O 1
ATOM 6556 N N . GLY B 2 765 ? 200.639 177.600 175.642 1.00 81.52 765 GLY A N 1
ATOM 6557 C CA . GLY B 2 765 ? 200.202 178.519 174.610 1.00 81.52 765 GLY A CA 1
ATOM 6558 C C . GLY B 2 765 ? 199.272 179.602 175.111 1.00 81.52 765 GLY A C 1
ATOM 6559 O O . GLY B 2 765 ? 198.293 179.944 174.440 1.00 81.52 765 GLY A O 1
ATOM 6560 N N . MET B 2 766 ? 199.559 180.148 176.292 1.00 82.13 766 MET A N 1
ATOM 6561 C CA . MET B 2 766 ? 198.708 181.189 176.849 1.00 82.13 766 MET A CA 1
ATOM 6562 C C . MET B 2 766 ? 199.043 182.576 176.320 1.00 82.13 766 MET A C 1
ATOM 6563 O O . MET B 2 766 ? 198.254 183.506 176.519 1.00 82.13 766 MET A O 1
ATOM 6568 N N . ALA B 2 767 ? 200.183 182.738 175.657 1.00 79.10 767 ALA A N 1
ATOM 6569 C CA . ALA B 2 767 ? 200.509 184.001 175.016 1.00 79.10 767 ALA A CA 1
ATOM 6570 C C . ALA B 2 767 ? 199.825 184.095 173.658 1.00 79.10 767 ALA A C 1
ATOM 6571 O O . ALA B 2 767 ? 199.407 183.088 173.080 1.00 79.10 767 ALA A O 1
ATOM 6573 N N . ASN B 2 768 ? 199.706 185.320 173.152 1.00 76.71 768 ASN A N 1
ATOM 6574 C CA . ASN B 2 768 ? 199.028 185.600 171.893 1.00 76.71 768 ASN A CA 1
ATOM 6575 C C . ASN B 2 768 ? 199.918 186.467 171.011 1.00 76.71 768 ASN A C 1
ATOM 6576 O O . ASN B 2 768 ? 201.064 186.775 171.349 1.00 76.71 768 ASN A O 1
ATOM 6581 N N . TYR B 2 769 ? 199.372 186.853 169.859 1.00 73.00 769 TYR A N 1
ATOM 6582 C CA . TYR B 2 769 ? 199.965 187.876 169.008 1.00 73.00 769 TYR A CA 1
ATOM 6583 C C . TYR B 2 769 ? 199.561 189.276 169.454 1.00 73.00 769 TYR A C 1
ATOM 6584 O O . TYR B 2 769 ? 200.162 190.259 169.014 1.00 73.00 769 TYR A O 1
ATOM 6593 N N . SER B 2 770 ? 198.560 189.394 170.324 1.00 73.88 770 SER A N 1
ATOM 6594 C CA . SER B 2 770 ? 198.201 190.707 170.843 1.00 73.88 770 SER A CA 1
ATOM 6595 C C . SER B 2 770 ? 199.235 191.198 171.847 1.00 73.88 770 SER A C 1
ATOM 6596 O O . SER B 2 770 ? 199.516 192.399 171.921 1.00 73.88 770 SER A O 1
ATOM 6599 N N . MET B 2 771 ? 199.807 190.283 172.631 1.00 73.78 771 MET A N 1
ATOM 6600 C CA . MET B 2 771 ? 200.773 190.675 173.650 1.00 73.78 771 MET A CA 1
ATOM 6601 C C . MET B 2 771 ? 202.069 191.172 173.024 1.00 73.78 771 MET A C 1
ATOM 6602 O O . MET B 2 771 ? 202.574 192.243 173.378 1.00 73.78 771 MET A O 1
ATOM 6607 N N . ASP B 2 772 ? 202.625 190.405 172.088 1.00 72.78 772 ASP A N 1
ATOM 6608 C CA . ASP B 2 772 ? 203.884 190.765 171.447 1.00 72.78 772 ASP A CA 1
ATOM 6609 C C . ASP B 2 772 ? 203.835 190.471 169.955 1.00 72.78 772 ASP A C 1
ATOM 6610 O O . ASP B 2 772 ? 202.781 190.120 169.421 1.00 72.78 772 ASP A O 1
ATOM 6615 N N . GLY B 2 773 ? 204.969 190.600 169.276 1.00 70.31 773 GLY A N 1
ATOM 6616 C CA . GLY B 2 773 ? 205.053 190.213 167.882 1.00 70.31 773 GLY A CA 1
ATOM 6617 C C . GLY B 2 773 ? 205.499 188.775 167.725 1.00 70.31 773 GLY A C 1
ATOM 6618 O O . GLY B 2 773 ? 206.350 188.468 166.886 1.00 70.31 773 GLY A O 1
ATOM 6619 N N . ARG B 2 774 ? 204.927 187.883 168.529 1.00 71.27 774 ARG A N 1
ATOM 6620 C CA . ARG B 2 774 ? 205.353 186.496 168.604 1.00 71.27 774 ARG A CA 1
ATOM 6621 C C . ARG B 2 774 ? 204.154 185.563 168.504 1.00 71.27 774 ARG A C 1
ATOM 6622 O O . ARG B 2 774 ? 203.022 185.947 168.812 1.00 71.27 774 ARG A O 1
ATOM 6630 N N . GLU B 2 775 ? 204.413 184.328 168.070 1.00 70.76 775 GLU A N 1
ATOM 6631 C CA . GLU B 2 775 ? 203.345 183.380 167.786 1.00 70.76 775 GLU A CA 1
ATOM 6632 C C . GLU B 2 775 ? 203.227 182.255 168.809 1.00 70.76 775 GLU A C 1
ATOM 6633 O O . GLU B 2 775 ? 202.222 181.534 168.790 1.00 70.76 775 GLU A O 1
ATOM 6639 N N . THR B 2 776 ? 204.228 182.079 169.675 1.00 71.66 776 THR A N 1
ATOM 6640 C CA . THR B 2 776 ? 204.175 181.255 170.895 1.00 71.66 776 THR A CA 1
ATOM 6641 C C . THR B 2 776 ? 203.515 179.891 170.653 1.00 71.66 776 THR A C 1
ATOM 6642 O O . THR B 2 776 ? 202.447 179.565 171.170 1.00 71.66 776 THR A O 1
ATOM 6646 N N . ILE B 2 777 ? 204.204 179.095 169.837 1.00 71.49 777 ILE A N 1
ATOM 6647 C CA . ILE B 2 777 ? 203.832 177.704 169.610 1.00 71.49 777 ILE A CA 1
ATOM 6648 C C . ILE B 2 777 ? 203.835 176.964 170.944 1.00 71.49 777 ILE A C 1
ATOM 6649 O O . ILE B 2 777 ? 204.523 177.368 171.892 1.00 71.49 777 ILE A O 1
ATOM 6654 N N . GLN B 2 778 ? 203.079 175.871 171.033 1.00 76.59 778 GLN A N 1
ATOM 6655 C CA . GLN B 2 778 ? 202.821 175.205 172.305 1.00 76.59 778 GLN A CA 1
ATOM 6656 C C . GLN B 2 778 ? 203.414 173.801 172.341 1.00 76.59 778 GLN A C 1
ATOM 6657 O O . GLN B 2 778 ? 203.040 172.942 171.536 1.00 76.59 778 GLN A O 1
ATOM 6663 N N . LEU B 2 779 ? 204.335 173.577 173.281 1.00 75.26 779 LEU A N 1
ATOM 6664 C CA . LEU B 2 779 ? 204.820 172.255 173.665 1.00 75.26 779 LEU A CA 1
ATOM 6665 C C . LEU B 2 779 ? 204.953 172.238 175.179 1.00 75.26 779 LEU A C 1
ATOM 6666 O O . LEU B 2 779 ? 205.635 173.096 175.746 1.00 75.26 779 LEU A O 1
ATOM 6671 N N . ARG B 2 780 ? 204.319 171.267 175.832 1.00 79.68 780 ARG A N 1
ATOM 6672 C CA . ARG B 2 780 ? 204.157 171.305 177.280 1.00 79.68 780 ARG A CA 1
ATOM 6673 C C . ARG B 2 780 ? 205.256 170.573 178.041 1.00 79.68 780 ARG A C 1
ATOM 6674 O O . ARG B 2 780 ? 205.120 170.369 179.250 1.00 79.68 780 ARG A O 1
ATOM 6682 N N . GLY B 2 781 ? 206.331 170.173 177.379 1.00 75.44 781 GLY A N 1
ATOM 6683 C CA . GLY B 2 781 ? 207.456 169.582 178.067 1.00 75.44 781 GLY A CA 1
ATOM 6684 C C . GLY B 2 781 ? 208.652 170.482 178.279 1.00 75.44 781 GLY A C 1
ATOM 6685 O O . GLY B 2 781 ? 209.650 170.036 178.851 1.00 75.44 781 GLY A O 1
ATOM 6686 N N . TYR B 2 782 ? 208.587 171.731 177.845 1.00 72.41 782 TYR A N 1
ATOM 6687 C CA . TYR B 2 782 ? 209.710 172.651 177.888 1.00 72.41 782 TYR A CA 1
ATOM 6688 C C . TYR B 2 782 ? 209.228 173.989 178.419 1.00 72.41 782 TYR A C 1
ATOM 6689 O O . TYR B 2 782 ? 208.029 174.285 178.370 1.00 72.41 782 TYR A O 1
ATOM 6698 N N . PRO B 2 783 ? 210.132 174.818 178.933 1.00 70.32 783 PRO A N 1
ATOM 6699 C CA . PRO B 2 783 ? 209.704 176.114 179.452 1.00 70.32 783 PRO A CA 1
ATOM 6700 C C . PRO B 2 783 ? 209.224 176.996 178.317 1.00 70.32 783 PRO A C 1
ATOM 6701 O O . PRO B 2 783 ? 209.377 176.689 177.134 1.00 70.32 783 PRO A O 1
ATOM 6705 N N . ASN B 2 784 ? 208.632 178.117 178.701 1.00 72.22 784 ASN A N 1
ATOM 6706 C CA . ASN B 2 784 ? 207.959 178.992 177.753 1.00 72.22 784 ASN A CA 1
ATOM 6707 C C . ASN B 2 784 ? 208.949 179.457 176.691 1.00 72.22 784 ASN A C 1
ATOM 6708 O O . ASN B 2 784 ? 209.987 180.042 177.021 1.00 72.22 784 ASN A O 1
ATOM 6713 N N . ASN B 2 785 ? 208.650 179.170 175.425 1.00 72.81 785 ASN A N 1
ATOM 6714 C CA . ASN B 2 785 ? 209.314 179.808 174.290 1.00 72.81 785 ASN A CA 1
ATOM 6715 C C . ASN B 2 785 ? 210.813 179.522 174.304 1.00 72.81 785 ASN A C 1
ATOM 6716 O O . ASN B 2 785 ? 211.631 180.364 173.932 1.00 72.81 785 ASN A O 1
ATOM 6721 N N . SER B 2 786 ? 211.187 178.323 174.740 1.00 70.47 786 SER A N 1
ATOM 6722 C CA . SER B 2 786 ? 212.591 178.026 174.984 1.00 70.47 786 SER A CA 1
ATOM 6723 C C . SER B 2 786 ? 213.251 177.207 173.886 1.00 70.47 786 SER A C 1
ATOM 6724 O O . SER B 2 786 ? 214.475 177.045 173.912 1.00 70.47 786 SER A O 1
ATOM 6727 N N . LEU B 2 787 ? 212.488 176.690 172.933 1.00 68.82 787 LEU A N 1
ATOM 6728 C CA . LEU B 2 787 ? 213.050 175.934 171.826 1.00 68.82 787 LEU A CA 1
ATOM 6729 C C . LEU B 2 787 ? 213.298 176.799 170.602 1.00 68.82 787 LEU A C 1
ATOM 6730 O O . LEU B 2 787 ? 213.667 176.266 169.553 1.00 68.82 787 LEU A O 1
ATOM 6735 N N . THR B 2 788 ? 213.103 178.110 170.714 1.00 66.31 788 THR A N 1
ATOM 6736 C CA . THR B 2 788 ? 213.335 179.008 169.594 1.00 66.31 788 THR A CA 1
ATOM 6737 C C . THR B 2 788 ? 214.804 178.962 169.186 1.00 66.31 788 THR A C 1
ATOM 6738 O O . THR B 2 788 ? 215.687 179.011 170.050 1.00 66.31 788 THR A O 1
ATOM 6742 N N . PRO B 2 789 ? 215.102 178.852 167.894 1.00 64.80 789 PRO A N 1
ATOM 6743 C CA . PRO B 2 789 ? 216.501 178.754 167.470 1.00 64.80 789 PRO A CA 1
ATOM 6744 C C . PRO B 2 789 ? 217.306 179.975 167.882 1.00 64.80 789 PRO A C 1
ATOM 6745 O O . PRO B 2 789 ? 216.795 181.093 167.957 1.00 64.80 789 PRO A O 1
ATOM 6749 N N . ILE B 2 790 ? 218.587 179.739 168.155 1.00 65.87 790 ILE A N 1
ATOM 6750 C CA . ILE B 2 790 ? 219.502 180.772 168.605 1.00 65.87 790 ILE A CA 1
ATOM 6751 C C . ILE B 2 790 ? 220.675 180.844 167.635 1.00 65.87 790 ILE A C 1
ATOM 6752 O O . ILE B 2 790 ? 220.849 179.989 166.768 1.00 65.87 790 ILE A O 1
ATOM 6757 N N . ILE B 2 791 ? 221.488 181.884 167.801 1.00 69.15 791 ILE A N 1
ATOM 6758 C CA . ILE B 2 791 ? 222.631 182.115 166.928 1.00 69.15 791 ILE A CA 1
ATOM 6759 C C . ILE B 2 791 ? 223.767 181.191 167.339 1.00 69.15 791 ILE A C 1
ATOM 6760 O O . ILE B 2 791 ? 224.526 181.496 168.264 1.00 69.15 791 ILE A O 1
ATOM 6765 N N . GLU B 2 792 ? 223.890 180.056 166.653 1.00 73.94 792 GLU A N 1
ATOM 6766 C CA . GLU B 2 792 ? 224.895 179.048 166.987 1.00 73.94 792 GLU A CA 1
ATOM 6767 C C . GLU B 2 792 ? 226.233 179.368 166.315 1.00 73.94 792 GLU A C 1
ATOM 6768 O O . GLU B 2 792 ? 226.847 178.549 165.633 1.00 73.94 792 GLU A O 1
ATOM 6774 N N . ASP B 2 793 ? 226.689 180.597 166.540 1.00 79.65 793 ASP A N 1
ATOM 6775 C CA . ASP B 2 793 ? 227.989 181.064 166.063 1.00 79.65 793 ASP A CA 1
ATOM 6776 C C . ASP B 2 793 ? 228.795 181.474 167.292 1.00 79.65 793 ASP A C 1
ATOM 6777 O O . ASP B 2 793 ? 228.562 182.542 167.865 1.00 79.65 793 ASP A O 1
ATOM 6782 N N . ARG B 2 794 ? 229.736 180.617 167.695 1.00 79.46 794 ARG A N 1
ATOM 6783 C CA . ARG B 2 794 ? 230.484 180.859 168.925 1.00 79.46 794 ARG A CA 1
ATOM 6784 C C . ARG B 2 794 ? 231.318 182.130 168.834 1.00 79.46 794 ARG A C 1
ATOM 6785 O O . ARG B 2 794 ? 231.390 182.903 169.797 1.00 79.46 794 ARG A O 1
ATOM 6793 N N . ASN B 2 795 ? 231.959 182.366 167.688 1.00 82.37 795 ASN A N 1
ATOM 6794 C CA . ASN B 2 795 ? 232.794 183.553 167.543 1.00 82.37 795 ASN A CA 1
ATOM 6795 C C . ASN B 2 795 ? 231.982 184.842 167.539 1.00 82.37 795 ASN A C 1
ATOM 6796 O O . ASN B 2 795 ? 232.559 185.920 167.716 1.00 82.37 795 ASN A O 1
ATOM 6801 N N . SER B 2 796 ? 230.668 184.762 167.341 1.00 80.98 796 SER A N 1
ATOM 6802 C CA . SER B 2 796 ? 229.829 185.949 167.408 1.00 80.98 796 SER A CA 1
ATOM 6803 C C . SER B 2 796 ? 229.725 186.453 168.842 1.00 80.98 796 SER A C 1
ATOM 6804 O O . SER B 2 796 ? 229.745 185.678 169.801 1.00 80.98 796 SER A O 1
ATOM 6807 N N . SER B 2 797 ? 229.614 187.774 168.981 1.00 79.70 797 SER A N 1
ATOM 6808 C CA . SER B 2 797 ? 229.504 188.375 170.303 1.00 79.70 797 SER A CA 1
ATOM 6809 C C . SER B 2 797 ? 228.184 188.039 170.982 1.00 79.70 797 SER A C 1
ATOM 6810 O O . SER B 2 797 ? 228.069 188.206 172.201 1.00 79.70 797 SER A O 1
ATOM 6813 N N . ARG B 2 798 ? 227.193 187.569 170.228 1.00 74.54 798 ARG A N 1
ATOM 6814 C CA . ARG B 2 798 ? 225.916 187.133 170.778 1.00 74.54 798 ARG A CA 1
ATOM 6815 C C . ARG B 2 798 ? 225.712 185.671 170.413 1.00 74.54 798 ARG A C 1
ATOM 6816 O O . ARG B 2 798 ? 225.697 185.322 169.228 1.00 74.54 798 ARG A O 1
ATOM 6824 N N . TYR B 2 799 ? 225.559 184.820 171.427 1.00 71.89 799 TYR A N 1
ATOM 6825 C CA . TYR B 2 799 ? 225.430 183.385 171.221 1.00 71.89 799 TYR A CA 1
ATOM 6826 C C . TYR B 2 799 ? 224.062 182.859 171.632 1.00 71.89 799 TYR A C 1
ATOM 6827 O O . TYR B 2 799 ? 223.363 182.251 170.817 1.00 71.89 799 TYR A O 1
ATOM 6836 N N . GLY B 2 800 ? 223.658 183.076 172.875 1.00 70.48 800 GLY A N 1
ATOM 6837 C CA . GLY B 2 800 ? 222.413 182.516 173.350 1.00 70.48 800 GLY A CA 1
ATOM 6838 C C . GLY B 2 800 ? 221.178 183.310 173.021 1.00 70.48 800 GLY A C 1
ATOM 6839 O O . GLY B 2 800 ? 220.075 182.908 173.401 1.00 70.48 800 GLY A O 1
ATOM 6840 N N . GLN B 2 801 ? 221.330 184.436 172.332 1.00 70.98 801 GLN A N 1
ATOM 6841 C CA . GLN B 2 801 ? 220.186 185.268 171.996 1.00 70.98 801 GLN A CA 1
ATOM 6842 C C . GLN B 2 801 ? 219.301 184.559 170.984 1.00 70.98 801 GLN A C 1
ATOM 6843 O O . GLN B 2 801 ? 219.795 183.917 170.053 1.00 70.98 801 GLN A O 1
ATOM 6849 N N . GLN B 2 802 ? 217.991 184.675 171.164 1.00 69.15 802 GLN A N 1
ATOM 6850 C CA . GLN B 2 802 ? 217.030 183.997 170.309 1.00 69.15 802 GLN A CA 1
ATOM 6851 C C . GLN B 2 802 ? 216.535 184.937 169.220 1.00 69.15 802 GLN A C 1
ATOM 6852 O O . GLN B 2 802 ? 216.156 186.078 169.499 1.00 69.15 802 GLN A O 1
ATOM 6858 N N . ILE B 2 803 ? 216.541 184.447 167.982 1.00 63.20 803 ILE A N 1
ATOM 6859 C CA . ILE B 2 803 ? 216.176 185.250 166.825 1.00 63.20 803 ILE A CA 1
ATOM 6860 C C . ILE B 2 803 ? 214.730 184.979 166.433 1.00 63.20 803 ILE A C 1
ATOM 6861 O O . ILE B 2 803 ? 213.941 185.912 166.250 1.00 63.20 803 ILE A O 1
ATOM 6866 N N . GLY B 2 804 ? 214.376 183.715 166.301 1.00 62.78 804 GLY A N 1
ATOM 6867 C CA . GLY B 2 804 ? 213.047 183.337 165.863 1.00 62.78 804 GLY A CA 1
ATOM 6868 C C . GLY B 2 804 ? 213.120 182.247 164.819 1.00 62.78 804 GLY A C 1
ATOM 6869 O O . GLY B 2 804 ? 214.175 181.948 164.264 1.00 62.78 804 GLY A O 1
ATOM 6870 N N . ALA B 2 805 ? 211.965 181.647 164.556 1.00 62.60 805 ALA A N 1
ATOM 6871 C CA . ALA B 2 805 ? 211.850 180.547 163.612 1.00 62.60 805 ALA A CA 1
ATOM 6872 C C . ALA B 2 805 ? 210.835 180.901 162.538 1.00 62.60 805 ALA A C 1
ATOM 6873 O O . ALA B 2 805 ? 209.730 181.354 162.851 1.00 62.60 805 ALA A O 1
ATOM 6875 N N . THR B 2 806 ? 211.209 180.697 161.277 1.00 63.70 806 THR A N 1
ATOM 6876 C CA . THR B 2 806 ? 210.302 180.981 160.175 1.00 63.70 806 THR A CA 1
ATOM 6877 C C . THR B 2 806 ? 209.443 179.783 159.801 1.00 63.70 806 THR A C 1
ATOM 6878 O O . THR B 2 806 ? 208.290 179.959 159.393 1.00 63.70 806 THR A O 1
ATOM 6882 N N . ILE B 2 807 ? 209.965 178.565 159.925 1.00 65.87 807 ILE A N 1
ATOM 6883 C CA . ILE B 2 807 ? 209.227 177.371 159.529 1.00 65.87 807 ILE A CA 1
ATOM 6884 C C . ILE B 2 807 ? 209.057 176.494 160.760 1.00 65.87 807 ILE A C 1
ATOM 6885 O O . ILE B 2 807 ? 210.035 176.210 161.461 1.00 65.87 807 ILE A O 1
ATOM 6890 N N . TYR B 2 808 ? 207.824 176.065 161.029 1.00 65.17 808 TYR A N 1
ATOM 6891 C CA . TYR B 2 808 ? 207.570 175.202 162.173 1.00 65.17 808 TYR A CA 1
ATOM 6892 C C . TYR B 2 808 ? 206.467 174.201 161.869 1.00 65.17 808 TYR A C 1
ATOM 6893 O O . TYR B 2 808 ? 205.496 174.519 161.177 1.00 65.17 808 TYR A O 1
ATOM 6902 N N . ASN B 2 809 ? 206.634 172.985 162.391 1.00 66.85 809 ASN A N 1
ATOM 6903 C CA . ASN B 2 809 ? 205.617 171.945 162.326 1.00 66.85 809 ASN A CA 1
ATOM 6904 C C . ASN B 2 809 ? 205.444 171.312 163.697 1.00 66.85 809 ASN A C 1
ATOM 6905 O O . ASN B 2 809 ? 206.428 171.010 164.381 1.00 66.85 809 ASN A O 1
ATOM 6910 N N . LYS B 2 810 ? 204.192 171.101 164.091 1.00 69.80 810 LYS A N 1
ATOM 6911 C CA . LYS B 2 810 ? 203.863 170.509 165.380 1.00 69.80 810 LYS A CA 1
ATOM 6912 C C . LYS B 2 810 ? 202.830 169.410 165.188 1.00 69.80 810 LYS A C 1
ATOM 6913 O O . LYS B 2 810 ? 201.846 169.600 164.465 1.00 69.80 810 LYS A O 1
ATOM 6919 N N . PHE B 2 811 ? 203.051 168.268 165.837 1.00 74.33 811 PHE A N 1
ATOM 6920 C CA . PHE B 2 811 ? 202.121 167.145 165.811 1.00 74.33 811 PHE A CA 1
ATOM 6921 C C . PHE B 2 811 ? 201.887 166.685 167.239 1.00 74.33 811 PHE A C 1
ATOM 6922 O O . PHE B 2 811 ? 202.843 166.351 167.946 1.00 74.33 811 PHE A O 1
ATOM 6930 N N . SER B 2 812 ? 200.627 166.652 167.661 1.00 80.64 812 SER A N 1
ATOM 6931 C CA . SER B 2 812 ? 200.279 166.261 169.019 1.00 80.64 812 SER A CA 1
ATOM 6932 C C . SER B 2 812 ? 199.159 165.234 168.992 1.00 80.64 812 SER A C 1
ATOM 6933 O O . SER B 2 812 ? 198.145 165.435 168.317 1.00 80.64 812 SER A O 1
ATOM 6936 N N . MET B 2 813 ? 199.345 164.141 169.725 1.00 88.46 813 MET A N 1
ATOM 6937 C CA . MET B 2 813 ? 198.314 163.134 169.928 1.00 88.46 813 MET A CA 1
ATOM 6938 C C . MET B 2 813 ? 197.983 163.075 171.411 1.00 88.46 813 MET A C 1
ATOM 6939 O O . MET B 2 813 ? 198.875 162.867 172.240 1.00 88.46 813 MET A O 1
ATOM 6944 N N . GLU B 2 814 ? 196.710 163.260 171.747 1.00 92.50 814 GLU A N 1
ATOM 6945 C CA . GLU B 2 814 ? 196.312 163.273 173.148 1.00 92.50 814 GLU A CA 1
ATOM 6946 C C . GLU B 2 814 ? 195.124 162.350 173.362 1.00 92.50 814 GLU A C 1
ATOM 6947 O O . GLU B 2 814 ? 194.183 162.352 172.565 1.00 92.50 814 GLU A O 1
ATOM 6953 N N . LEU B 2 815 ? 195.167 161.570 174.440 1.00 94.19 815 LEU A N 1
ATOM 6954 C CA . LEU B 2 815 ? 194.078 160.681 174.817 1.00 94.19 815 LEU A CA 1
ATOM 6955 C C . LEU B 2 815 ? 193.413 161.195 176.086 1.00 94.19 815 LEU A C 1
ATOM 6956 O O . LEU B 2 815 ? 194.090 161.642 177.019 1.00 94.19 815 LEU A O 1
ATOM 6961 N N . ARG B 2 816 ? 192.086 161.126 176.113 1.00 97.11 816 ARG A N 1
ATOM 6962 C CA . ARG B 2 816 ? 191.287 161.714 177.175 1.00 97.11 816 ARG A CA 1
ATOM 6963 C C . ARG B 2 816 ? 190.283 160.709 177.720 1.00 97.11 816 ARG A C 1
ATOM 6964 O O . ARG B 2 816 ? 189.782 159.843 176.996 1.00 97.11 816 ARG A O 1
ATOM 6972 N N . TYR B 2 817 ? 189.988 160.858 179.011 1.00 101.20 817 TYR A N 1
ATOM 6973 C CA . TYR B 2 817 ? 188.972 160.116 179.734 1.00 101.20 817 TYR A CA 1
ATOM 6974 C C . TYR B 2 817 ? 188.050 161.111 180.426 1.00 101.20 817 TYR A C 1
ATOM 6975 O O . TYR B 2 817 ? 188.540 162.015 181.118 1.00 101.20 817 TYR A O 1
ATOM 6984 N N . PRO B 2 818 ? 186.730 160.999 180.263 1.00 99.50 818 PRO A N 1
ATOM 6985 C CA . PRO B 2 818 ? 185.831 162.031 180.809 1.00 99.50 818 PRO A CA 1
ATOM 6986 C C . PRO B 2 818 ? 185.882 162.167 182.319 1.00 99.50 818 PRO A C 1
ATOM 6987 O O . PRO B 2 818 ? 185.545 163.241 182.831 1.00 99.50 818 PRO A O 1
ATOM 6991 N N . ILE B 2 819 ? 186.299 161.126 183.039 1.00 98.83 819 ILE A N 1
ATOM 6992 C CA . ILE B 2 819 ? 186.365 161.108 184.499 1.00 98.83 819 ILE A CA 1
ATOM 6993 C C . ILE B 2 819 ? 185.040 161.553 185.112 1.00 98.83 819 ILE A C 1
ATOM 6994 O O . ILE B 2 819 ? 184.130 160.737 185.301 1.00 98.83 819 ILE A O 1
ATOM 6999 N N . THR B 2 820 ? 184.914 162.846 185.417 1.00 101.09 820 THR A N 1
ATOM 7000 C CA . THR B 2 820 ? 183.736 163.339 186.119 1.00 101.09 820 THR A CA 1
ATOM 7001 C C . THR B 2 820 ? 183.077 164.386 185.214 1.00 101.09 820 THR A C 1
ATOM 7002 O O . THR B 2 820 ? 182.956 165.566 185.558 1.00 101.09 820 THR A O 1
ATOM 7006 N N . LEU B 2 821 ? 182.730 163.971 183.998 1.00 104.65 821 LEU A N 1
ATOM 7007 C CA . LEU B 2 821 ? 181.993 164.845 183.092 1.00 104.65 821 LEU A CA 1
ATOM 7008 C C . LEU B 2 821 ? 180.554 165.000 183.571 1.00 104.65 821 LEU A C 1
ATOM 7009 O O . LEU B 2 821 ? 179.758 164.057 183.499 1.00 104.65 821 LEU A O 1
ATOM 7014 N N . LYS B 2 822 ? 180.219 166.191 184.055 1.00 106.05 822 LYS A N 1
ATOM 7015 C CA . LYS B 2 822 ? 178.896 166.464 184.606 1.00 106.05 822 LYS A CA 1
ATOM 7016 C C . LYS B 2 822 ? 178.550 167.921 184.320 1.00 106.05 822 LYS A C 1
ATOM 7017 O O . LYS B 2 822 ? 179.199 168.582 183.503 1.00 106.05 822 LYS A O 1
ATOM 7023 N N . SER B 2 823 ? 177.522 168.423 184.998 1.00 107.58 823 SER A N 1
ATOM 7024 C CA . SER B 2 823 ? 177.124 169.820 184.907 1.00 107.58 823 SER A CA 1
ATOM 7025 C C . SER B 2 823 ? 177.667 170.586 186.107 1.00 107.58 823 SER A C 1
ATOM 7026 O O . SER B 2 823 ? 177.798 170.031 187.201 1.00 107.58 823 SER A O 1
ATOM 7029 N N . SER B 2 824 ? 177.997 171.860 185.888 1.00 106.91 824 SER A N 1
ATOM 7030 C CA . SER B 2 824 ? 178.627 172.760 186.853 1.00 106.91 824 SER A CA 1
ATOM 7031 C C . SER B 2 824 ? 180.035 172.317 187.231 1.00 106.91 824 SER A C 1
ATOM 7032 O O . SER B 2 824 ? 180.676 172.979 188.057 1.00 106.91 824 SER A O 1
ATOM 7035 N N . ALA B 2 825 ? 180.538 171.226 186.659 1.00 103.02 825 ALA A N 1
ATOM 7036 C CA . ALA B 2 825 ? 181.887 170.733 186.896 1.00 103.02 825 ALA A CA 1
ATOM 7037 C C . ALA B 2 825 ? 182.200 169.689 185.836 1.00 103.02 825 ALA A C 1
ATOM 7038 O O . ALA B 2 825 ? 181.409 168.768 185.621 1.00 103.02 825 ALA A O 1
ATOM 7040 N N . SER B 2 826 ? 183.349 169.834 185.183 1.00 99.16 826 SER A N 1
ATOM 7041 C CA . SER B 2 826 ? 183.725 168.978 184.061 1.00 99.16 826 SER A CA 1
ATOM 7042 C C . SER B 2 826 ? 185.162 168.499 184.209 1.00 99.16 826 SER A C 1
ATOM 7043 O O . SER B 2 826 ? 185.974 168.589 183.285 1.00 99.16 826 SER A O 1
ATOM 7046 N N . ILE B 2 827 ? 185.497 167.984 185.393 1.00 96.21 827 ILE A N 1
ATOM 7047 C CA . ILE B 2 827 ? 186.850 167.499 185.632 1.00 96.21 827 ILE A CA 1
ATOM 7048 C C . ILE B 2 827 ? 187.111 166.269 184.777 1.00 96.21 827 ILE A C 1
ATOM 7049 O O . ILE B 2 827 ? 186.283 165.353 184.694 1.00 96.21 827 ILE A O 1
ATOM 7054 N N . TYR B 2 828 ? 188.272 166.247 184.129 1.00 93.55 828 TYR A N 1
ATOM 7055 C CA . TYR B 2 828 ? 188.688 165.110 183.322 1.00 93.55 828 TYR A CA 1
ATOM 7056 C C . TYR B 2 828 ? 190.207 165.094 183.233 1.00 93.55 828 TYR A C 1
ATOM 7057 O O . TYR B 2 828 ? 190.889 165.986 183.741 1.00 93.55 828 TYR A O 1
ATOM 7066 N N . ALA B 2 829 ? 190.731 164.054 182.586 1.00 92.97 829 ALA A N 1
ATOM 7067 C CA . ALA B 2 829 ? 192.163 163.812 182.509 1.00 92.97 829 ALA A CA 1
ATOM 7068 C C . ALA B 2 829 ? 192.600 163.648 181.059 1.00 92.97 829 ALA A C 1
ATOM 7069 O O . ALA B 2 829 ? 191.817 163.236 180.199 1.00 92.97 829 ALA A O 1
ATOM 7071 N N . LEU B 2 830 ? 193.867 163.969 180.801 1.00 91.42 830 LEU A N 1
ATOM 7072 C CA . LEU B 2 830 ? 194.407 163.965 179.449 1.00 91.42 830 LEU A CA 1
ATOM 7073 C C . LEU B 2 830 ? 195.881 163.585 179.487 1.00 91.42 830 LEU A C 1
ATOM 7074 O O . LEU B 2 830 ? 196.600 163.921 180.431 1.00 91.42 830 LEU A O 1
ATOM 7079 N N . THR B 2 831 ? 196.319 162.869 178.453 1.00 89.96 831 THR A N 1
ATOM 7080 C CA . THR B 2 831 ? 197.719 162.517 178.268 1.00 89.96 831 THR A CA 1
ATOM 7081 C C . THR B 2 831 ? 198.242 163.173 176.995 1.00 89.96 831 THR A C 1
ATOM 7082 O O . THR B 2 831 ? 197.469 163.626 176.148 1.00 89.96 831 THR A O 1
ATOM 7086 N N . PHE B 2 832 ? 199.568 163.237 176.866 1.00 84.98 832 PHE A N 1
ATOM 7087 C CA . PHE B 2 832 ? 200.207 163.920 175.747 1.00 84.98 832 PHE A CA 1
ATOM 7088 C C . PHE B 2 832 ? 201.156 162.987 175.017 1.00 84.98 832 PHE A C 1
ATOM 7089 O O . PHE B 2 832 ? 201.700 162.051 175.611 1.00 84.98 832 PHE A O 1
ATOM 7097 N N . LEU B 2 833 ? 201.349 163.252 173.728 1.00 80.65 833 LEU A N 1
ATOM 7098 C CA . LEU B 2 833 ? 202.546 162.838 173.004 1.00 80.65 833 LEU A CA 1
ATOM 7099 C C . LEU B 2 833 ? 202.724 163.831 171.866 1.00 80.65 833 LEU A C 1
ATOM 7100 O O . LEU B 2 833 ? 201.993 163.777 170.872 1.00 80.65 833 LEU A O 1
ATOM 7105 N N . GLU B 2 834 ? 203.672 164.753 172.023 1.00 77.80 834 GLU A N 1
ATOM 7106 C CA . GLU B 2 834 ? 203.820 165.875 171.111 1.00 77.80 834 GLU A CA 1
ATOM 7107 C C . GLU B 2 834 ? 205.239 165.955 170.579 1.00 77.80 834 GLU A C 1
ATOM 7108 O O . GLU B 2 834 ? 206.196 165.535 171.234 1.00 77.80 834 GLU A O 1
ATOM 7114 N N . ALA B 2 835 ? 205.357 166.500 169.374 1.00 71.49 835 ALA A N 1
ATOM 7115 C CA . ALA B 2 835 ? 206.636 166.714 168.719 1.00 71.49 835 ALA A CA 1
ATOM 7116 C C . ALA B 2 835 ? 206.578 168.009 167.927 1.00 71.49 835 ALA A C 1
ATOM 7117 O O . ALA B 2 835 ? 205.618 168.255 167.190 1.00 71.49 835 ALA A O 1
ATOM 7119 N N . GLY B 2 836 ? 207.605 168.831 168.074 1.00 70.89 836 GLY A N 1
ATOM 7120 C CA . GLY B 2 836 ? 207.655 170.103 167.380 1.00 70.89 836 GLY A CA 1
ATOM 7121 C C . GLY B 2 836 ? 209.035 170.355 166.818 1.00 70.89 836 GLY A C 1
ATOM 7122 O O . GLY B 2 836 ? 210.050 170.002 167.422 1.00 70.89 836 GLY A O 1
ATOM 7123 N N . SER B 2 837 ? 209.063 170.981 165.645 1.00 67.22 837 SER A N 1
ATOM 7124 C CA . SER B 2 837 ? 210.324 171.287 164.981 1.00 67.22 837 SER A CA 1
ATOM 7125 C C . SER B 2 837 ? 210.229 172.672 164.366 1.00 67.22 837 SER A C 1
ATOM 7126 O O . SER B 2 837 ? 209.253 172.978 163.674 1.00 67.22 837 SER A O 1
ATOM 7129 N N . SER B 2 838 ? 211.242 173.500 164.615 1.00 65.70 838 SER A N 1
ATOM 7130 C CA . SER B 2 838 ? 211.288 174.866 164.118 1.00 65.70 838 SER A CA 1
ATOM 7131 C C . SER B 2 838 ? 212.660 175.158 163.533 1.00 65.70 838 SER A C 1
ATOM 7132 O O . SER B 2 838 ? 213.662 174.556 163.925 1.00 65.70 838 SER A O 1
ATOM 7135 N N . TYR B 2 839 ? 212.696 176.090 162.583 1.00 67.20 839 TYR A N 1
ATOM 7136 C CA . TYR B 2 839 ? 213.950 176.464 161.969 1.00 67.20 839 TYR A CA 1
ATOM 7137 C C . TYR B 2 839 ? 213.844 177.878 161.416 1.00 67.20 839 TYR A C 1
ATOM 7138 O O . TYR B 2 839 ? 212.779 178.257 160.895 1.00 67.20 839 TYR A O 1
ATOM 7147 N N . PRO B 2 840 ? 214.918 178.673 161.519 1.00 66.23 840 PRO A N 1
ATOM 7148 C CA . PRO B 2 840 ? 214.846 180.087 161.132 1.00 66.23 840 PRO A CA 1
ATOM 7149 C C . PRO B 2 840 ? 214.980 180.336 159.639 1.00 66.23 840 PRO A C 1
ATOM 7150 O O . PRO B 2 840 ? 214.608 181.410 159.158 1.00 66.23 840 PRO A O 1
ATOM 7154 N N . THR B 2 841 ? 215.530 179.382 158.897 1.00 71.95 841 THR A N 1
ATOM 7155 C CA . THR B 2 841 ? 215.653 179.508 157.451 1.00 71.95 841 THR A CA 1
ATOM 7156 C C . THR B 2 841 ? 215.208 178.210 156.800 1.00 71.95 841 THR A C 1
ATOM 7157 O O . THR B 2 841 ? 215.662 177.130 157.189 1.00 71.95 841 THR A O 1
ATOM 7161 N N . PHE B 2 842 ? 214.327 178.315 155.808 1.00 75.72 842 PHE A N 1
ATOM 7162 C CA . PHE B 2 842 ? 213.906 177.138 155.062 1.00 75.72 842 PHE A CA 1
ATOM 7163 C C . PHE B 2 842 ? 214.907 176.832 153.957 1.00 75.72 842 PHE A C 1
ATOM 7164 O O . PHE B 2 842 ? 214.528 176.667 152.793 1.00 75.72 842 PHE A O 1
ATOM 7172 N N . LYS B 2 843 ? 216.186 176.750 154.314 1.00 77.69 843 LYS A N 1
ATOM 7173 C CA . LYS B 2 843 ? 217.254 176.436 153.375 1.00 77.69 843 LYS A CA 1
ATOM 7174 C C . LYS B 2 843 ? 217.846 175.055 153.589 1.00 77.69 843 LYS A C 1
ATOM 7175 O O . LYS B 2 843 ? 218.204 174.386 152.618 1.00 77.69 843 LYS A O 1
ATOM 7181 N N . ASP B 2 844 ? 217.959 174.613 154.837 1.00 79.13 844 ASP A N 1
ATOM 7182 C CA . ASP B 2 844 ? 218.417 173.267 155.151 1.00 79.13 844 ASP A CA 1
ATOM 7183 C C . ASP B 2 844 ? 217.548 172.665 156.243 1.00 79.13 844 ASP A C 1
ATOM 7184 O O . ASP B 2 844 ? 218.043 172.034 157.182 1.00 79.13 844 ASP A O 1
ATOM 7189 N N . TYR B 2 845 ? 216.237 172.855 156.133 1.00 74.45 845 TYR A N 1
ATOM 7190 C CA . TYR B 2 845 ? 215.312 172.357 157.138 1.00 74.45 845 TYR A CA 1
ATOM 7191 C C . TYR B 2 845 ? 215.204 170.842 157.056 1.00 74.45 845 TYR A C 1
ATOM 7192 O O . TYR B 2 845 ? 215.080 170.275 155.966 1.00 74.45 845 TYR A O 1
ATOM 7201 N N . ASN B 2 846 ? 215.252 170.191 158.213 1.00 78.48 846 ASN A N 1
ATOM 7202 C CA . ASN B 2 846 ? 215.002 168.755 158.325 1.00 78.48 846 ASN A CA 1
ATOM 7203 C C . ASN B 2 846 ? 213.856 168.553 159.303 1.00 78.48 846 ASN A C 1
ATOM 7204 O O . ASN B 2 846 ? 214.071 168.584 160.527 1.00 78.48 846 ASN A O 1
ATOM 7209 N N . PRO B 2 847 ? 212.624 168.363 158.826 1.00 79.98 847 PRO A N 1
ATOM 7210 C CA . PRO B 2 847 ? 211.501 168.178 159.753 1.00 79.98 847 PRO A CA 1
ATOM 7211 C C . PRO B 2 847 ? 211.453 166.773 160.325 1.00 79.98 847 PRO A C 1
ATOM 7212 O O . PRO B 2 847 ? 210.389 166.150 160.383 1.00 79.98 847 PRO A O 1
ATOM 7216 N N . PHE B 2 848 ? 212.608 166.269 160.757 1.00 83.23 848 PHE A N 1
ATOM 7217 C CA . PHE B 2 848 ? 212.701 164.964 161.384 1.00 83.23 848 PHE A CA 1
ATOM 7218 C C . PHE B 2 848 ? 213.386 165.012 162.742 1.00 83.23 848 PHE A C 1
ATOM 7219 O O . PHE B 2 848 ? 213.659 163.952 163.316 1.00 83.23 848 PHE A O 1
ATOM 7227 N N . ASP B 2 849 ? 213.669 166.204 163.271 1.00 80.48 849 ASP A N 1
ATOM 7228 C CA . ASP B 2 849 ? 214.181 166.315 164.633 1.00 80.48 849 ASP A CA 1
ATOM 7229 C C . ASP B 2 849 ? 213.051 166.152 165.642 1.00 80.48 849 ASP A C 1
ATOM 7230 O O . ASP B 2 849 ? 213.040 165.202 166.434 1.00 80.48 849 ASP A O 1
ATOM 7235 N N . LEU B 2 850 ? 212.083 167.065 165.613 1.00 75.51 850 LEU A N 1
ATOM 7236 C CA . LEU B 2 850 ? 210.838 166.958 166.375 1.00 75.51 850 LEU A CA 1
ATOM 7237 C C . LEU B 2 850 ? 211.100 166.673 167.856 1.00 75.51 850 LEU A C 1
ATOM 7238 O O . LEU B 2 850 ? 210.852 165.578 168.358 1.00 75.51 850 LEU A O 1
ATOM 7243 N N . ASN B 2 851 ? 211.653 167.680 168.527 1.00 73.61 851 ASN A N 1
ATOM 7244 C CA . ASN B 2 851 ? 211.821 167.637 169.974 1.00 73.61 851 ASN A CA 1
ATOM 7245 C C . ASN B 2 851 ? 210.557 167.122 170.645 1.00 73.61 851 ASN A C 1
ATOM 7246 O O . ASN B 2 851 ? 209.489 167.733 170.541 1.00 73.61 851 ASN A O 1
ATOM 7251 N N . ARG B 2 852 ? 210.680 165.994 171.337 1.00 73.51 852 ARG A N 1
ATOM 7252 C CA . ARG B 2 852 ? 209.539 165.246 171.842 1.00 73.51 852 ARG A CA 1
ATOM 7253 C C . ARG B 2 852 ? 209.234 165.624 173.283 1.00 73.51 852 ARG A C 1
ATOM 7254 O O . ARG B 2 852 ? 210.131 166.001 174.044 1.00 73.51 852 ARG A O 1
ATOM 7262 N N . SER B 2 853 ? 207.961 165.522 173.646 1.00 74.43 853 SER A N 1
ATOM 7263 C CA . SER B 2 853 ? 207.492 165.811 174.991 1.00 74.43 853 SER A CA 1
ATOM 7264 C C . SER B 2 853 ? 206.389 164.830 175.342 1.00 74.43 853 SER A C 1
ATOM 7265 O O . SER B 2 853 ? 205.517 164.556 174.513 1.00 74.43 853 SER A O 1
ATOM 7268 N N . ALA B 2 854 ? 206.425 164.303 176.563 1.00 77.27 854 ALA A N 1
ATOM 7269 C CA . ALA B 2 854 ? 205.419 163.345 177.003 1.00 77.27 854 ALA A CA 1
ATOM 7270 C C . ALA B 2 854 ? 204.935 163.707 178.396 1.00 77.27 854 ALA A C 1
ATOM 7271 O O . ALA B 2 854 ? 205.734 164.062 179.261 1.00 77.27 854 ALA A O 1
ATOM 7273 N N . GLY B 2 855 ? 203.634 163.598 178.623 1.00 83.22 855 GLY A N 1
ATOM 7274 C CA . GLY B 2 855 ? 203.127 163.932 179.936 1.00 83.22 855 GLY A CA 1
ATOM 7275 C C . GLY B 2 855 ? 201.671 163.562 180.100 1.00 83.22 855 GLY A C 1
ATOM 7276 O O . GLY B 2 855 ? 201.071 162.910 179.245 1.00 83.22 855 GLY A O 1
ATOM 7277 N N . ALA B 2 856 ? 201.118 163.985 181.234 1.00 86.11 856 ALA A N 1
ATOM 7278 C CA . ALA B 2 856 ? 199.712 163.789 181.547 1.00 86.11 856 ALA A CA 1
ATOM 7279 C C . ALA B 2 856 ? 199.302 164.844 182.561 1.00 86.11 856 ALA A C 1
ATOM 7280 O O . ALA B 2 856 ? 200.145 165.455 183.221 1.00 86.11 856 ALA A O 1
ATOM 7282 N N . GLY B 2 857 ? 197.997 165.051 182.677 1.00 86.55 857 GLY A N 1
ATOM 7283 C CA . GLY B 2 857 ? 197.492 166.078 183.569 1.00 86.55 857 GLY A CA 1
ATOM 7284 C C . GLY B 2 857 ? 195.985 166.012 183.641 1.00 86.55 857 GLY A C 1
ATOM 7285 O O . GLY B 2 857 ? 195.360 165.040 183.205 1.00 86.55 857 GLY A O 1
ATOM 7286 N N . LEU B 2 858 ? 195.402 167.067 184.203 1.00 88.79 858 LEU A N 1
ATOM 7287 C CA . LEU B 2 858 ? 193.961 167.142 184.378 1.00 88.79 858 LEU A CA 1
ATOM 7288 C C . LEU B 2 858 ? 193.451 168.541 184.067 1.00 88.79 858 LEU A C 1
ATOM 7289 O O . LEU B 2 858 ? 194.171 169.533 184.202 1.00 88.79 858 LEU A O 1
ATOM 7294 N N . ARG B 2 859 ? 192.194 168.598 183.637 1.00 91.15 859 ARG A N 1
ATOM 7295 C CA . ARG B 2 859 ? 191.450 169.835 183.453 1.00 91.15 859 ARG A CA 1
ATOM 7296 C C . ARG B 2 859 ? 190.296 169.873 184.441 1.00 91.15 859 ARG A C 1
ATOM 7297 O O . ARG B 2 859 ? 189.666 168.846 184.711 1.00 91.15 859 ARG A O 1
ATOM 7305 N N . VAL B 2 860 ? 190.022 171.055 184.983 1.00 90.21 860 VAL A N 1
ATOM 7306 C CA . VAL B 2 860 ? 188.839 171.287 185.802 1.00 90.21 860 VAL A CA 1
ATOM 7307 C C . VAL B 2 860 ? 188.145 172.531 185.269 1.00 90.21 860 VAL A C 1
ATOM 7308 O O . VAL B 2 860 ? 188.808 173.515 184.920 1.00 90.21 860 VAL A O 1
ATOM 7312 N N . PHE B 2 861 ? 186.823 172.475 185.161 1.00 96.87 861 PHE A N 1
ATOM 7313 C CA . PHE B 2 861 ? 186.037 173.602 184.681 1.00 96.87 861 PHE A CA 1
ATOM 7314 C C . PHE B 2 861 ? 184.935 173.921 185.680 1.00 96.87 861 PHE A C 1
ATOM 7315 O O . PHE B 2 861 ? 184.282 173.013 186.206 1.00 96.87 861 PHE A O 1
ATOM 7323 N N . MET B 2 862 ? 184.733 175.211 185.935 1.00 99.23 862 MET A N 1
ATOM 7324 C CA . MET B 2 862 ? 183.715 175.700 186.841 1.00 99.23 862 MET A CA 1
ATOM 7325 C C . MET B 2 862 ? 182.856 176.741 186.137 1.00 99.23 862 MET A C 1
ATOM 7326 O O . MET B 2 862 ? 183.323 177.385 185.191 1.00 99.23 862 MET A O 1
ATOM 7331 N N . PRO B 2 863 ? 181.600 176.922 186.559 1.00 101.77 863 PRO A N 1
ATOM 7332 C CA . PRO B 2 863 ? 180.721 177.867 185.844 1.00 101.77 863 PRO A CA 1
ATOM 7333 C C . PRO B 2 863 ? 181.268 179.282 185.764 1.00 101.77 863 PRO A C 1
ATOM 7334 O O . PRO B 2 863 ? 181.080 179.960 184.745 1.00 101.77 863 PRO A O 1
ATOM 7338 N N . ALA B 2 864 ? 181.945 179.751 186.810 1.00 100.37 864 ALA A N 1
ATOM 7339 C CA . ALA B 2 864 ? 182.472 181.109 186.834 1.00 100.37 864 ALA A CA 1
ATOM 7340 C C . ALA B 2 864 ? 183.990 181.172 186.908 1.00 100.37 864 ALA A C 1
ATOM 7341 O O . ALA B 2 864 ? 184.580 182.144 186.426 1.00 100.37 864 ALA A O 1
ATOM 7343 N N . PHE B 2 865 ? 184.636 180.164 187.498 1.00 100.49 865 PHE A N 1
ATOM 7344 C CA . PHE B 2 865 ? 186.085 180.216 187.667 1.00 100.49 865 PHE A CA 1
ATOM 7345 C C . PHE B 2 865 ? 186.816 180.104 186.336 1.00 100.49 865 PHE A C 1
ATOM 7346 O O . PHE B 2 865 ? 187.959 180.561 186.220 1.00 100.49 865 PHE A O 1
ATOM 7354 N N . GLY B 2 866 ? 186.186 179.509 185.330 1.00 93.17 866 GLY A N 1
ATOM 7355 C CA . GLY B 2 866 ? 186.843 179.284 184.062 1.00 93.17 866 GLY A CA 1
ATOM 7356 C C . GLY B 2 866 ? 187.629 177.991 184.047 1.00 93.17 866 GLY A C 1
ATOM 7357 O O . GLY B 2 866 ? 187.798 177.303 185.057 1.00 93.17 866 GLY A O 1
ATOM 7358 N N . LEU B 2 867 ? 188.125 177.656 182.861 1.00 87.24 867 LEU A N 1
ATOM 7359 C CA . LEU B 2 867 ? 188.857 176.409 182.669 1.00 87.24 867 LEU A CA 1
ATOM 7360 C C . LEU B 2 867 ? 190.213 176.500 183.357 1.00 87.24 867 LEU A C 1
ATOM 7361 O O . LEU B 2 867 ? 191.126 177.168 182.863 1.00 87.24 867 LEU A O 1
ATOM 7366 N N . LEU B 2 868 ? 190.348 175.827 184.493 1.00 85.44 868 LEU A N 1
ATOM 7367 C CA . LEU B 2 868 ? 191.616 175.722 185.195 1.00 85.44 868 LEU A CA 1
ATOM 7368 C C . LEU B 2 868 ? 192.279 174.400 184.834 1.00 85.44 868 LEU A C 1
ATOM 7369 O O . LEU B 2 868 ? 191.617 173.454 184.400 1.00 85.44 868 LEU A O 1
ATOM 7374 N N . GLY B 2 869 ? 193.594 174.339 185.007 1.00 82.68 869 GLY A N 1
ATOM 7375 C CA . GLY B 2 869 ? 194.301 173.123 184.663 1.00 82.68 869 GLY A CA 1
ATOM 7376 C C . GLY B 2 869 ? 195.692 172.987 185.242 1.00 82.68 869 GLY A C 1
ATOM 7377 O O . GLY B 2 869 ? 196.378 173.983 185.490 1.00 82.68 869 GLY A O 1
ATOM 7378 N N . ILE B 2 870 ? 196.114 171.745 185.455 1.00 82.98 870 ILE A N 1
ATOM 7379 C CA . ILE B 2 870 ? 197.459 171.414 185.907 1.00 82.98 870 ILE A CA 1
ATOM 7380 C C . ILE B 2 870 ? 198.010 170.371 184.949 1.00 82.98 870 ILE A C 1
ATOM 7381 O O . ILE B 2 870 ? 197.339 169.372 184.661 1.00 82.98 870 ILE A O 1
ATOM 7386 N N . ASP B 2 871 ? 199.219 170.598 184.453 1.00 84.08 871 ASP A N 1
ATOM 7387 C CA . ASP B 2 871 ? 199.842 169.683 183.512 1.00 84.08 871 ASP A CA 1
ATOM 7388 C C . ASP B 2 871 ? 201.280 169.415 183.918 1.00 84.08 871 ASP A C 1
ATOM 7389 O O . ASP B 2 871 ? 201.945 170.277 184.500 1.00 84.08 871 ASP A O 1
ATOM 7394 N N . PHE B 2 872 ? 201.751 168.215 183.604 1.00 83.22 872 PHE A N 1
ATOM 7395 C CA . PHE B 2 872 ? 203.122 167.807 183.858 1.00 83.22 872 PHE A CA 1
ATOM 7396 C C . PHE B 2 872 ? 203.677 167.194 182.586 1.00 83.22 872 PHE A C 1
ATOM 7397 O O . PHE B 2 872 ? 202.959 166.498 181.863 1.00 83.22 872 PHE A O 1
ATOM 7405 N N . GLY B 2 873 ? 204.948 167.453 182.308 1.00 79.72 873 GLY A N 1
ATOM 7406 C CA . GLY B 2 873 ? 205.538 166.976 181.074 1.00 79.72 873 GLY A CA 1
ATOM 7407 C C . GLY B 2 873 ? 207.035 166.836 181.189 1.00 79.72 873 GLY A C 1
ATOM 7408 O O . GLY B 2 873 ? 207.699 167.599 181.897 1.00 79.72 873 GLY A O 1
ATOM 7409 N N . TYR B 2 874 ? 207.566 165.851 180.476 1.00 76.07 874 TYR A N 1
ATOM 7410 C CA . TYR B 2 874 ? 208.988 165.576 180.391 1.00 76.07 874 TYR A CA 1
ATOM 7411 C C . TYR B 2 874 ? 209.429 165.840 178.963 1.00 76.07 874 TYR A C 1
ATOM 7412 O O . TYR B 2 874 ? 208.810 165.335 178.015 1.00 76.07 874 TYR A O 1
ATOM 7421 N N . GLY B 2 875 ? 210.480 166.644 178.813 1.00 75.43 875 GLY A N 1
ATOM 7422 C CA . GLY B 2 875 ? 211.031 166.963 177.520 1.00 75.43 875 GLY A CA 1
ATOM 7423 C C . GLY B 2 875 ? 212.214 166.066 177.216 1.00 75.43 875 GLY A C 1
ATOM 7424 O O . GLY B 2 875 ? 213.212 166.074 177.937 1.00 75.43 875 GLY A O 1
ATOM 7425 N N . PHE B 2 876 ? 212.091 165.291 176.141 1.00 74.35 876 PHE A N 1
ATOM 7426 C CA . PHE B 2 876 ? 213.096 164.286 175.822 1.00 74.35 876 PHE A CA 1
ATOM 7427 C C . PHE B 2 876 ? 214.346 164.873 175.183 1.00 74.35 876 PHE A C 1
ATOM 7428 O O . PHE B 2 876 ? 215.366 164.178 175.118 1.00 74.35 876 PHE A O 1
ATOM 7436 N N . ASP B 2 877 ? 214.303 166.116 174.716 1.00 74.98 877 ASP A N 1
ATOM 7437 C CA . ASP B 2 877 ? 215.424 166.720 174.015 1.00 74.98 877 ASP A CA 1
ATOM 7438 C C . ASP B 2 877 ? 215.969 167.910 174.791 1.00 74.98 877 ASP A C 1
ATOM 7439 O O . ASP B 2 877 ? 215.330 168.433 175.707 1.00 74.98 877 ASP A O 1
ATOM 7444 N N . ALA B 2 878 ? 217.170 168.330 174.405 1.00 75.76 878 ALA A N 1
ATOM 7445 C CA . ALA B 2 878 ? 217.881 169.401 175.085 1.00 75.76 878 ALA A CA 1
ATOM 7446 C C . ALA B 2 878 ? 217.435 170.762 174.573 1.00 75.76 878 ALA A C 1
ATOM 7447 O O . ALA B 2 878 ? 217.103 170.918 173.394 1.00 75.76 878 ALA A O 1
ATOM 7449 N N . LEU B 2 879 ? 217.422 171.742 175.468 1.00 71.33 879 LEU A N 1
ATOM 7450 C CA . LEU B 2 879 ? 217.197 173.113 175.046 1.00 71.33 879 LEU A CA 1
ATOM 7451 C C . LEU B 2 879 ? 218.339 173.551 174.135 1.00 71.33 879 LEU A C 1
ATOM 7452 O O . LEU B 2 879 ? 219.486 173.134 174.337 1.00 71.33 879 LEU A O 1
ATOM 7457 N N . PRO B 2 880 ? 218.067 174.366 173.118 1.00 69.54 880 PRO A N 1
ATOM 7458 C CA . PRO B 2 880 ? 219.148 174.816 172.237 1.00 69.54 880 PRO A CA 1
ATOM 7459 C C . PRO B 2 880 ? 220.200 175.595 173.009 1.00 69.54 880 PRO A C 1
ATOM 7460 O O . PRO B 2 880 ? 219.885 176.383 173.902 1.00 69.54 880 PRO A O 1
ATOM 7464 N N . GLY B 2 881 ? 221.458 175.363 172.655 1.00 74.60 881 GLY A N 1
ATOM 7465 C CA . GLY B 2 881 ? 222.562 176.085 173.265 1.00 74.60 881 GLY A CA 1
ATOM 7466 C C . GLY B 2 881 ? 222.776 175.822 174.739 1.00 74.60 881 GLY A C 1
ATOM 7467 O O . GLY B 2 881 ? 222.988 176.768 175.507 1.00 74.60 881 GLY A O 1
ATOM 7468 N N . SER B 2 882 ? 222.726 174.561 175.157 1.00 82.97 882 SER A N 1
ATOM 7469 C CA . SER B 2 882 ? 223.036 174.176 176.525 1.00 82.97 882 SER A CA 1
ATOM 7470 C C . SER B 2 882 ? 224.312 173.347 176.533 1.00 82.97 882 SER A C 1
ATOM 7471 O O . SER B 2 882 ? 224.625 172.652 175.562 1.00 82.97 882 SER A O 1
ATOM 7474 N N . THR B 2 883 ? 225.054 173.432 177.640 1.00 86.16 883 THR A N 1
ATOM 7475 C CA . THR B 2 883 ? 226.369 172.800 177.706 1.00 86.16 883 THR A CA 1
ATOM 7476 C C . THR B 2 883 ? 226.259 171.282 177.621 1.00 86.16 883 THR A C 1
ATOM 7477 O O . THR B 2 883 ? 226.770 170.661 176.681 1.00 86.16 883 THR A O 1
ATOM 7481 N N . THR B 2 884 ? 225.594 170.666 178.592 1.00 85.46 884 THR A N 1
ATOM 7482 C CA . THR B 2 884 ? 225.379 169.228 178.576 1.00 85.46 884 THR A CA 1
ATOM 7483 C C . THR B 2 884 ? 224.074 168.905 177.861 1.00 85.46 884 THR A C 1
ATOM 7484 O O . THR B 2 884 ? 223.148 169.720 177.819 1.00 85.46 884 THR A O 1
ATOM 7488 N N . ASN B 2 885 ? 224.022 167.716 177.260 1.00 84.91 885 ASN A N 1
ATOM 7489 C CA . ASN B 2 885 ? 222.822 167.310 176.540 1.00 84.91 885 ASN A CA 1
ATOM 7490 C C . ASN B 2 885 ? 221.642 167.194 177.494 1.00 84.91 885 ASN A C 1
ATOM 7491 O O . ASN B 2 885 ? 220.726 168.020 177.452 1.00 84.91 885 ASN A O 1
ATOM 7496 N N . LYS B 2 886 ? 221.687 166.210 178.382 1.00 84.00 886 LYS A N 1
ATOM 7497 C CA . LYS B 2 886 ? 220.652 165.974 179.391 1.00 84.00 886 LYS A CA 1
ATOM 7498 C C . LYS B 2 886 ? 219.273 166.038 178.730 1.00 84.00 886 LYS A C 1
ATOM 7499 O O . LYS B 2 886 ? 219.099 165.615 177.583 1.00 84.00 886 LYS A O 1
ATOM 7505 N N . ALA B 2 887 ? 218.292 166.564 179.457 1.00 76.11 887 ALA A N 1
ATOM 7506 C CA . ALA B 2 887 ? 216.942 166.787 178.966 1.00 76.11 887 ALA A CA 1
ATOM 7507 C C . ALA B 2 887 ? 216.202 167.604 180.010 1.00 76.11 887 ALA A C 1
ATOM 7508 O O . ALA B 2 887 ? 216.440 167.436 181.207 1.00 76.11 887 ALA A O 1
ATOM 7510 N N . ASN B 2 888 ? 215.321 168.491 179.558 1.00 74.55 888 ASN A N 1
ATOM 7511 C CA . ASN B 2 888 ? 214.572 169.308 180.500 1.00 74.55 888 ASN A CA 1
ATOM 7512 C C . ASN B 2 888 ? 213.630 168.434 181.314 1.00 74.55 888 ASN A C 1
ATOM 7513 O O . ASN B 2 888 ? 212.938 167.565 180.777 1.00 74.55 888 ASN A O 1
ATOM 7518 N N . GLY B 2 889 ? 213.605 168.671 182.620 1.00 76.17 889 GLY A N 1
ATOM 7519 C CA . GLY B 2 889 ? 212.849 167.843 183.530 1.00 76.17 889 GLY A CA 1
ATOM 7520 C C . GLY B 2 889 ? 211.376 168.196 183.550 1.00 76.17 889 GLY A C 1
ATOM 7521 O O . GLY B 2 889 ? 210.842 168.865 182.663 1.00 76.17 889 GLY A O 1
ATOM 7522 N N . TRP B 2 890 ? 210.710 167.718 184.596 1.00 77.37 890 TRP A N 1
ATOM 7523 C CA . TRP B 2 890 ? 209.284 167.960 184.751 1.00 77.37 890 TRP A CA 1
ATOM 7524 C C . TRP B 2 890 ? 209.019 169.449 184.926 1.00 77.37 890 TRP A C 1
ATOM 7525 O O . TRP B 2 890 ? 209.749 170.148 185.633 1.00 77.37 890 TRP A O 1
ATOM 7536 N N . GLU B 2 891 ? 207.970 169.936 184.271 1.00 78.01 891 GLU A N 1
ATOM 7537 C CA . GLU B 2 891 ? 207.600 171.343 184.338 1.00 78.01 891 GLU A CA 1
ATOM 7538 C C . GLU B 2 891 ? 206.136 171.455 184.726 1.00 78.01 891 GLU A C 1
ATOM 7539 O O . GLU B 2 891 ? 205.275 170.843 184.088 1.00 78.01 891 GLU A O 1
ATOM 7545 N N . THR B 2 892 ? 205.861 172.224 185.774 1.00 79.48 892 THR A N 1
ATOM 7546 C CA . THR B 2 892 ? 204.488 172.562 186.111 1.00 79.48 892 THR A CA 1
ATOM 7547 C C . THR B 2 892 ? 203.925 173.503 185.055 1.00 79.48 892 THR A C 1
ATOM 7548 O O . THR B 2 892 ? 204.643 174.342 184.507 1.00 79.48 892 THR A O 1
ATOM 7552 N N . HIS B 2 893 ? 202.641 173.345 184.748 1.00 77.85 893 HIS A N 1
ATOM 7553 C CA . HIS B 2 893 ? 202.003 174.100 183.676 1.00 77.85 893 HIS A CA 1
ATOM 7554 C C . HIS B 2 893 ? 200.630 174.599 184.104 1.00 77.85 893 HIS A C 1
ATOM 7555 O O . HIS B 2 893 ? 199.627 174.405 183.415 1.00 77.85 893 HIS A O 1
ATOM 7562 N N . PHE B 2 894 ? 200.569 175.237 185.268 1.00 79.51 894 PHE A N 1
ATOM 7563 C CA . PHE B 2 894 ? 199.329 175.829 185.754 1.00 79.51 894 PHE A CA 1
ATOM 7564 C C . PHE B 2 894 ? 198.753 176.794 184.728 1.00 79.51 894 PHE A C 1
ATOM 7565 O O . PHE B 2 894 ? 199.436 177.716 184.274 1.00 79.51 894 PHE A O 1
ATOM 7573 N N . ILE B 2 895 ? 197.491 176.577 184.364 1.00 78.41 895 ILE A N 1
ATOM 7574 C CA . ILE B 2 895 ? 196.829 177.317 183.298 1.00 78.41 895 ILE A CA 1
ATOM 7575 C C . ILE B 2 895 ? 195.481 177.814 183.803 1.00 78.41 895 ILE A C 1
ATOM 7576 O O . ILE B 2 895 ? 194.723 177.051 184.412 1.00 78.41 895 ILE A O 1
ATOM 7581 N N . ILE B 2 896 ? 195.188 179.087 183.552 1.00 79.23 896 ILE A N 1
ATOM 7582 C CA . ILE B 2 896 ? 193.869 179.659 183.791 1.00 79.23 896 ILE A CA 1
ATOM 7583 C C . ILE B 2 896 ? 193.316 180.161 182.466 1.00 79.23 896 ILE A C 1
ATOM 7584 O O . ILE B 2 896 ? 193.980 180.901 181.731 1.00 79.23 896 ILE A O 1
ATOM 7589 N N . GLY B 2 897 ? 192.089 179.755 182.161 1.00 81.71 897 GLY A N 1
ATOM 7590 C CA . GLY B 2 897 ? 191.450 180.134 180.915 1.00 81.71 897 GLY A CA 1
ATOM 7591 C C . GLY B 2 897 ? 191.950 179.340 179.725 1.00 81.71 897 GLY A C 1
ATOM 7592 O O . GLY B 2 897 ? 191.420 179.456 178.620 1.00 81.71 897 GLY A O 1
ATOM 7593 C CA . PHE B 2 900 ? 187.999 184.995 187.217 1.00 84.58 901 PHE A CA 1
#

Secondary structure (P-SEA, 3-state):
cccccccccccccaaaaaaccccccccccccccccccccaaaaaaaaaaaaaaaaaaccccccccccccccccccbbbbbbbbbbbbbbbbbccccccccccccaaaaaaaacccccccccaaaaaaaaccccccccccaaaaaaaaccccbbbbbbbccccccbbbbbbbbbbcbbbbbccccccccccccaaaaaaaccccccccccaaaaaaaaaaaaaccccccccccccccccccccbbbbbbbbbbbbbcbbbbbccccccccccbbbbbbbccccccccccccccccccccccbbbbbbbbccccccccbbbbbbcccccccbbbbbbbcbbbbbccccccccccccccbbbbbbbbbbcccccccccccbbbbbbbbbbbbbbcccccccccccccbbbbbbcccbbbbbccccccccccbbbbbbbbbbbccccccccccccccccccccccccccccccccccccccccccbbbbbbbcccccccccccccccccccaaaaaaaaacccccbbbbbbbbbbcccccccbbbbbbcccbbbbbccccccccccbbbbbbcccccccccccccbbbbcccccccccccccccccccccccccccbbbbbbbbbbbccccccccccccccbbbbbbbbcccccccccccccccccccccccccccccbbbbbbbccccccccccccccbbbbbbccc/ccccccccaaaaaaaaaaaaaacaaaaaaaaaaaaccccccccaaaaaaaaaaaaaaaacaaaaaaaaaaaaaacccccccaaaaaaaaaaaaaaacccccccaaaaaaaaaaaaaaaaacccccaaaaaaaaaaaaaaaaaaaaaaaaaccccccaaaaaaaaaaaaacccccccaaaaaaaaaaaaaaaaaaaccccccaaaaaaaaaaaaaaaaacccccaaaaaaaaaaaaaaaaaaacc

InterPro domains:
  IPR000184 Bacterial surface antigen (D15) [PF01103] (492-900)
  IPR010827 POTRA domain, BamA/TamA-like [PF07244] (111-190)
  IPR010827 POTRA domain, BamA/TamA-like [PF07244] (193-281)
  IPR010827 POTRA domain, BamA/TamA-like [PF07244] (284-369)
  IPR010827 POTRA domain, BamA/TamA-like [PF07244] (373-448)
  IPR023707 Outer membrane protein assembly factor BamA [PIRSF006076] (1-900)
  IPR034746 POTRA domain [PS51779] (193-281)
  IPR034746 POTRA domain [PS51779] (284-369)
  IPR034746 POTRA domain [PS51779] (372-448)

B-factor: mean 87.32, std 19.62, range [59.83, 165.64]

Foldseek 3Di:
DVVVPPDDPVVLVVVLVVCLVVLVLVVNLVSLVVCVVVCPPPPPCLVPLPSNLVSCVVVLVLVVNLVSLVVVCVPPVVDPCSLVSLLSNLVSLLVPADALQDDRPSLVVSLVSLVVSCVPCVDDPCNVVSVVSNVVSVVSVLVSLVVVLCVCLVVPVLVSSLVSLVCSCVVPVDDPCNLVSLVSNLVSLLVDQPPDDPVPRQVSLVVSVVSLVVNCVVPVPRPCVPVSVVSNVVSVVVNVVVDD/DAAQQEADDVDPDSVVLQVQQDQQHDADDPDNRNPHDDDPVSVVVSVVSSQLVLVQVFFPVKDWDDWDWDADPVPGDIYIHTYIDRHDWAWEDAAEEDADDPDDRVVLVVLLPHDTGDGDHVVSNVCQAPNPVDPPDSHPVQVLQAQFQVPKDKDKDWDDQPPRYTHIYIYIDRADGAFEAAEAEDADPFEDRLQLVVQAQRDGPHTGGVVSVVVSLVSVCVLPFFPSVFWDKDWPPCDRPPRYTHIYTYTHTDAFWDWDWFFWDWPQWTQIKIKIKGQFADPVCQPPPVQCDVHHGYHRKMWMWMWTDTPFKIKTKIKIWHQCPPSPFRKIKMKMWMKMKGFAAQQQDGDGDPQWMKMKTKIKIKIKHQDPPVDGQKIKMKMWMKMKIATGQHPFAPADQRGHIFIEIKMKIKMWGWDQDDDVVDGQFTKIKMKMKMFDDQPPVPDPDDLLCPQQDPVFFAQQQDCDQDAWPVGGRAHHRFGWAKDQDDPGITIDGDGPPSNPTHGNVNVSLCVLGNYDGKMKMKIWMWGWHHDDDFKIKIKTKIWMAMGGPDVSSPTHLFQAEFEEDDQSHPCSRDRYHFHHDHAGHTSQQADFQCDVPDPGTSTHRHFGIKIKIKMKIWGQVDCDPQKGKIKMWIWMFMDTHRDPPDDDVPPTFIKTWMWMWMAGPRQDIWIWIWMWTPFAGPPDDDTDGRGIIIITTGDD

Solvent-accessible surface area: 49097 Å² total; per-residue (Å²): 131,129,7,100,136,63,141,82,71,67,42,13,18,76,29,0,40,130,55,45,113,74,29,92,52,87,78,0,12,99,8,1,90,64,3,23,112,77,21,140,49,96,116,98,11,57,79,0,29,17,7,5,0,26,0,7,48,82,43,130,82,40,119,69,0,0,122,28,0,68,45,2,39,87,25,60,104,229,15,166,67,25,61,32,0,19,15,15,3,4,32,0,25,8,95,67,16,32,86,75,14,29,26,8,54,55,0,73,79,2,23,101,51,0,89,60,10,29,112,78,58,88,107,39,130,58,57,72,90,0,69,76,5,22,152,96,7,64,31,53,53,29,79,31,29,14,48,23,3,50,26,6,23,46,25,68,41,52,76,4,0,23,39,15,0,76,32,3,35,74,66,58,97,71,14,114,42,51,12,28,0,13,11,54,14,1,20,0,2,19,59,31,0,33,115,16,98,102,101,86,20,56,97,54,0,92,52,0,55,79,2,39,59,81,0,47,163,114,79,76,101,8,146,43,72,142,121,0,58,111,9,31,57,94,1,72,90,30,24,113,131,66,81,231,13,60,4,46,64,27,69,40,43,168,90,5,46,54,79,88,1,74,56,15,12,132,48,15,27,17,102,78,139,97,162,91,70,97,64,2,115,89,60,94,82,84,28,125,56,2,18,103,64,2,48,42,22,3,87,94,102,0,8,97,53,12,122,56,103,112,58,19,68,108,130,30,150,130,121,92,63,31,31,11,70,8,38,11,96,20,36,82,77,34,92,2,7,82,22,121,16,93,34,29,128,61,44,56,70,105,92,0,63,179,63,2,44,14,168,143,41,81,26,22,33,30,92,55,8,105,79,75,6,48,29,140,97,102,93,99,10,132,5,2,30,20,13,2,28,51,58,0,38,34,51,12,124,20,86,35,44,97,89,112,94,91,134,56,44,2,34,3,19,0,109,9,66,26,35,63,55,0,93,6,49,71,12,66,5,49,22,0,93,81,0,21,4,84,3,0,17,30,35,5,106,1,33,4,29,63,94,6,17,49,55,61,11,45,88,0,50,120,55,0,11,142,41,20,15,0,40,77,128,26,5,109,26,81,68,102,108,70,44,90,88,77,4,29,1,9,1,21,0,73,6,89,40,116,40,20,74,72,72,41,75,57,1,4,136,8,40,18,8,103,11,0,3,74,0,66,2,34,31,8,19,0,48,202,58,62,187,53,179,129,21,87,168,70,68,2,37,2,11,7,17,76,18,1,84,62,88,5,12,29,80,17,4,81,0,103,9,80,21,49,22,21,48,30,98,63,23,112,115,69,8,82,36,28,34,24,85,8,96,3,80,0,32,19,27,38,17,39,59,130,93,45,67,166,106,27,8,11,12,5,80,19,57,67,62,10,72,26,78,134,31,110,131,84,85,75,103,35,40,44,50,64,14,81,14,70,10,50,1,59,2,65,69,10,97,8,7,54,22,35,11,0,101,24,24,0,79,1,70,4,82,30,52,11,62,39,62,45,52,64,6,114,51,121,45,5,4,48,109,17,16,28,60,35,88,30,32,16,59,3,53,45,49,22,140,144,57,151,73,102,7,46,57,6,76,88,64,89,136,46,13,38,76,59,116,32,111,84,78,104,88,15,56,93,62,113,38,13,84,59,47,35,26,10,66,81,91,82,77,154,68,97,75,26,37,22,26,46,27,114,70,37,150,60,19,52,53,62,79,15,107,6,21,37,49,32,20,48,76,0,3,0,68,8,47,71,76,75,2,14,133,25,56,92,63,189,49,93,59,4,45,18,27,21,40,21,81,0,57,0,0,12,71,44,153,49,8,21,25,2,3,13,2,12,0,19,1,0,0,2,32,30,17,61,60,61,1,5,13,35,26,11,8,43,0,10,0,0,15,25,10,0,8,1,20,14,39,143,54,187,138,44,123,70,62,22,46,22,28,0,0,0,9,11,12,2,78,0,88,4,73,16,96,8,101,56,62,142,94,81,28,9,46,13,36,14,47,5,105,4,20,0,6,22,71,22,52,74,139,95,51,85,58,162,88,32,27,113,0,26,15,54,16,70,24,35,67,46,104,61,131,14,50,42,4,57,0,88,0,79,0,95,30,38,26,38,47,64,150,82,128,149,22,38,32,180,36,77,3,77,10,41,48,103